Protein AF-A0A8T5HCN5-F1 (afdb_monomer_lite)

Secondary structure (DSSP, 8-state):
-HHHHHHHHHTT--BHHHHHTTT----SHHHHHHHHHHHHHHHHHHHHHHH--HHHH---SS-EEEE--EEEETTT--SHHHHHHH--TT-EEEE-SEETTEE-BT-EEEEEEE-SS-EEEEESS--SS-----S----SS-----EEE-GGGEEEPTT-EEEE--EEEE-TT----TTT--EEEESS-EEEEETTEEEEEPTT-EEEEEEEETTTTEEEEEE--TTSS-PEEEEEEGGGTTTTEE--GGGG--HHHHHHHHHHHHHHHTSTT----HHHHHHHHHHHHTT--EEEE-STTSSHHHHHHHHHHHHHHH----EEETT-TT---THHHH-HHHHHHSPPPHHHHHHH-HHHHHHS---PPPTTTSBEEE--GGGSSSEEEEE--TT--HHHHH-EEPPPTTSHHHHHHHHHHTT---TTTTTGGGS-----S----TTEE--HHHHTTTSEEEEETGGGS-HHHHHHHHHHHHHSEE--BT-SS-EE---EEEEEES-GGGS-HHHHTTSEEEE----S-HHHHHHHHHHHHHT------------TTTS----GGGS---HHHHHHHHHHHHHHHHH--STTHHHHHT-HHHHHHHHHHHHHHHHHHHHH-TT--SS--HHHHHHHHHHHHHTT---SSHHHHHHHHHHHHHHHHHHHHHHHHHHHHHHHHHHHHHHHHHHTTSTTHHHHHHHHHHHHHH-TTHHHHHHHHHHHHHH-TT-TTGGGHHHH-HHHHHHHHHSTTGGG--HHHHHHHHHHHHHHHHH----S-THHHHHHH--

Sequence (791 aa):
MLEEAVQKYLKRVKTGADLEDMGVIPKTSSEHVALITRLRLEYIRDMILGSINDEMLGTWLPLAKEENKEEIDASEITEVADMRKYAEVGMRVIGIGEHDSEDLSNKLGTIRRAGSRSWGIEFDEPLVNGHDFKEKIEPPCTDKHGYFVGPEALRFVEGQKIEVPGEFVLESYATADKQLGHWVKFNADTNINFDGNEYNIPKDEVAKLTNYDAENKVIEFHTENSHGNNRKHFALNLSDISDVLEVSSLGQMMPKNKEAEVRKASLLEYFPNTILEEIRSQWIIMALLMGGDTLLYGPPGSGKSSVAEDITTIASKHQKTIFIVEGCQSQCNPYSLFDEHFAGVLDACPECKIQYDEGFRTSGFFNMPSSKDVAVTVAKYASARGIELTEGTVALQRMHLVGAKFPDLSDAKTLLLLMTAAGVKVKGMAELLQIETKKNNDFDPEGFSAGILERTNNGILVIDEMEKLRPATIDGLLSALNSNKVNPEQLRYGFPADALIIGTANDHSIIRNAINDRMLFIAVRYSKDVEVAHEITRRAYHKIRPESDAVVLPDPHTLSSFNLKDISMPVIIENAIDALFIKFAAEYQGEGKETITSSNRSKKNALDAARAKLALDQIFYADTPTHATEEYAILGVKYAFCTRVQGKNPGTDVKHKEELSTWVDENYSDLLHKEENVWWCSAYKRVAIMNTQIPGIKESFIEELILYEGEILNALDAFKEVRYSMANPTDVEAQQALLKYPLINYMFEKQVGFAEMEDKEVISVMSYMMNSRKSTDCKIGVEELDAHLEK

pLDDT: mean 78.14, std 16.94, range [32.03, 97.88]

Foldseek 3Di:
DVVVVVVVLQVVPWFLVSLVVLQFDDQFLLLLLLVLLLLLLLVLLVVVVVVCDVVVQDPDPQPWDQDDFDWDWLVVPPDLVVCLQFPDFQFKKAFCADDPNWGRHRFIWTFHARDNFWTWTFTPDDTDPDDQDPPDPDDPDDPTGTDTDGSVRMGGDGRDTTTHRHDTAHDPPDDDDQVQWAKKFWQAFDFDQDPNDTDTDHHGFMWTWHDADRVQQKTWTWGDPPPDDDIDIDIDHVVRDPVTIPRRPCSVPDVVNVLVVSLQVSLQLLQLVAQFDSVLSLLVSLCSSLSAQAEAEAAPPLCQVSNVVSSVVSCVLAPDFQKAFPPDLLRHRLCLQAPPVSVVVFHAFPVQQCVQPVVCQPPVDGDRDHSRVGTIDGDPPPPQFQEHAEEQAPVDDLCQAAWAAQDDVVDVVSVVVVCVVVPNDDPDPPVVVPPDPPPPVGDDCPRTHGHNLSSNGSHAYEYEANLNHDPSNLVQVLCCLPPQWGAHPPHDDTHGRRHRYYYYHHDCVSPDLSVLLRGQYRYSYDDPDPVSVVVSVVCVVVVDRPPPPSDHRDDSSNDDRSDLVLAFEQVLLLVLLVVVLVCLQPPPDDALSCQQNVHPVLSVQLSSSLSSSLSSVVSSDVPRASHRDLVSSLRSNLSSSLRNGDDPDPVVSVVVSVVVSVVSVVRRVVSSLVSLQVVVLVLLVVQVVVCVVDPCLNVLQLVLLVVCVVPVLVQLVLLVLQLVCVVCVPPPVSVVSCSNHVPSVVCVVRGPCSSVDDSSNSSRNSVVSSVSVVSYPRDPVCVVSVVVVVD

Radius of gyration: 34.07 Å; chains: 1; bounding box: 83×75×103 Å

Structure (mmCIF, N/CA/C/O backbone):
data_AF-A0A8T5HCN5-F1
#
_entry.id   AF-A0A8T5HCN5-F1
#
loop_
_atom_site.group_PDB
_atom_site.id
_atom_site.type_symbol
_atom_site.label_atom_id
_atom_site.label_alt_id
_atom_site.label_comp_id
_atom_site.label_asym_id
_atom_site.label_entity_id
_atom_site.label_seq_id
_atom_site.pdbx_PDB_ins_code
_atom_site.Cartn_x
_atom_site.Cartn_y
_atom_site.Cartn_z
_atom_site.occupancy
_atom_site.B_iso_or_equiv
_atom_site.auth_seq_id
_atom_site.auth_comp_id
_atom_site.auth_asym_id
_atom_site.auth_atom_id
_atom_site.pdbx_PDB_model_num
ATOM 1 N N . MET A 1 1 ? -1.090 -32.371 -10.628 1.00 50.25 1 MET A N 1
ATOM 2 C CA . MET A 1 1 ? -2.382 -32.368 -11.360 1.00 50.25 1 MET A CA 1
ATOM 3 C C . MET A 1 1 ? -2.943 -30.963 -11.541 1.00 50.25 1 MET A C 1
ATOM 5 O O . MET A 1 1 ? -3.108 -30.573 -12.687 1.00 50.25 1 MET A O 1
ATOM 9 N N . LEU A 1 2 ? -3.220 -30.196 -10.472 1.00 48.78 2 LEU A N 1
ATOM 10 C CA . LEU A 1 2 ? -3.807 -28.849 -10.600 1.00 48.78 2 LEU A CA 1
ATOM 11 C C . LEU A 1 2 ? -2.942 -27.909 -11.458 1.00 48.78 2 LEU A C 1
ATOM 13 O O . LEU A 1 2 ? -3.436 -27.372 -12.442 1.00 48.78 2 LEU A O 1
ATOM 17 N N . GLU A 1 3 ? -1.639 -27.814 -11.176 1.00 53.88 3 GLU A N 1
ATOM 18 C CA . GLU A 1 3 ? -0.688 -27.044 -11.998 1.00 53.88 3 GLU A CA 1
ATOM 19 C C . GLU A 1 3 ? -0.686 -27.470 -13.471 1.00 53.88 3 GLU A C 1
ATOM 21 O O . GLU A 1 3 ? -0.598 -26.637 -14.362 1.00 53.88 3 GLU A O 1
ATOM 26 N N . GLU A 1 4 ? -0.811 -28.767 -13.756 1.00 70.31 4 GLU A N 1
ATOM 27 C CA . GLU A 1 4 ? -0.820 -29.290 -15.125 1.00 70.31 4 GLU A CA 1
ATOM 28 C C . GLU A 1 4 ? -2.124 -28.932 -15.857 1.00 70.31 4 GLU A C 1
ATOM 30 O O . GLU A 1 4 ? -2.105 -28.607 -17.046 1.00 70.31 4 GLU A O 1
ATOM 35 N N . ALA A 1 5 ? -3.253 -28.922 -15.140 1.00 68.62 5 ALA A N 1
ATOM 36 C CA . ALA A 1 5 ? -4.531 -28.433 -15.646 1.00 68.62 5 ALA A CA 1
ATOM 37 C C . ALA A 1 5 ? -4.491 -26.917 -15.902 1.00 68.62 5 ALA A C 1
ATOM 39 O O . ALA A 1 5 ? -4.900 -26.483 -16.979 1.00 68.62 5 ALA A O 1
ATOM 40 N N . VAL A 1 6 ? -3.916 -26.136 -14.980 1.00 65.25 6 VAL A N 1
ATOM 41 C CA . VAL A 1 6 ? -3.681 -24.690 -15.127 1.00 65.25 6 VAL A CA 1
ATOM 42 C C . VAL A 1 6 ? -2.765 -24.428 -16.325 1.00 65.25 6 VAL A C 1
ATOM 44 O O . VAL A 1 6 ? -3.156 -23.721 -17.242 1.00 65.25 6 VAL A O 1
ATOM 47 N N . GLN A 1 7 ? -1.611 -25.088 -16.433 1.00 68.19 7 GLN A N 1
ATOM 48 C CA . GLN A 1 7 ? -0.704 -24.973 -17.585 1.00 68.19 7 GLN A CA 1
ATOM 49 C C . GLN A 1 7 ? -1.358 -25.391 -18.914 1.00 68.19 7 GLN A C 1
ATOM 51 O O . GLN A 1 7 ? -1.022 -24.860 -19.974 1.00 68.19 7 GLN A O 1
ATOM 56 N N . LYS A 1 8 ? -2.306 -26.334 -18.897 1.00 76.00 8 LYS A N 1
ATOM 57 C CA . LYS A 1 8 ? -3.098 -26.724 -20.075 1.00 76.00 8 LYS A CA 1
ATOM 58 C C . LYS A 1 8 ? -4.196 -25.710 -20.414 1.00 76.00 8 LYS A C 1
ATOM 60 O O . LYS A 1 8 ? -4.548 -25.596 -21.587 1.00 76.00 8 LYS A O 1
ATOM 65 N N . TYR A 1 9 ? -4.714 -24.993 -19.421 1.00 77.06 9 TYR A N 1
ATOM 66 C CA . TYR A 1 9 ? -5.677 -23.905 -19.576 1.00 77.06 9 TYR A CA 1
ATOM 67 C C . TYR A 1 9 ? -4.996 -22.620 -20.073 1.00 77.06 9 TYR A C 1
ATOM 69 O O . TYR A 1 9 ? -5.392 -22.097 -21.107 1.00 77.06 9 TYR A O 1
ATOM 77 N N . LEU A 1 10 ? -3.878 -22.212 -19.465 1.00 75.69 10 LEU A N 1
ATOM 78 C CA . LEU A 1 10 ? -3.039 -21.082 -19.894 1.00 75.69 10 LEU A CA 1
ATOM 79 C C . LEU A 1 10 ? -2.561 -21.217 -21.354 1.00 75.69 10 LEU A C 1
ATOM 81 O O . LEU A 1 10 ? -2.465 -20.229 -22.068 1.00 75.69 10 LEU A O 1
ATOM 85 N N . LYS A 1 11 ? -2.329 -22.445 -21.846 1.00 80.31 11 LYS A N 1
ATOM 86 C CA . LYS A 1 11 ? -2.023 -22.730 -23.269 1.00 80.31 11 LYS A CA 1
ATOM 87 C C . LYS A 1 11 ? -3.193 -22.507 -24.242 1.00 80.31 11 LYS A C 1
ATOM 89 O O . LYS A 1 11 ? -2.999 -22.645 -25.452 1.00 80.31 11 LYS A O 1
ATOM 94 N N . ARG A 1 12 ? -4.408 -22.262 -23.744 1.00 85.00 12 ARG A N 1
ATOM 95 C CA . ARG A 1 12 ? -5.604 -21.961 -24.551 1.00 85.00 12 ARG A CA 1
ATOM 96 C C . ARG A 1 12 ? -5.874 -20.467 -24.655 1.00 85.00 12 ARG A C 1
ATOM 98 O O . ARG A 1 12 ? -6.438 -20.076 -25.668 1.00 85.00 12 ARG A O 1
ATOM 105 N N . VAL A 1 13 ? -5.435 -19.690 -23.666 1.00 86.25 13 VAL A N 1
ATOM 106 C CA . VAL A 1 13 ? -5.477 -18.226 -23.668 1.00 86.25 13 VAL A CA 1
ATOM 107 C C . VAL A 1 13 ? -4.614 -17.715 -24.821 1.00 86.25 13 VAL A C 1
ATOM 109 O O . VAL A 1 13 ? -3.419 -18.013 -24.882 1.00 86.25 13 VAL A O 1
ATOM 112 N N . LYS A 1 14 ? -5.234 -17.017 -25.773 1.00 92.12 14 LYS A N 1
ATOM 113 C CA . LYS A 1 14 ? -4.595 -16.532 -27.010 1.00 92.12 14 LYS A CA 1
ATOM 114 C C . LYS A 1 14 ? -4.983 -15.109 -27.373 1.00 92.12 14 LYS A C 1
ATOM 116 O O . LYS A 1 14 ? -4.267 -14.473 -28.138 1.00 92.12 14 LYS A O 1
ATOM 121 N N . THR A 1 15 ? -6.104 -14.630 -26.854 1.00 93.19 15 THR A N 1
ATOM 122 C CA . THR A 1 15 ? -6.675 -13.315 -27.127 1.00 93.19 15 THR A CA 1
ATOM 123 C C . THR A 1 15 ? -6.926 -12.554 -25.827 1.00 93.19 15 THR A C 1
ATOM 125 O O . THR A 1 15 ? -6.996 -13.155 -24.756 1.00 93.19 15 THR A O 1
ATOM 128 N N . GLY A 1 16 ? -7.092 -11.235 -25.909 1.00 85.75 16 GLY A N 1
ATOM 129 C CA . GLY A 1 16 ? -7.556 -10.417 -24.786 1.00 85.75 16 GLY A CA 1
ATOM 130 C C . GLY A 1 16 ? -8.932 -10.845 -24.266 1.00 85.75 16 GLY A C 1
ATOM 131 O O . GLY A 1 16 ? -9.153 -10.827 -23.061 1.00 85.75 16 GLY A O 1
ATOM 132 N N . ALA A 1 17 ? -9.820 -11.327 -25.140 1.00 89.44 17 ALA A N 1
ATOM 133 C CA . ALA A 1 17 ? -11.130 -11.849 -24.742 1.00 89.44 17 ALA A CA 1
ATOM 134 C C . ALA A 1 17 ? -11.023 -13.095 -23.845 1.00 89.44 17 ALA A C 1
ATOM 136 O O . ALA A 1 17 ? -11.787 -13.233 -22.896 1.00 89.44 17 ALA A O 1
ATOM 137 N N . ASP A 1 18 ? -10.028 -13.963 -24.079 1.00 87.75 18 ASP A N 1
ATOM 138 C CA . ASP A 1 18 ? -9.755 -15.093 -23.179 1.00 87.75 18 ASP A CA 1
ATOM 139 C C . ASP A 1 18 ? -9.302 -14.622 -21.777 1.00 87.75 18 ASP A C 1
ATOM 141 O O . ASP A 1 18 ? -9.419 -15.382 -20.820 1.00 87.75 18 ASP A O 1
ATOM 145 N N . LEU A 1 19 ? -8.765 -13.398 -21.641 1.00 83.38 19 LEU A N 1
ATOM 146 C CA . LEU A 1 19 ? -8.377 -12.805 -20.351 1.00 83.38 19 LEU A CA 1
ATOM 147 C C . LEU A 1 19 ? -9.570 -12.156 -19.638 1.00 83.38 19 LEU A C 1
ATOM 149 O O . LEU A 1 19 ? -9.721 -12.344 -18.430 1.00 83.38 19 LEU A O 1
ATOM 153 N N . GLU A 1 20 ? -10.432 -11.458 -20.386 1.00 83.06 20 GLU A N 1
ATOM 154 C CA . GLU A 1 20 ? -11.710 -10.926 -19.888 1.00 83.06 20 GLU A CA 1
ATOM 155 C C . GLU A 1 20 ? -12.581 -12.055 -19.313 1.00 83.06 20 GLU A C 1
ATOM 157 O O . GLU A 1 20 ? -13.033 -11.960 -18.172 1.00 83.06 20 GLU A O 1
ATOM 162 N N . ASP A 1 21 ? -12.720 -13.166 -20.047 1.00 82.31 21 ASP A N 1
ATOM 163 C CA . ASP A 1 21 ? -13.445 -14.372 -19.614 1.00 82.31 21 ASP A CA 1
ATOM 164 C C . ASP A 1 21 ? -12.842 -15.023 -18.348 1.00 82.31 21 ASP A C 1
ATOM 166 O O . ASP A 1 21 ? -13.531 -15.763 -17.642 1.00 82.31 21 ASP A O 1
ATOM 170 N N . MET A 1 22 ? -11.563 -14.764 -18.041 1.00 77.12 22 MET A N 1
ATOM 171 C CA . MET A 1 22 ? -10.904 -15.231 -16.814 1.00 77.12 22 MET A CA 1
ATOM 172 C C . MET A 1 22 ? -11.026 -14.251 -15.631 1.00 77.12 22 MET A C 1
ATOM 174 O O . MET A 1 22 ? -10.683 -14.639 -14.516 1.00 77.12 22 MET A O 1
ATOM 178 N N . GLY A 1 23 ? -11.476 -13.006 -15.838 1.00 70.44 23 GLY A N 1
ATOM 179 C CA . GLY A 1 23 ? -11.650 -12.004 -14.773 1.00 70.44 23 GLY A CA 1
ATOM 180 C C . GLY A 1 23 ? -10.353 -11.482 -14.131 1.00 70.44 23 GLY A C 1
ATOM 181 O O . GLY A 1 23 ? -10.373 -10.999 -13.000 1.00 70.44 23 GLY A O 1
ATOM 182 N N . VAL A 1 24 ? -9.210 -11.592 -14.818 1.00 64.31 24 VAL A N 1
ATOM 183 C CA . VAL A 1 24 ? -7.873 -11.389 -14.223 1.00 64.31 24 VAL A CA 1
ATOM 184 C C . VAL A 1 24 ? -7.343 -9.981 -14.445 1.00 64.31 24 VAL A C 1
ATOM 186 O O . VAL A 1 24 ? -6.744 -9.736 -15.494 1.00 64.31 24 VAL A O 1
ATOM 189 N N . ILE A 1 25 ? -7.480 -9.074 -13.467 1.00 58.06 25 ILE A N 1
ATOM 190 C CA . ILE A 1 25 ? -6.866 -7.734 -13.562 1.00 58.06 25 ILE A CA 1
ATOM 191 C C . ILE A 1 25 ? -6.403 -7.151 -12.208 1.00 58.06 25 ILE A C 1
ATOM 193 O O . ILE A 1 25 ? -7.151 -6.430 -11.549 1.00 58.06 25 ILE A O 1
ATOM 197 N N . PRO A 1 26 ? -5.125 -7.327 -11.831 1.00 60.72 26 PRO A N 1
ATOM 198 C CA . PRO A 1 26 ? -4.372 -6.317 -11.088 1.00 60.72 26 PRO A CA 1
ATOM 199 C C . PRO A 1 26 ? -3.833 -5.265 -12.078 1.00 60.72 26 PRO A C 1
ATOM 201 O O . PRO A 1 26 ? -3.387 -5.612 -13.176 1.00 60.72 26 PRO A O 1
ATOM 204 N N . LYS A 1 27 ? -3.895 -3.976 -11.729 1.00 66.31 27 LYS A N 1
ATOM 205 C CA . LYS A 1 27 ? -3.752 -2.860 -12.687 1.00 66.31 27 LYS A CA 1
ATOM 206 C C . LYS A 1 27 ? -2.302 -2.496 -13.008 1.00 66.31 27 LYS A C 1
ATOM 208 O O . LYS A 1 27 ? -2.041 -1.979 -14.090 1.00 66.31 27 LYS A O 1
ATOM 213 N N . THR A 1 28 ? -1.363 -2.770 -12.103 1.00 70.12 28 THR A N 1
ATOM 214 C CA . THR A 1 28 ? 0.063 -2.416 -12.250 1.00 70.12 28 THR A CA 1
ATOM 215 C C . THR A 1 28 ? 0.989 -3.522 -11.744 1.00 70.12 28 THR A C 1
ATOM 217 O O . THR A 1 28 ? 0.573 -4.449 -11.043 1.00 70.12 28 THR A O 1
ATOM 220 N N . SER A 1 29 ? 2.283 -3.416 -12.053 1.00 64.88 29 SER A N 1
ATOM 221 C CA . SER A 1 29 ? 3.331 -4.278 -11.476 1.00 64.88 29 SER A CA 1
ATOM 222 C C . SER A 1 29 ? 3.390 -4.217 -9.949 1.00 64.88 29 SER A C 1
ATOM 224 O O . SER A 1 29 ? 3.585 -5.228 -9.274 1.00 64.88 29 SER A O 1
ATOM 226 N N . SER A 1 30 ? 3.206 -3.019 -9.404 1.00 70.12 30 SER A N 1
ATOM 227 C CA . SER A 1 30 ? 3.285 -2.733 -7.980 1.00 70.12 30 SER A CA 1
ATOM 228 C C . SER A 1 30 ? 2.126 -3.354 -7.188 1.00 70.12 30 SER A C 1
ATOM 230 O O . SER A 1 30 ? 2.368 -3.941 -6.134 1.00 70.12 30 SER A O 1
ATOM 232 N N . GLU A 1 31 ? 0.903 -3.348 -7.731 1.00 75.19 31 GLU A N 1
ATOM 233 C CA . GLU A 1 31 ? -0.254 -4.058 -7.157 1.00 75.19 31 GLU A CA 1
ATOM 234 C C . GLU A 1 31 ? -0.055 -5.584 -7.140 1.00 75.19 31 GLU A C 1
ATOM 236 O O . GLU A 1 31 ? -0.405 -6.240 -6.159 1.00 75.19 31 GLU A O 1
ATOM 241 N N . HIS A 1 32 ? 0.562 -6.167 -8.180 1.00 72.69 32 HIS A N 1
ATOM 242 C CA . HIS A 1 32 ? 0.887 -7.602 -8.193 1.00 72.69 32 HIS A CA 1
ATOM 243 C C . HIS A 1 32 ? 1.829 -7.984 -7.043 1.00 72.69 32 HIS A C 1
ATOM 245 O O . HIS A 1 32 ? 1.613 -9.000 -6.381 1.00 72.69 32 HIS A O 1
ATOM 251 N N . VAL A 1 33 ? 2.875 -7.185 -6.796 1.00 74.50 33 VAL A N 1
ATOM 252 C CA . VAL A 1 33 ? 3.829 -7.450 -5.707 1.00 74.50 33 VAL A CA 1
ATOM 253 C C . VAL A 1 33 ? 3.170 -7.253 -4.347 1.00 74.50 33 VAL A C 1
ATOM 255 O O . VAL A 1 33 ? 3.328 -8.113 -3.486 1.00 74.50 33 VAL A O 1
ATOM 258 N N . ALA A 1 34 ? 2.372 -6.196 -4.170 1.00 80.12 34 ALA A N 1
ATOM 259 C CA . ALA A 1 34 ? 1.615 -5.968 -2.942 1.00 80.12 34 ALA A CA 1
ATOM 260 C C . ALA A 1 34 ? 0.676 -7.145 -2.615 1.00 80.12 34 ALA A C 1
ATOM 262 O O . ALA A 1 34 ? 0.689 -7.649 -1.491 1.00 80.12 34 ALA A O 1
ATOM 263 N N . LEU A 1 35 ? -0.079 -7.642 -3.603 1.00 80.38 35 LEU A N 1
ATOM 264 C CA . LEU A 1 35 ? -0.959 -8.806 -3.460 1.00 80.38 35 LEU A CA 1
ATOM 265 C C . LEU A 1 35 ? -0.178 -10.080 -3.093 1.00 80.38 35 LEU A C 1
ATOM 267 O O . LEU A 1 35 ? -0.540 -10.767 -2.141 1.00 80.38 35 LEU A O 1
ATOM 271 N N . ILE A 1 36 ? 0.922 -10.373 -3.794 1.00 80.12 36 ILE A N 1
ATOM 272 C CA . ILE A 1 36 ? 1.799 -11.520 -3.491 1.00 80.12 36 ILE A CA 1
ATOM 273 C C . ILE A 1 36 ? 2.363 -11.429 -2.064 1.00 80.12 36 ILE A C 1
ATOM 275 O O . ILE A 1 36 ? 2.364 -12.423 -1.334 1.00 80.12 36 ILE A O 1
ATOM 279 N N . THR A 1 37 ? 2.823 -10.244 -1.653 1.00 81.75 37 THR A N 1
ATOM 280 C CA . THR A 1 37 ? 3.341 -9.987 -0.304 1.00 81.75 37 THR A CA 1
ATOM 281 C C . THR A 1 37 ? 2.250 -10.150 0.753 1.00 81.75 37 THR A C 1
ATOM 283 O O . THR A 1 37 ? 2.500 -10.760 1.787 1.00 81.75 37 THR A O 1
ATOM 286 N N . ARG A 1 38 ? 1.019 -9.691 0.514 1.00 84.00 38 ARG A N 1
ATOM 287 C CA . ARG A 1 38 ? -0.096 -9.940 1.438 1.00 84.00 38 ARG A CA 1
ATOM 288 C C . ARG A 1 38 ? -0.393 -11.437 1.584 1.00 84.00 38 ARG A C 1
ATOM 290 O O . ARG A 1 38 ? -0.365 -11.957 2.696 1.00 84.00 38 ARG A O 1
ATOM 297 N N . LEU A 1 39 ? -0.608 -12.144 0.476 1.00 82.81 39 LEU A N 1
ATOM 298 C CA . LEU A 1 39 ? -1.020 -13.554 0.495 1.00 82.81 39 LEU A CA 1
ATOM 299 C C . LEU A 1 39 ? 0.030 -14.469 1.143 1.00 82.81 39 LEU A C 1
ATOM 301 O O . LEU A 1 39 ? -0.311 -15.405 1.864 1.00 82.81 39 LEU A O 1
ATOM 305 N N . ARG A 1 40 ? 1.326 -14.194 0.938 1.00 81.88 40 ARG A N 1
ATOM 306 C CA . ARG A 1 40 ? 2.397 -14.943 1.612 1.00 81.88 40 ARG A CA 1
ATOM 307 C C . ARG A 1 40 ? 2.514 -14.592 3.101 1.00 81.88 40 ARG A C 1
ATOM 309 O O . ARG A 1 40 ? 2.954 -15.448 3.859 1.00 81.88 40 ARG A O 1
ATOM 316 N N . LEU A 1 41 ? 2.138 -13.386 3.546 1.00 83.00 41 LEU A N 1
ATOM 317 C CA . LEU A 1 41 ? 2.082 -13.057 4.981 1.00 83.00 41 LEU A CA 1
ATOM 318 C C . LEU A 1 41 ? 0.957 -13.843 5.663 1.00 83.00 41 LEU A C 1
ATOM 320 O O . LEU A 1 41 ? 1.206 -14.465 6.690 1.00 83.00 41 LEU A O 1
ATOM 324 N N . GLU A 1 42 ? -0.235 -13.860 5.058 1.00 81.38 42 GLU A N 1
ATOM 325 C CA . GLU A 1 42 ? -1.390 -14.640 5.527 1.00 81.38 42 GLU A CA 1
ATOM 326 C C . GLU A 1 42 ? -1.041 -16.135 5.611 1.00 81.38 42 GLU A C 1
ATOM 328 O O . GLU A 1 42 ? -1.214 -16.742 6.664 1.00 81.38 42 GLU A O 1
ATOM 333 N N . TYR A 1 43 ? -0.427 -16.707 4.566 1.00 82.12 43 TYR A N 1
ATOM 334 C CA . TYR A 1 43 ? 0.013 -18.105 4.601 1.00 82.12 43 TYR A CA 1
ATOM 335 C C . TYR A 1 43 ? 1.082 -18.376 5.670 1.00 82.12 43 TYR A C 1
ATOM 337 O O . TYR A 1 43 ? 0.980 -19.370 6.381 1.00 82.12 43 TYR A O 1
ATOM 345 N N . ILE A 1 44 ? 2.135 -17.552 5.779 1.00 76.50 44 ILE A N 1
ATOM 346 C CA . ILE A 1 44 ? 3.214 -17.801 6.756 1.00 76.50 44 ILE A CA 1
ATOM 347 C C . ILE A 1 44 ? 2.672 -17.693 8.185 1.00 76.50 44 ILE A C 1
ATOM 349 O O . ILE A 1 44 ? 2.990 -18.544 9.013 1.00 76.50 44 ILE A O 1
ATOM 353 N N . ARG A 1 45 ? 1.787 -16.724 8.453 1.00 77.38 45 ARG A N 1
ATOM 354 C CA . ARG A 1 45 ? 1.024 -16.652 9.704 1.00 77.38 45 ARG A CA 1
ATOM 355 C C . ARG A 1 45 ? 0.277 -17.961 9.957 1.00 77.38 45 ARG A C 1
ATOM 357 O O . ARG A 1 45 ? 0.459 -18.546 11.017 1.00 77.38 45 ARG A O 1
ATOM 364 N N . ASP A 1 46 ? -0.526 -18.430 9.005 1.00 76.12 46 ASP A N 1
ATOM 365 C CA . ASP A 1 46 ? -1.365 -19.626 9.178 1.00 76.12 46 ASP A CA 1
ATOM 366 C C . ASP A 1 46 ? -0.537 -20.905 9.342 1.00 76.12 46 ASP A C 1
ATOM 368 O O . ASP A 1 46 ? -0.869 -21.761 10.160 1.00 76.12 46 ASP A O 1
ATOM 372 N N . MET A 1 47 ? 0.585 -21.008 8.628 1.00 74.94 47 MET A N 1
ATOM 373 C CA . MET A 1 47 ? 1.566 -22.079 8.774 1.00 74.94 47 MET A CA 1
ATOM 374 C C . MET A 1 47 ? 2.193 -22.072 10.171 1.00 74.94 47 MET A C 1
ATOM 376 O O . MET A 1 47 ? 2.244 -23.117 10.815 1.00 74.94 47 MET A O 1
ATOM 380 N N . ILE A 1 48 ? 2.640 -20.913 10.667 1.00 65.38 48 ILE A N 1
ATOM 381 C CA . ILE A 1 48 ? 3.232 -20.805 12.005 1.00 65.38 48 ILE A CA 1
ATOM 382 C C . ILE A 1 48 ? 2.165 -21.084 13.072 1.00 65.38 48 ILE A C 1
ATOM 384 O O . ILE A 1 48 ? 2.405 -21.910 13.948 1.00 65.38 48 ILE A O 1
ATOM 388 N N . LEU A 1 49 ? 0.970 -20.492 12.979 1.00 64.62 49 LEU A N 1
ATOM 389 C CA . LEU A 1 49 ? -0.136 -20.756 13.906 1.00 64.62 49 LEU A CA 1
ATOM 390 C C . LEU A 1 49 ? -0.528 -22.240 13.925 1.00 64.62 49 LEU A C 1
ATOM 392 O O . LEU A 1 49 ? -0.680 -22.801 15.007 1.00 64.62 49 LEU A O 1
ATOM 396 N N . GLY A 1 50 ? -0.623 -22.884 12.759 1.00 65.00 50 GLY A N 1
ATOM 397 C CA . GLY A 1 50 ? -0.912 -24.315 12.632 1.00 65.00 50 GLY A CA 1
ATOM 398 C C . GLY A 1 50 ? 0.241 -25.236 13.043 1.00 65.00 50 GLY A C 1
ATOM 399 O O . GLY A 1 50 ? -0.003 -26.384 13.406 1.00 65.00 50 GLY A O 1
ATOM 400 N N . SER A 1 51 ? 1.489 -24.753 13.030 1.00 59.94 51 SER A N 1
ATOM 401 C CA . SER A 1 51 ? 2.642 -25.507 13.544 1.00 59.94 51 SER A CA 1
ATOM 402 C C . SER A 1 51 ? 2.691 -25.555 15.074 1.00 59.94 51 SER A C 1
ATOM 404 O O . SER A 1 51 ? 3.312 -26.452 15.640 1.00 59.94 51 SER A O 1
ATOM 406 N N . ILE A 1 52 ? 2.022 -24.615 15.753 1.00 56.03 52 ILE A N 1
ATOM 407 C CA . ILE A 1 52 ? 1.978 -24.546 17.214 1.00 56.03 52 ILE A CA 1
ATOM 408 C C . ILE A 1 52 ? 0.869 -25.472 17.724 1.00 56.03 52 ILE A C 1
ATOM 410 O O . ILE A 1 52 ? -0.278 -25.059 17.893 1.00 56.03 52 ILE A O 1
ATOM 414 N N . ASN A 1 53 ? 1.232 -26.731 17.966 1.00 52.47 53 ASN A N 1
ATOM 415 C CA . ASN A 1 53 ? 0.346 -27.755 18.517 1.00 52.47 53 ASN A CA 1
ATOM 416 C C . ASN A 1 53 ? 0.259 -27.710 20.061 1.00 52.47 53 ASN A C 1
ATOM 418 O O . ASN A 1 53 ? 1.024 -27.010 20.730 1.00 52.47 53 ASN A O 1
ATOM 422 N N . ASP A 1 54 ? -0.646 -28.507 20.635 1.00 42.56 54 ASP A N 1
ATOM 423 C CA . ASP A 1 54 ? -0.864 -28.590 22.090 1.00 42.56 54 ASP A CA 1
ATOM 424 C C . ASP A 1 54 ? 0.379 -29.072 22.870 1.00 42.56 54 ASP A C 1
ATOM 426 O O . ASP A 1 54 ? 0.577 -28.705 24.028 1.00 42.56 54 ASP A O 1
ATOM 430 N N . GLU A 1 55 ? 1.268 -29.839 22.227 1.00 42.56 55 GLU A N 1
ATOM 431 C CA . GLU A 1 55 ? 2.545 -30.274 22.810 1.00 42.56 55 GLU A CA 1
ATOM 432 C C . GLU A 1 55 ? 3.537 -29.104 22.949 1.00 42.56 55 GLU A C 1
ATOM 434 O O . GLU A 1 55 ? 4.186 -28.968 23.986 1.00 42.56 55 GLU A O 1
ATOM 439 N N . MET A 1 56 ? 3.621 -28.223 21.942 1.00 42.16 56 MET A N 1
ATOM 440 C CA . MET A 1 56 ? 4.410 -26.983 21.982 1.00 42.16 56 MET A CA 1
ATOM 441 C C . MET A 1 56 ? 3.795 -25.924 22.905 1.00 42.16 56 MET A C 1
ATOM 443 O O . MET A 1 56 ? 4.522 -25.097 23.453 1.00 42.16 56 MET A O 1
ATOM 447 N N . LEU A 1 57 ? 2.473 -25.950 23.095 1.00 43.09 57 LEU A N 1
ATOM 448 C CA . LEU A 1 57 ? 1.760 -25.116 24.070 1.00 43.09 57 LEU A CA 1
ATOM 449 C C . LEU A 1 57 ? 1.920 -25.602 25.515 1.00 43.09 57 LEU A C 1
ATOM 451 O O . LEU A 1 57 ? 1.691 -24.831 26.445 1.00 43.09 57 LEU A O 1
ATOM 455 N N . GLY A 1 58 ? 2.347 -26.853 25.701 1.00 40.25 58 GLY A N 1
ATOM 456 C CA . GLY A 1 58 ? 2.719 -27.422 26.985 1.00 40.25 58 GLY A CA 1
ATOM 457 C C . GLY A 1 58 ? 1.544 -27.564 27.949 1.00 40.25 58 GLY A C 1
ATOM 458 O O . GLY A 1 58 ? 1.271 -26.671 28.753 1.00 40.25 58 GLY A O 1
ATOM 459 N N . THR A 1 59 ? 0.917 -28.740 27.969 1.00 40.12 59 THR A N 1
ATOM 460 C CA . THR A 1 59 ? -0.001 -29.157 29.040 1.00 40.12 59 THR A CA 1
ATOM 461 C C . THR A 1 59 ? 0.762 -29.370 30.354 1.00 40.12 59 THR A C 1
ATOM 463 O O . THR A 1 59 ? 1.102 -30.498 30.707 1.00 40.12 59 THR A O 1
ATOM 466 N N . TRP A 1 60 ? 1.057 -28.281 31.071 1.00 40.56 60 TRP A N 1
ATOM 467 C CA . TRP A 1 60 ? 1.796 -28.310 32.336 1.00 40.56 60 TRP A CA 1
ATOM 468 C C . TRP A 1 60 ? 1.171 -27.409 33.413 1.00 40.56 60 TRP A C 1
ATOM 470 O O . TRP A 1 60 ? 1.745 -26.404 33.830 1.00 40.56 60 TRP A O 1
ATOM 480 N N . LEU A 1 61 ? 0.040 -27.863 33.960 1.00 40.81 61 LEU A N 1
ATOM 481 C CA . LEU A 1 61 ? 0.006 -28.029 35.418 1.00 40.81 61 LEU A CA 1
ATOM 482 C C . LEU A 1 61 ? 1.087 -29.069 35.780 1.00 40.81 61 LEU A C 1
ATOM 484 O O . LEU A 1 61 ? 1.273 -30.017 35.012 1.00 40.81 61 LEU A O 1
ATOM 488 N N . PRO A 1 62 ? 1.823 -28.936 36.898 1.00 42.62 62 PRO A N 1
ATOM 489 C CA . PRO A 1 62 ? 2.817 -29.938 37.272 1.00 42.62 62 PRO A CA 1
ATOM 490 C C . PRO A 1 62 ? 2.125 -31.292 37.432 1.00 42.62 62 PRO A C 1
ATOM 492 O O . PRO A 1 62 ? 1.284 -31.389 38.316 1.00 42.62 62 PRO A O 1
ATOM 495 N N . LEU A 1 63 ? 2.445 -32.268 36.562 1.00 43.91 63 LEU A N 1
ATOM 496 C CA . LEU A 1 63 ? 1.744 -33.553 36.356 1.00 43.91 63 LEU A CA 1
ATOM 497 C C . LEU A 1 63 ? 0.812 -33.935 37.516 1.00 43.91 63 LEU A C 1
ATOM 499 O O . LEU A 1 63 ? 1.198 -34.642 38.448 1.00 43.91 63 LEU A O 1
ATOM 503 N N . ALA A 1 64 ? -0.410 -33.407 37.464 1.00 43.19 64 ALA A N 1
ATOM 504 C CA . ALA A 1 64 ? -1.371 -33.559 38.537 1.00 43.19 64 ALA A CA 1
ATOM 505 C C . ALA A 1 64 ? -2.031 -34.920 38.353 1.00 43.19 64 ALA A C 1
ATOM 507 O O . ALA A 1 64 ? -2.740 -35.142 37.371 1.00 43.19 64 ALA A O 1
ATOM 508 N N . LYS A 1 65 ? -1.762 -35.850 39.266 1.00 47.50 65 LYS A N 1
ATOM 509 C CA . LYS A 1 65 ? -2.472 -37.127 39.285 1.00 47.50 65 LYS A CA 1
ATOM 510 C C . LYS A 1 65 ? -3.733 -36.954 40.111 1.00 47.50 65 LYS A C 1
ATOM 512 O O . LYS A 1 65 ? -3.675 -36.478 41.242 1.00 47.50 65 LYS A O 1
ATOM 517 N N . GLU A 1 66 ? -4.854 -37.357 39.532 1.00 49.66 66 GLU A N 1
ATOM 518 C CA . GLU A 1 66 ? -6.082 -37.608 40.276 1.00 49.66 66 GLU A CA 1
ATOM 519 C C . GLU A 1 66 ? -5.838 -38.840 41.156 1.00 49.66 66 GLU A C 1
ATOM 521 O O . GLU A 1 66 ? -5.699 -39.957 40.647 1.00 49.66 66 GLU A O 1
ATOM 526 N N . GLU A 1 67 ? -5.756 -38.655 42.474 1.00 49.16 67 GLU A N 1
ATOM 527 C CA . GLU A 1 67 ? -5.838 -39.781 43.403 1.00 49.16 67 GLU A CA 1
ATOM 528 C C . GLU A 1 67 ? -7.302 -40.033 43.772 1.00 49.16 67 GLU A C 1
ATOM 530 O O . GLU A 1 67 ? -8.030 -39.118 44.146 1.00 49.16 67 GLU A O 1
ATOM 535 N N . ASN A 1 68 ? -7.709 -41.305 43.712 1.00 50.03 68 ASN A N 1
ATOM 536 C CA . ASN A 1 68 ? -9.066 -41.781 44.005 1.00 50.03 68 ASN A CA 1
ATOM 537 C C . ASN A 1 68 ? -10.143 -41.232 43.052 1.00 50.03 68 ASN A C 1
ATOM 539 O O . ASN A 1 68 ? -11.032 -40.489 43.459 1.00 50.03 68 ASN A O 1
ATOM 543 N N . LYS A 1 69 ? -10.112 -41.683 41.790 1.00 51.88 69 LYS A N 1
ATOM 544 C CA . LYS A 1 69 ? -11.319 -41.676 40.953 1.00 51.88 69 LYS A CA 1
ATOM 545 C C . LYS A 1 69 ? -12.372 -42.584 41.581 1.00 51.88 69 LYS A C 1
ATOM 547 O O . LYS A 1 69 ? -12.199 -43.804 41.592 1.00 51.88 69 LYS A O 1
ATOM 552 N N . GLU A 1 70 ? -13.450 -42.000 42.087 1.00 60.19 70 GLU A N 1
ATOM 553 C CA . GLU A 1 70 ? -14.636 -42.759 42.475 1.00 60.19 70 GLU A CA 1
ATOM 554 C C . GLU A 1 70 ? -15.516 -42.953 41.231 1.00 60.19 70 GLU A C 1
ATOM 556 O O . GLU A 1 70 ? -15.905 -41.993 40.568 1.00 60.19 70 GLU A O 1
ATOM 561 N N . GLU A 1 71 ? -15.794 -44.209 40.873 1.00 67.88 71 GLU A N 1
ATOM 562 C CA . GLU A 1 71 ? -16.810 -44.529 39.867 1.00 67.88 71 GLU A CA 1
ATOM 563 C C . GLU A 1 71 ? -18.186 -44.420 40.531 1.00 67.88 71 GLU A C 1
ATOM 565 O O . GLU A 1 71 ? -18.592 -45.326 41.263 1.00 67.88 71 GLU A O 1
ATOM 570 N N . ILE A 1 72 ? -18.908 -43.334 40.262 1.00 74.69 72 ILE A N 1
ATOM 571 C CA . ILE A 1 72 ? -20.301 -43.174 40.689 1.00 74.69 72 ILE A CA 1
ATOM 572 C C . ILE A 1 72 ? -21.213 -43.696 39.569 1.00 74.69 72 ILE A C 1
ATOM 574 O O . ILE A 1 72 ? -20.965 -43.463 38.381 1.00 74.69 72 ILE A O 1
ATOM 578 N N . ASP A 1 73 ? -22.264 -44.440 39.921 1.00 80.88 73 ASP A N 1
ATOM 579 C CA . ASP A 1 73 ? -23.291 -44.829 38.949 1.00 80.88 73 ASP A CA 1
ATOM 580 C C . ASP A 1 73 ? -24.156 -43.605 38.616 1.00 80.88 73 ASP A C 1
ATOM 582 O O . ASP A 1 73 ? -24.617 -42.898 39.509 1.00 80.88 73 ASP A O 1
ATOM 586 N N . ALA A 1 74 ? -24.428 -43.357 37.334 1.00 80.19 74 ALA A N 1
ATOM 587 C CA . ALA A 1 74 ? -25.289 -42.266 36.870 1.00 80.19 74 ALA A CA 1
ATOM 588 C C . ALA A 1 74 ? -26.675 -42.187 37.548 1.00 80.19 74 ALA A C 1
ATOM 590 O O . ALA A 1 74 ? -27.313 -41.134 37.522 1.00 80.19 74 ALA A O 1
ATOM 591 N N . SER A 1 75 ? -27.162 -43.281 38.141 1.00 75.75 75 SER A N 1
ATOM 592 C CA . SER A 1 75 ? -28.394 -43.319 38.938 1.00 75.75 75 SER A CA 1
ATOM 593 C C . SER A 1 75 ? -28.280 -42.676 40.330 1.00 75.75 75 SER A C 1
ATOM 595 O O . SER A 1 75 ? -29.306 -42.278 40.880 1.00 75.75 75 SER A O 1
ATOM 597 N N . GLU A 1 76 ? -27.070 -42.518 40.873 1.00 76.31 76 GLU A N 1
ATOM 598 C CA . GLU A 1 76 ? -26.807 -41.858 42.162 1.00 76.31 76 GLU A CA 1
ATOM 599 C C . GLU A 1 76 ? -26.733 -40.324 42.028 1.00 76.31 76 GLU A C 1
ATOM 601 O O . GLU A 1 76 ? -26.903 -39.603 43.010 1.00 76.31 76 GLU A O 1
ATOM 606 N N . ILE A 1 77 ? -26.565 -39.808 40.804 1.00 79.94 77 ILE A N 1
ATOM 607 C CA . ILE A 1 77 ? -26.592 -38.372 40.496 1.00 79.94 77 ILE A CA 1
ATOM 608 C C . ILE A 1 77 ? -28.049 -37.896 40.409 1.00 79.94 77 ILE A C 1
ATOM 610 O O . ILE A 1 77 ? -28.694 -37.975 39.360 1.00 79.94 77 ILE A O 1
ATOM 614 N N . THR A 1 78 ? -28.577 -37.400 41.530 1.00 73.56 78 THR A N 1
ATOM 615 C CA . THR A 1 78 ? -29.961 -36.899 41.626 1.00 73.56 78 THR A CA 1
ATOM 616 C C . THR A 1 78 ? -30.093 -35.376 41.606 1.00 73.56 78 THR A C 1
ATOM 618 O O . THR A 1 78 ? -31.208 -34.882 41.442 1.00 73.56 78 THR A O 1
ATOM 621 N N . GLU A 1 79 ? -29.002 -34.620 41.771 1.00 81.00 79 GLU A N 1
ATOM 622 C CA . GLU A 1 79 ? -29.035 -33.152 41.791 1.00 81.00 79 GLU A CA 1
ATOM 623 C C . GLU A 1 79 ? -28.421 -32.511 40.535 1.00 81.00 79 GLU A C 1
ATOM 625 O O . GLU A 1 79 ? -27.418 -32.958 39.979 1.00 81.00 79 GLU A O 1
ATOM 630 N N . VAL A 1 80 ? -29.005 -31.384 40.111 1.00 79.31 80 VAL A N 1
ATOM 631 C CA . VAL A 1 80 ? -28.543 -30.597 38.949 1.00 79.31 80 VAL A CA 1
ATOM 632 C C . VAL A 1 80 ? -27.122 -30.052 39.159 1.00 79.31 80 VAL A C 1
ATOM 634 O O . VAL A 1 80 ? -26.379 -29.865 38.195 1.00 79.31 80 VAL A O 1
ATOM 637 N N . ALA A 1 81 ? -26.727 -29.806 40.413 1.00 73.00 81 ALA A N 1
ATOM 638 C CA . ALA A 1 81 ? -25.379 -29.367 40.769 1.00 73.00 81 ALA A CA 1
ATOM 639 C C . ALA A 1 81 ? -24.320 -30.433 40.441 1.00 73.00 81 ALA A C 1
ATOM 641 O O . ALA A 1 81 ? -23.292 -30.107 39.849 1.00 73.00 81 ALA A O 1
ATOM 642 N N . ASP A 1 82 ? -24.607 -31.701 40.736 1.00 75.62 82 ASP A N 1
ATOM 643 C CA . ASP A 1 82 ? -23.712 -32.818 40.441 1.00 75.62 82 ASP A CA 1
ATOM 644 C C . ASP A 1 82 ? -23.582 -33.041 38.933 1.00 75.62 82 ASP A C 1
ATOM 646 O O . ASP A 1 82 ? -22.472 -33.192 38.428 1.00 75.62 82 ASP A O 1
ATOM 650 N N . MET A 1 83 ? -24.674 -32.949 38.164 1.00 74.88 83 MET A N 1
ATOM 651 C CA . MET A 1 83 ? -24.532 -33.015 36.707 1.00 74.88 83 MET A CA 1
ATOM 652 C C . MET A 1 83 ? -23.693 -31.859 36.140 1.00 74.88 83 MET A C 1
ATOM 654 O O . MET A 1 83 ? -22.894 -32.084 35.239 1.00 74.88 83 MET A O 1
ATOM 658 N N . ARG A 1 84 ? -23.807 -30.631 36.672 1.00 75.81 84 ARG A N 1
ATOM 659 C CA . ARG A 1 84 ? -22.924 -29.510 36.275 1.00 75.81 84 ARG A CA 1
ATOM 660 C C . ARG A 1 84 ? -21.452 -29.762 36.599 1.00 75.81 84 ARG A C 1
ATOM 662 O O . ARG A 1 84 ? -20.601 -29.196 35.923 1.00 75.81 84 ARG A O 1
ATOM 669 N N . LYS A 1 85 ? -21.169 -30.587 37.608 1.00 72.19 85 LYS A N 1
ATOM 670 C CA . LYS A 1 85 ? -19.818 -30.957 38.038 1.00 72.19 85 LYS A CA 1
ATOM 671 C C . LYS A 1 85 ? -19.227 -32.117 37.226 1.00 72.19 85 LYS A C 1
ATOM 673 O O . LYS A 1 85 ? -18.016 -32.148 37.042 1.00 72.19 85 LYS A O 1
ATOM 678 N N . TYR A 1 86 ? -20.059 -33.044 36.745 1.00 77.50 86 TYR A N 1
ATOM 679 C CA . TYR A 1 86 ? -19.609 -34.311 36.147 1.00 77.50 86 TYR A CA 1
ATOM 680 C C . TYR A 1 86 ? -19.975 -34.512 34.662 1.00 77.50 86 TYR A C 1
ATOM 682 O O . TYR A 1 86 ? -19.681 -35.562 34.100 1.00 77.50 86 TYR A O 1
ATOM 690 N N . ALA A 1 87 ? -20.632 -33.550 34.007 1.00 76.38 87 ALA A N 1
ATOM 691 C CA . ALA A 1 87 ? -21.019 -33.654 32.597 1.00 76.38 87 ALA A CA 1
ATOM 692 C C . ALA A 1 87 ? -19.851 -33.407 31.627 1.00 76.38 87 ALA A C 1
ATOM 694 O O . ALA A 1 87 ? -19.464 -32.264 31.382 1.00 76.38 87 ALA A O 1
ATOM 695 N N . GLU A 1 88 ? -19.364 -34.472 30.986 1.00 77.81 88 GLU A N 1
ATOM 696 C CA . GLU A 1 88 ? -18.336 -34.394 29.941 1.00 77.81 88 GLU A CA 1
ATOM 697 C C . GLU A 1 88 ? -18.889 -34.585 28.519 1.00 77.81 88 GLU A C 1
ATOM 699 O O . GLU A 1 88 ? -19.939 -35.193 28.286 1.00 77.81 88 GLU A O 1
ATOM 704 N N . VAL A 1 89 ? -18.135 -34.099 27.530 1.00 77.44 89 VAL A N 1
ATOM 705 C CA . VAL A 1 89 ? -18.422 -34.317 26.107 1.00 77.44 89 VAL A CA 1
ATOM 706 C C . VAL A 1 89 ? -18.310 -35.808 25.770 1.00 77.44 89 VAL A C 1
ATOM 708 O O . VAL A 1 89 ? -17.298 -36.445 26.033 1.00 77.44 89 VAL A O 1
ATOM 711 N N . GLY A 1 90 ? -19.350 -36.360 25.145 1.00 79.75 90 GLY A N 1
ATOM 712 C CA . GLY A 1 90 ? -19.482 -37.782 24.822 1.00 79.75 90 GLY A CA 1
ATOM 713 C C . GLY A 1 90 ? -20.375 -38.568 25.786 1.00 79.75 90 GLY A C 1
ATOM 714 O O . GLY A 1 90 ? -20.814 -39.661 25.427 1.00 79.75 90 GLY A O 1
ATOM 715 N N . MET A 1 91 ? -20.711 -38.020 26.961 1.00 85.56 91 MET A N 1
ATOM 716 C CA . MET A 1 91 ? -21.638 -38.670 27.894 1.00 85.56 91 MET A CA 1
ATOM 717 C C . MET A 1 91 ? -23.063 -38.749 27.333 1.00 85.56 91 MET A C 1
ATOM 719 O O . MET A 1 91 ? -23.505 -37.875 26.579 1.00 85.56 91 MET A O 1
ATOM 723 N N . ARG A 1 92 ? -23.795 -39.802 27.720 1.00 90.75 92 ARG A N 1
ATOM 724 C CA . ARG A 1 92 ? -25.179 -40.034 27.302 1.00 90.75 92 ARG A CA 1
ATOM 725 C C . ARG A 1 92 ? -26.141 -39.455 28.330 1.00 90.75 92 ARG A C 1
ATOM 727 O O . ARG A 1 92 ? -26.070 -39.753 29.521 1.00 90.75 92 ARG A O 1
ATOM 734 N N . VAL A 1 93 ? -27.079 -38.659 27.838 1.00 92.69 93 VAL A N 1
ATOM 735 C CA . VAL A 1 93 ? -28.150 -38.049 28.627 1.00 92.69 93 VAL A CA 1
ATOM 736 C C . VAL A 1 93 ? -29.515 -38.441 28.078 1.00 92.69 93 VAL A C 1
ATOM 738 O O . VAL A 1 93 ? -29.650 -38.854 26.926 1.00 92.69 93 VAL A O 1
ATOM 741 N N . ILE A 1 94 ? -30.531 -38.310 28.918 1.00 93.56 94 ILE A N 1
ATOM 742 C CA . ILE A 1 94 ? -31.939 -38.459 28.585 1.00 93.56 94 ILE A CA 1
ATOM 743 C C . ILE A 1 94 ? -32.682 -37.203 29.049 1.00 93.56 94 ILE A C 1
ATOM 745 O O . ILE A 1 94 ? -32.436 -36.709 30.151 1.00 93.56 94 ILE A O 1
ATOM 749 N N . GLY A 1 95 ? -33.555 -36.653 28.207 1.00 92.62 95 GLY A N 1
ATOM 750 C CA . GLY A 1 95 ? -34.411 -35.534 28.599 1.00 92.62 95 GLY A CA 1
ATOM 751 C C . GLY A 1 95 ? -35.506 -35.976 29.575 1.00 92.62 95 GLY A C 1
ATOM 752 O O . GLY A 1 95 ? -36.012 -37.097 29.484 1.00 92.62 95 GLY A O 1
ATOM 753 N N . ILE A 1 96 ? -35.860 -35.108 30.526 1.00 92.75 96 ILE A N 1
ATOM 754 C CA . ILE A 1 96 ? -36.796 -35.423 31.627 1.00 92.75 96 ILE A CA 1
ATOM 755 C C . ILE A 1 96 ? -37.974 -34.440 31.768 1.00 92.75 96 ILE A C 1
ATOM 757 O O . ILE A 1 96 ? -38.734 -34.534 32.731 1.00 92.75 96 ILE A O 1
ATOM 761 N N . GLY A 1 97 ? -38.147 -33.513 30.823 1.00 88.50 97 GLY A N 1
ATOM 762 C CA . GLY A 1 97 ? -39.256 -32.556 30.815 1.00 88.50 97 GLY A CA 1
ATOM 763 C C . GLY A 1 97 ? -39.288 -31.687 29.556 1.00 88.50 97 GLY A C 1
ATOM 764 O O . GLY A 1 97 ? -38.634 -32.000 28.563 1.00 88.50 97 GLY A O 1
ATOM 765 N N . GLU A 1 98 ? -40.040 -30.587 29.603 1.00 85.81 98 GLU A N 1
ATOM 766 C CA . GLU A 1 98 ? -40.118 -29.608 28.512 1.00 85.81 98 GLU A CA 1
ATOM 767 C C . GLU A 1 98 ? -38.980 -28.572 28.583 1.00 85.81 98 GLU A C 1
ATOM 769 O O . GLU A 1 98 ? -38.645 -28.068 29.657 1.00 85.81 98 GLU A O 1
ATOM 774 N N . HIS A 1 99 ? -38.431 -28.205 27.424 1.00 85.31 99 HIS A N 1
ATOM 775 C CA . HIS A 1 99 ? -37.508 -27.083 27.246 1.00 85.31 99 HIS A CA 1
ATOM 776 C C . HIS A 1 99 ? -37.965 -26.257 26.038 1.00 85.31 99 HIS A C 1
ATOM 778 O O . HIS A 1 99 ? -38.266 -26.826 24.995 1.00 85.31 99 HIS A O 1
ATOM 784 N N . ASP A 1 100 ? -38.086 -24.935 26.182 1.00 82.44 100 ASP A N 1
ATOM 785 C CA . ASP A 1 100 ? -38.559 -24.012 25.132 1.00 82.44 100 ASP A CA 1
ATOM 786 C C . ASP A 1 100 ? -39.839 -24.460 24.385 1.00 82.44 100 ASP A C 1
ATOM 788 O O . ASP A 1 100 ? -40.007 -24.254 23.186 1.00 82.44 100 ASP A O 1
ATOM 792 N N . SER A 1 101 ? -40.808 -25.012 25.128 1.00 84.88 101 SER A N 1
ATOM 793 C CA . SER A 1 101 ? -42.081 -25.577 24.623 1.00 84.88 101 SER A CA 1
ATOM 794 C C . SER A 1 101 ? -41.955 -26.885 23.823 1.00 84.88 101 SER A C 1
ATOM 796 O O . SER A 1 101 ? -42.914 -27.308 23.174 1.00 84.88 101 SER A O 1
ATOM 798 N N . GLU A 1 102 ? -40.797 -27.542 23.863 1.00 82.62 102 GLU A N 1
ATOM 799 C CA . GLU A 1 102 ? -40.562 -28.862 23.285 1.00 82.62 102 GLU A CA 1
ATOM 800 C C . GLU A 1 102 ? -40.382 -29.907 24.395 1.00 82.62 102 GLU A C 1
ATOM 802 O O . GLU A 1 102 ? -39.517 -29.784 25.260 1.00 82.62 102 GLU A O 1
ATOM 807 N N . ASP A 1 103 ? -41.185 -30.971 24.346 1.00 89.69 103 ASP A N 1
ATOM 808 C CA . ASP A 1 103 ? -41.039 -32.120 25.237 1.00 89.69 103 ASP A CA 1
ATOM 809 C C . ASP A 1 103 ? -39.764 -32.912 24.896 1.00 89.69 103 ASP A C 1
ATOM 811 O O . ASP A 1 103 ? -39.636 -33.487 23.808 1.00 89.69 103 ASP A O 1
ATOM 815 N N . LEU A 1 104 ? -38.808 -32.935 25.828 1.00 91.12 104 LEU A N 1
ATOM 816 C CA . LEU A 1 104 ? -37.585 -33.735 25.752 1.00 91.12 104 LEU A CA 1
ATOM 817 C C . LEU A 1 104 ? -37.722 -35.079 26.482 1.00 91.12 104 LEU A C 1
ATOM 819 O O . LEU A 1 104 ? -36.778 -35.870 26.471 1.00 91.12 104 LEU A O 1
ATOM 823 N N . SER A 1 105 ? -38.864 -35.360 27.118 1.00 91.38 105 SER A N 1
ATOM 824 C CA . SER A 1 105 ? -39.060 -36.534 27.971 1.00 91.38 105 SER A CA 1
ATOM 825 C C . SER A 1 105 ? -38.726 -37.839 27.246 1.00 91.38 105 SER A C 1
ATOM 827 O O . SER A 1 105 ? -39.372 -38.232 26.276 1.00 91.38 105 SER A O 1
ATOM 829 N N . ASN A 1 106 ? -37.747 -38.563 27.786 1.00 90.81 106 ASN A N 1
ATOM 830 C CA . ASN A 1 106 ? -37.196 -39.818 27.271 1.00 90.81 106 ASN A CA 1
ATOM 831 C C . ASN A 1 106 ? -36.368 -39.712 25.974 1.00 90.81 106 ASN A C 1
ATOM 833 O O . ASN A 1 106 ? -35.904 -40.743 25.482 1.00 90.81 106 ASN A O 1
ATOM 837 N N . LYS A 1 107 ? -36.117 -38.511 25.432 1.00 92.00 107 LYS A N 1
ATOM 838 C CA . LYS A 1 107 ? -35.229 -38.343 24.271 1.00 92.00 107 LYS A CA 1
ATOM 839 C C . LYS A 1 107 ? -33.776 -38.552 24.695 1.00 92.00 107 LYS A C 1
ATOM 841 O O . LYS A 1 107 ? -33.256 -37.823 25.539 1.00 92.00 107 LYS A O 1
ATOM 846 N N . LEU A 1 108 ? -33.127 -39.558 24.113 1.00 92.56 108 LEU A N 1
ATOM 847 C CA . LEU A 1 108 ? -31.708 -39.847 24.317 1.00 92.56 108 LEU A CA 1
ATOM 848 C C . LEU A 1 108 ? -30.841 -38.879 23.515 1.00 92.56 108 LEU A C 1
ATOM 850 O O . LEU A 1 108 ? -31.136 -38.594 22.357 1.00 92.56 108 LEU A O 1
ATOM 854 N N . GLY A 1 109 ? -29.747 -38.416 24.111 1.00 91.25 109 GLY A N 1
ATOM 855 C CA . GLY A 1 109 ? -28.781 -37.549 23.451 1.00 91.25 109 GLY A CA 1
ATOM 856 C C . GLY A 1 109 ? -27.364 -37.710 23.979 1.00 91.25 109 GLY A C 1
ATOM 857 O O . GLY A 1 109 ? -27.104 -38.424 24.949 1.00 91.25 109 GLY A O 1
ATOM 858 N N . THR A 1 110 ? -26.434 -37.047 23.304 1.00 89.69 110 THR A N 1
ATOM 859 C CA . THR A 1 110 ? -25.001 -37.076 23.599 1.00 89.69 110 THR A CA 1
ATOM 860 C C . THR A 1 110 ? -24.513 -35.652 23.831 1.00 89.69 110 THR A C 1
ATOM 862 O O . THR A 1 110 ? -24.763 -34.771 23.006 1.00 89.69 110 THR A O 1
ATOM 865 N N . ILE A 1 111 ? -23.806 -35.409 24.936 1.00 84.50 111 ILE A N 1
ATOM 866 C CA . ILE A 1 111 ? -23.225 -34.091 25.211 1.00 84.50 111 ILE A CA 1
ATOM 867 C C . ILE A 1 111 ? -22.132 -33.811 24.171 1.00 84.50 111 ILE A C 1
ATOM 869 O O . ILE A 1 111 ? -21.178 -34.573 24.038 1.00 84.50 111 ILE A O 1
ATOM 873 N N . ARG A 1 112 ? -22.258 -32.715 23.422 1.00 83.69 112 ARG A N 1
ATOM 874 C CA . ARG A 1 112 ? -21.257 -32.223 22.459 1.00 83.69 112 ARG A CA 1
ATOM 875 C C . ARG A 1 112 ? -20.507 -30.992 22.952 1.00 83.69 112 ARG A C 1
ATOM 877 O O . ARG A 1 112 ? -19.388 -30.756 22.511 1.00 83.69 112 ARG A O 1
ATOM 884 N N . ARG A 1 113 ? -21.089 -30.236 23.885 1.00 78.25 113 ARG A N 1
ATOM 885 C CA . ARG A 1 113 ? -20.457 -29.072 24.519 1.00 78.25 113 ARG A CA 1
ATOM 886 C C . ARG A 1 113 ? -20.981 -28.892 25.940 1.00 78.25 113 ARG A C 1
ATOM 888 O O . ARG A 1 113 ? -22.163 -28.610 26.104 1.00 78.25 113 ARG A O 1
ATOM 895 N N . ALA A 1 114 ? -20.117 -28.991 26.945 1.00 72.38 114 ALA A N 1
ATOM 896 C CA . ALA A 1 114 ? -20.457 -28.630 28.319 1.00 72.38 114 ALA A CA 1
ATOM 897 C C . ALA A 1 114 ? -20.202 -27.126 28.547 1.00 72.38 114 ALA A C 1
ATOM 899 O O . ALA A 1 114 ? -19.078 -26.648 28.407 1.00 72.38 114 ALA A O 1
ATOM 900 N N . GLY A 1 115 ? -21.253 -26.362 28.847 1.00 69.62 115 GLY A N 1
ATOM 901 C CA . GLY A 1 115 ? -21.195 -24.993 29.361 1.00 69.62 115 GLY A CA 1
ATOM 902 C C . GLY A 1 115 ? -21.749 -24.888 30.788 1.00 69.62 115 GLY A C 1
ATOM 903 O O . GLY A 1 115 ? -22.454 -25.771 31.272 1.00 69.62 115 GLY A O 1
ATOM 904 N N . SER A 1 116 ? -21.464 -23.775 31.468 1.00 59.94 116 SER A N 1
ATOM 905 C CA . SER A 1 116 ? -21.813 -23.564 32.886 1.00 59.94 116 SER A CA 1
ATOM 906 C C . SER A 1 116 ? -23.305 -23.320 33.167 1.00 59.94 116 SER A C 1
ATOM 908 O O . SER A 1 116 ? -23.734 -23.385 34.320 1.00 59.94 116 SER A O 1
ATOM 910 N N . ARG A 1 117 ? -24.103 -23.019 32.132 1.00 67.62 117 ARG A N 1
ATOM 911 C CA . ARG A 1 117 ? -25.556 -22.759 32.234 1.00 67.62 117 ARG A CA 1
ATOM 912 C C . ARG A 1 117 ? -26.415 -23.629 31.316 1.00 67.62 117 ARG A C 1
ATOM 914 O O . ARG A 1 117 ? -27.575 -23.853 31.632 1.00 67.62 117 ARG A O 1
ATOM 921 N N . SER A 1 118 ? -25.858 -24.114 30.212 1.00 83.31 118 SER A N 1
ATOM 922 C CA . SER A 1 118 ? -26.520 -24.992 29.248 1.00 83.31 118 SER A CA 1
ATOM 923 C C . SER A 1 118 ? -25.482 -25.861 28.544 1.00 83.31 118 SER A C 1
ATOM 925 O O . SER A 1 118 ? -24.304 -25.494 28.454 1.00 83.31 118 SER A O 1
ATOM 927 N N . TRP A 1 119 ? -25.914 -27.013 28.038 1.00 84.06 119 TRP A N 1
ATOM 928 C CA . TRP A 1 119 ? -25.065 -27.938 27.291 1.00 84.06 119 TRP A CA 1
ATOM 929 C C . TRP A 1 119 ? -25.580 -28.103 25.869 1.00 84.06 119 TRP A C 1
ATOM 931 O O . TRP A 1 119 ? -26.781 -28.243 25.664 1.00 84.06 119 TRP A O 1
ATOM 941 N N . GLY A 1 120 ? -24.673 -28.121 24.894 1.00 85.50 120 GLY A N 1
ATOM 942 C CA . GLY A 1 120 ? -24.996 -28.513 23.527 1.00 85.50 120 GLY A CA 1
ATOM 943 C C . GLY A 1 120 ? -25.180 -30.026 23.469 1.00 85.50 120 GLY A C 1
ATOM 944 O O . GLY A 1 120 ? -24.192 -30.755 23.562 1.00 85.50 120 GLY A O 1
ATOM 945 N N . ILE A 1 121 ? -26.421 -30.487 23.338 1.00 86.31 121 ILE A N 1
ATOM 946 C CA . ILE A 1 121 ? -26.823 -31.891 23.236 1.00 86.31 121 ILE A CA 1
ATOM 947 C C . ILE A 1 121 ? -27.182 -32.220 21.789 1.00 86.31 121 ILE A C 1
ATOM 949 O O . ILE A 1 121 ? -27.990 -31.541 21.161 1.00 86.31 121 ILE A O 1
ATOM 953 N N . GLU A 1 122 ? -26.615 -33.299 21.269 1.00 88.00 122 GLU A N 1
ATOM 954 C CA . GLU A 1 122 ? -27.058 -33.934 20.028 1.00 88.00 122 GLU A CA 1
ATOM 955 C C . GLU A 1 122 ? -28.031 -35.060 20.403 1.00 88.00 122 GLU A C 1
ATOM 957 O O . GLU A 1 122 ? -27.601 -36.089 20.929 1.00 88.00 122 GLU A O 1
ATOM 962 N N . PHE A 1 123 ? -29.336 -34.858 20.197 1.00 89.56 123 PHE A N 1
ATOM 963 C CA . PHE A 1 123 ? -30.339 -35.907 20.419 1.00 89.56 123 PHE A CA 1
ATOM 964 C C . PHE A 1 123 ? -30.321 -36.936 19.278 1.00 89.56 123 PHE A C 1
ATOM 966 O O . PHE A 1 123 ? -30.087 -36.595 18.119 1.00 89.56 123 PHE A O 1
ATOM 973 N N . ASP A 1 124 ? -30.576 -38.204 19.607 1.00 88.69 124 ASP A N 1
ATOM 974 C CA . ASP A 1 124 ? -30.646 -39.301 18.631 1.00 88.69 124 ASP A CA 1
ATOM 975 C C . ASP A 1 124 ? -31.873 -39.170 17.707 1.00 88.69 124 ASP A C 1
ATOM 977 O O . ASP A 1 124 ? -31.846 -39.637 16.567 1.00 88.69 124 ASP A O 1
ATOM 981 N N . GLU A 1 125 ? -32.942 -38.532 18.197 1.00 85.31 125 GLU A N 1
ATOM 982 C CA . GLU A 1 125 ? -34.165 -38.228 17.452 1.00 85.31 125 GLU A CA 1
ATOM 983 C C . GLU A 1 125 ? -34.279 -36.713 17.199 1.00 85.31 125 GLU A C 1
ATOM 985 O O . GLU A 1 125 ? -34.039 -35.924 18.119 1.00 85.31 125 GLU A O 1
ATOM 990 N N . PRO A 1 126 ? -34.657 -36.278 15.980 1.00 77.38 126 PRO A N 1
ATOM 991 C CA . PRO A 1 126 ? -34.806 -34.862 15.663 1.00 77.38 126 PRO A CA 1
ATOM 992 C C . PRO A 1 126 ? -35.978 -34.227 16.423 1.00 77.38 126 PRO A C 1
ATOM 994 O O . PRO A 1 126 ? -37.050 -34.821 16.566 1.00 77.38 126 PRO A O 1
ATOM 997 N N . LEU A 1 127 ? -35.769 -32.991 16.875 1.00 78.25 127 LEU A N 1
ATOM 998 C CA . LEU A 1 127 ? -36.772 -32.189 17.571 1.00 78.25 127 LEU A CA 1
ATOM 999 C C . LEU A 1 127 ? -37.780 -31.564 16.586 1.00 78.25 127 LEU A C 1
ATOM 1001 O O . LEU A 1 127 ? -37.437 -31.242 15.449 1.00 78.25 127 LEU A O 1
ATOM 1005 N N . VAL A 1 128 ? -39.039 -31.424 17.010 1.00 76.38 128 VAL A N 1
ATOM 1006 C CA . VAL A 1 128 ? -40.184 -31.075 16.144 1.00 76.38 128 VAL A CA 1
ATOM 1007 C C . VAL A 1 128 ? -40.276 -29.571 15.882 1.00 76.38 128 VAL A C 1
ATOM 1009 O O . VAL A 1 128 ? -40.665 -29.173 14.785 1.00 76.38 128 VAL A O 1
ATOM 1012 N N . ASN A 1 129 ? -39.915 -28.744 16.868 1.00 64.56 129 ASN A N 1
ATOM 1013 C CA . ASN A 1 129 ? -39.992 -27.281 16.801 1.00 64.56 129 ASN A CA 1
ATOM 1014 C C . ASN A 1 129 ? -38.624 -26.598 16.970 1.00 64.56 129 ASN A C 1
ATOM 1016 O O . ASN A 1 129 ? -38.553 -25.370 17.012 1.00 64.56 129 ASN A O 1
ATOM 1020 N N . GLY A 1 130 ? -37.540 -27.371 17.075 1.00 54.81 130 GLY A N 1
ATOM 1021 C CA . GLY A 1 130 ? -36.200 -26.849 17.318 1.00 54.81 130 GLY A CA 1
ATOM 1022 C C . GLY A 1 130 ? -35.747 -25.829 16.268 1.00 54.81 130 GLY A C 1
ATOM 1023 O O . GLY A 1 130 ? -35.673 -26.135 15.077 1.00 54.81 130 GLY A O 1
ATOM 1024 N N . HIS A 1 131 ? -35.393 -24.622 16.719 1.00 49.69 131 HIS A N 1
ATOM 1025 C CA . HIS A 1 131 ? -34.772 -23.610 15.869 1.00 49.69 131 HIS A CA 1
ATOM 1026 C C . HIS A 1 131 ? -33.405 -24.098 15.364 1.00 49.69 131 HIS A C 1
ATOM 1028 O O . HIS A 1 131 ? -32.477 -24.315 16.142 1.00 49.69 131 HIS A O 1
ATOM 1034 N N . ASP A 1 132 ? -33.294 -24.257 14.046 1.00 47.03 132 ASP A N 1
ATOM 1035 C CA . ASP A 1 132 ? -32.107 -24.770 13.361 1.00 47.03 132 ASP A CA 1
ATOM 1036 C C . ASP A 1 132 ? -30.966 -23.732 13.382 1.00 47.03 132 ASP A C 1
ATOM 1038 O O . ASP A 1 132 ? -30.934 -22.792 12.580 1.00 47.03 132 ASP A O 1
ATOM 1042 N N . PHE A 1 133 ? -30.035 -23.864 14.333 1.00 48.56 133 PHE A N 1
ATOM 1043 C CA . PHE A 1 133 ? -28.909 -22.939 14.482 1.00 48.56 133 PHE A CA 1
ATOM 1044 C C . PHE A 1 133 ? -27.836 -23.185 13.412 1.00 48.56 133 PHE A C 1
ATOM 1046 O O . PHE A 1 133 ? -26.929 -23.999 13.572 1.00 48.56 133 PHE A O 1
ATOM 1053 N N . LYS A 1 134 ? -27.895 -22.402 12.330 1.00 40.59 134 LYS A N 1
ATOM 1054 C CA . LYS A 1 134 ? -26.836 -22.300 11.309 1.00 40.59 134 LYS A CA 1
ATOM 1055 C C . LYS A 1 134 ? -25.686 -21.362 11.704 1.00 40.59 134 LYS A C 1
ATOM 1057 O O . LYS A 1 134 ? -25.131 -20.673 10.848 1.00 40.59 134 LYS A O 1
ATOM 1062 N N . GLU A 1 135 ? -25.285 -21.349 12.973 1.00 40.19 135 GLU A N 1
ATOM 1063 C CA . GLU A 1 135 ? -23.944 -20.859 13.302 1.00 40.19 135 GLU A CA 1
ATOM 1064 C C . GLU A 1 135 ? -22.935 -21.950 12.941 1.00 40.19 135 GLU A C 1
ATOM 1066 O O . GLU A 1 135 ? -23.079 -23.105 13.337 1.00 40.19 135 GLU A O 1
ATOM 1071 N N . LYS A 1 136 ? -21.948 -21.598 12.108 1.00 36.00 136 LYS A N 1
ATOM 1072 C CA . LYS A 1 136 ? -21.010 -22.549 11.502 1.00 36.00 136 LYS A CA 1
ATOM 1073 C C . LYS A 1 136 ? -20.242 -23.360 12.552 1.00 36.00 136 LYS A C 1
ATOM 1075 O O . LYS A 1 136 ? -19.212 -22.914 13.051 1.00 36.00 136 LYS A O 1
ATOM 1080 N N . ILE A 1 137 ? -20.667 -24.601 12.761 1.00 37.09 137 ILE A N 1
ATOM 1081 C CA . ILE A 1 137 ? -19.819 -25.670 13.286 1.00 37.09 137 ILE A CA 1
ATOM 1082 C C . ILE A 1 137 ? -19.394 -26.530 12.089 1.00 37.09 137 ILE A C 1
ATOM 1084 O O . ILE A 1 137 ? -20.044 -27.510 11.736 1.00 37.09 137 ILE A O 1
ATOM 1088 N N . GLU A 1 138 ? -18.317 -26.121 11.418 1.00 36.75 138 GLU A N 1
ATOM 1089 C CA . GLU A 1 138 ? -17.541 -27.030 10.560 1.00 36.75 138 GLU A CA 1
ATOM 1090 C C . GLU A 1 138 ? -16.756 -27.998 11.486 1.00 36.75 138 GLU A C 1
ATOM 1092 O O . GLU A 1 138 ? -16.415 -27.602 12.604 1.00 36.75 138 GLU A O 1
ATOM 1097 N N . PRO A 1 139 ? -16.505 -29.271 11.107 1.00 32.03 139 PRO A N 1
ATOM 1098 C CA . PRO A 1 139 ? -16.190 -29.730 9.754 1.00 32.03 139 PRO A CA 1
ATOM 1099 C C . PRO A 1 139 ? -17.362 -30.348 8.959 1.00 32.03 139 PRO A C 1
ATOM 1101 O O . PRO A 1 139 ? -18.317 -30.874 9.529 1.00 32.03 139 PRO A O 1
ATOM 1104 N N . PRO A 1 140 ? -17.277 -30.352 7.615 1.00 40.81 140 PRO A N 1
ATOM 1105 C CA . PRO A 1 140 ? -18.354 -30.824 6.748 1.00 40.81 140 PRO A CA 1
ATOM 1106 C C . PRO A 1 140 ? -18.347 -32.355 6.590 1.00 40.81 140 PRO A C 1
ATOM 1108 O O . PRO A 1 140 ? -17.563 -32.866 5.792 1.00 40.81 140 PRO A O 1
ATOM 1111 N N . CYS A 1 141 ? -19.229 -33.089 7.291 1.00 32.06 141 CYS A N 1
ATOM 1112 C CA . CYS A 1 141 ? -19.633 -34.463 6.900 1.00 32.06 141 CYS A CA 1
ATOM 1113 C C . CYS A 1 141 ? -20.840 -35.099 7.640 1.00 32.06 141 CYS A C 1
ATOM 1115 O O . CYS A 1 141 ? -21.115 -36.274 7.394 1.00 32.06 141 CYS A O 1
ATOM 1117 N N . THR A 1 142 ? -21.570 -34.408 8.526 1.00 38.62 142 THR A N 1
ATOM 1118 C CA . THR A 1 142 ? -22.714 -35.017 9.247 1.00 38.62 142 THR A CA 1
ATOM 1119 C C . THR A 1 142 ? -23.924 -34.091 9.362 1.00 38.62 142 THR A C 1
ATOM 1121 O O . THR A 1 142 ? -23.854 -33.080 10.055 1.00 38.62 142 THR A O 1
ATOM 1124 N N . ASP A 1 143 ? -25.047 -34.492 8.758 1.00 41.41 143 ASP A N 1
ATOM 1125 C CA . ASP A 1 143 ? -26.362 -33.836 8.862 1.00 41.41 143 ASP A CA 1
ATOM 1126 C C . ASP A 1 143 ? -27.000 -34.086 10.243 1.00 41.41 143 ASP A C 1
ATOM 1128 O O . ASP A 1 143 ? -27.937 -34.876 10.381 1.00 41.41 143 ASP A O 1
ATOM 1132 N N . LYS A 1 144 ? -26.443 -33.487 11.300 1.00 47.22 144 LYS A N 1
ATOM 1133 C CA . LYS A 1 144 ? -26.928 -33.665 12.673 1.00 47.22 144 LYS A CA 1
ATOM 1134 C C . LYS A 1 144 ? -27.035 -32.339 13.419 1.00 47.22 144 LYS A C 1
ATOM 1136 O O . LYS A 1 144 ? -26.101 -31.543 13.428 1.00 47.22 144 LYS A O 1
ATOM 1141 N N . HIS A 1 145 ? -28.187 -32.136 14.050 1.00 53.09 145 HIS A N 1
ATOM 1142 C CA . HIS A 1 145 ? -28.560 -30.902 14.735 1.00 53.09 145 HIS A CA 1
ATOM 1143 C C . HIS A 1 145 ? -28.245 -31.008 16.237 1.00 53.09 145 HIS A C 1
ATOM 1145 O O . HIS A 1 145 ? -28.475 -32.050 16.854 1.00 53.09 145 HIS A O 1
ATOM 1151 N N . GLY A 1 146 ? -27.714 -29.933 16.822 1.00 63.16 146 GLY A N 1
ATOM 1152 C CA . GLY A 1 146 ? -27.412 -29.833 18.252 1.00 63.16 146 GLY A CA 1
ATOM 1153 C C . GLY A 1 146 ? -28.230 -28.731 18.923 1.00 63.16 146 GLY A C 1
ATOM 1154 O O . GLY A 1 146 ? -28.490 -27.695 18.317 1.00 63.16 146 GLY A O 1
ATOM 1155 N N . TYR A 1 147 ? -28.607 -28.946 20.181 1.00 77.44 147 TYR A N 1
ATOM 1156 C CA . TYR A 1 147 ? -29.515 -28.084 20.939 1.00 77.44 147 TYR A CA 1
ATOM 1157 C C . TYR A 1 147 ? -28.879 -27.682 22.265 1.00 77.44 147 TYR A C 1
ATOM 1159 O O . TYR A 1 147 ? -28.358 -28.539 22.973 1.00 77.44 147 TYR A O 1
ATOM 1167 N N . PHE A 1 148 ? -28.933 -26.402 22.634 1.00 82.69 148 PHE A N 1
ATOM 1168 C CA . PHE A 1 148 ? -28.571 -26.002 23.992 1.00 82.69 148 PHE A CA 1
ATOM 1169 C C . PHE A 1 148 ? -29.722 -26.328 24.934 1.00 82.69 148 PHE A C 1
ATOM 1171 O O . PHE A 1 148 ? -30.817 -25.817 24.749 1.00 82.69 148 PHE A O 1
ATOM 1178 N N . VAL A 1 149 ? -29.466 -27.173 25.929 1.00 85.06 149 VAL A N 1
ATOM 1179 C CA . VAL A 1 149 ? -30.463 -27.583 26.920 1.00 85.06 149 VAL A CA 1
ATOM 1180 C C . VAL A 1 149 ? -29.946 -27.271 28.320 1.00 85.06 149 VAL A C 1
ATOM 1182 O O . VAL A 1 149 ? -28.762 -27.462 28.620 1.00 85.06 149 VAL A O 1
ATOM 1185 N N . GLY A 1 150 ? -30.831 -26.750 29.168 1.00 86.00 150 GLY A N 1
ATOM 1186 C CA . GLY A 1 150 ? -30.547 -26.515 30.581 1.00 86.00 150 GLY A CA 1
ATOM 1187 C C . GLY A 1 150 ? -30.340 -27.835 31.341 1.00 86.00 150 GLY A C 1
ATOM 1188 O O . GLY A 1 150 ? -31.051 -28.809 31.080 1.00 86.00 150 GLY A O 1
ATOM 1189 N N . PRO A 1 151 ? -29.384 -27.910 32.281 1.00 84.25 151 PRO A N 1
ATOM 1190 C CA . PRO A 1 151 ? -29.057 -29.150 32.987 1.00 84.25 151 PRO A CA 1
ATOM 1191 C C . PRO A 1 151 ? -30.233 -29.705 33.808 1.00 84.25 151 PRO A C 1
ATOM 1193 O O . PRO A 1 151 ? -30.339 -30.910 33.992 1.00 84.25 151 PRO A O 1
ATOM 1196 N N . GLU A 1 152 ? -31.155 -28.846 34.243 1.00 87.44 152 GLU A N 1
ATOM 1197 C CA . GLU A 1 152 ? -32.416 -29.209 34.898 1.00 87.44 152 GLU A CA 1
ATOM 1198 C C . GLU A 1 152 ? -33.426 -29.971 34.016 1.00 87.44 152 GLU A C 1
ATOM 1200 O O . GLU A 1 152 ? -34.338 -30.595 34.553 1.00 87.44 152 GLU A O 1
ATOM 1205 N N . ALA A 1 153 ? -33.276 -29.946 32.687 1.00 90.38 153 ALA A N 1
ATOM 1206 C CA . ALA A 1 153 ? -34.130 -30.685 31.750 1.00 90.38 153 ALA A CA 1
ATOM 1207 C C . ALA A 1 153 ? -33.521 -32.033 31.312 1.00 90.38 153 ALA A C 1
ATOM 1209 O O . ALA A 1 153 ? -34.092 -32.728 30.466 1.00 90.38 153 ALA A O 1
ATOM 1210 N N . LEU A 1 154 ? -32.373 -32.415 31.883 1.00 90.50 154 LEU A N 1
ATOM 1211 C CA . LEU A 1 154 ? -31.590 -33.594 31.518 1.00 90.50 154 LEU A CA 1
ATOM 1212 C C . LEU A 1 154 ? -31.312 -34.489 32.732 1.00 90.50 154 LEU A C 1
ATOM 1214 O O . LEU A 1 154 ? -31.363 -34.063 33.881 1.00 90.50 154 LEU A O 1
ATOM 1218 N N . ARG A 1 155 ? -30.968 -35.744 32.451 1.00 90.94 155 ARG A N 1
ATOM 1219 C CA . ARG A 1 155 ? -30.421 -36.716 33.402 1.00 90.94 155 ARG A CA 1
ATOM 1220 C C . ARG A 1 155 ? -29.411 -37.608 32.678 1.00 90.94 155 ARG A C 1
ATOM 1222 O O . ARG A 1 155 ? -29.556 -37.829 31.479 1.00 90.94 155 ARG A O 1
ATOM 1229 N N . PHE A 1 156 ? -28.402 -38.142 33.361 1.00 89.62 156 PHE A N 1
ATOM 1230 C CA . PHE A 1 156 ? -27.550 -39.185 32.773 1.00 89.62 156 PHE A CA 1
ATOM 1231 C C . PHE A 1 156 ? -28.316 -40.503 32.568 1.00 89.62 156 PHE A C 1
ATOM 1233 O O . PHE A 1 156 ? -29.293 -40.790 33.263 1.00 89.62 156 PHE A O 1
ATOM 1240 N N . VAL A 1 157 ? -27.877 -41.314 31.605 1.00 88.81 157 VAL A N 1
ATOM 1241 C CA . VAL A 1 157 ? -28.468 -42.639 31.351 1.00 88.81 157 VAL A CA 1
ATOM 1242 C C . VAL A 1 157 ? -28.054 -43.630 32.448 1.00 88.81 157 VAL A C 1
ATOM 1244 O O . VAL A 1 157 ? -26.872 -43.761 32.752 1.00 88.81 157 VAL A O 1
ATOM 1247 N N . GLU A 1 158 ? -29.023 -44.346 33.030 1.00 83.44 158 GLU A N 1
ATOM 1248 C CA . GLU A 1 158 ? -28.786 -45.335 34.097 1.00 83.44 158 GLU A CA 1
ATOM 1249 C C . GLU A 1 158 ? -27.765 -46.410 33.693 1.00 83.44 158 GLU A C 1
ATOM 1251 O O . GLU A 1 158 ? -27.784 -46.913 32.567 1.00 83.44 158 GLU A O 1
ATOM 1256 N N . GLY A 1 159 ? -26.877 -46.777 34.623 1.00 76.38 159 GLY A N 1
ATOM 1257 C CA . GLY A 1 159 ? -25.804 -47.743 34.380 1.00 76.38 159 GLY A CA 1
ATOM 1258 C C . GLY A 1 159 ? -24.619 -47.199 33.572 1.00 76.38 159 GLY A C 1
ATOM 1259 O O . GLY A 1 159 ? -23.666 -47.943 33.325 1.00 76.38 159 GLY A O 1
ATOM 1260 N N . GLN A 1 160 ? -24.627 -45.921 33.171 1.00 81.62 160 GLN A N 1
ATOM 1261 C CA . GLN A 1 160 ? -23.394 -45.242 32.784 1.00 81.62 160 GLN A CA 1
ATOM 1262 C C . GLN A 1 160 ? -22.550 -45.018 34.046 1.00 81.62 160 GLN A C 1
ATOM 1264 O O . GLN A 1 160 ? -22.991 -44.369 34.992 1.00 81.62 160 GLN A O 1
ATOM 1269 N N . LYS A 1 161 ? -21.323 -45.540 34.055 1.00 77.88 161 LYS A N 1
ATOM 1270 C CA . LYS A 1 161 ? -20.333 -45.176 35.070 1.00 77.88 161 LYS A CA 1
ATOM 1271 C C . LYS A 1 161 ? -19.784 -43.790 34.775 1.00 77.88 161 LYS A C 1
ATOM 1273 O O . LYS A 1 161 ? -19.445 -43.499 33.627 1.00 77.88 161 LYS A O 1
ATOM 1278 N N . ILE A 1 162 ? -19.689 -42.965 35.805 1.00 73.62 162 ILE A N 1
ATOM 1279 C CA . ILE A 1 162 ? -19.151 -41.614 35.728 1.00 73.62 162 ILE A CA 1
ATOM 1280 C C . ILE A 1 162 ? -17.909 -41.583 36.611 1.00 73.62 162 ILE A C 1
ATOM 1282 O O . ILE A 1 162 ? -17.978 -41.852 37.809 1.00 73.62 162 ILE A O 1
ATOM 1286 N N . GLU A 1 163 ? -16.759 -41.320 35.992 1.00 65.62 163 GLU A N 1
ATOM 1287 C CA . GLU A 1 163 ? -15.510 -41.117 36.719 1.00 65.62 163 GLU A CA 1
ATOM 1288 C C . GLU A 1 163 ? -15.562 -39.741 37.383 1.00 65.62 163 GLU A C 1
ATOM 1290 O O . GLU A 1 163 ? -15.614 -38.720 36.701 1.00 65.62 163 GLU A O 1
ATOM 1295 N N . VAL A 1 164 ? -15.562 -39.708 38.713 1.00 63.06 164 VAL A N 1
ATOM 1296 C CA . VAL A 1 164 ? -15.445 -38.460 39.469 1.00 63.06 164 VAL A CA 1
ATOM 1297 C C . VAL A 1 164 ? -13.964 -38.103 39.624 1.00 63.06 164 VAL A C 1
ATOM 1299 O O . VAL A 1 164 ? -13.214 -38.919 40.168 1.00 63.06 164 VAL A O 1
ATOM 1302 N N . PRO A 1 165 ? -13.527 -36.899 39.201 1.00 50.06 165 PRO A N 1
ATOM 1303 C CA . PRO A 1 165 ? -12.193 -36.393 39.506 1.00 50.06 165 PRO A CA 1
ATOM 1304 C C . PRO A 1 165 ? -11.954 -36.356 41.020 1.00 50.06 165 PRO A C 1
ATOM 1306 O O . PRO A 1 165 ? -12.720 -35.737 41.766 1.00 50.06 165 PRO A O 1
ATOM 1309 N N . GLY A 1 166 ? -10.900 -37.041 41.465 1.00 55.69 166 GLY A N 1
ATOM 1310 C CA . GLY A 1 166 ? -10.459 -37.050 42.861 1.00 55.69 166 GLY A CA 1
ATOM 1311 C C . GLY A 1 166 ? -9.665 -35.794 43.240 1.00 55.69 166 GLY A C 1
ATOM 1312 O O . GLY A 1 166 ? -9.581 -34.833 42.474 1.00 55.69 166 GLY A O 1
ATOM 1313 N N . GLU A 1 167 ? -9.034 -35.790 44.419 1.00 47.94 167 GLU A N 1
ATOM 1314 C CA . GLU A 1 167 ? -8.095 -34.710 44.755 1.00 47.94 167 GLU A CA 1
ATOM 1315 C C . GLU A 1 167 ? -6.884 -34.743 43.806 1.00 47.94 167 GLU A C 1
ATOM 1317 O O . GLU A 1 167 ? -6.239 -35.780 43.620 1.00 47.94 167 GLU A O 1
ATOM 1322 N N . PHE A 1 168 ? -6.542 -33.585 43.237 1.00 44.62 168 PHE A N 1
ATOM 1323 C CA . PHE A 1 168 ? -5.322 -33.417 42.454 1.00 44.62 168 PHE A CA 1
ATOM 1324 C C . PHE A 1 168 ? -4.098 -33.352 43.372 1.00 44.62 168 PHE A C 1
ATOM 1326 O O . PHE A 1 168 ? -3.963 -32.436 44.190 1.00 44.62 168 PHE A O 1
ATOM 1333 N N . VAL A 1 169 ? -3.166 -34.289 43.193 1.00 45.03 169 VAL A N 1
ATOM 1334 C CA . VAL A 1 169 ? -1.864 -34.292 43.870 1.00 45.03 169 VAL A CA 1
ATOM 1335 C C . VAL A 1 169 ? -0.768 -33.981 42.849 1.00 45.03 169 VAL A C 1
ATOM 1337 O O . VAL A 1 169 ? -0.647 -34.653 41.822 1.00 45.03 169 VAL A O 1
ATOM 1340 N N . LEU A 1 170 ? 0.032 -32.947 43.122 1.00 45.78 170 LEU A N 1
ATOM 1341 C CA . LEU A 1 170 ? 1.166 -32.553 42.280 1.00 45.78 170 LEU A CA 1
ATOM 1342 C C . LEU A 1 170 ? 2.381 -33.451 42.558 1.00 45.78 170 LEU A C 1
ATOM 1344 O O . LEU A 1 170 ? 2.684 -33.756 43.714 1.00 45.78 170 LEU A O 1
ATOM 1348 N N . GLU A 1 171 ? 3.116 -33.852 41.516 1.00 45.88 171 GLU A N 1
ATOM 1349 C CA . GLU A 1 171 ? 4.324 -34.666 41.697 1.00 45.88 171 GLU A CA 1
ATOM 1350 C C . GLU A 1 171 ? 5.429 -33.927 42.475 1.00 45.88 171 GLU A C 1
ATOM 1352 O O . GLU A 1 171 ? 5.822 -32.802 42.158 1.00 45.88 171 GLU A O 1
ATOM 1357 N N . SER A 1 172 ? 6.007 -34.622 43.458 1.00 37.88 172 SER A N 1
ATOM 1358 C CA . SER A 1 172 ? 6.957 -34.114 44.464 1.00 37.88 172 SER A CA 1
ATOM 1359 C C . SER A 1 172 ? 8.346 -33.702 43.943 1.00 37.88 172 SER A C 1
ATOM 1361 O O . SER A 1 172 ? 9.257 -33.448 44.732 1.00 37.88 172 SER A O 1
ATOM 1363 N N . TYR A 1 173 ? 8.514 -33.611 42.622 1.00 39.19 173 TYR A N 1
ATOM 1364 C CA . TYR A 1 173 ? 9.750 -33.201 41.945 1.00 39.19 173 TYR A CA 1
ATOM 1365 C C . TYR A 1 173 ? 9.571 -31.947 41.070 1.00 39.19 173 TYR A C 1
ATOM 1367 O O . TYR A 1 173 ? 10.540 -31.464 40.478 1.00 39.19 173 TYR A O 1
ATOM 1375 N N . ALA A 1 174 ? 8.354 -31.398 40.993 1.00 37.88 174 ALA A N 1
ATOM 1376 C CA . ALA A 1 174 ? 8.063 -30.180 40.250 1.00 37.88 174 ALA A CA 1
ATOM 1377 C C . ALA A 1 174 ? 8.772 -28.965 40.872 1.00 37.88 174 ALA A C 1
ATOM 1379 O O . ALA A 1 174 ? 8.366 -28.444 41.908 1.00 37.88 174 ALA A O 1
ATOM 1380 N N . THR A 1 175 ? 9.835 -28.493 40.217 1.00 39.00 175 THR A N 1
ATOM 1381 C CA . THR A 1 175 ? 10.575 -27.296 40.635 1.00 39.00 175 THR A CA 1
ATOM 1382 C C . THR A 1 175 ? 10.321 -26.189 39.616 1.00 39.00 175 THR A C 1
ATOM 1384 O O . THR A 1 175 ? 10.781 -26.295 38.482 1.00 39.00 175 THR A O 1
ATOM 1387 N N . ALA A 1 176 ? 9.596 -25.133 39.997 1.00 42.38 176 ALA A N 1
ATOM 1388 C CA . ALA A 1 176 ? 9.421 -23.956 39.144 1.00 42.38 176 ALA A CA 1
ATOM 1389 C C . ALA A 1 176 ? 10.785 -23.292 38.878 1.00 42.38 176 ALA A C 1
ATOM 1391 O O . ALA A 1 176 ? 11.522 -22.970 39.817 1.00 42.38 176 ALA A O 1
ATOM 1392 N N . ASP A 1 177 ? 11.133 -23.077 37.608 1.00 41.34 177 ASP A N 1
ATOM 1393 C CA . ASP A 1 177 ? 12.404 -22.448 37.253 1.00 41.34 177 ASP A CA 1
ATOM 1394 C C . ASP A 1 177 ? 12.359 -20.949 37.594 1.00 41.34 177 ASP A C 1
ATOM 1396 O O . ASP A 1 177 ? 11.636 -20.155 36.984 1.00 41.34 177 ASP A O 1
ATOM 1400 N N . LYS A 1 178 ? 13.167 -20.556 38.588 1.00 41.69 178 LYS A N 1
ATOM 1401 C CA . LYS A 1 178 ? 13.269 -19.175 39.084 1.00 41.69 178 LYS A CA 1
ATOM 1402 C C . LYS A 1 178 ? 13.770 -18.170 38.042 1.00 41.69 178 LYS A C 1
ATOM 1404 O O . LYS A 1 178 ? 13.549 -16.974 38.231 1.00 41.69 178 LYS A O 1
ATOM 1409 N N . GLN A 1 179 ? 14.446 -18.613 36.981 1.00 39.06 179 GLN A N 1
ATOM 1410 C CA . GLN A 1 179 ? 14.870 -17.751 35.876 1.00 39.06 179 GLN A CA 1
ATOM 1411 C C . GLN A 1 179 ? 13.747 -17.569 34.850 1.00 39.06 179 GLN A C 1
ATOM 1413 O O . GLN A 1 179 ? 13.539 -16.451 34.383 1.00 39.06 179 GLN A O 1
ATOM 1418 N N . LEU A 1 180 ? 12.998 -18.635 34.546 1.00 41.75 180 LEU A N 1
ATOM 1419 C CA . LEU A 1 180 ? 11.979 -18.631 33.490 1.00 41.75 180 LEU A CA 1
ATOM 1420 C C . LEU A 1 180 ? 10.621 -18.074 33.936 1.00 41.75 180 LEU A C 1
ATOM 1422 O O . LEU A 1 180 ? 9.994 -17.361 33.165 1.00 41.75 180 LEU A O 1
ATOM 1426 N N . GLY A 1 181 ? 10.198 -18.339 35.178 1.00 48.91 181 GLY A N 1
ATOM 1427 C CA . GLY A 1 181 ? 9.113 -17.627 35.859 1.00 48.91 181 GLY A CA 1
ATOM 1428 C C . GLY A 1 181 ? 7.724 -17.671 35.203 1.00 48.91 181 GLY A C 1
ATOM 1429 O O . GLY A 1 181 ? 7.406 -16.853 34.347 1.00 48.91 181 GLY A O 1
ATOM 1430 N N . HIS A 1 182 ? 6.854 -18.550 35.692 1.00 57.00 182 HIS A N 1
ATOM 1431 C CA . HIS A 1 182 ? 5.478 -18.672 35.203 1.00 57.00 182 HIS A CA 1
ATOM 1432 C C . HIS A 1 182 ? 4.614 -17.482 35.650 1.00 57.00 182 HIS A C 1
ATOM 1434 O O . HIS A 1 182 ? 4.773 -16.987 36.765 1.00 57.00 182 HIS A O 1
ATOM 1440 N N . TRP A 1 183 ? 3.679 -17.048 34.806 1.00 55.62 183 TRP A N 1
ATOM 1441 C CA . TRP A 1 183 ? 2.689 -16.018 35.125 1.00 55.62 183 TRP A CA 1
ATOM 1442 C C . TRP A 1 183 ? 1.281 -16.615 35.047 1.00 55.62 183 TRP A C 1
ATOM 1444 O O . TRP A 1 183 ? 0.986 -17.383 34.133 1.00 55.62 183 TRP A O 1
ATOM 1454 N N . VAL A 1 184 ? 0.429 -16.254 36.003 1.00 60.03 184 VAL A N 1
ATOM 1455 C CA . VAL A 1 184 ? -0.984 -16.641 36.089 1.00 60.03 184 VAL A CA 1
ATOM 1456 C C . VAL A 1 184 ? -1.874 -15.408 35.995 1.00 60.03 184 VAL A C 1
ATOM 1458 O O . VAL A 1 184 ? -1.437 -14.296 36.305 1.00 60.03 184 VAL A O 1
ATOM 1461 N N . LYS A 1 185 ? -3.125 -15.616 35.587 1.00 63.81 185 LYS A N 1
ATOM 1462 C CA . LYS A 1 185 ? -4.136 -14.569 35.457 1.00 63.81 185 LYS A CA 1
ATOM 1463 C C . LYS A 1 185 ? -5.366 -14.933 36.290 1.00 63.81 185 LYS A C 1
ATOM 1465 O O . LYS A 1 185 ? -5.811 -16.079 36.261 1.00 63.81 185 LYS A O 1
ATOM 1470 N N . PHE A 1 186 ? -5.915 -13.974 37.030 1.00 63.84 186 PHE A N 1
ATOM 1471 C CA . PHE A 1 186 ? -7.118 -14.195 37.839 1.00 63.84 186 PHE A CA 1
ATOM 1472 C C . PHE A 1 186 ? -8.375 -14.128 36.960 1.00 63.84 186 PHE A C 1
ATOM 1474 O O . PHE A 1 186 ? -8.566 -13.170 36.210 1.00 63.84 186 PHE A O 1
ATOM 1481 N N . ASN A 1 187 ? -9.233 -15.148 37.022 1.00 59.78 187 ASN A N 1
ATOM 1482 C CA . ASN A 1 187 ? -10.419 -15.273 36.160 1.00 59.78 187 ASN A CA 1
ATOM 1483 C C . ASN A 1 187 ? -11.667 -14.548 36.728 1.00 59.78 187 ASN A C 1
ATOM 1485 O O . ASN A 1 187 ? -12.635 -14.298 35.996 1.00 59.78 187 ASN A O 1
ATOM 1489 N N . ALA A 1 188 ? -11.613 -14.174 38.011 1.00 70.50 188 ALA A N 1
ATOM 1490 C CA . ALA A 1 188 ? -12.663 -13.543 38.801 1.00 70.50 188 ALA A CA 1
ATOM 1491 C C . ALA A 1 188 ? -12.061 -12.626 39.884 1.00 70.50 188 ALA A C 1
ATOM 1493 O O . ALA A 1 188 ? -10.913 -12.807 40.298 1.00 70.50 188 ALA A O 1
ATOM 1494 N N . ASP A 1 189 ? -12.851 -11.660 40.363 1.00 72.88 189 ASP A N 1
ATOM 1495 C CA . ASP A 1 189 ? -12.476 -10.832 41.514 1.00 72.88 189 ASP A CA 1
ATOM 1496 C C . ASP A 1 189 ? -12.359 -11.718 42.759 1.00 72.88 189 ASP A C 1
ATOM 1498 O O . ASP A 1 189 ? -13.306 -12.410 43.138 1.00 72.88 189 ASP A O 1
ATOM 1502 N N . THR A 1 190 ? -11.185 -11.714 43.384 1.00 74.06 190 THR A N 1
ATOM 1503 C CA . THR A 1 190 ? -10.809 -12.691 44.408 1.00 74.06 190 THR A CA 1
ATOM 1504 C C . THR A 1 190 ? -10.424 -11.994 45.699 1.00 74.06 190 THR A C 1
ATOM 1506 O O . THR A 1 190 ? -9.358 -11.387 45.795 1.00 74.06 190 THR A O 1
ATOM 1509 N N . ASN A 1 191 ? -11.252 -12.141 46.731 1.00 76.81 191 ASN A N 1
ATOM 1510 C CA . ASN A 1 191 ? -10.875 -11.755 48.086 1.00 76.81 191 ASN A CA 1
ATOM 1511 C C . ASN A 1 191 ? -10.050 -12.872 48.733 1.00 76.81 191 ASN A C 1
ATOM 1513 O O . ASN A 1 191 ? -10.586 -13.914 49.106 1.00 76.81 191 ASN A O 1
ATOM 1517 N N . ILE A 1 192 ? -8.752 -12.635 48.913 1.00 72.69 192 ILE A N 1
ATOM 1518 C CA . ILE A 1 192 ? -7.854 -13.506 49.678 1.00 72.69 192 ILE A CA 1
ATOM 1519 C C . ILE A 1 192 ? -7.499 -12.876 51.016 1.00 72.69 192 ILE A C 1
ATOM 1521 O O . ILE A 1 192 ? -7.123 -11.707 51.092 1.00 72.69 192 ILE A O 1
ATOM 1525 N N . ASN A 1 193 ? -7.556 -13.675 52.077 1.00 65.00 193 ASN A N 1
ATOM 1526 C CA . ASN A 1 193 ? -7.114 -13.262 53.402 1.00 65.00 193 ASN A CA 1
ATOM 1527 C C . ASN A 1 193 ? -5.649 -13.674 53.608 1.00 65.00 193 ASN A C 1
ATOM 1529 O O . ASN A 1 193 ? -5.349 -14.859 53.738 1.00 65.00 193 ASN A O 1
ATOM 1533 N N . PHE A 1 194 ? -4.740 -12.699 53.621 1.00 64.38 194 PHE A N 1
ATOM 1534 C CA . PHE A 1 194 ? -3.303 -12.914 53.785 1.00 64.38 194 PHE A CA 1
ATOM 1535 C C . PHE A 1 194 ? -2.791 -12.110 54.987 1.00 64.38 194 PHE A C 1
ATOM 1537 O O . PHE A 1 194 ? -3.062 -10.916 55.114 1.00 64.38 194 PHE A O 1
ATOM 1544 N N . ASP A 1 195 ? -2.084 -12.777 55.902 1.00 67.62 195 ASP A N 1
ATOM 1545 C CA . ASP A 1 195 ? -1.614 -12.209 57.181 1.00 67.62 195 ASP A CA 1
ATOM 1546 C C . ASP A 1 195 ? -2.723 -11.476 57.981 1.00 67.62 195 ASP A C 1
ATOM 1548 O O . ASP A 1 195 ? -2.519 -10.418 58.576 1.00 67.62 195 ASP A O 1
ATOM 1552 N N . GLY A 1 196 ? -3.950 -12.015 57.937 1.00 74.31 196 GLY A N 1
ATOM 1553 C CA . GLY A 1 196 ? -5.131 -11.458 58.607 1.00 74.31 196 GLY A CA 1
ATOM 1554 C C . GLY A 1 196 ? -5.770 -10.242 57.924 1.00 74.31 196 GLY A C 1
ATOM 1555 O O . GLY A 1 196 ? -6.717 -9.680 58.476 1.00 74.31 196 GLY A O 1
ATOM 1556 N N . ASN A 1 197 ? -5.281 -9.831 56.749 1.00 67.25 197 ASN A N 1
ATOM 1557 C CA . ASN A 1 197 ? -5.837 -8.740 55.954 1.00 67.25 197 ASN A CA 1
ATOM 1558 C C . ASN A 1 197 ? -6.519 -9.286 54.693 1.00 67.25 197 ASN A C 1
ATOM 1560 O O . ASN A 1 197 ? -5.955 -10.107 53.972 1.00 67.25 197 ASN A O 1
ATOM 1564 N N . GLU A 1 198 ? -7.722 -8.797 54.400 1.00 74.50 198 GLU A N 1
ATOM 1565 C CA . GLU A 1 198 ? -8.453 -9.140 53.179 1.00 74.50 198 GLU A CA 1
ATOM 1566 C C . GLU A 1 198 ? -7.958 -8.276 52.007 1.00 74.50 198 GLU A C 1
ATOM 1568 O O . GLU A 1 198 ? -8.008 -7.044 52.048 1.00 74.50 198 GLU A O 1
ATOM 1573 N N . TYR A 1 199 ? -7.463 -8.928 50.958 1.00 74.31 199 TYR A N 1
ATOM 1574 C CA . TYR A 1 199 ? -7.012 -8.313 49.717 1.00 74.31 199 TYR A CA 1
ATOM 1575 C C . TYR A 1 199 ? -7.933 -8.741 48.582 1.00 74.31 199 TYR A C 1
ATOM 1577 O O . TYR A 1 199 ? -7.991 -9.921 48.252 1.00 74.31 199 TYR A O 1
ATOM 1585 N N . ASN A 1 200 ? -8.597 -7.777 47.947 1.00 80.75 200 ASN A N 1
ATOM 1586 C CA . ASN A 1 200 ? -9.244 -8.009 46.662 1.00 80.75 200 ASN A CA 1
ATOM 1587 C C . ASN A 1 200 ? -8.175 -7.970 45.554 1.00 80.75 200 ASN A C 1
ATOM 1589 O O . ASN A 1 200 ? -7.513 -6.941 45.368 1.00 80.75 200 ASN A O 1
ATOM 1593 N N . ILE A 1 201 ? -7.989 -9.093 44.864 1.00 73.31 201 ILE A N 1
ATOM 1594 C CA . ILE A 1 201 ? -7.303 -9.172 43.578 1.00 73.31 201 ILE A CA 1
ATOM 1595 C C . ILE A 1 201 ? -8.360 -9.027 42.475 1.00 73.31 201 ILE A C 1
ATOM 1597 O O . ILE A 1 201 ? -9.243 -9.883 42.392 1.00 73.31 201 ILE A O 1
ATOM 1601 N N . PRO A 1 202 ? -8.270 -7.995 41.614 1.00 72.31 202 PRO A N 1
ATOM 1602 C CA . PRO A 1 202 ? -9.184 -7.846 40.493 1.00 72.31 202 PRO A CA 1
ATOM 1603 C C . PRO A 1 202 ? -9.114 -9.028 39.531 1.00 72.31 202 PRO A C 1
ATOM 1605 O O . PRO A 1 202 ? -8.041 -9.585 39.276 1.00 72.31 202 PRO A O 1
ATOM 1608 N N . LYS A 1 203 ? -10.246 -9.324 38.898 1.00 68.75 203 LYS A N 1
ATOM 1609 C CA . LYS A 1 203 ? -10.263 -10.091 37.660 1.00 68.75 203 LYS A CA 1
ATOM 1610 C C . LYS A 1 203 ? -9.277 -9.488 36.648 1.00 68.75 203 LYS A C 1
ATOM 1612 O O . LYS A 1 203 ? -9.116 -8.274 36.554 1.00 68.75 203 LYS A O 1
ATOM 1617 N N . ASP A 1 204 ? -8.640 -10.364 35.880 1.00 63.91 204 ASP A N 1
ATOM 1618 C CA . ASP A 1 204 ? -7.621 -10.068 34.876 1.00 63.91 204 ASP A CA 1
ATOM 1619 C C . ASP A 1 204 ? -6.268 -9.542 35.413 1.00 63.91 204 ASP A C 1
ATOM 1621 O O . ASP A 1 204 ? -5.357 -9.335 34.608 1.00 63.91 204 ASP A O 1
ATOM 1625 N N . GLU A 1 205 ? -6.074 -9.415 36.736 1.00 70.81 205 GLU A N 1
ATOM 1626 C CA . GLU A 1 205 ? -4.752 -9.158 37.339 1.00 70.81 205 GLU A CA 1
ATOM 1627 C C . GLU A 1 205 ? -3.768 -10.291 36.989 1.00 70.81 205 GLU A C 1
ATOM 1629 O O . GLU A 1 205 ? -4.138 -11.467 36.887 1.00 70.81 205 GLU A O 1
ATOM 1634 N N . VAL A 1 206 ? -2.492 -9.937 36.812 1.00 65.50 206 VAL A N 1
ATOM 1635 C CA . VAL A 1 206 ? -1.430 -10.846 36.363 1.00 65.50 206 VAL A CA 1
ATOM 1636 C C . VAL A 1 206 ? -0.357 -10.985 37.445 1.00 65.50 206 VAL A C 1
ATOM 1638 O O . VAL A 1 206 ? 0.231 -9.996 37.889 1.00 65.50 206 VAL A O 1
ATOM 1641 N N . ALA A 1 207 ? -0.072 -12.222 37.860 1.00 67.75 207 ALA A N 1
ATOM 1642 C CA . ALA A 1 207 ? 0.862 -12.519 38.944 1.00 67.75 207 ALA A CA 1
ATOM 1643 C C . ALA A 1 207 ? 1.926 -13.545 38.539 1.00 67.75 207 ALA A C 1
ATOM 1645 O O . ALA A 1 207 ? 1.636 -14.533 37.871 1.00 67.75 207 ALA A O 1
ATOM 1646 N N . LYS A 1 208 ? 3.170 -13.338 38.970 1.00 70.12 208 LYS A N 1
ATOM 1647 C CA . LYS A 1 208 ? 4.293 -14.245 38.726 1.00 70.12 208 LYS A CA 1
ATOM 1648 C C . LYS A 1 208 ? 4.386 -15.296 39.830 1.00 70.12 208 LYS A C 1
ATOM 1650 O O . LYS A 1 208 ? 4.576 -14.931 40.984 1.00 70.12 208 LYS A O 1
ATOM 1655 N N . LEU A 1 209 ? 4.318 -16.575 39.481 1.00 66.31 209 LEU A N 1
ATOM 1656 C CA . LEU A 1 209 ? 4.604 -17.709 40.363 1.00 66.31 209 LEU A CA 1
ATOM 1657 C C . LEU A 1 209 ? 6.067 -17.666 40.832 1.00 66.31 209 LEU A C 1
ATOM 1659 O O . LEU A 1 209 ? 6.979 -17.571 40.004 1.00 66.31 209 LEU A O 1
ATOM 1663 N N . THR A 1 210 ? 6.307 -17.762 42.141 1.00 67.62 210 THR A N 1
ATOM 1664 C CA . THR A 1 210 ? 7.665 -17.668 42.714 1.00 67.62 210 THR A CA 1
ATOM 1665 C C . THR A 1 210 ? 8.040 -18.763 43.704 1.00 67.62 210 THR A C 1
ATOM 1667 O O . THR A 1 210 ? 9.240 -19.009 43.878 1.00 67.62 210 THR A O 1
ATOM 1670 N N . ASN A 1 211 ? 7.066 -19.454 44.300 1.00 70.12 211 ASN A N 1
ATOM 1671 C CA . ASN A 1 211 ? 7.306 -20.625 45.141 1.00 70.12 211 ASN A CA 1
ATOM 1672 C C . ASN A 1 211 ? 6.139 -21.624 45.080 1.00 70.12 211 ASN A C 1
ATOM 1674 O O . ASN A 1 211 ? 5.003 -21.250 44.792 1.00 70.12 211 ASN A O 1
ATOM 1678 N N . TYR A 1 212 ? 6.431 -22.884 45.395 1.00 66.38 212 TYR A N 1
ATOM 1679 C CA . TYR A 1 212 ? 5.441 -23.936 45.610 1.00 66.38 212 TYR A CA 1
ATOM 1680 C C . TYR A 1 212 ? 5.819 -24.723 46.869 1.00 66.38 212 TYR A C 1
ATOM 1682 O O . TYR A 1 212 ? 6.911 -25.285 46.949 1.00 66.38 212 TYR A O 1
ATOM 1690 N N . ASP A 1 213 ? 4.915 -24.750 47.845 1.00 67.38 213 ASP A N 1
ATOM 1691 C CA . ASP A 1 213 ? 5.030 -25.525 49.075 1.00 67.38 213 ASP A CA 1
ATOM 1692 C C . ASP A 1 213 ? 4.093 -26.739 49.003 1.00 67.38 213 ASP A C 1
ATOM 1694 O O . ASP A 1 213 ? 2.880 -26.653 49.221 1.00 67.38 213 ASP A O 1
ATOM 1698 N N . ALA A 1 214 ? 4.684 -27.889 48.679 1.00 54.47 214 ALA A N 1
ATOM 1699 C CA . ALA A 1 214 ? 3.975 -29.157 48.575 1.00 54.47 214 ALA A CA 1
ATOM 1700 C C . ALA A 1 214 ? 3.494 -29.710 49.926 1.00 54.47 214 ALA A C 1
ATOM 1702 O O . ALA A 1 214 ? 2.520 -30.459 49.952 1.00 54.47 214 ALA A O 1
ATOM 1703 N N . GLU A 1 215 ? 4.151 -29.359 51.036 1.00 65.69 215 GLU A N 1
ATOM 1704 C CA . GLU A 1 215 ? 3.805 -29.864 52.370 1.00 65.69 215 GLU A CA 1
ATOM 1705 C C . GLU A 1 215 ? 2.559 -29.151 52.908 1.00 65.69 215 GLU A C 1
ATOM 1707 O O . GLU A 1 215 ? 1.667 -29.790 53.463 1.00 65.69 215 GLU A O 1
ATOM 1712 N N . ASN A 1 216 ? 2.452 -27.843 52.657 1.00 67.31 216 ASN A N 1
ATOM 1713 C CA . ASN A 1 216 ? 1.302 -27.032 53.061 1.00 67.31 216 ASN A CA 1
ATOM 1714 C C . ASN A 1 216 ? 0.205 -26.912 51.982 1.00 67.31 216 ASN A C 1
ATOM 1716 O O . ASN A 1 216 ? -0.823 -26.294 52.242 1.00 67.31 216 ASN A O 1
ATOM 1720 N N . LYS A 1 217 ? 0.389 -27.503 50.788 1.00 65.69 217 LYS A N 1
ATOM 1721 C CA . LYS A 1 217 ? -0.474 -27.323 49.596 1.00 65.69 217 LYS A CA 1
ATOM 1722 C C . LYS A 1 217 ? -0.630 -25.842 49.181 1.00 65.69 217 LYS A C 1
ATOM 1724 O O . LYS A 1 217 ? -1.697 -25.446 48.715 1.00 65.69 217 LYS A O 1
ATOM 1729 N N . VAL A 1 218 ? 0.419 -25.028 49.324 1.00 63.72 218 VAL A N 1
ATOM 1730 C CA . VAL A 1 218 ? 0.386 -23.569 49.089 1.00 63.72 218 VAL A CA 1
ATOM 1731 C C . VAL A 1 218 ? 1.211 -23.170 47.863 1.00 63.72 218 VAL A C 1
ATOM 1733 O O . VAL A 1 218 ? 2.300 -23.693 47.632 1.00 63.72 218 VAL A O 1
ATOM 1736 N N . ILE A 1 219 ? 0.717 -22.204 47.086 1.00 62.69 219 ILE A N 1
ATOM 1737 C CA . ILE A 1 219 ? 1.422 -21.607 45.947 1.00 62.69 219 ILE A CA 1
ATOM 1738 C C . ILE A 1 219 ? 1.624 -20.102 46.179 1.00 62.69 219 ILE A C 1
ATOM 1740 O O . ILE A 1 219 ? 0.673 -19.401 46.527 1.00 62.69 219 ILE A O 1
ATOM 1744 N N . GLU A 1 220 ? 2.851 -19.601 45.983 1.00 71.31 220 GLU A N 1
ATOM 1745 C CA . GLU A 1 220 ? 3.186 -18.178 46.151 1.00 71.31 220 GLU A CA 1
ATOM 1746 C C . GLU A 1 220 ? 3.285 -17.428 44.816 1.00 71.31 220 GLU A C 1
ATOM 1748 O O . GLU A 1 220 ? 3.980 -17.861 43.891 1.00 71.31 220 GLU A O 1
ATOM 1753 N N . PHE A 1 221 ? 2.668 -16.246 44.754 1.00 73.50 221 PHE A N 1
ATOM 1754 C CA . PHE A 1 221 ? 2.655 -15.378 43.576 1.00 73.50 221 PHE A CA 1
ATOM 1755 C C . PHE A 1 221 ? 3.024 -13.926 43.911 1.00 73.50 221 PHE A C 1
ATOM 1757 O O . PHE A 1 221 ? 2.770 -13.444 45.014 1.00 73.50 221 PHE A O 1
ATOM 1764 N N . HIS A 1 222 ? 3.599 -13.206 42.945 1.00 76.88 222 HIS A N 1
ATOM 1765 C CA . HIS A 1 222 ? 3.919 -11.779 43.027 1.00 76.88 222 HIS A CA 1
ATOM 1766 C C . HIS A 1 222 ? 3.118 -10.992 41.983 1.00 76.88 222 HIS A C 1
ATOM 1768 O O . HIS A 1 222 ? 3.307 -11.248 40.795 1.00 76.88 222 HIS A O 1
ATOM 1774 N N . THR A 1 223 ? 2.321 -9.988 42.362 1.00 67.12 223 THR A N 1
ATOM 1775 C CA . THR A 1 223 ? 1.813 -9.017 41.367 1.00 67.12 223 THR A CA 1
ATOM 1776 C C . THR A 1 223 ? 2.743 -7.812 41.243 1.00 67.12 223 THR A C 1
ATOM 1778 O O . THR A 1 223 ? 3.284 -7.307 42.236 1.00 67.12 223 THR A O 1
ATOM 1781 N N . GLU A 1 224 ? 2.933 -7.336 40.010 1.00 63.94 224 GLU A N 1
ATOM 1782 C CA . GLU A 1 224 ? 3.516 -6.021 39.739 1.00 63.94 224 GLU A CA 1
ATOM 1783 C C . GLU A 1 224 ? 2.379 -5.044 39.452 1.00 63.94 224 GLU A C 1
ATOM 1785 O O . GLU A 1 224 ? 1.894 -4.923 38.332 1.00 63.94 224 GLU A O 1
ATOM 1790 N N . ASN A 1 225 ? 1.933 -4.368 40.509 1.00 57.62 225 ASN A N 1
ATOM 1791 C CA . ASN A 1 225 ? 0.817 -3.440 40.433 1.00 57.62 225 ASN A CA 1
ATOM 1792 C C . ASN A 1 225 ? 1.165 -2.270 39.492 1.00 57.62 225 ASN A C 1
ATOM 1794 O O . ASN A 1 225 ? 2.161 -1.571 39.701 1.00 57.62 225 ASN A O 1
ATOM 1798 N N . SER A 1 226 ? 0.326 -2.033 38.482 1.00 46.53 226 SER A N 1
ATOM 1799 C CA . SER A 1 226 ? 0.594 -1.135 37.340 1.00 46.53 226 SER A CA 1
ATOM 1800 C C . SER A 1 226 ? 0.874 0.334 37.702 1.00 46.53 226 SER A C 1
ATOM 1802 O O . SER A 1 226 ? 1.308 1.107 36.852 1.00 46.53 226 SER A O 1
ATOM 1804 N N . HIS A 1 227 ? 0.637 0.725 38.957 1.00 45.09 227 HIS A N 1
ATOM 1805 C CA . HIS A 1 227 ? 0.720 2.100 39.454 1.00 45.09 227 HIS A CA 1
ATOM 1806 C C . HIS A 1 227 ? 1.807 2.340 40.530 1.00 45.09 227 HIS A C 1
ATOM 1808 O O . HIS A 1 227 ? 1.841 3.418 41.126 1.00 45.09 227 HIS A O 1
ATOM 1814 N N . GLY A 1 228 ? 2.725 1.395 40.791 1.00 48.28 228 GLY A N 1
ATOM 1815 C CA . GLY A 1 228 ? 3.937 1.690 41.578 1.00 48.28 228 GLY A CA 1
ATOM 1816 C C . GLY A 1 228 ? 4.632 0.503 42.256 1.00 48.28 228 GLY A C 1
ATOM 1817 O O . GLY A 1 228 ? 4.061 -0.570 42.405 1.00 48.28 228 GLY A O 1
ATOM 1818 N N . ASN A 1 229 ? 5.862 0.745 42.738 1.00 47.41 229 ASN A N 1
ATOM 1819 C CA . ASN A 1 229 ? 6.867 -0.216 43.254 1.00 47.41 229 ASN A CA 1
ATOM 1820 C C . ASN A 1 229 ? 6.452 -1.196 44.385 1.00 47.41 229 ASN A C 1
ATOM 1822 O O . ASN A 1 229 ? 7.301 -1.935 44.888 1.00 47.41 229 ASN A O 1
ATOM 1826 N N . ASN A 1 230 ? 5.191 -1.232 44.812 1.00 53.81 230 ASN A N 1
ATOM 1827 C CA . ASN A 1 230 ? 4.716 -2.150 45.845 1.00 53.81 230 ASN A CA 1
ATOM 1828 C C . ASN A 1 230 ? 4.380 -3.521 45.241 1.00 53.81 230 ASN A C 1
ATOM 1830 O O . ASN A 1 230 ? 3.216 -3.823 44.976 1.00 53.81 230 ASN A O 1
ATOM 1834 N N . ARG A 1 231 ? 5.407 -4.363 45.077 1.00 61.25 231 ARG A N 1
ATOM 1835 C CA . ARG A 1 231 ? 5.227 -5.804 44.843 1.00 61.25 231 ARG A CA 1
ATOM 1836 C C . ARG A 1 231 ? 4.482 -6.419 46.024 1.00 61.25 231 ARG A C 1
ATOM 1838 O O . ARG A 1 231 ? 4.949 -6.318 47.159 1.00 61.25 231 ARG A O 1
ATOM 1845 N N . LYS A 1 232 ? 3.346 -7.062 45.760 1.00 72.38 232 LYS A N 1
ATOM 1846 C CA . LYS A 1 232 ? 2.604 -7.837 46.760 1.00 72.38 232 LYS A CA 1
ATOM 1847 C C . LYS A 1 232 ? 2.912 -9.316 46.569 1.00 72.38 232 LYS A C 1
ATOM 1849 O O . LYS A 1 232 ? 2.834 -9.804 45.447 1.00 72.38 232 LYS A O 1
ATOM 1854 N N . HIS A 1 233 ? 3.263 -9.994 47.658 1.00 75.12 233 HIS A N 1
ATOM 1855 C CA . HIS A 1 233 ? 3.291 -11.452 47.721 1.00 75.12 233 HIS A CA 1
ATOM 1856 C C . HIS A 1 233 ? 1.914 -11.950 48.156 1.00 75.12 233 HIS A C 1
ATOM 1858 O O . HIS A 1 233 ? 1.320 -11.383 49.073 1.00 75.12 233 HIS A O 1
ATOM 1864 N N . PHE A 1 234 ? 1.453 -13.027 47.537 1.00 74.94 234 PHE A N 1
ATOM 1865 C CA . PHE A 1 234 ? 0.241 -13.744 47.910 1.00 74.94 234 PHE A CA 1
ATOM 1866 C C . PHE A 1 234 ? 0.556 -15.226 48.036 1.00 74.94 234 PHE A C 1
ATOM 1868 O O . PHE A 1 234 ? 1.390 -15.734 47.290 1.00 74.94 234 PHE A O 1
ATOM 1875 N N . ALA A 1 235 ? -0.129 -15.908 48.948 1.00 73.69 235 ALA A N 1
ATOM 1876 C CA . ALA A 1 235 ? -0.062 -17.351 49.121 1.00 73.69 235 ALA A CA 1
ATOM 1877 C C . ALA A 1 235 ? -1.489 -17.913 49.055 1.00 73.69 235 ALA A C 1
ATOM 1879 O O . ALA A 1 235 ? -2.354 -17.460 49.804 1.00 73.69 235 ALA A O 1
ATOM 1880 N N . LEU A 1 236 ? -1.732 -18.850 48.141 1.00 71.56 236 LEU A N 1
ATOM 1881 C CA . LEU A 1 236 ? -3.034 -19.476 47.876 1.00 71.56 236 LEU A CA 1
ATOM 1882 C C . LEU A 1 236 ? -2.960 -20.976 48.170 1.00 71.56 236 LEU A C 1
ATOM 1884 O O . LEU A 1 236 ? -1.963 -21.604 47.808 1.00 71.56 236 LEU A O 1
ATOM 1888 N N . ASN A 1 237 ? -3.998 -21.570 48.770 1.00 70.25 237 ASN A N 1
ATOM 1889 C CA . ASN A 1 237 ? -4.081 -23.031 48.856 1.00 70.25 237 ASN A CA 1
ATOM 1890 C C . ASN A 1 237 ? -4.456 -23.605 47.489 1.00 70.25 237 ASN A C 1
ATOM 1892 O O . ASN A 1 237 ? -5.242 -23.004 46.762 1.00 70.25 237 ASN A O 1
ATOM 1896 N N . LEU A 1 238 ? -3.972 -24.804 47.163 1.00 58.75 238 LEU A N 1
ATOM 1897 C CA . LEU A 1 238 ? -4.286 -25.483 45.901 1.00 58.75 238 LEU A CA 1
ATOM 1898 C C . LEU A 1 238 ? -5.791 -25.682 45.652 1.00 58.75 238 LEU A C 1
ATOM 1900 O O . LEU A 1 238 ? -6.212 -25.680 44.499 1.00 58.75 238 LEU A O 1
ATOM 1904 N N . SER A 1 239 ? -6.589 -25.845 46.712 1.00 60.66 239 SER A N 1
ATOM 1905 C CA . SER A 1 239 ? -8.055 -25.942 46.635 1.00 60.66 239 SER A CA 1
ATOM 1906 C C . SER A 1 239 ? -8.708 -24.692 46.058 1.00 60.66 239 SER A C 1
ATOM 1908 O O . SER A 1 239 ? -9.766 -24.775 45.450 1.00 60.66 239 SER A O 1
ATOM 1910 N N . ASP A 1 240 ? -8.070 -23.541 46.248 1.00 64.25 240 ASP A N 1
ATOM 1911 C CA . ASP A 1 240 ? -8.629 -22.231 45.936 1.00 64.25 240 ASP A CA 1
ATOM 1912 C C . ASP A 1 240 ? -8.223 -21.796 44.512 1.00 64.25 240 ASP A C 1
ATOM 1914 O O . ASP A 1 240 ? -8.565 -20.705 44.073 1.00 64.25 240 ASP A O 1
ATOM 1918 N N . ILE A 1 241 ? -7.460 -22.634 43.791 1.00 60.31 241 ILE A N 1
ATOM 1919 C CA . ILE A 1 241 ? -6.825 -22.316 42.503 1.00 60.31 241 ILE A CA 1
ATOM 1920 C C . ILE A 1 241 ? -7.687 -22.714 41.304 1.00 60.31 241 ILE A C 1
ATOM 1922 O O . ILE A 1 241 ? -7.719 -21.960 40.332 1.00 60.31 241 ILE A O 1
ATOM 1926 N N . SER A 1 242 ? -8.388 -23.855 41.356 1.00 53.56 242 SER A N 1
ATOM 1927 C CA . SER A 1 242 ? -9.182 -24.378 40.225 1.00 53.56 242 SER A CA 1
ATOM 1928 C C . SER A 1 242 ? -10.257 -23.407 39.745 1.00 53.56 242 SER A C 1
ATOM 1930 O O . SER A 1 242 ? -10.537 -23.321 38.551 1.00 53.56 242 SER A O 1
ATOM 1932 N N . ASP A 1 243 ? -10.830 -22.661 40.684 1.00 52.53 243 ASP A N 1
ATOM 1933 C CA . ASP A 1 243 ? -12.014 -21.840 40.451 1.00 52.53 243 ASP A CA 1
ATOM 1934 C C . ASP A 1 243 ? -11.639 -20.380 40.135 1.00 52.53 243 ASP A C 1
ATOM 1936 O O . ASP A 1 243 ? -12.461 -19.628 39.615 1.00 52.53 243 ASP A O 1
ATOM 1940 N N . VAL A 1 244 ? -10.388 -19.989 40.411 1.00 53.50 244 VAL A N 1
ATOM 1941 C CA . VAL A 1 244 ? -9.927 -18.590 40.517 1.00 53.50 244 VAL A CA 1
ATOM 1942 C C . VAL A 1 244 ? -8.801 -18.237 39.540 1.00 53.50 244 VAL A C 1
ATOM 1944 O O . VAL A 1 244 ? -8.704 -17.095 39.080 1.00 53.50 244 VAL A O 1
ATOM 1947 N N . LEU A 1 245 ? -7.917 -19.186 39.225 1.00 54.09 245 LEU A N 1
ATOM 1948 C CA . LEU A 1 245 ? -6.753 -18.937 38.380 1.00 54.09 245 LEU A CA 1
ATOM 1949 C C . LEU A 1 245 ? -6.927 -19.573 37.005 1.00 54.09 245 LEU A C 1
ATOM 1951 O O . LEU A 1 245 ? -6.986 -20.790 36.852 1.00 54.09 245 LEU A O 1
ATOM 1955 N N . GLU A 1 246 ? -6.890 -18.734 35.973 1.00 53.31 246 GLU A N 1
ATOM 1956 C CA . GLU A 1 246 ? -6.622 -19.183 34.615 1.00 53.31 246 GLU A CA 1
ATOM 1957 C C . GLU A 1 246 ? -5.115 -19.480 34.522 1.00 53.31 246 GLU A C 1
ATOM 1959 O O . GLU A 1 246 ? -4.282 -18.605 34.251 1.00 53.31 246 GLU A O 1
ATOM 1964 N N . VAL A 1 247 ? -4.744 -20.724 34.849 1.00 47.50 247 VAL A N 1
ATOM 1965 C CA . VAL A 1 247 ? -3.353 -21.197 34.818 1.00 47.50 247 VAL A CA 1
ATOM 1966 C C . VAL A 1 247 ? -2.908 -21.358 33.368 1.00 47.50 247 VAL A C 1
ATOM 1968 O O . VAL A 1 247 ? -2.942 -22.442 32.790 1.00 47.50 247 VAL A O 1
ATOM 1971 N N . SER A 1 248 ? -2.444 -20.262 32.773 1.00 43.09 248 SER A N 1
ATOM 1972 C CA . SER A 1 248 ? -1.714 -20.336 31.516 1.00 43.09 248 SER A CA 1
ATOM 1973 C C . SER A 1 248 ? -0.324 -20.930 31.796 1.00 43.09 248 SER A C 1
ATOM 1975 O O . SER A 1 248 ? 0.548 -20.271 32.366 1.00 43.09 248 SER A O 1
ATOM 1977 N N . SER A 1 249 ? -0.083 -22.171 31.363 1.00 40.56 249 SER A N 1
ATOM 1978 C CA . SER A 1 249 ? 1.285 -22.700 31.192 1.00 40.56 249 SER A CA 1
ATOM 1979 C C . SER A 1 249 ? 2.106 -21.804 30.246 1.00 40.56 249 SER A C 1
ATOM 1981 O O . SER A 1 249 ? 3.316 -21.642 30.414 1.00 40.56 249 SER A O 1
ATOM 1983 N N . LEU A 1 250 ? 1.396 -21.094 29.363 1.00 39.47 250 LEU A N 1
ATOM 1984 C CA . LEU A 1 250 ? 1.777 -19.918 28.575 1.00 39.47 250 LEU A CA 1
ATOM 1985 C C . LEU A 1 250 ? 2.200 -18.667 29.379 1.00 39.47 250 LEU A C 1
ATOM 1987 O O . LEU A 1 250 ? 2.242 -17.569 28.829 1.00 39.47 250 LEU A O 1
ATOM 1991 N N . GLY A 1 251 ? 2.643 -18.801 30.632 1.00 39.19 251 GLY A N 1
ATOM 1992 C CA . GLY A 1 251 ? 3.310 -17.715 31.361 1.00 39.19 251 GLY A CA 1
ATOM 1993 C C . GLY A 1 251 ? 4.536 -17.132 30.632 1.00 39.19 251 GLY A C 1
ATOM 1994 O O . GLY A 1 251 ? 4.973 -16.032 30.950 1.00 39.19 251 GLY A O 1
ATOM 1995 N N . GLN A 1 252 ? 5.077 -17.840 29.635 1.00 42.25 252 GLN A N 1
ATOM 1996 C CA . GLN A 1 252 ? 6.133 -17.349 28.742 1.00 42.25 252 GLN A CA 1
ATOM 1997 C C . GLN A 1 252 ? 5.599 -16.612 27.495 1.00 42.25 252 GLN A C 1
ATOM 1999 O O . GLN A 1 252 ? 6.335 -15.830 26.904 1.00 42.25 252 GLN A O 1
ATOM 2004 N N . MET A 1 253 ? 4.330 -16.800 27.112 1.00 40.25 253 MET A N 1
ATOM 2005 C CA . MET A 1 253 ? 3.692 -16.153 25.958 1.00 40.25 253 MET A CA 1
ATOM 2006 C C . MET A 1 253 ? 2.191 -15.918 26.199 1.00 40.25 253 MET A C 1
ATOM 2008 O O . MET A 1 253 ? 1.359 -16.745 25.830 1.00 40.25 253 MET A O 1
ATOM 2012 N N . MET A 1 254 ? 1.807 -14.745 26.719 1.00 43.97 254 MET A N 1
ATOM 2013 C CA . MET A 1 254 ? 0.411 -14.291 26.581 1.00 43.97 254 MET A CA 1
ATOM 2014 C C . MET A 1 254 ? -0.024 -14.352 25.104 1.00 43.97 254 MET A C 1
ATOM 2016 O O . MET A 1 254 ? 0.829 -14.129 24.244 1.00 43.97 254 MET A O 1
ATOM 2020 N N . PRO A 1 255 ? -1.318 -14.535 24.772 1.00 49.09 255 PRO A N 1
ATOM 2021 C CA . PRO A 1 255 ? -1.787 -14.545 23.382 1.00 49.09 255 PRO A CA 1
ATOM 2022 C C . PRO A 1 255 ? -1.259 -13.364 22.548 1.00 49.09 255 PRO A C 1
ATOM 2024 O O . PRO A 1 255 ? -0.723 -13.574 21.466 1.00 49.09 255 PRO A O 1
ATOM 2027 N N . LYS A 1 256 ? -1.245 -12.152 23.123 1.00 49.41 256 LYS A N 1
ATOM 2028 C CA . LYS A 1 256 ? -0.675 -10.942 22.499 1.00 49.41 256 LYS A CA 1
ATOM 2029 C C . LYS A 1 256 ? 0.841 -11.013 22.255 1.00 49.41 256 LYS A C 1
ATOM 2031 O O . LYS A 1 256 ? 1.321 -10.517 21.238 1.00 49.41 256 LYS A O 1
ATOM 2036 N N . ASN A 1 257 ? 1.603 -11.645 23.153 1.00 56.59 257 ASN A N 1
ATOM 2037 C CA . ASN A 1 257 ? 3.033 -11.903 22.938 1.00 56.59 257 ASN A CA 1
ATOM 2038 C C . ASN A 1 257 ? 3.231 -12.984 21.871 1.00 56.59 257 ASN A C 1
ATOM 2040 O O . ASN A 1 257 ? 4.124 -12.857 21.044 1.00 56.59 257 ASN A O 1
ATOM 2044 N N . LYS A 1 258 ? 2.375 -14.012 21.850 1.00 64.69 258 LYS A N 1
ATOM 2045 C CA . LYS A 1 258 ? 2.410 -15.086 20.856 1.00 64.69 258 LYS A CA 1
ATOM 2046 C C . LYS A 1 258 ? 2.149 -14.545 19.449 1.00 64.69 258 LYS A C 1
ATOM 2048 O O . LYS A 1 258 ? 2.909 -14.853 18.544 1.00 64.69 258 LYS A O 1
ATOM 2053 N N . GLU A 1 259 ? 1.142 -13.691 19.265 1.00 67.25 259 GLU A N 1
ATOM 2054 C CA . GLU A 1 259 ? 0.885 -13.005 17.989 1.00 67.25 259 GLU A CA 1
ATOM 2055 C C . GLU A 1 259 ? 2.049 -12.083 17.593 1.00 67.25 259 GLU A C 1
ATOM 2057 O O . GLU A 1 259 ? 2.448 -12.064 16.430 1.00 67.25 259 GLU A O 1
ATOM 2062 N N . ALA A 1 260 ? 2.656 -11.365 18.548 1.00 73.62 260 ALA A N 1
ATOM 2063 C CA . ALA A 1 260 ? 3.846 -10.550 18.294 1.00 73.62 260 ALA A CA 1
ATOM 2064 C C . ALA A 1 260 ? 5.080 -11.390 17.901 1.00 73.62 260 ALA A C 1
ATOM 2066 O O . ALA A 1 260 ? 5.811 -11.010 16.989 1.00 73.62 260 ALA A O 1
ATOM 2067 N N . GLU A 1 261 ? 5.301 -12.550 18.522 1.00 72.50 261 GLU A N 1
ATOM 2068 C CA . GLU A 1 261 ? 6.388 -13.468 18.166 1.00 72.50 261 GLU A CA 1
ATOM 2069 C C . GLU A 1 261 ? 6.138 -14.190 16.839 1.00 72.50 261 GLU A C 1
ATOM 2071 O O . GLU A 1 261 ? 7.045 -14.259 16.011 1.00 72.50 261 GLU A O 1
ATOM 2076 N N . VAL A 1 262 ? 4.906 -14.644 16.581 1.00 74.94 262 VAL A N 1
ATOM 2077 C CA . VAL A 1 262 ? 4.466 -15.183 15.281 1.00 74.94 262 VAL A CA 1
ATOM 2078 C C . VAL A 1 262 ? 4.678 -14.137 14.191 1.00 74.94 262 VAL A C 1
ATOM 2080 O O . VAL A 1 262 ? 5.245 -14.453 13.146 1.00 74.94 262 VAL A O 1
ATOM 2083 N N . ARG A 1 263 ? 4.301 -12.878 14.438 1.00 82.69 263 ARG A N 1
ATOM 2084 C CA . ARG A 1 263 ? 4.548 -11.751 13.535 1.00 82.69 263 ARG A CA 1
ATOM 2085 C C . ARG A 1 263 ? 6.039 -11.532 13.312 1.00 82.69 263 ARG A C 1
ATOM 2087 O O . ARG A 1 263 ? 6.472 -11.519 12.164 1.00 82.69 263 ARG A O 1
ATOM 2094 N N . LYS A 1 264 ? 6.847 -11.433 14.368 1.00 84.38 264 LYS A N 1
ATOM 2095 C CA . LYS A 1 264 ? 8.308 -11.284 14.273 1.00 84.38 264 LYS A CA 1
ATOM 2096 C C . LYS A 1 264 ? 8.953 -12.420 13.471 1.00 84.38 264 LYS A C 1
ATOM 2098 O O . LYS A 1 264 ? 9.752 -12.144 12.580 1.00 84.38 264 LYS A O 1
ATOM 2103 N N . ALA A 1 265 ? 8.585 -13.673 13.736 1.00 78.81 265 ALA A N 1
ATOM 2104 C CA . ALA A 1 265 ? 9.050 -14.838 12.986 1.00 78.81 265 ALA A CA 1
ATOM 2105 C C . ALA A 1 265 ? 8.631 -14.752 11.508 1.00 78.81 265 ALA A C 1
ATOM 2107 O O . ALA A 1 265 ? 9.485 -14.812 10.623 1.00 78.81 265 ALA A O 1
ATOM 2108 N N . SER A 1 266 ? 7.351 -14.478 11.242 1.00 81.62 266 SER A N 1
ATOM 2109 C CA . SER A 1 266 ? 6.803 -14.323 9.888 1.00 81.62 266 SER A CA 1
ATOM 2110 C C . SER A 1 266 ? 7.529 -13.241 9.087 1.00 81.62 266 SER A C 1
ATOM 2112 O O . SER A 1 266 ? 7.927 -13.466 7.946 1.00 81.62 266 SER A O 1
ATOM 2114 N N . LEU A 1 267 ? 7.758 -12.068 9.690 1.00 84.38 267 LEU A N 1
ATOM 2115 C CA . LEU A 1 267 ? 8.476 -10.943 9.079 1.00 84.38 267 LEU A CA 1
ATOM 2116 C C . LEU A 1 267 ? 9.952 -11.269 8.783 1.00 84.38 267 LEU A C 1
ATOM 2118 O O . LEU A 1 267 ? 10.553 -10.637 7.912 1.00 84.38 267 LEU A O 1
ATOM 2122 N N . LEU A 1 268 ? 10.555 -12.231 9.487 1.00 82.25 268 LEU A N 1
ATOM 2123 C CA . LEU A 1 268 ? 11.921 -12.701 9.237 1.00 82.25 268 LEU A CA 1
ATOM 2124 C C . LEU A 1 268 ? 11.972 -13.804 8.164 1.00 82.25 268 LEU A C 1
ATOM 2126 O O . LEU A 1 268 ? 12.919 -13.835 7.381 1.00 82.25 268 LEU A O 1
ATOM 2130 N N . GLU A 1 269 ? 10.944 -14.649 8.038 1.00 83.56 269 GLU A N 1
ATOM 2131 C CA . GLU A 1 269 ? 10.830 -15.662 6.968 1.00 83.56 269 GLU A CA 1
ATOM 2132 C C . GLU A 1 269 ? 10.588 -15.082 5.562 1.00 83.56 269 GLU A C 1
ATOM 2134 O O . GLU A 1 269 ? 10.722 -15.770 4.540 1.00 83.56 269 GLU A O 1
ATOM 2139 N N . TYR A 1 270 ? 10.280 -13.789 5.478 1.00 83.38 270 TYR A N 1
ATOM 2140 C CA . TYR A 1 270 ? 10.340 -13.038 4.224 1.00 83.38 270 TYR A CA 1
ATOM 2141 C C . TYR A 1 270 ? 11.756 -12.926 3.666 1.00 83.38 270 TYR A C 1
ATOM 2143 O O . TYR A 1 270 ? 11.939 -12.964 2.450 1.00 83.38 270 TYR A O 1
ATOM 2151 N N . PHE A 1 271 ? 12.753 -12.844 4.543 1.00 88.94 271 PHE A N 1
ATOM 2152 C CA . PHE A 1 271 ? 14.142 -12.587 4.186 1.00 88.94 271 PHE A CA 1
ATOM 2153 C C . PHE A 1 271 ? 15.022 -13.759 4.655 1.00 88.94 271 PHE A C 1
ATOM 2155 O O . PHE A 1 271 ? 15.878 -13.598 5.525 1.00 88.94 271 PHE A O 1
ATOM 2162 N N . PRO A 1 272 ? 14.810 -14.988 4.138 1.00 83.19 272 PRO A N 1
ATOM 2163 C CA . PRO A 1 272 ? 15.451 -16.191 4.672 1.00 83.19 272 PRO A CA 1
ATOM 2164 C C . PRO A 1 272 ? 16.981 -16.161 4.546 1.00 83.19 272 PRO A C 1
ATOM 2166 O O . PRO A 1 272 ? 17.670 -16.770 5.371 1.00 83.19 272 PRO A O 1
ATOM 2169 N N . ASN A 1 273 ? 17.519 -15.443 3.550 1.00 85.12 273 ASN A N 1
ATOM 2170 C CA . ASN A 1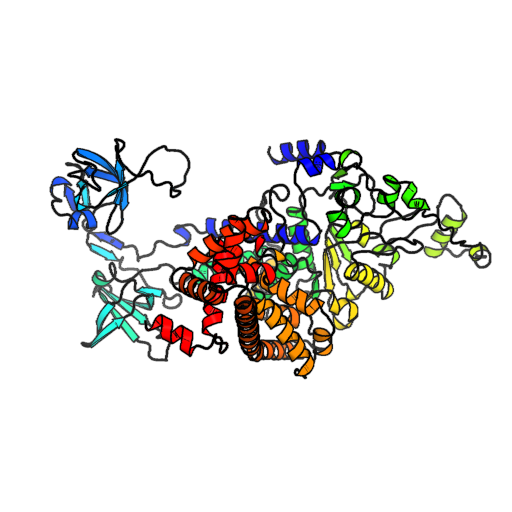 273 ? 18.958 -15.237 3.389 1.00 85.12 273 ASN A CA 1
ATOM 2171 C C . ASN A 1 273 ? 19.482 -14.020 4.177 1.00 85.12 273 ASN A C 1
ATOM 2173 O O . ASN A 1 273 ? 20.700 -13.879 4.308 1.00 85.12 273 ASN A O 1
ATOM 2177 N N . THR A 1 274 ? 18.608 -13.174 4.739 1.00 87.75 274 THR A N 1
ATOM 2178 C CA . THR A 1 274 ? 18.989 -11.909 5.382 1.00 87.75 274 THR A CA 1
ATOM 2179 C C . THR A 1 274 ? 18.349 -11.710 6.754 1.00 87.75 274 THR A C 1
ATOM 2181 O O . THR A 1 274 ? 17.171 -11.394 6.883 1.00 87.75 274 THR A O 1
ATOM 2184 N N . ILE A 1 275 ? 19.155 -11.785 7.813 1.00 86.94 275 ILE A N 1
ATOM 2185 C CA . ILE A 1 275 ? 18.668 -11.492 9.164 1.00 86.94 275 ILE A CA 1
ATOM 2186 C C . ILE A 1 275 ? 18.584 -9.973 9.350 1.00 86.94 275 ILE A C 1
ATOM 2188 O O . ILE A 1 275 ? 19.599 -9.272 9.357 1.00 86.94 275 ILE A O 1
ATOM 2192 N N . LEU A 1 276 ? 17.360 -9.479 9.504 1.00 89.38 276 LEU A N 1
ATOM 2193 C CA . LEU A 1 276 ? 17.036 -8.069 9.693 1.00 89.38 276 LEU A CA 1
ATOM 2194 C C . LEU A 1 276 ? 16.551 -7.798 11.124 1.00 89.38 276 LEU A C 1
ATOM 2196 O O . LEU A 1 276 ? 16.153 -8.700 11.854 1.00 89.38 276 LEU A O 1
ATOM 2200 N N . GLU A 1 277 ? 16.565 -6.527 11.524 1.00 87.81 277 GLU A N 1
ATOM 2201 C CA . GLU A 1 277 ? 15.772 -6.080 12.674 1.00 87.81 277 GLU A CA 1
ATOM 2202 C C . GLU A 1 277 ? 14.290 -6.053 12.270 1.00 87.81 277 GLU A C 1
ATOM 2204 O O . GLU A 1 277 ? 13.967 -5.606 11.169 1.00 87.81 277 GLU A O 1
ATOM 2209 N N . GLU A 1 278 ? 13.390 -6.470 13.163 1.00 87.62 278 GLU A N 1
ATOM 2210 C CA . GLU A 1 278 ? 11.946 -6.596 12.900 1.00 87.62 278 GLU A CA 1
ATOM 2211 C C . GLU A 1 278 ? 11.334 -5.328 12.282 1.00 87.62 278 GLU A C 1
ATOM 2213 O O . GLU A 1 278 ? 10.650 -5.398 11.262 1.00 87.62 278 GLU A O 1
ATOM 2218 N N . ILE A 1 279 ? 11.672 -4.152 12.824 1.00 87.75 279 ILE A N 1
ATOM 2219 C CA . ILE A 1 279 ? 11.205 -2.858 12.307 1.00 87.75 279 ILE A CA 1
ATOM 2220 C C . ILE A 1 279 ? 11.663 -2.596 10.861 1.00 87.75 279 ILE A C 1
ATOM 2222 O O . ILE A 1 279 ? 10.940 -1.969 10.091 1.00 87.75 279 ILE A O 1
ATOM 2226 N N . ARG A 1 280 ? 12.834 -3.111 10.451 1.00 90.75 280 ARG A N 1
ATOM 2227 C CA . ARG A 1 280 ? 13.325 -3.009 9.066 1.00 90.75 280 ARG A CA 1
ATOM 2228 C C . ARG A 1 280 ? 12.582 -3.973 8.153 1.00 90.75 280 ARG A C 1
ATOM 2230 O O . ARG A 1 280 ? 12.154 -3.541 7.088 1.00 90.75 280 ARG A O 1
ATOM 2237 N N . SER A 1 281 ? 12.386 -5.228 8.572 1.00 92.06 281 SER A N 1
ATOM 2238 C CA . SER A 1 281 ? 11.548 -6.186 7.836 1.00 92.06 281 SER A CA 1
ATOM 2239 C C . SER A 1 281 ? 10.150 -5.620 7.607 1.00 92.06 281 SER A C 1
ATOM 2241 O O . SER A 1 281 ? 9.689 -5.568 6.470 1.00 92.06 281 SER A O 1
ATOM 2243 N N . GLN A 1 282 ? 9.522 -5.104 8.669 1.00 91.94 282 GLN A N 1
ATOM 2244 C CA . GLN A 1 282 ? 8.237 -4.414 8.615 1.00 91.94 282 GLN A CA 1
ATOM 2245 C C . GLN A 1 282 ? 8.265 -3.253 7.613 1.00 91.94 282 GLN A C 1
ATOM 2247 O O . GLN A 1 282 ? 7.382 -3.169 6.770 1.00 91.94 282 GLN A O 1
ATOM 2252 N N . TRP A 1 283 ? 9.260 -2.362 7.669 1.00 93.12 283 TRP A N 1
ATOM 2253 C CA . TRP A 1 283 ? 9.335 -1.203 6.771 1.00 93.12 283 TRP A CA 1
ATOM 2254 C C . TRP A 1 283 ? 9.529 -1.570 5.296 1.00 93.12 283 TRP A C 1
ATOM 2256 O O . TRP A 1 283 ? 8.989 -0.879 4.430 1.00 93.12 283 TRP A O 1
ATOM 2266 N N . ILE A 1 284 ? 10.278 -2.639 5.007 1.00 93.81 284 ILE A N 1
ATOM 2267 C CA . ILE A 1 284 ? 10.460 -3.165 3.646 1.00 93.81 284 ILE A CA 1
ATOM 2268 C C . ILE A 1 284 ? 9.156 -3.803 3.164 1.00 93.81 284 ILE A C 1
ATOM 2270 O O . ILE A 1 284 ? 8.698 -3.504 2.069 1.00 93.81 284 ILE A O 1
ATOM 2274 N N . ILE A 1 285 ? 8.518 -4.626 3.996 1.00 92.69 285 ILE A N 1
ATOM 2275 C CA . ILE A 1 285 ? 7.232 -5.260 3.682 1.00 92.69 285 ILE A CA 1
ATOM 2276 C C . ILE A 1 285 ? 6.140 -4.206 3.467 1.00 92.69 285 ILE A C 1
ATOM 2278 O O . ILE A 1 285 ? 5.416 -4.289 2.482 1.00 92.69 285 ILE A O 1
ATOM 2282 N N . MET A 1 286 ? 6.081 -3.162 4.299 1.00 92.50 286 MET A N 1
ATOM 2283 C CA . MET A 1 286 ? 5.211 -2.003 4.077 1.00 92.50 286 MET A CA 1
ATOM 2284 C C . MET A 1 286 ? 5.504 -1.332 2.731 1.00 92.50 286 MET A C 1
ATOM 2286 O O . MET A 1 286 ? 4.567 -1.078 1.989 1.00 92.50 286 MET A O 1
ATOM 2290 N N . ALA A 1 287 ? 6.772 -1.112 2.363 1.00 92.31 287 ALA A N 1
ATOM 2291 C CA . ALA A 1 287 ? 7.128 -0.525 1.066 1.00 92.31 287 ALA A CA 1
ATOM 2292 C C . ALA A 1 287 ? 6.629 -1.360 -0.127 1.00 92.31 287 ALA A C 1
ATOM 2294 O O . ALA A 1 287 ? 6.148 -0.808 -1.116 1.00 92.31 287 ALA A O 1
ATOM 2295 N N . LEU A 1 288 ? 6.712 -2.690 -0.014 1.00 90.75 288 LEU A N 1
ATOM 2296 C CA . LEU A 1 288 ? 6.226 -3.637 -1.020 1.00 90.75 288 LEU A CA 1
ATOM 2297 C C . LEU A 1 288 ? 4.693 -3.666 -1.086 1.00 90.75 288 LEU A C 1
ATOM 2299 O O . LEU A 1 288 ? 4.144 -3.633 -2.182 1.00 90.75 288 LEU A O 1
ATOM 2303 N N . LEU A 1 289 ? 4.001 -3.646 0.061 1.00 88.31 289 LEU A N 1
ATOM 2304 C CA . LEU A 1 289 ? 2.538 -3.511 0.139 1.00 88.31 289 LEU A CA 1
ATOM 2305 C C . LEU A 1 289 ? 2.056 -2.159 -0.419 1.00 88.31 289 LEU A C 1
ATOM 2307 O O . LEU A 1 289 ? 1.004 -2.093 -1.042 1.00 88.31 289 LEU A O 1
ATOM 2311 N N . MET A 1 290 ? 2.839 -1.089 -0.242 1.00 88.75 290 MET A N 1
ATOM 2312 C CA . MET A 1 290 ? 2.613 0.227 -0.859 1.00 88.75 290 MET A CA 1
ATOM 2313 C C . MET A 1 290 ? 2.898 0.249 -2.361 1.00 88.75 290 MET A C 1
ATOM 2315 O O . MET A 1 290 ? 2.588 1.242 -3.021 1.00 88.75 290 MET A O 1
ATOM 2319 N N . GLY A 1 291 ? 3.543 -0.790 -2.901 1.00 87.06 291 GLY A N 1
ATOM 2320 C CA . GLY A 1 291 ? 3.990 -0.790 -4.284 1.00 87.06 291 GLY A CA 1
ATOM 2321 C C . GLY A 1 291 ? 5.026 0.302 -4.587 1.00 87.06 291 GLY A C 1
ATOM 2322 O O . GLY A 1 291 ? 5.086 0.800 -5.711 1.00 87.06 291 GLY A O 1
ATOM 2323 N N . GLY A 1 292 ? 5.783 0.739 -3.577 1.00 89.38 292 GLY A N 1
ATOM 2324 C CA . GLY A 1 292 ? 6.670 1.894 -3.659 1.00 89.38 292 GLY A CA 1
ATOM 2325 C C . GLY A 1 292 ? 8.090 1.533 -4.087 1.00 89.38 292 GLY A C 1
ATOM 2326 O O . GLY A 1 292 ? 8.741 0.698 -3.457 1.00 89.38 292 GLY A O 1
ATOM 2327 N N . ASP A 1 293 ? 8.607 2.235 -5.101 1.00 94.12 293 ASP A N 1
ATOM 2328 C CA . ASP A 1 293 ? 10.025 2.183 -5.478 1.00 94.12 293 ASP A CA 1
ATOM 2329 C C . ASP A 1 293 ? 10.902 2.370 -4.237 1.00 94.12 293 ASP A C 1
ATOM 2331 O O . ASP A 1 293 ? 10.732 3.346 -3.506 1.00 94.12 293 ASP A O 1
ATOM 2335 N N . THR A 1 294 ? 11.834 1.459 -3.978 1.00 95.00 294 THR A N 1
ATOM 2336 C CA . THR A 1 294 ? 12.542 1.380 -2.693 1.00 95.00 294 THR A CA 1
ATOM 2337 C C . THR A 1 294 ? 14.046 1.351 -2.904 1.00 95.00 294 THR A C 1
ATOM 2339 O O . THR A 1 294 ? 14.550 0.548 -3.682 1.00 95.00 294 THR A O 1
ATOM 2342 N N . LEU A 1 295 ? 14.784 2.203 -2.191 1.00 96.31 295 LEU A N 1
ATOM 2343 C CA . LEU A 1 295 ? 16.238 2.127 -2.098 1.00 96.31 295 LEU A CA 1
ATOM 2344 C C . LEU A 1 295 ? 16.650 1.568 -0.735 1.00 96.31 295 LEU A C 1
ATOM 2346 O O . LEU A 1 295 ? 16.490 2.218 0.300 1.00 96.31 295 LEU A O 1
ATOM 2350 N N . LEU A 1 296 ? 17.278 0.398 -0.752 1.00 96.25 296 LEU A N 1
ATOM 2351 C CA . LEU A 1 296 ? 17.923 -0.194 0.413 1.00 96.25 296 LEU A CA 1
ATOM 2352 C C . LEU A 1 296 ? 19.332 0.390 0.558 1.00 96.25 296 LEU A C 1
ATOM 2354 O O . LEU A 1 296 ? 20.187 0.144 -0.290 1.00 96.25 296 LEU A O 1
ATOM 2358 N N . TYR A 1 297 ? 19.605 1.150 1.620 1.00 94.75 297 TYR A N 1
ATOM 2359 C CA . TYR A 1 297 ? 20.901 1.819 1.801 1.00 94.75 297 TYR A CA 1
ATOM 2360 C C . TYR A 1 297 ? 21.582 1.485 3.132 1.00 94.75 297 TYR A C 1
ATOM 2362 O O . TYR A 1 297 ? 20.926 1.198 4.129 1.00 94.75 297 TYR A O 1
ATOM 2370 N N . GLY A 1 298 ? 22.915 1.532 3.175 1.00 92.69 298 GLY A N 1
ATOM 2371 C CA . GLY A 1 298 ? 23.682 1.213 4.385 1.00 92.69 298 GLY A CA 1
ATOM 2372 C C . GLY A 1 298 ? 25.070 0.639 4.094 1.00 92.69 298 GLY A C 1
ATOM 2373 O O . GLY A 1 298 ? 25.419 0.449 2.931 1.00 92.69 298 GLY A O 1
ATOM 2374 N N . PRO A 1 299 ? 25.882 0.340 5.123 1.00 91.75 299 PRO A N 1
ATOM 2375 C CA . PRO A 1 299 ? 27.286 -0.024 4.937 1.00 91.75 299 PRO A CA 1
ATOM 2376 C C . PRO A 1 299 ? 27.476 -1.290 4.073 1.00 91.75 299 PRO A C 1
ATOM 2378 O O . PRO A 1 299 ? 26.589 -2.150 4.027 1.00 91.75 299 PRO A O 1
ATOM 2381 N N . PRO A 1 300 ? 28.625 -1.449 3.389 1.00 93.31 300 PRO A N 1
ATOM 2382 C CA . PRO A 1 300 ? 28.963 -2.692 2.697 1.00 93.31 300 PRO A CA 1
ATOM 2383 C C . PRO A 1 300 ? 28.842 -3.896 3.637 1.00 93.31 300 PRO A C 1
ATOM 2385 O O . PRO A 1 300 ? 29.232 -3.805 4.802 1.00 93.31 300 PRO A O 1
ATOM 2388 N N . GLY A 1 301 ? 28.287 -5.003 3.137 1.00 91.00 301 GLY A N 1
ATOM 2389 C CA . GLY A 1 301 ? 28.074 -6.243 3.897 1.00 91.00 301 GLY A CA 1
ATOM 2390 C C . GLY A 1 301 ? 26.830 -6.291 4.799 1.00 91.00 301 GLY A C 1
ATOM 2391 O O . GLY A 1 301 ? 26.566 -7.341 5.373 1.00 91.00 301 GLY A O 1
ATOM 2392 N N . SER A 1 302 ? 26.014 -5.231 4.892 1.00 91.62 302 SER A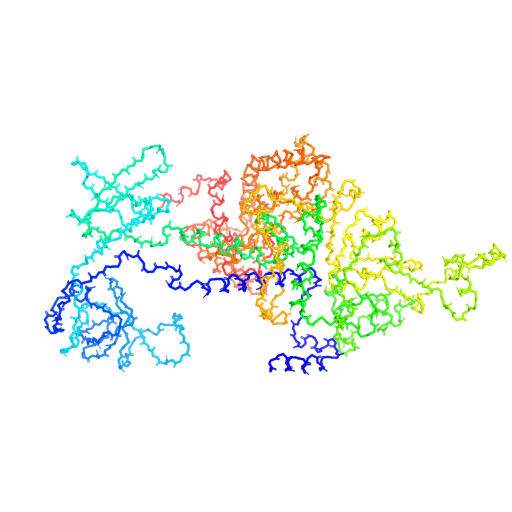 N 1
ATOM 2393 C CA . SER A 1 302 ? 24.795 -5.235 5.731 1.00 91.62 302 SER A CA 1
ATOM 2394 C C . SER A 1 302 ? 23.614 -6.068 5.199 1.00 91.62 302 SER A C 1
ATOM 2396 O O . SER A 1 302 ? 22.529 -5.997 5.764 1.00 91.62 302 SER A O 1
ATOM 2398 N N . GLY A 1 303 ? 23.790 -6.831 4.114 1.00 92.75 303 GLY A N 1
ATOM 2399 C CA . GLY A 1 303 ? 22.748 -7.696 3.541 1.00 92.75 303 GLY A CA 1
ATOM 2400 C C . GLY A 1 303 ? 21.817 -7.046 2.510 1.00 92.75 303 GLY A C 1
ATOM 2401 O O . GLY A 1 303 ? 20.912 -7.714 2.037 1.00 92.75 303 GLY A O 1
ATOM 2402 N N . LYS A 1 304 ? 22.028 -5.781 2.109 1.00 95.50 304 LYS A N 1
ATOM 2403 C CA . LYS A 1 304 ? 21.164 -5.053 1.140 1.00 95.50 304 LYS A CA 1
ATOM 2404 C C . LYS A 1 304 ? 20.820 -5.854 -0.124 1.00 95.50 304 LYS A C 1
ATOM 2406 O O . LYS A 1 304 ? 19.650 -5.984 -0.464 1.00 95.50 304 LYS A O 1
ATOM 2411 N N . SER A 1 305 ? 21.840 -6.376 -0.802 1.00 95.19 305 SER A N 1
ATOM 2412 C CA . SER A 1 305 ? 21.694 -7.149 -2.039 1.00 95.19 305 SER A CA 1
ATOM 2413 C C . SER A 1 305 ? 20.968 -8.468 -1.771 1.00 95.19 305 SER A C 1
ATOM 2415 O O . SER A 1 305 ? 20.094 -8.842 -2.539 1.00 95.19 305 SER A O 1
ATOM 2417 N N . SER A 1 306 ? 21.219 -9.102 -0.620 1.00 93.62 306 SER A N 1
ATOM 2418 C CA . SER A 1 306 ? 20.507 -10.306 -0.173 1.00 93.62 306 SER A CA 1
ATOM 2419 C C . SER A 1 306 ? 19.025 -10.046 0.124 1.00 93.62 306 SER A C 1
ATOM 2421 O O . SER A 1 306 ? 18.198 -10.864 -0.257 1.00 93.62 306 SER A O 1
ATOM 2423 N N . VAL A 1 307 ? 18.649 -8.886 0.684 1.00 94.00 307 VAL A N 1
ATOM 2424 C CA . VAL A 1 307 ? 17.232 -8.477 0.790 1.00 94.00 307 VAL A CA 1
ATOM 2425 C C . VAL A 1 307 ? 16.611 -8.336 -0.601 1.00 94.00 307 VAL A C 1
ATOM 2427 O O . VAL A 1 307 ? 15.492 -8.783 -0.823 1.00 94.00 307 VAL A O 1
ATOM 2430 N N . ALA A 1 308 ? 17.315 -7.720 -1.552 1.00 93.56 308 ALA A N 1
ATOM 2431 C CA . ALA A 1 308 ? 16.799 -7.527 -2.905 1.00 93.56 308 ALA A CA 1
ATOM 2432 C C . ALA A 1 308 ? 16.690 -8.854 -3.695 1.00 93.56 308 ALA A C 1
ATOM 2434 O O . ALA A 1 308 ? 15.740 -9.051 -4.459 1.00 93.56 308 ALA A O 1
ATOM 2435 N N . GLU A 1 309 ? 17.605 -9.798 -3.457 1.00 90.00 309 GLU A N 1
ATOM 2436 C CA . GLU A 1 309 ? 17.520 -11.195 -3.903 1.00 90.00 309 GLU A CA 1
ATOM 2437 C C . GLU A 1 309 ? 16.362 -11.944 -3.225 1.00 90.00 309 GLU A C 1
ATOM 2439 O O . GLU A 1 309 ? 15.639 -12.675 -3.901 1.00 90.00 309 GLU A O 1
ATOM 2444 N N . ASP A 1 310 ? 16.131 -11.746 -1.923 1.00 89.19 310 ASP A N 1
ATOM 2445 C CA . ASP A 1 310 ? 15.000 -12.321 -1.186 1.00 89.19 310 ASP A CA 1
ATOM 2446 C C . ASP A 1 310 ? 13.664 -11.796 -1.750 1.00 89.19 310 ASP A C 1
ATOM 2448 O O . ASP A 1 310 ? 12.778 -12.595 -2.045 1.00 89.19 310 ASP A O 1
ATOM 2452 N N . ILE A 1 311 ? 13.539 -10.489 -2.027 1.00 88.56 311 ILE A N 1
ATOM 2453 C CA . ILE A 1 311 ? 12.376 -9.876 -2.710 1.00 88.56 311 ILE A CA 1
ATOM 2454 C C . ILE A 1 311 ? 12.190 -10.465 -4.113 1.00 88.56 311 ILE A C 1
ATOM 2456 O O . ILE A 1 311 ? 11.083 -10.858 -4.480 1.00 88.56 311 ILE A O 1
ATOM 2460 N N . THR A 1 312 ? 13.273 -10.595 -4.880 1.00 85.56 312 THR A N 1
ATOM 2461 C CA . THR A 1 312 ? 13.266 -11.248 -6.200 1.00 85.56 312 THR A CA 1
ATOM 2462 C C . THR A 1 312 ? 12.838 -12.712 -6.108 1.00 85.56 312 THR A C 1
ATOM 2464 O O . THR A 1 312 ? 12.143 -13.211 -6.990 1.00 85.56 312 THR A O 1
ATOM 2467 N N . THR A 1 313 ? 13.207 -13.407 -5.033 1.00 82.69 313 THR A N 1
ATOM 2468 C CA . THR A 1 313 ? 12.851 -14.808 -4.775 1.00 82.69 313 THR A CA 1
ATOM 2469 C C . THR A 1 313 ? 11.393 -14.941 -4.334 1.00 82.69 313 THR A C 1
ATOM 2471 O O . THR A 1 313 ? 10.701 -15.838 -4.806 1.00 82.69 313 THR A O 1
ATOM 2474 N N . ILE A 1 314 ? 10.889 -14.038 -3.482 1.00 80.56 314 ILE A N 1
ATOM 2475 C CA . ILE A 1 314 ? 9.462 -13.923 -3.144 1.00 80.56 314 ILE A CA 1
ATOM 2476 C C . ILE A 1 314 ? 8.659 -13.733 -4.426 1.00 80.56 314 ILE A C 1
ATOM 2478 O O . ILE A 1 314 ? 7.751 -14.515 -4.691 1.00 80.56 314 ILE A O 1
ATOM 2482 N N . ALA A 1 315 ? 9.024 -12.733 -5.228 1.00 78.62 315 ALA A N 1
ATOM 2483 C CA . ALA A 1 315 ? 8.339 -12.434 -6.468 1.00 78.62 315 ALA A CA 1
ATOM 2484 C C . ALA A 1 315 ? 8.421 -13.618 -7.436 1.00 78.62 315 ALA A C 1
ATOM 2486 O O . ALA A 1 315 ? 7.392 -14.177 -7.765 1.00 78.62 315 ALA A O 1
ATOM 2487 N N . SER A 1 316 ? 9.600 -14.101 -7.824 1.00 77.06 316 SER A N 1
ATOM 2488 C CA . SER A 1 316 ? 9.719 -15.198 -8.802 1.00 77.06 316 SER A CA 1
ATOM 2489 C C . SER A 1 316 ? 9.098 -16.538 -8.368 1.00 77.06 316 SER A C 1
ATOM 2491 O O . SER A 1 316 ? 8.633 -17.276 -9.233 1.00 77.06 316 SER A O 1
ATOM 2493 N N . LYS A 1 317 ? 9.046 -16.860 -7.063 1.00 73.94 317 LYS A N 1
ATOM 2494 C CA . LYS A 1 317 ? 8.379 -18.076 -6.544 1.00 73.94 317 LYS A CA 1
ATOM 2495 C C . LYS A 1 317 ? 6.850 -17.989 -6.623 1.00 73.94 317 LYS A C 1
ATOM 2497 O O . LYS A 1 317 ? 6.200 -19.018 -6.773 1.00 73.94 317 LYS A O 1
ATOM 2502 N N . HIS A 1 318 ? 6.293 -16.781 -6.520 1.00 70.81 318 HIS A N 1
ATOM 2503 C CA . HIS A 1 318 ? 4.853 -16.541 -6.341 1.00 70.81 318 HIS A CA 1
ATOM 2504 C C . HIS A 1 318 ? 4.194 -15.751 -7.481 1.00 70.81 318 HIS A C 1
ATOM 2506 O O . HIS A 1 318 ? 2.968 -15.669 -7.566 1.00 70.81 318 HIS A O 1
ATOM 2512 N N . GLN A 1 319 ? 4.994 -15.173 -8.376 1.00 66.31 319 GLN A N 1
ATOM 2513 C CA . GLN A 1 319 ? 4.557 -14.453 -9.561 1.00 66.31 319 GLN A CA 1
ATOM 2514 C C . GLN A 1 319 ? 3.962 -15.458 -10.534 1.00 66.31 319 GLN A C 1
ATOM 2516 O O . GLN A 1 319 ? 4.630 -16.327 -11.097 1.00 66.31 319 GLN A O 1
ATOM 2521 N N . LYS A 1 320 ? 2.654 -15.327 -10.703 1.00 66.06 320 LYS A N 1
ATOM 2522 C CA . LYS A 1 320 ? 1.879 -16.156 -11.610 1.00 66.06 320 LYS A CA 1
ATOM 2523 C C . LYS A 1 320 ? 2.118 -15.736 -13.057 1.00 66.06 320 LYS A C 1
ATOM 2525 O O . LYS A 1 320 ? 2.866 -14.811 -13.361 1.00 66.06 320 LYS A O 1
ATOM 2530 N N . THR A 1 321 ? 1.491 -16.469 -13.966 1.00 70.00 321 THR A N 1
ATOM 2531 C CA . THR A 1 321 ? 1.582 -16.203 -15.400 1.00 70.00 321 THR A CA 1
ATOM 2532 C C . THR A 1 321 ? 1.048 -14.808 -15.719 1.00 70.00 321 THR A C 1
ATOM 2534 O O . THR A 1 321 ? -0.158 -14.587 -15.674 1.00 70.00 321 THR A O 1
ATOM 2537 N N . ILE A 1 322 ? 1.948 -13.878 -16.051 1.00 75.50 322 ILE A N 1
ATOM 2538 C CA . ILE A 1 322 ? 1.575 -12.605 -16.668 1.00 75.50 322 ILE A CA 1
ATOM 2539 C C . ILE A 1 322 ? 1.458 -12.828 -18.173 1.00 75.50 322 ILE A C 1
ATOM 2541 O O . ILE A 1 322 ? 2.293 -13.491 -18.806 1.00 75.50 322 ILE A O 1
ATOM 2545 N N . PHE A 1 323 ? 0.407 -12.255 -18.739 1.00 83.56 323 PHE A N 1
ATOM 2546 C CA . PHE A 1 323 ? 0.187 -12.209 -20.170 1.00 83.56 323 PHE A CA 1
ATOM 2547 C C . PHE A 1 323 ? 0.735 -10.903 -20.725 1.00 83.56 323 PHE A C 1
ATOM 2549 O O . PHE A 1 323 ? 0.529 -9.833 -20.157 1.00 83.56 323 PHE A O 1
ATOM 2556 N N . ILE A 1 324 ? 1.428 -11.008 -21.850 1.00 89.31 324 ILE A N 1
ATOM 2557 C CA . ILE A 1 324 ? 1.934 -9.873 -22.614 1.00 89.31 324 ILE A CA 1
ATOM 2558 C C . ILE A 1 324 ? 1.378 -9.943 -24.030 1.00 89.31 324 ILE A C 1
ATOM 2560 O O . ILE A 1 324 ? 1.028 -11.018 -24.522 1.00 89.31 324 ILE A O 1
ATOM 2564 N N . VAL A 1 325 ? 1.328 -8.801 -24.703 1.00 92.00 325 VAL A N 1
ATOM 2565 C CA . VAL A 1 325 ? 1.018 -8.736 -26.135 1.00 92.00 325 VAL A CA 1
ATOM 2566 C C . VAL A 1 325 ? 2.020 -9.588 -26.926 1.00 92.00 325 VAL A C 1
ATOM 2568 O O . VAL A 1 325 ? 3.236 -9.456 -26.748 1.00 92.00 325 VAL A O 1
ATOM 2571 N N . GLU A 1 326 ? 1.529 -10.472 -27.800 1.00 91.88 326 GLU A N 1
ATOM 2572 C CA . GLU A 1 326 ? 2.398 -11.355 -28.583 1.00 91.88 326 GLU A CA 1
ATOM 2573 C C . GLU A 1 326 ? 3.310 -10.541 -29.518 1.00 91.88 326 GLU A C 1
ATOM 2575 O O . GLU A 1 326 ? 2.851 -9.740 -30.332 1.00 91.88 326 GLU A O 1
ATOM 2580 N N . GLY A 1 327 ? 4.625 -10.748 -29.3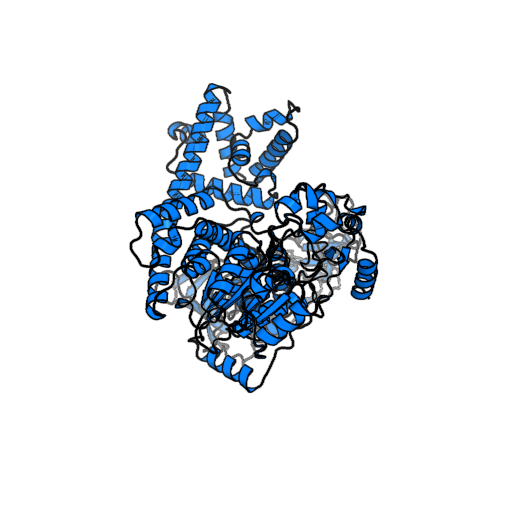78 1.00 89.38 327 GLY A N 1
ATOM 2581 C CA . GLY A 1 327 ? 5.667 -10.043 -30.135 1.00 89.38 327 GLY A CA 1
ATOM 2582 C C . GLY A 1 327 ? 6.231 -8.778 -29.471 1.00 89.38 327 GLY A C 1
ATOM 2583 O O . GLY A 1 327 ? 7.287 -8.312 -29.892 1.00 89.38 327 GLY A O 1
ATOM 2584 N N . CYS A 1 328 ? 5.606 -8.250 -28.413 1.00 90.06 328 CYS A N 1
ATOM 2585 C CA . CYS A 1 328 ? 6.033 -7.000 -27.775 1.00 90.06 328 CYS A CA 1
ATOM 2586 C C . CYS A 1 328 ? 7.396 -7.117 -27.061 1.00 90.06 328 CYS A C 1
ATOM 2588 O O . CYS A 1 328 ? 7.559 -7.938 -26.152 1.00 90.06 328 CYS A O 1
ATOM 2590 N N . GLN A 1 329 ? 8.360 -6.246 -27.395 1.00 87.38 329 GLN A N 1
ATOM 2591 C CA . GLN A 1 329 ? 9.642 -6.185 -26.677 1.00 87.38 329 GLN A CA 1
ATOM 2592 C C . GLN A 1 329 ? 9.492 -5.580 -25.270 1.00 87.38 329 GLN A C 1
ATOM 2594 O O . GLN A 1 329 ? 10.115 -6.055 -24.317 1.00 87.38 329 GLN A O 1
ATOM 2599 N N . SER A 1 330 ? 8.627 -4.568 -25.140 1.00 87.38 330 SER A N 1
ATOM 2600 C CA . SER A 1 330 ? 8.343 -3.816 -23.905 1.00 87.38 330 SER A CA 1
ATOM 2601 C C . SER A 1 330 ? 7.282 -4.455 -22.996 1.00 87.38 330 SER A C 1
ATOM 2603 O O . SER A 1 330 ? 6.701 -3.764 -22.161 1.00 87.38 330 SER A O 1
ATOM 2605 N N . GLN A 1 331 ? 6.951 -5.737 -23.205 1.00 89.06 331 GLN A N 1
ATOM 2606 C CA . GLN A 1 331 ? 6.060 -6.531 -22.339 1.00 89.06 331 GLN A CA 1
ATOM 2607 C C . GLN A 1 331 ? 4.768 -5.799 -21.932 1.00 89.06 331 GLN A C 1
ATOM 2609 O O . GLN A 1 331 ? 4.396 -5.729 -20.761 1.00 89.06 331 GLN A O 1
ATOM 2614 N N . CYS A 1 332 ? 4.091 -5.204 -22.917 1.00 89.81 332 CYS A N 1
ATOM 2615 C CA . CYS A 1 332 ? 2.840 -4.497 -22.669 1.00 89.81 332 CYS A CA 1
ATOM 2616 C C . CYS A 1 332 ? 1.766 -5.463 -22.180 1.00 89.81 332 CYS A C 1
ATOM 2618 O O . CYS A 1 332 ? 1.584 -6.541 -22.753 1.00 89.81 332 CYS A O 1
ATOM 2620 N N . ASN A 1 333 ? 1.044 -5.041 -21.146 1.00 88.50 333 ASN A N 1
ATOM 2621 C CA . ASN A 1 333 ? -0.139 -5.732 -20.667 1.00 88.50 333 ASN A CA 1
ATOM 2622 C C . ASN A 1 333 ? -1.238 -5.627 -21.750 1.00 88.50 333 ASN A C 1
ATOM 2624 O O . ASN A 1 333 ? -1.517 -4.508 -22.188 1.00 88.50 333 ASN A O 1
ATOM 2628 N N . PRO A 1 334 ? -1.858 -6.734 -22.199 1.00 91.62 334 PRO A N 1
ATOM 2629 C CA . PRO A 1 334 ? -2.887 -6.721 -23.237 1.00 91.62 334 PRO A CA 1
ATOM 2630 C C . PRO A 1 334 ? -4.031 -5.730 -23.001 1.00 91.62 334 PRO A C 1
ATOM 2632 O O . PRO A 1 334 ? -4.453 -5.086 -23.959 1.00 91.62 334 PRO A O 1
ATOM 2635 N N . TYR A 1 335 ? -4.474 -5.539 -21.752 1.00 90.31 335 TYR A N 1
ATOM 2636 C CA . TYR A 1 335 ? -5.569 -4.616 -21.422 1.00 90.31 335 TYR A CA 1
ATOM 2637 C C . TYR A 1 335 ? -5.273 -3.165 -21.835 1.00 90.31 335 TYR A C 1
ATOM 2639 O O . TYR A 1 335 ? -6.190 -2.441 -22.208 1.00 90.31 335 TYR A O 1
ATOM 2647 N N . SER A 1 336 ? -3.997 -2.758 -21.905 1.00 91.56 336 SER A N 1
ATOM 2648 C CA . SER A 1 336 ? -3.590 -1.424 -22.392 1.00 91.56 336 SER A CA 1
ATOM 2649 C C . SER A 1 336 ? -3.940 -1.136 -23.861 1.00 91.56 336 SER A C 1
ATOM 2651 O O . SER A 1 336 ? -3.794 0.002 -24.311 1.00 91.56 336 SER A O 1
ATOM 2653 N N . LEU A 1 337 ? -4.379 -2.149 -24.620 1.00 94.94 337 LEU A N 1
ATOM 2654 C CA . LEU A 1 337 ? -4.826 -2.008 -26.005 1.00 94.94 337 LEU A CA 1
ATOM 2655 C C . LEU A 1 337 ? -6.350 -1.938 -26.163 1.00 94.94 337 LEU A C 1
ATOM 2657 O O . LEU A 1 337 ? -6.789 -1.343 -27.141 1.00 94.94 337 LEU A O 1
ATOM 2661 N N . PHE A 1 338 ? -7.139 -2.537 -25.263 1.00 93.31 338 PHE A N 1
ATOM 2662 C CA . PHE A 1 338 ? -8.587 -2.728 -25.467 1.00 93.31 338 PHE A CA 1
ATOM 2663 C C . PHE A 1 338 ? -9.487 -2.296 -24.295 1.00 93.31 338 PHE A C 1
ATOM 2665 O O . PHE A 1 338 ? -10.693 -2.171 -24.490 1.00 93.31 338 PHE A O 1
ATOM 2672 N N . ASP A 1 339 ? -8.932 -2.031 -23.109 1.00 90.88 339 ASP A N 1
ATOM 2673 C CA . ASP A 1 339 ? -9.655 -1.457 -21.968 1.00 90.88 339 ASP A CA 1
ATOM 2674 C C . ASP A 1 339 ? -9.239 0.016 -21.798 1.00 90.88 339 ASP A C 1
ATOM 2676 O O . ASP A 1 339 ? -8.081 0.330 -21.511 1.00 90.88 339 ASP A O 1
ATOM 2680 N N . GLU A 1 340 ? -10.190 0.936 -21.987 1.00 91.25 340 GLU A N 1
ATOM 2681 C CA . GLU A 1 340 ? -9.950 2.383 -21.912 1.00 91.25 340 GLU A CA 1
ATOM 2682 C C . GLU A 1 340 ? -9.559 2.848 -20.498 1.00 91.25 340 GLU A C 1
ATOM 2684 O O . GLU A 1 340 ? -8.687 3.710 -20.346 1.00 91.25 340 GLU A O 1
ATOM 2689 N N . HIS A 1 341 ? -10.143 2.253 -19.452 1.00 86.12 341 HIS A N 1
ATOM 2690 C CA . HIS A 1 341 ? -9.792 2.574 -18.070 1.00 86.12 341 HIS A CA 1
ATOM 2691 C C . HIS A 1 341 ? -8.385 2.059 -17.746 1.00 86.12 341 HIS A C 1
ATOM 2693 O O . HIS A 1 341 ? -7.604 2.758 -17.092 1.00 86.12 341 HIS A O 1
ATOM 2699 N N . PHE A 1 342 ? -8.037 0.849 -18.185 1.00 85.38 342 PHE A N 1
ATOM 2700 C CA . PHE A 1 342 ? -6.700 0.295 -17.996 1.00 85.38 342 PHE A CA 1
ATOM 2701 C C . PHE A 1 342 ? -5.656 1.118 -18.757 1.00 85.38 342 PHE A C 1
ATOM 2703 O O . PHE A 1 342 ? -4.653 1.517 -18.169 1.00 85.38 342 PHE A O 1
ATOM 2710 N N . ALA A 1 343 ? -5.908 1.447 -20.028 1.00 88.19 343 ALA A N 1
ATOM 2711 C CA . ALA A 1 343 ? -5.021 2.267 -20.855 1.00 88.19 343 ALA A CA 1
ATOM 2712 C C . ALA A 1 343 ? -4.789 3.679 -20.277 1.00 88.19 343 ALA A C 1
ATOM 2714 O O . ALA A 1 343 ? -3.712 4.255 -20.452 1.00 88.19 343 ALA A O 1
ATOM 2715 N N . GLY A 1 344 ? -5.770 4.223 -19.544 1.00 85.62 344 GLY A N 1
ATOM 2716 C CA . GLY A 1 344 ? -5.636 5.470 -18.784 1.00 85.62 344 GLY A CA 1
ATOM 2717 C C . GLY A 1 344 ? -4.681 5.390 -17.582 1.00 85.62 344 GLY A C 1
ATOM 2718 O O . GLY A 1 344 ? -4.153 6.420 -17.162 1.00 85.62 344 GLY A O 1
ATOM 2719 N N . VAL A 1 345 ? -4.429 4.189 -17.046 1.00 82.31 345 VAL A N 1
ATOM 2720 C CA . VAL A 1 345 ? -3.445 3.927 -15.977 1.00 82.31 345 VAL A CA 1
ATOM 2721 C C . VAL A 1 345 ? -2.095 3.524 -16.573 1.00 82.31 345 VAL A C 1
ATOM 2723 O O . VAL A 1 345 ? -1.073 4.126 -16.243 1.00 82.31 345 VAL A O 1
ATOM 2726 N N . LEU A 1 346 ? -2.093 2.535 -17.470 1.00 85.12 346 LEU A N 1
ATOM 2727 C CA . LEU A 1 346 ? -0.904 1.999 -18.121 1.00 85.12 346 LEU A CA 1
ATOM 2728 C C . LEU A 1 346 ? -1.091 1.938 -19.638 1.00 85.12 346 LEU A C 1
ATOM 2730 O O . LEU A 1 346 ? -1.815 1.107 -20.177 1.00 85.12 346 LEU A O 1
ATOM 2734 N N . ASP A 1 347 ? -0.369 2.814 -20.323 1.00 90.81 347 ASP A N 1
ATOM 2735 C CA . ASP A 1 347 ? -0.483 3.037 -21.760 1.00 90.81 347 ASP A CA 1
ATOM 2736 C C . ASP A 1 347 ? 0.331 2.025 -22.594 1.00 90.81 347 ASP A C 1
ATOM 2738 O O . ASP A 1 347 ? 1.492 1.748 -22.282 1.00 90.81 347 ASP A O 1
ATOM 2742 N N . ALA A 1 348 ? -0.235 1.522 -23.697 1.00 93.94 348 ALA A N 1
ATOM 2743 C CA . ALA A 1 348 ? 0.448 0.579 -24.589 1.00 93.94 348 ALA A CA 1
ATOM 2744 C C . ALA A 1 348 ? 1.677 1.203 -25.281 1.00 93.94 348 ALA A C 1
ATOM 2746 O O . ALA A 1 348 ? 1.674 2.385 -25.650 1.00 93.94 348 ALA A O 1
ATOM 2747 N N . CYS A 1 349 ? 2.726 0.405 -25.525 1.00 94.62 349 CYS A N 1
ATOM 2748 C CA . CYS A 1 349 ? 3.919 0.900 -26.212 1.00 94.62 349 CYS A CA 1
ATOM 2749 C C . CYS A 1 349 ? 3.641 1.243 -27.688 1.00 94.62 349 CYS A C 1
ATOM 2751 O O . CYS A 1 349 ? 2.740 0.666 -28.305 1.00 94.62 349 CYS A O 1
ATOM 2753 N N . PRO A 1 350 ? 4.447 2.138 -28.293 1.00 94.38 350 PRO A N 1
ATOM 2754 C CA . PRO A 1 350 ? 4.294 2.524 -29.694 1.00 94.38 350 PRO A CA 1
ATOM 2755 C C . PRO A 1 350 ? 4.335 1.343 -30.673 1.00 94.38 350 PRO A C 1
ATOM 2757 O O . PRO A 1 350 ? 3.604 1.365 -31.657 1.00 94.38 350 PRO A O 1
ATOM 2760 N N . GLU A 1 351 ? 5.130 0.299 -30.401 1.00 92.62 351 GLU A N 1
ATOM 2761 C CA . GLU A 1 351 ? 5.158 -0.912 -31.239 1.00 92.62 351 GLU A CA 1
ATOM 2762 C C . GLU A 1 351 ? 3.796 -1.617 -31.251 1.00 92.62 351 GLU A C 1
ATOM 2764 O O . GLU A 1 351 ? 3.270 -1.902 -32.322 1.00 92.62 351 GLU A O 1
ATOM 2769 N N . CYS A 1 352 ? 3.189 -1.833 -30.076 1.00 95.19 352 CYS A N 1
ATOM 2770 C CA . CYS A 1 352 ? 1.877 -2.476 -29.972 1.00 95.19 352 CYS A CA 1
ATOM 2771 C C . CYS A 1 352 ? 0.784 -1.610 -30.604 1.00 95.19 352 CYS A C 1
ATOM 2773 O O . CYS A 1 352 ? -0.067 -2.118 -31.327 1.00 95.19 352 CYS A O 1
ATOM 2775 N N . LYS A 1 353 ? 0.830 -0.289 -30.393 1.00 96.19 353 LYS A N 1
ATOM 2776 C CA . LYS A 1 353 ? -0.132 0.627 -31.015 1.00 96.19 353 LYS A CA 1
ATOM 2777 C C . LYS A 1 353 ? -0.077 0.572 -32.539 1.00 96.19 353 LYS A C 1
ATOM 2779 O O . LYS A 1 353 ? -1.125 0.529 -33.161 1.00 96.19 353 LYS A O 1
ATOM 2784 N N . ILE A 1 354 ? 1.114 0.492 -33.136 1.00 94.38 354 ILE A N 1
ATOM 2785 C CA . ILE A 1 354 ? 1.280 0.344 -34.594 1.00 94.38 354 ILE A CA 1
ATOM 2786 C C . ILE A 1 354 ? 0.896 -1.062 -35.075 1.00 94.38 354 ILE A C 1
ATOM 2788 O O . ILE A 1 354 ? 0.350 -1.197 -36.165 1.00 94.38 354 ILE A O 1
ATOM 2792 N N . GLN A 1 355 ? 1.163 -2.101 -34.277 1.00 94.44 355 GLN A N 1
ATOM 2793 C CA . GLN A 1 355 ? 0.806 -3.491 -34.586 1.00 94.44 355 GLN A CA 1
ATOM 2794 C C . GLN A 1 355 ? -0.711 -3.692 -34.718 1.00 94.44 355 GLN A C 1
ATOM 2796 O O . GLN A 1 355 ? -1.134 -4.465 -35.575 1.00 94.44 355 GLN A O 1
ATOM 2801 N N . TYR A 1 356 ? -1.512 -3.008 -33.893 1.00 96.19 356 TYR A N 1
ATOM 2802 C CA . TYR A 1 356 ? -2.977 -3.129 -33.899 1.00 96.19 356 TYR A CA 1
ATOM 2803 C C . TYR A 1 356 ? -3.712 -1.954 -34.567 1.00 96.19 356 TYR A C 1
ATOM 2805 O O . TYR A 1 356 ? -4.867 -2.110 -34.951 1.00 96.19 356 TYR A O 1
ATOM 2813 N N . ASP A 1 357 ? -3.047 -0.814 -34.774 1.00 96.19 357 ASP A N 1
ATOM 2814 C CA . ASP A 1 357 ? -3.543 0.323 -35.553 1.00 96.19 357 ASP A CA 1
ATOM 2815 C C . ASP A 1 357 ? -2.399 0.978 -36.351 1.00 96.19 357 ASP A C 1
ATOM 2817 O O . ASP A 1 357 ? -1.691 1.872 -35.879 1.00 96.19 357 ASP A O 1
ATOM 2821 N N . GLU A 1 358 ? -2.235 0.576 -37.615 1.00 93.31 358 GLU A N 1
ATOM 2822 C CA . GLU A 1 358 ? -1.249 1.179 -38.525 1.00 93.31 358 GLU A CA 1
ATOM 2823 C C . GLU A 1 358 ? -1.483 2.699 -38.711 1.00 93.31 358 GLU A C 1
ATOM 2825 O O . GLU A 1 358 ? -0.540 3.466 -38.942 1.00 93.31 358 GLU A O 1
ATOM 2830 N N . GLY A 1 359 ? -2.723 3.168 -38.521 1.00 92.62 359 GLY A N 1
ATOM 2831 C CA . GLY A 1 359 ? -3.096 4.581 -38.531 1.00 92.62 359 GLY A CA 1
ATOM 2832 C C . GLY A 1 359 ? -2.413 5.401 -37.432 1.00 92.62 359 GLY A C 1
ATOM 2833 O O . GLY A 1 359 ? -2.115 6.582 -37.656 1.00 92.62 359 GLY A O 1
ATOM 2834 N N . PHE A 1 360 ? -2.057 4.793 -36.295 1.00 92.94 360 PHE A N 1
ATOM 2835 C CA . PHE A 1 360 ? -1.305 5.454 -35.223 1.00 92.94 360 PHE A CA 1
ATOM 2836 C C . PHE A 1 360 ? 0.060 5.961 -35.707 1.00 92.94 360 PHE A C 1
ATOM 2838 O O . PHE A 1 360 ? 0.484 7.050 -35.315 1.00 92.94 360 PHE A O 1
ATOM 2845 N N . ARG A 1 361 ? 0.724 5.237 -36.624 1.00 88.00 361 ARG A N 1
ATOM 2846 C CA . ARG A 1 361 ? 2.048 5.606 -37.165 1.00 88.00 361 ARG A CA 1
ATOM 2847 C C . ARG A 1 361 ? 2.051 6.988 -37.826 1.00 88.00 361 ARG A C 1
ATOM 2849 O O . ARG A 1 361 ? 3.047 7.703 -37.735 1.00 88.00 361 ARG A O 1
ATOM 2856 N N . THR A 1 362 ? 0.950 7.348 -38.490 1.00 89.31 362 THR A N 1
ATOM 2857 C CA . THR A 1 362 ? 0.811 8.609 -39.241 1.00 89.31 362 THR A CA 1
ATOM 2858 C C . THR A 1 362 ? 0.059 9.688 -38.466 1.00 89.31 362 THR A C 1
ATOM 2860 O O . THR A 1 362 ? 0.395 10.867 -38.578 1.00 89.31 362 THR A O 1
ATOM 2863 N N . SER A 1 363 ? -0.949 9.301 -37.682 1.00 90.44 363 SER A N 1
ATOM 2864 C CA . SER A 1 363 ? -1.867 10.234 -37.023 1.00 90.44 363 SER A CA 1
ATOM 2865 C C . SER A 1 363 ? -1.495 10.550 -35.570 1.00 90.44 363 SER A C 1
ATOM 2867 O O . SER A 1 363 ? -1.835 11.624 -35.076 1.00 90.44 363 SER A O 1
ATOM 2869 N N . GLY A 1 364 ? -0.810 9.631 -34.878 1.00 88.62 364 GLY A N 1
ATOM 2870 C CA . GLY A 1 364 ? -0.601 9.673 -33.427 1.00 88.62 364 GLY A CA 1
ATOM 2871 C C . GLY A 1 364 ? -1.858 9.392 -32.589 1.00 88.62 364 GLY A C 1
ATOM 2872 O O . GLY A 1 364 ? -1.765 9.382 -31.362 1.00 88.62 364 GLY A O 1
ATOM 2873 N N . PHE A 1 365 ? -3.011 9.152 -33.220 1.00 91.81 365 PHE A N 1
ATOM 2874 C CA . PHE A 1 365 ? -4.245 8.717 -32.566 1.00 91.81 365 PHE A CA 1
ATOM 2875 C C . PHE A 1 365 ? -4.333 7.195 -32.633 1.00 91.81 365 PHE A C 1
ATOM 2877 O O . PHE A 1 365 ? -4.041 6.614 -33.673 1.00 91.81 365 PHE A O 1
ATOM 2884 N N . PHE A 1 366 ? -4.677 6.559 -31.513 1.00 95.19 366 PHE A N 1
ATOM 2885 C CA . PHE A 1 366 ? -4.759 5.105 -31.398 1.00 95.19 366 PHE A CA 1
ATOM 2886 C C . PHE A 1 366 ? -6.224 4.684 -31.314 1.00 95.19 366 PHE A C 1
ATOM 2888 O O . PHE A 1 366 ? -6.920 5.059 -30.372 1.00 95.19 366 PHE A O 1
ATOM 2895 N N . ASN A 1 367 ? -6.681 3.922 -32.301 1.00 96.06 367 ASN A N 1
ATOM 2896 C CA . ASN A 1 367 ? -7.994 3.294 -32.303 1.00 96.06 367 ASN A CA 1
ATOM 2897 C C . ASN A 1 367 ? -7.872 1.946 -31.582 1.00 96.06 367 ASN A C 1
ATOM 2899 O O . ASN A 1 367 ? -7.203 1.043 -32.081 1.00 96.06 367 ASN A O 1
ATOM 2903 N N . MET A 1 368 ? -8.487 1.817 -30.404 1.00 96.56 368 MET A N 1
ATOM 2904 C CA . MET A 1 368 ? -8.396 0.591 -29.604 1.00 96.56 368 MET A CA 1
ATOM 2905 C C . MET A 1 368 ? -9.029 -0.603 -30.352 1.00 96.56 368 MET A C 1
ATOM 2907 O O . MET A 1 368 ? -10.202 -0.514 -30.730 1.00 96.56 368 MET A O 1
ATOM 2911 N N . PRO A 1 369 ? -8.296 -1.710 -30.594 1.00 96.94 369 PRO A N 1
ATOM 2912 C CA . PRO A 1 369 ? -8.861 -2.960 -31.112 1.00 96.94 369 PRO A CA 1
ATOM 2913 C C . PRO A 1 369 ? -9.861 -3.601 -30.138 1.00 96.94 369 PRO A C 1
ATOM 2915 O O . PRO A 1 369 ? -9.884 -3.290 -28.947 1.00 96.94 369 PRO A O 1
ATOM 2918 N N . SER A 1 370 ? -10.649 -4.570 -30.620 1.00 96.00 370 SER A N 1
ATOM 2919 C CA . SER A 1 370 ? -11.417 -5.436 -29.720 1.00 96.00 370 SER A CA 1
ATOM 2920 C C . SER A 1 370 ? -10.476 -6.362 -28.945 1.00 96.00 370 SER A C 1
ATOM 2922 O O . SER A 1 370 ? -9.459 -6.815 -29.474 1.00 96.00 370 SER A O 1
ATOM 2924 N N . SER A 1 371 ? -10.861 -6.743 -27.726 1.00 93.44 371 SER A N 1
ATOM 2925 C CA . SER A 1 371 ? -10.169 -7.763 -26.928 1.00 93.44 371 SER A CA 1
ATOM 2926 C C . SER A 1 371 ? -9.943 -9.078 -27.693 1.00 93.44 371 SER A C 1
ATOM 2928 O O . SER A 1 371 ? -8.928 -9.747 -27.508 1.00 93.44 371 SER A O 1
ATOM 2930 N N . LYS A 1 372 ? -10.837 -9.427 -28.628 1.00 95.56 372 LYS A N 1
ATOM 2931 C CA . LYS A 1 372 ? -10.725 -10.607 -29.508 1.00 95.56 372 LYS A CA 1
ATOM 2932 C C . LYS A 1 372 ? -9.602 -10.515 -30.541 1.00 95.56 372 LYS A C 1
ATOM 2934 O O . LYS A 1 372 ? -9.109 -11.553 -30.977 1.00 95.56 372 LYS A O 1
ATOM 2939 N N . ASP A 1 373 ? -9.220 -9.304 -30.933 1.00 96.25 373 ASP A N 1
ATOM 2940 C CA . ASP A 1 373 ? -8.218 -9.060 -31.974 1.00 96.25 373 ASP A CA 1
ATOM 2941 C C . ASP A 1 373 ? -6.797 -8.990 -31.391 1.00 96.25 373 ASP A C 1
ATOM 2943 O O . ASP A 1 373 ? -5.822 -9.245 -32.098 1.00 96.25 373 ASP A O 1
ATOM 2947 N N . VAL A 1 374 ? -6.666 -8.673 -30.097 1.00 95.50 374 VAL A N 1
ATOM 2948 C CA . VAL A 1 374 ? -5.376 -8.556 -29.403 1.00 95.50 374 VAL A CA 1
ATOM 2949 C C . VAL A 1 374 ? -4.820 -9.935 -29.069 1.00 95.50 374 VAL A C 1
ATOM 2951 O O . VAL A 1 374 ? -5.310 -10.598 -28.159 1.00 95.50 374 VAL A O 1
ATOM 2954 N N . ALA A 1 375 ? -3.769 -10.354 -29.776 1.00 95.38 375 ALA A N 1
ATOM 2955 C CA . ALA A 1 375 ? -3.073 -11.609 -29.514 1.00 95.38 375 ALA A CA 1
ATOM 2956 C C . ALA A 1 375 ? -2.198 -11.507 -28.255 1.00 95.38 375 ALA A C 1
ATOM 2958 O O . ALA A 1 375 ? -1.393 -10.579 -28.102 1.00 95.38 375 ALA A O 1
ATOM 2959 N N . VAL A 1 376 ? -2.331 -12.488 -27.361 1.00 91.56 376 VAL A N 1
ATOM 2960 C CA . VAL A 1 376 ? -1.626 -12.536 -26.075 1.00 91.56 376 VAL A CA 1
ATOM 2961 C C . VAL A 1 376 ? -0.793 -13.801 -25.954 1.00 91.56 376 VAL A C 1
ATOM 2963 O O . VAL A 1 376 ? -1.143 -14.868 -26.456 1.00 91.56 376 VAL A O 1
ATOM 2966 N N . THR A 1 377 ? 0.324 -13.690 -25.246 1.00 89.00 377 THR A N 1
ATOM 2967 C CA . THR A 1 377 ? 1.201 -14.816 -24.952 1.00 89.00 377 THR A CA 1
ATOM 2968 C C . THR A 1 377 ? 1.642 -14.775 -23.497 1.00 89.00 377 THR A C 1
ATOM 2970 O O . THR A 1 377 ? 1.781 -13.710 -22.894 1.00 89.00 377 THR A O 1
ATOM 2973 N N . VAL A 1 378 ? 1.875 -15.950 -22.921 1.00 81.12 378 VAL A N 1
ATOM 2974 C CA . VAL A 1 378 ? 2.489 -16.070 -21.597 1.00 81.12 378 VAL A CA 1
ATOM 2975 C C . VAL A 1 378 ? 3.916 -15.538 -21.677 1.00 81.12 378 VAL A C 1
ATOM 2977 O O . VAL A 1 378 ? 4.723 -16.048 -22.464 1.00 81.12 378 VAL A O 1
ATOM 2980 N N . ALA A 1 379 ? 4.250 -14.548 -20.848 1.00 75.00 379 ALA A N 1
ATOM 2981 C CA . ALA A 1 379 ? 5.627 -14.097 -20.723 1.00 75.00 379 ALA A CA 1
ATOM 2982 C C . ALA A 1 379 ? 6.516 -15.282 -20.293 1.00 75.00 379 ALA A C 1
ATOM 2984 O O . ALA A 1 379 ? 6.265 -15.971 -19.303 1.00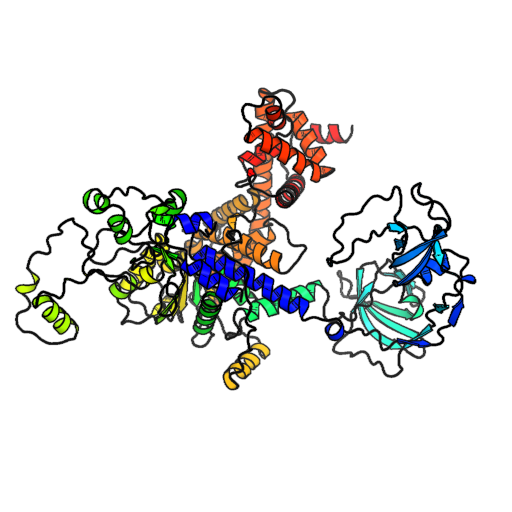 75.00 379 ALA A O 1
ATOM 2985 N N . LYS A 1 380 ? 7.549 -15.585 -21.087 1.00 58.47 380 LYS A N 1
ATOM 2986 C CA . LYS A 1 380 ? 8.450 -16.719 -20.830 1.00 58.47 380 LYS A CA 1
ATOM 2987 C C . LYS A 1 380 ? 9.530 -16.303 -19.831 1.00 58.47 380 LYS A C 1
ATOM 2989 O O . LYS A 1 380 ? 10.622 -15.901 -20.222 1.00 58.47 380 LYS A O 1
ATOM 2994 N N . TYR A 1 381 ? 9.214 -16.441 -18.545 1.00 53.38 381 TYR A N 1
ATOM 2995 C CA . TYR A 1 381 ? 10.025 -15.968 -17.412 1.00 53.38 381 TYR A CA 1
ATOM 2996 C C . TYR A 1 381 ? 11.448 -16.531 -17.299 1.00 53.38 381 TYR A C 1
ATOM 2998 O O . TYR A 1 381 ? 12.301 -15.909 -16.674 1.00 53.38 381 TYR A O 1
ATOM 3006 N N . ALA A 1 382 ? 11.756 -17.657 -17.948 1.00 37.34 382 ALA A N 1
ATOM 3007 C CA . ALA A 1 382 ? 13.062 -18.320 -17.865 1.00 37.34 382 ALA A CA 1
ATOM 3008 C C . ALA A 1 382 ? 14.241 -17.560 -18.531 1.00 37.34 382 ALA A C 1
ATOM 3010 O O . ALA A 1 382 ? 15.323 -18.128 -18.677 1.00 37.34 382 ALA A O 1
ATOM 3011 N N . SER A 1 383 ? 14.061 -16.303 -18.959 1.00 38.41 383 SER A N 1
ATOM 3012 C CA . SER A 1 383 ? 15.124 -15.478 -19.556 1.00 38.41 383 SER A CA 1
ATOM 3013 C C . SER A 1 383 ? 14.968 -13.968 -19.285 1.00 38.41 383 SER A C 1
ATOM 3015 O O . SER A 1 383 ? 14.899 -13.190 -20.238 1.00 38.41 383 SER A O 1
ATOM 3017 N N . ALA A 1 384 ? 14.912 -13.564 -18.007 1.00 44.81 384 ALA A N 1
ATOM 3018 C CA . ALA A 1 384 ? 15.013 -12.165 -17.538 1.00 44.81 384 ALA A CA 1
ATOM 3019 C C . ALA A 1 384 ? 14.035 -11.174 -18.212 1.00 44.81 384 ALA A C 1
ATOM 3021 O O . ALA A 1 384 ? 14.441 -10.257 -18.927 1.00 44.81 384 ALA A O 1
ATOM 3022 N N . ARG A 1 385 ? 12.726 -11.406 -18.043 1.00 56.28 385 ARG A N 1
ATOM 3023 C CA . ARG A 1 385 ? 11.646 -10.609 -18.653 1.00 56.28 385 ARG A CA 1
ATOM 3024 C C . ARG A 1 385 ? 10.496 -10.456 -17.667 1.00 56.28 385 ARG A C 1
ATOM 3026 O O . ARG A 1 385 ? 9.779 -11.420 -17.425 1.00 56.28 385 ARG A O 1
ATOM 3033 N N . GLY A 1 386 ? 10.406 -9.287 -17.042 1.00 65.25 386 GLY A N 1
ATOM 3034 C CA . GLY A 1 386 ? 9.511 -8.996 -15.925 1.00 65.25 386 GLY A CA 1
ATOM 3035 C C . GLY A 1 386 ? 10.291 -8.762 -14.635 1.00 65.25 386 GLY A C 1
ATOM 3036 O O . GLY A 1 386 ? 10.194 -7.675 -14.086 1.00 65.25 386 GLY A O 1
ATOM 3037 N N . ILE A 1 387 ? 11.121 -9.713 -14.190 1.00 76.31 387 ILE A N 1
ATOM 3038 C CA . ILE A 1 387 ? 12.116 -9.451 -13.135 1.00 76.31 387 ILE A CA 1
ATOM 3039 C C . ILE A 1 387 ? 13.518 -9.427 -13.749 1.00 76.31 387 ILE A C 1
ATOM 3041 O O . ILE A 1 387 ? 13.941 -10.410 -14.363 1.00 76.31 387 ILE A O 1
ATOM 3045 N N . GLU A 1 388 ? 14.237 -8.316 -13.582 1.00 81.75 388 GLU A N 1
ATOM 3046 C CA . GLU A 1 388 ? 15.633 -8.166 -14.011 1.00 81.75 388 GLU A CA 1
ATOM 3047 C C . GLU A 1 388 ? 16.481 -7.661 -12.831 1.00 81.75 388 GLU A C 1
ATOM 3049 O O . GLU A 1 388 ? 16.143 -6.664 -12.195 1.00 81.75 388 GLU A O 1
ATOM 3054 N N . LEU A 1 389 ? 17.573 -8.370 -12.530 1.00 84.25 389 LEU A N 1
ATOM 3055 C CA . LEU A 1 389 ? 18.603 -7.956 -11.576 1.00 84.25 389 LEU A CA 1
ATOM 3056 C C . LEU A 1 389 ? 19.802 -7.447 -12.379 1.00 84.25 389 LEU A C 1
ATOM 3058 O O . LEU A 1 389 ? 20.408 -8.210 -13.132 1.00 84.25 389 LEU A O 1
ATOM 3062 N N . THR A 1 390 ? 20.147 -6.171 -12.219 1.00 86.56 390 THR A N 1
ATOM 3063 C CA . THR A 1 390 ? 21.308 -5.552 -12.868 1.00 86.56 390 THR A CA 1
ATOM 3064 C C . THR A 1 390 ? 22.260 -4.963 -11.835 1.00 86.56 390 THR A C 1
ATOM 3066 O O . THR A 1 390 ? 21.848 -4.263 -10.913 1.00 86.56 390 THR A O 1
ATOM 3069 N N . GLU A 1 391 ? 23.558 -5.189 -12.029 1.00 86.50 391 GLU A N 1
ATOM 3070 C CA . GLU A 1 391 ? 24.602 -4.495 -11.275 1.00 86.50 391 GLU A CA 1
ATOM 3071 C C . GLU A 1 391 ? 24.738 -3.056 -11.798 1.00 86.50 391 GLU A C 1
ATOM 3073 O O . GLU A 1 391 ? 24.860 -2.803 -13.006 1.00 86.50 391 GLU A O 1
ATOM 3078 N N . GLY A 1 392 ? 24.719 -2.097 -10.881 1.00 81.62 392 GLY A N 1
ATOM 3079 C CA . GLY A 1 392 ? 25.020 -0.700 -11.118 1.00 81.62 392 GLY A CA 1
ATOM 3080 C C . GLY A 1 392 ? 26.494 -0.556 -11.460 1.00 81.62 392 GLY A C 1
ATOM 3081 O O . GLY A 1 392 ? 27.374 -0.640 -10.610 1.00 81.62 392 GLY A O 1
ATOM 3082 N N . THR A 1 393 ? 26.792 -0.322 -12.735 1.00 82.88 393 THR A N 1
ATOM 3083 C CA . THR A 1 393 ? 28.176 -0.180 -13.193 1.00 82.88 393 THR A CA 1
ATOM 3084 C C . THR A 1 393 ? 28.350 1.047 -14.069 1.00 82.88 393 THR A C 1
ATOM 3086 O O . THR A 1 393 ? 27.448 1.478 -14.791 1.00 82.88 393 THR A O 1
ATOM 3089 N N . VAL A 1 394 ? 29.583 1.553 -14.128 1.00 69.38 394 VAL A N 1
ATOM 3090 C CA . VAL A 1 394 ? 29.969 2.567 -15.118 1.00 69.38 394 VAL A CA 1
ATOM 3091 C C . VAL A 1 394 ? 29.902 2.051 -16.563 1.00 69.38 394 VAL A C 1
ATOM 3093 O O . VAL A 1 394 ? 30.055 2.852 -17.485 1.00 69.38 394 VAL A O 1
ATOM 3096 N N . ALA A 1 395 ? 29.684 0.752 -16.794 1.00 71.69 395 ALA A N 1
ATOM 3097 C CA . ALA A 1 395 ? 29.409 0.187 -18.115 1.00 71.69 395 ALA A CA 1
ATOM 3098 C C . ALA A 1 395 ? 27.915 0.261 -18.493 1.00 71.69 395 ALA A C 1
ATOM 3100 O O . ALA A 1 395 ? 27.594 0.237 -19.684 1.00 71.69 395 ALA A O 1
ATOM 3101 N N . LEU A 1 396 ? 27.007 0.421 -17.520 1.00 81.12 396 LEU A N 1
ATOM 3102 C CA . LEU A 1 396 ? 25.577 0.585 -17.770 1.00 81.12 396 LEU A CA 1
ATOM 3103 C C . LEU A 1 396 ? 25.278 1.996 -18.301 1.00 81.12 396 LEU A C 1
ATOM 3105 O O . LEU A 1 396 ? 25.031 2.955 -17.564 1.00 81.12 396 LEU A O 1
ATOM 3109 N N . GLN A 1 397 ? 25.348 2.126 -19.623 1.00 84.81 397 GLN A N 1
ATOM 3110 C CA . GLN A 1 397 ? 24.993 3.341 -20.346 1.00 84.81 397 GLN A CA 1
ATOM 3111 C C . GLN A 1 397 ? 23.475 3.535 -20.387 1.00 84.81 397 GLN A C 1
ATOM 3113 O O . GLN A 1 397 ? 22.713 2.571 -20.324 1.00 84.81 397 GLN A O 1
ATOM 3118 N N . ARG A 1 398 ? 23.041 4.786 -20.575 1.00 83.94 398 ARG A N 1
ATOM 3119 C CA . ARG A 1 398 ? 21.624 5.160 -20.679 1.00 83.94 398 ARG A CA 1
ATOM 3120 C C . ARG A 1 398 ? 20.867 4.281 -21.680 1.00 83.94 398 ARG A C 1
ATOM 3122 O O . ARG A 1 398 ? 19.837 3.737 -21.313 1.00 83.94 398 ARG A O 1
ATOM 3129 N N . MET A 1 399 ? 21.421 4.056 -22.874 1.00 84.25 399 MET A N 1
ATOM 3130 C CA . MET A 1 399 ? 20.836 3.197 -23.917 1.00 84.25 399 MET A CA 1
ATOM 3131 C C . MET A 1 399 ? 20.584 1.736 -23.497 1.00 84.25 399 MET A C 1
ATOM 3133 O O . MET A 1 399 ? 19.679 1.107 -24.029 1.00 84.25 399 MET A O 1
ATOM 3137 N N . HIS A 1 400 ? 21.338 1.184 -22.537 1.00 84.88 400 HIS A N 1
ATOM 3138 C CA . HIS A 1 400 ? 21.057 -0.156 -22.003 1.00 84.88 400 HIS A CA 1
ATOM 3139 C C . HIS A 1 400 ? 19.830 -0.140 -21.081 1.00 84.88 400 HIS A C 1
ATOM 3141 O O . HIS A 1 400 ? 19.061 -1.098 -21.056 1.00 84.88 400 HIS A O 1
ATOM 3147 N N . LEU A 1 401 ? 19.642 0.954 -20.336 1.00 85.81 401 LEU A N 1
ATOM 3148 C CA . LEU A 1 401 ? 18.551 1.117 -19.380 1.00 85.81 401 LEU A CA 1
ATOM 3149 C C . LEU A 1 401 ? 17.235 1.534 -20.062 1.00 85.81 401 LEU A C 1
ATOM 3151 O O . LEU A 1 401 ? 16.206 0.934 -19.779 1.00 85.81 401 LEU A O 1
ATOM 3155 N N . VAL A 1 402 ? 17.270 2.533 -20.955 1.00 87.75 402 VAL A N 1
ATOM 3156 C CA . VAL A 1 402 ? 16.078 3.139 -21.597 1.00 87.75 402 VAL A CA 1
ATOM 3157 C C . VAL A 1 402 ? 15.832 2.694 -23.039 1.00 87.75 402 VAL A C 1
ATOM 3159 O O . VAL A 1 402 ? 14.920 3.210 -23.669 1.00 87.75 402 VAL A O 1
ATOM 3162 N N . GLY A 1 403 ? 16.679 1.820 -23.583 1.00 85.62 403 GLY A N 1
ATOM 3163 C CA . GLY A 1 403 ? 16.602 1.391 -24.975 1.00 85.62 403 G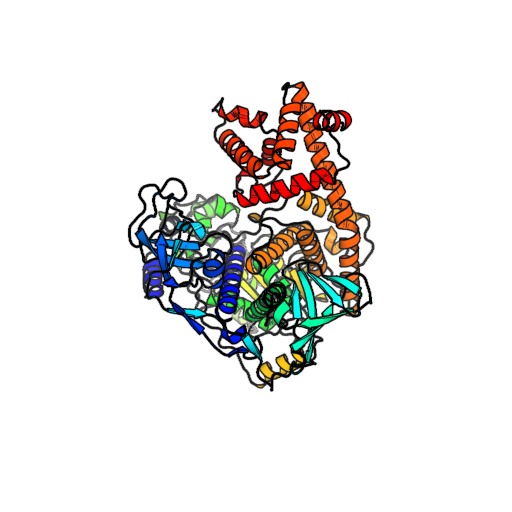LY A CA 1
ATOM 3164 C C . GLY A 1 403 ? 17.196 2.406 -25.953 1.00 85.62 403 GLY A C 1
ATOM 3165 O O . GLY A 1 403 ? 17.497 3.562 -25.625 1.00 85.62 403 GLY A O 1
ATOM 3166 N N . ALA A 1 404 ? 17.385 1.955 -27.188 1.00 85.31 404 ALA A N 1
ATOM 3167 C CA . ALA A 1 404 ? 17.798 2.796 -28.304 1.00 85.31 404 ALA A CA 1
ATOM 3168 C C . ALA A 1 404 ? 17.364 2.172 -29.630 1.00 85.31 404 ALA A C 1
ATOM 3170 O O . ALA A 1 404 ? 17.287 0.947 -29.763 1.00 85.31 404 ALA A O 1
ATOM 3171 N N . LYS A 1 405 ? 17.157 3.020 -30.641 1.00 80.19 405 LYS A N 1
ATOM 3172 C CA . LYS A 1 405 ? 17.186 2.553 -32.024 1.00 80.19 405 LYS A CA 1
ATOM 3173 C C . LYS A 1 405 ? 18.637 2.396 -32.474 1.00 80.19 405 LYS A C 1
ATOM 3175 O O . LYS A 1 405 ? 19.404 3.360 -32.481 1.00 80.19 405 LYS A O 1
ATOM 3180 N N . PHE A 1 406 ? 19.002 1.185 -32.872 1.00 73.81 406 PHE A N 1
ATOM 3181 C CA . PHE A 1 406 ? 20.215 0.941 -33.636 1.00 73.81 406 PHE A CA 1
ATOM 3182 C C . PHE A 1 406 ? 19.929 1.216 -35.121 1.00 73.81 406 PHE A C 1
ATOM 3184 O O . PHE A 1 406 ? 18.844 0.878 -35.601 1.00 73.81 406 PHE A O 1
ATOM 3191 N N . PRO A 1 407 ? 20.860 1.834 -35.873 1.00 63.62 407 PRO A N 1
ATOM 3192 C CA . PRO A 1 407 ? 20.729 1.904 -37.323 1.00 63.62 407 PRO A CA 1
ATOM 3193 C C . PRO A 1 407 ? 20.738 0.484 -37.891 1.00 63.62 407 PRO A C 1
ATOM 3195 O O . PRO A 1 407 ? 21.430 -0.380 -37.345 1.00 63.62 407 PRO A O 1
ATOM 3198 N N . ASP A 1 408 ? 20.028 0.254 -38.997 1.00 60.50 408 ASP A N 1
ATOM 3199 C CA . ASP A 1 408 ? 20.097 -1.038 -39.675 1.00 60.50 408 ASP A CA 1
ATOM 3200 C C . ASP A 1 408 ? 21.564 -1.377 -40.016 1.00 60.50 408 ASP A C 1
ATOM 3202 O O . ASP A 1 408 ? 22.339 -0.566 -40.543 1.00 60.50 408 ASP A O 1
ATOM 3206 N N . LEU A 1 409 ? 21.954 -2.588 -39.624 1.00 55.75 409 LEU A N 1
ATOM 3207 C CA . LEU A 1 409 ? 23.293 -3.145 -39.778 1.00 55.75 409 LEU A CA 1
ATOM 3208 C C . LEU A 1 409 ? 23.499 -3.804 -41.148 1.00 55.75 409 LEU A C 1
ATOM 3210 O O . LEU A 1 409 ? 24.613 -4.246 -41.434 1.00 55.75 409 LEU A O 1
ATOM 3214 N N . SER A 1 410 ? 22.463 -3.848 -41.993 1.00 56.59 410 SER A N 1
ATOM 3215 C CA . SER A 1 410 ? 22.561 -4.296 -43.385 1.00 56.59 410 SER A CA 1
ATOM 3216 C C . SER A 1 410 ? 23.505 -3.428 -44.235 1.00 56.59 410 SER A C 1
ATOM 3218 O O . SER A 1 410 ? 24.150 -3.948 -45.149 1.00 56.59 410 SER A O 1
ATOM 3220 N N . ASP A 1 411 ? 23.654 -2.134 -43.912 1.00 58.59 411 ASP A N 1
ATOM 3221 C CA . ASP A 1 411 ? 24.603 -1.233 -44.575 1.00 58.59 411 ASP A CA 1
ATOM 3222 C C . ASP A 1 411 ? 25.998 -1.298 -43.918 1.00 58.59 411 ASP A C 1
ATOM 3224 O O . ASP A 1 411 ? 26.182 -1.090 -42.713 1.00 58.59 411 ASP A O 1
ATOM 3228 N N . ALA A 1 412 ? 27.027 -1.543 -44.734 1.00 52.06 412 ALA A N 1
ATOM 3229 C CA . ALA A 1 412 ? 28.400 -1.814 -44.296 1.00 52.06 412 ALA A CA 1
ATOM 3230 C C . ALA A 1 412 ? 29.046 -0.659 -43.498 1.00 52.06 412 ALA A C 1
ATOM 3232 O O . ALA A 1 412 ? 30.031 -0.866 -42.782 1.00 52.06 412 ALA A O 1
ATOM 3233 N N . LYS A 1 413 ? 28.488 0.558 -43.580 1.00 57.59 413 LYS A N 1
ATOM 3234 C CA . LYS A 1 413 ? 28.888 1.705 -42.748 1.00 57.59 413 LYS A CA 1
ATOM 3235 C C . LYS A 1 413 ? 28.557 1.515 -41.266 1.00 57.59 413 LYS A C 1
ATOM 3237 O O . LYS A 1 413 ? 29.339 1.950 -40.421 1.00 57.59 413 LYS A O 1
ATOM 3242 N N . THR A 1 414 ? 27.443 0.867 -40.932 1.00 56.91 414 THR A N 1
ATOM 3243 C CA . THR A 1 414 ? 27.009 0.689 -39.538 1.00 56.91 414 THR A CA 1
ATOM 3244 C C . THR A 1 414 ? 27.905 -0.322 -38.815 1.00 56.91 414 THR A C 1
ATOM 3246 O O . THR A 1 414 ? 28.303 -0.101 -37.670 1.00 56.91 414 THR A O 1
ATOM 3249 N N . LEU A 1 415 ? 28.345 -1.371 -39.523 1.00 56.84 415 LEU A N 1
ATOM 3250 C CA . LEU A 1 415 ? 29.355 -2.318 -39.035 1.00 56.84 415 LEU A CA 1
ATOM 3251 C C . LEU A 1 415 ? 30.679 -1.604 -38.690 1.00 56.84 415 LEU A C 1
ATOM 3253 O O . LEU A 1 415 ? 31.278 -1.852 -37.643 1.00 56.84 415 LEU A O 1
ATOM 3257 N N . LEU A 1 416 ? 31.102 -0.660 -39.539 1.00 55.88 416 LEU A N 1
ATOM 3258 C CA . LEU A 1 416 ? 32.295 0.168 -39.332 1.00 55.88 416 LEU A CA 1
ATOM 3259 C C . LEU A 1 416 ? 32.171 1.061 -38.079 1.00 55.88 416 LEU A C 1
ATOM 3261 O O . LEU A 1 416 ? 33.153 1.269 -37.359 1.00 55.88 416 LEU A O 1
ATOM 3265 N N . LEU A 1 417 ? 30.963 1.557 -37.790 1.00 58.19 417 LEU A N 1
ATOM 3266 C CA . LEU A 1 417 ? 30.658 2.347 -36.594 1.00 58.19 417 LEU A CA 1
ATOM 3267 C C . LEU A 1 417 ? 30.777 1.508 -35.307 1.00 58.19 417 LEU A C 1
ATOM 3269 O O . LEU A 1 417 ? 31.430 1.941 -34.357 1.00 58.19 417 LEU A O 1
ATOM 3273 N N . LEU A 1 418 ? 30.232 0.284 -35.295 1.00 56.47 418 LEU A N 1
ATOM 3274 C CA . LEU A 1 418 ? 30.371 -0.653 -34.169 1.00 56.47 418 LEU A CA 1
ATOM 3275 C C . LEU A 1 418 ? 31.824 -1.079 -33.940 1.00 56.47 418 LEU A C 1
ATOM 3277 O O . LEU A 1 418 ? 32.289 -1.079 -32.801 1.00 56.47 418 LEU A O 1
ATOM 3281 N N . MET A 1 419 ? 32.575 -1.371 -35.007 1.00 57.62 419 MET A N 1
ATOM 3282 C CA . MET A 1 419 ? 34.013 -1.645 -34.899 1.00 57.62 419 MET A CA 1
ATOM 3283 C C . MET A 1 419 ? 34.760 -0.459 -34.265 1.00 57.62 419 MET A C 1
ATOM 3285 O O . MET A 1 419 ? 35.655 -0.657 -33.445 1.00 57.62 419 MET A O 1
ATOM 3289 N N . THR A 1 420 ? 34.355 0.774 -34.579 1.00 56.81 420 THR A N 1
ATOM 3290 C CA . THR A 1 420 ? 34.942 1.991 -34.001 1.00 56.81 420 THR A CA 1
ATOM 3291 C C . THR A 1 420 ? 34.588 2.150 -32.516 1.00 56.81 420 THR A C 1
ATOM 3293 O O . THR A 1 420 ? 35.468 2.459 -31.713 1.00 56.81 420 THR A O 1
ATOM 3296 N N . ALA A 1 421 ? 33.338 1.876 -32.120 1.00 57.44 421 ALA A N 1
ATOM 3297 C CA . ALA A 1 421 ? 32.910 1.855 -30.716 1.00 57.44 421 ALA A CA 1
ATOM 3298 C C . ALA A 1 421 ? 33.627 0.761 -29.895 1.00 57.44 421 ALA A C 1
ATOM 3300 O O . ALA A 1 421 ? 33.942 0.971 -28.725 1.00 57.44 421 ALA A O 1
ATOM 3301 N N . ALA A 1 422 ? 33.978 -0.362 -30.531 1.00 59.03 422 ALA A N 1
ATOM 3302 C CA . ALA A 1 422 ? 34.836 -1.415 -29.981 1.00 59.03 422 ALA A CA 1
ATOM 3303 C C . ALA A 1 422 ? 36.349 -1.077 -29.998 1.00 59.03 422 ALA A C 1
ATOM 3305 O O . ALA A 1 422 ? 37.179 -1.925 -29.673 1.00 59.03 422 ALA A O 1
ATOM 3306 N N . GLY A 1 423 ? 36.736 0.150 -30.372 1.00 58.00 423 GLY A N 1
ATOM 3307 C CA . GLY A 1 423 ? 38.118 0.641 -30.320 1.00 58.00 423 GLY A CA 1
ATOM 3308 C C . GLY A 1 423 ? 38.967 0.398 -31.575 1.00 58.00 423 GLY A C 1
ATOM 3309 O O . GLY A 1 423 ? 40.161 0.717 -31.571 1.00 58.00 423 GLY A O 1
ATOM 3310 N N . VAL A 1 424 ? 38.396 -0.123 -32.667 1.00 55.59 424 VAL A N 1
ATOM 3311 C CA . VAL A 1 424 ? 39.117 -0.315 -33.936 1.00 55.59 424 VAL A CA 1
ATOM 3312 C C . VAL A 1 424 ? 39.319 1.035 -34.632 1.00 55.59 424 VAL A C 1
ATOM 3314 O O . VAL A 1 424 ? 38.372 1.701 -35.041 1.00 55.59 424 VAL A O 1
ATOM 3317 N N . LYS A 1 425 ? 40.579 1.456 -34.794 1.00 49.66 425 LYS A N 1
ATOM 3318 C CA . LYS A 1 425 ? 40.924 2.748 -35.411 1.00 49.66 425 LYS A CA 1
ATOM 3319 C C . LYS A 1 425 ? 40.809 2.707 -36.938 1.00 49.66 425 LYS A C 1
ATOM 3321 O O . LYS A 1 425 ? 41.722 2.232 -37.610 1.00 49.66 425 LYS A O 1
ATOM 3326 N N . VAL A 1 426 ? 39.754 3.311 -37.484 1.00 54.78 426 VAL A N 1
ATOM 3327 C CA . VAL A 1 426 ? 39.594 3.550 -38.929 1.00 54.78 426 VAL A CA 1
ATOM 3328 C C . VAL A 1 426 ? 39.956 5.006 -39.263 1.00 54.78 426 VAL A C 1
ATOM 3330 O O . VAL A 1 426 ? 39.457 5.943 -38.642 1.00 54.78 426 VAL A O 1
ATOM 3333 N N . LYS A 1 427 ? 40.847 5.231 -40.239 1.00 44.97 427 LYS A N 1
ATOM 3334 C CA . LYS A 1 427 ? 41.200 6.587 -40.712 1.00 44.97 427 LYS A CA 1
ATOM 3335 C C . LYS A 1 427 ? 40.158 7.085 -41.721 1.00 44.97 427 LYS A C 1
ATOM 3337 O O . LYS A 1 427 ? 39.946 6.417 -42.724 1.00 44.97 427 LYS A O 1
ATOM 3342 N N . GLY A 1 428 ? 39.584 8.274 -41.489 1.00 52.84 428 GLY A N 1
ATOM 3343 C CA . GLY A 1 428 ? 38.667 8.950 -42.432 1.00 52.84 428 GLY A CA 1
ATOM 3344 C C . GLY A 1 428 ? 37.266 9.306 -41.902 1.00 52.84 428 GLY A C 1
ATOM 3345 O O . GLY A 1 428 ? 36.384 9.617 -42.690 1.00 52.84 428 GLY A O 1
ATOM 3346 N N . MET A 1 429 ? 37.025 9.258 -40.585 1.00 48.06 429 MET A N 1
ATOM 3347 C CA . MET A 1 429 ? 35.669 9.342 -40.001 1.00 48.06 429 MET A CA 1
ATOM 3348 C C . MET A 1 429 ? 34.897 10.665 -40.177 1.00 48.06 429 MET A C 1
ATOM 3350 O O . MET A 1 429 ? 33.670 10.640 -40.128 1.00 48.06 429 MET A O 1
ATOM 3354 N N . ALA A 1 430 ? 35.566 11.814 -40.317 1.00 48.53 430 ALA A N 1
ATOM 3355 C CA . ALA A 1 430 ? 34.912 13.117 -40.132 1.00 48.53 430 ALA A CA 1
ATOM 3356 C C . ALA A 1 430 ? 33.872 13.469 -41.217 1.00 48.53 430 ALA A C 1
ATOM 3358 O O . ALA A 1 430 ? 32.881 14.128 -40.913 1.00 48.53 430 ALA A O 1
ATOM 3359 N N . GLU A 1 431 ? 34.068 13.012 -42.456 1.00 46.94 431 GLU A N 1
ATOM 3360 C CA . GLU A 1 431 ? 33.189 13.337 -43.592 1.00 46.94 431 GLU A CA 1
ATOM 3361 C C . GLU A 1 431 ? 31.992 12.376 -43.720 1.00 46.94 431 GLU A C 1
ATOM 3363 O O . GLU A 1 431 ? 30.967 12.736 -44.291 1.00 46.94 431 GLU A O 1
ATOM 3368 N N . LEU A 1 432 ? 32.073 11.169 -43.145 1.00 46.69 432 LEU A N 1
ATOM 3369 C CA . LEU A 1 432 ? 30.977 10.188 -43.176 1.00 46.69 432 LEU A CA 1
ATOM 3370 C C . LEU A 1 432 ? 29.897 10.443 -42.114 1.00 46.69 432 LEU A C 1
ATOM 3372 O O . LEU A 1 432 ? 28.748 10.060 -42.318 1.00 46.69 432 LEU A O 1
ATOM 3376 N N . LEU A 1 433 ? 30.247 11.112 -41.012 1.00 46.81 433 LEU A N 1
ATOM 3377 C CA . LEU A 1 433 ? 29.329 11.448 -39.913 1.00 46.81 433 LEU A CA 1
ATOM 3378 C C . LEU A 1 433 ? 28.432 12.671 -40.195 1.00 46.81 433 LEU A C 1
ATOM 3380 O O . LEU A 1 433 ? 27.573 12.985 -39.377 1.00 46.81 433 LEU A O 1
ATOM 3384 N N . GLN A 1 434 ? 28.615 13.361 -41.327 1.00 44.41 434 GLN A N 1
ATOM 3385 C CA . GLN A 1 434 ? 27.800 14.521 -41.725 1.00 44.41 434 GLN A CA 1
ATOM 3386 C C . GLN A 1 434 ? 26.660 14.181 -42.701 1.00 44.41 434 GLN A C 1
ATOM 3388 O O . GLN A 1 434 ? 25.965 15.084 -43.164 1.00 44.41 434 GLN A O 1
ATOM 3393 N N . ILE A 1 435 ? 26.440 12.901 -43.023 1.00 42.56 435 ILE A N 1
ATOM 3394 C CA . ILE A 1 435 ? 25.304 12.500 -43.861 1.00 42.56 435 ILE A CA 1
ATOM 3395 C C . ILE A 1 435 ? 24.020 12.633 -43.037 1.00 42.56 435 ILE A C 1
ATOM 3397 O O . ILE A 1 435 ? 23.834 11.942 -42.040 1.00 42.56 435 ILE A O 1
ATOM 3401 N N . GLU A 1 436 ? 23.171 13.563 -43.475 1.00 39.53 436 GLU A N 1
ATOM 3402 C CA . GLU A 1 436 ? 21.949 14.038 -42.827 1.00 39.53 436 GLU A CA 1
ATOM 3403 C C . GLU A 1 436 ? 21.162 12.963 -42.054 1.00 39.53 436 GLU A C 1
ATOM 3405 O O . GLU A 1 436 ? 20.392 12.193 -42.633 1.00 39.53 436 GLU A O 1
ATOM 3410 N N . THR A 1 437 ? 21.202 13.033 -40.721 1.00 40.72 437 THR A N 1
ATOM 3411 C CA . THR A 1 437 ? 20.102 12.561 -39.870 1.00 40.72 437 THR A CA 1
ATOM 3412 C C . THR A 1 437 ? 18.901 13.492 -40.035 1.00 40.72 437 THR A C 1
ATOM 3414 O O . THR A 1 437 ? 18.507 14.236 -39.133 1.00 40.72 437 THR A O 1
ATOM 3417 N N . LYS A 1 438 ? 18.286 13.455 -41.224 1.00 39.59 438 LYS A N 1
ATOM 3418 C CA . LYS A 1 438 ? 16.928 13.960 -41.403 1.00 39.59 438 LYS A CA 1
ATOM 3419 C C . LYS A 1 438 ? 16.048 13.235 -40.395 1.00 39.59 438 LYS A C 1
ATOM 3421 O O . LYS A 1 438 ? 15.893 12.018 -40.458 1.00 39.59 438 LYS A O 1
ATOM 3426 N N . LYS A 1 439 ? 15.468 14.006 -39.473 1.00 41.12 439 LYS A N 1
ATOM 3427 C CA . LYS A 1 439 ? 14.322 13.584 -38.668 1.00 41.12 439 LYS A CA 1
ATOM 3428 C C . LYS A 1 439 ? 13.130 13.390 -39.608 1.00 41.12 439 LYS A C 1
ATOM 3430 O O . LYS A 1 439 ? 12.249 14.244 -39.672 1.00 41.12 439 LYS A O 1
ATOM 3435 N N . ASN A 1 440 ? 13.127 12.298 -40.367 1.00 40.31 440 ASN A N 1
ATOM 3436 C CA . ASN A 1 440 ? 11.893 11.799 -40.950 1.00 40.31 440 ASN A CA 1
ATOM 3437 C C . ASN A 1 440 ? 10.974 11.470 -39.767 1.00 40.31 440 ASN A C 1
ATOM 3439 O O . ASN A 1 440 ? 11.411 10.867 -38.788 1.00 40.31 440 ASN A O 1
ATOM 3443 N N . ASN A 1 441 ? 9.740 11.970 -39.809 1.00 43.41 441 ASN A N 1
ATOM 3444 C CA . ASN A 1 441 ? 8.823 11.916 -38.665 1.00 43.41 441 ASN A CA 1
ATOM 3445 C C . ASN A 1 441 ? 8.227 10.520 -38.430 1.00 43.41 441 ASN A C 1
ATOM 3447 O O . ASN A 1 441 ? 7.505 10.327 -37.451 1.00 43.41 441 ASN A O 1
ATOM 3451 N N . ASP A 1 442 ? 8.528 9.575 -39.315 1.00 50.59 442 ASP A N 1
ATOM 3452 C CA . ASP A 1 442 ? 7.966 8.238 -39.314 1.00 50.59 442 ASP A CA 1
ATOM 3453 C C . ASP A 1 442 ? 8.682 7.388 -38.264 1.00 50.59 442 ASP A C 1
ATOM 3455 O O . ASP A 1 442 ? 9.882 7.119 -38.360 1.00 50.59 442 ASP A O 1
ATOM 3459 N N . PHE A 1 443 ? 7.938 6.949 -37.246 1.00 49.44 443 PHE A N 1
ATOM 3460 C CA . PHE A 1 443 ? 8.420 5.894 -36.363 1.00 49.44 443 PHE A CA 1
ATOM 3461 C C . PHE A 1 443 ? 8.693 4.655 -37.209 1.00 49.44 443 PHE A C 1
ATOM 3463 O O . PHE A 1 443 ? 7.859 4.249 -38.018 1.00 49.44 443 PHE A O 1
ATOM 3470 N N . ASP A 1 444 ? 9.859 4.059 -37.030 1.00 58.78 444 ASP A N 1
ATOM 3471 C CA . ASP A 1 444 ? 10.271 2.864 -37.743 1.00 58.78 444 ASP A CA 1
ATOM 3472 C C . ASP A 1 444 ? 10.801 1.862 -36.706 1.00 58.78 444 ASP A C 1
ATOM 3474 O O . ASP A 1 444 ? 11.859 2.128 -36.122 1.00 58.78 444 ASP A O 1
ATOM 3478 N N . PRO A 1 445 ? 10.056 0.777 -36.411 1.00 58.66 445 PRO A N 1
ATOM 3479 C CA . PRO A 1 445 ? 10.422 -0.185 -35.372 1.00 58.66 445 PRO A CA 1
ATOM 3480 C C . PRO A 1 445 ? 11.643 -1.033 -35.748 1.00 58.66 445 PRO A C 1
ATOM 3482 O O . PRO A 1 445 ? 12.269 -1.621 -34.866 1.00 58.66 445 PRO A O 1
ATOM 3485 N N . GLU A 1 446 ? 12.023 -1.090 -37.029 1.00 66.12 446 GLU A N 1
ATOM 3486 C CA . GLU A 1 446 ? 13.201 -1.845 -37.451 1.00 66.12 446 GLU A CA 1
ATOM 3487 C C . GLU A 1 446 ? 14.466 -1.280 -36.778 1.00 66.12 446 GLU A C 1
ATOM 3489 O O . GLU A 1 446 ? 14.731 -0.075 -36.795 1.00 66.12 446 GLU A O 1
ATOM 3494 N N . GLY A 1 447 ? 15.230 -2.156 -36.119 1.00 69.75 447 GLY A N 1
ATOM 3495 C CA . GLY A 1 447 ? 16.431 -1.791 -35.359 1.00 69.75 447 GLY A CA 1
ATOM 3496 C C . GLY A 1 447 ? 16.196 -1.280 -33.929 1.00 69.75 447 GLY A C 1
ATOM 3497 O O . GLY A 1 447 ? 17.174 -0.967 -33.246 1.00 69.75 447 GLY A O 1
ATOM 3498 N N . PHE A 1 448 ? 14.957 -1.203 -33.427 1.00 81.38 448 PHE A N 1
ATOM 3499 C CA . PHE A 1 448 ? 14.732 -0.917 -32.006 1.00 81.38 448 PHE A CA 1
ATOM 3500 C C . PHE A 1 448 ? 15.100 -2.111 -31.112 1.00 81.38 448 PHE A C 1
ATOM 3502 O O . PHE A 1 448 ? 14.746 -3.255 -31.397 1.00 81.38 448 PHE A O 1
ATOM 3509 N N . SER A 1 449 ? 15.787 -1.823 -30.006 1.00 82.75 449 SER A N 1
ATOM 3510 C CA . SER A 1 449 ? 16.087 -2.782 -28.944 1.00 82.75 449 SER A CA 1
ATOM 3511 C C . SER A 1 449 ? 15.628 -2.216 -27.608 1.00 82.75 449 SER A C 1
ATOM 3513 O O . SER A 1 449 ? 16.202 -1.232 -27.127 1.00 82.75 449 SER A O 1
ATOM 3515 N N . ALA A 1 450 ? 14.660 -2.887 -26.982 1.00 85.38 450 ALA A N 1
ATOM 3516 C CA . ALA A 1 450 ? 14.143 -2.491 -25.678 1.00 85.38 450 ALA A CA 1
ATOM 3517 C C . ALA A 1 450 ? 15.228 -2.517 -24.583 1.00 85.38 450 ALA A C 1
ATOM 3519 O O . ALA A 1 450 ? 15.984 -3.490 -24.441 1.00 85.38 450 ALA A O 1
ATOM 3520 N N . GLY A 1 451 ? 15.295 -1.445 -23.796 1.00 88.88 451 GLY A N 1
ATOM 3521 C CA . GLY A 1 451 ? 16.142 -1.320 -22.614 1.00 88.88 451 GLY A CA 1
ATOM 3522 C C . GLY A 1 451 ? 15.607 -2.097 -21.418 1.00 88.88 451 GLY A C 1
ATOM 3523 O O . GLY A 1 451 ? 14.469 -2.556 -21.417 1.00 88.88 451 GLY A O 1
ATOM 3524 N N . ILE A 1 452 ? 16.430 -2.215 -20.376 1.00 90.62 452 ILE A N 1
ATOM 3525 C CA . ILE A 1 452 ? 16.078 -2.900 -19.121 1.00 90.62 452 ILE A CA 1
ATOM 3526 C C . ILE A 1 452 ? 14.720 -2.419 -18.580 1.00 90.62 452 ILE A C 1
ATOM 3528 O O . ILE A 1 452 ? 13.847 -3.243 -18.347 1.00 90.62 452 ILE A O 1
ATOM 3532 N N . LEU A 1 453 ? 14.496 -1.101 -18.471 1.00 91.06 453 LEU A N 1
ATOM 3533 C CA . LEU A 1 453 ? 13.254 -0.536 -17.913 1.00 91.06 453 LEU A CA 1
ATOM 3534 C C . LEU A 1 453 ? 11.992 -0.944 -18.688 1.00 91.06 453 LEU A C 1
ATOM 3536 O O . LEU A 1 453 ? 10.933 -1.134 -18.098 1.00 91.06 453 LEU A O 1
ATOM 3540 N N . GLU A 1 454 ? 12.110 -1.102 -20.004 1.00 90.38 454 GLU A N 1
ATOM 3541 C CA . GLU A 1 454 ? 11.015 -1.518 -20.886 1.00 90.38 454 GLU A CA 1
ATOM 3542 C C . GLU A 1 454 ? 10.820 -3.041 -20.830 1.00 90.38 454 GLU A C 1
ATOM 3544 O O . GLU A 1 454 ? 9.701 -3.532 -20.943 1.00 90.38 454 GLU A O 1
ATOM 3549 N N . ARG A 1 455 ? 11.897 -3.806 -20.604 1.00 87.75 455 ARG A N 1
ATOM 3550 C CA . ARG A 1 455 ? 11.852 -5.261 -20.379 1.00 87.75 455 ARG A CA 1
ATOM 3551 C C . ARG A 1 455 ? 11.435 -5.661 -18.958 1.00 87.75 455 ARG A C 1
ATOM 3553 O O . ARG A 1 455 ? 11.154 -6.839 -18.731 1.00 87.75 455 ARG A O 1
ATOM 3560 N N . THR A 1 456 ? 11.389 -4.719 -18.022 1.00 87.62 456 THR A N 1
ATOM 3561 C CA . THR A 1 456 ? 10.810 -4.890 -16.679 1.00 87.62 456 THR A CA 1
ATOM 3562 C C . THR A 1 456 ? 9.456 -4.207 -16.520 1.00 87.62 456 THR A C 1
ATOM 3564 O O . THR A 1 456 ? 8.897 -4.226 -15.427 1.00 87.62 456 THR A O 1
ATOM 3567 N N . ASN A 1 457 ? 8.915 -3.602 -17.581 1.00 88.19 457 ASN A N 1
ATOM 3568 C CA . ASN A 1 457 ? 7.549 -3.084 -17.597 1.00 88.19 457 ASN A CA 1
ATOM 3569 C C . ASN A 1 457 ? 6.567 -4.195 -17.173 1.00 88.19 457 ASN A C 1
ATOM 3571 O O . ASN A 1 457 ? 6.693 -5.328 -17.636 1.00 88.19 457 ASN A O 1
ATOM 3575 N N . ASN A 1 458 ? 5.615 -3.883 -16.289 1.00 80.44 458 ASN A N 1
ATOM 3576 C CA . ASN A 1 458 ? 4.751 -4.857 -15.604 1.00 80.44 458 ASN A CA 1
ATOM 3577 C C . ASN A 1 458 ? 5.467 -5.831 -14.636 1.00 80.44 458 ASN A C 1
ATOM 3579 O O . ASN A 1 458 ? 4.903 -6.865 -14.276 1.00 80.44 458 ASN A O 1
ATOM 3583 N N . GLY A 1 459 ? 6.671 -5.510 -14.151 1.00 85.69 459 GLY A N 1
ATOM 3584 C CA . GLY A 1 459 ? 7.389 -6.342 -13.180 1.00 85.69 459 GLY A CA 1
ATOM 3585 C C . GLY A 1 459 ? 8.292 -5.578 -12.204 1.00 85.69 459 GLY A C 1
ATOM 3586 O O . GLY A 1 459 ? 7.919 -4.522 -11.701 1.00 85.69 459 GLY A O 1
ATOM 3587 N N . ILE A 1 460 ? 9.452 -6.148 -11.872 1.00 87.94 460 ILE A N 1
ATOM 3588 C CA . ILE A 1 460 ? 10.378 -5.652 -10.844 1.00 87.94 460 ILE A CA 1
ATOM 3589 C C . ILE A 1 460 ? 11.755 -5.425 -11.465 1.00 87.94 460 ILE A C 1
ATOM 3591 O O . ILE A 1 460 ? 12.331 -6.326 -12.074 1.00 87.94 460 ILE A O 1
ATOM 3595 N N . LEU A 1 461 ? 12.326 -4.244 -11.253 1.00 92.69 461 LEU A N 1
ATOM 3596 C CA . LEU A 1 461 ? 13.711 -3.962 -11.612 1.00 92.69 461 LEU A CA 1
ATOM 3597 C C . LEU A 1 461 ? 14.555 -3.842 -10.347 1.00 92.69 461 LEU A C 1
ATOM 3599 O O . LEU A 1 461 ? 14.414 -2.876 -9.598 1.00 92.69 461 LEU A O 1
ATOM 3603 N N . VAL A 1 462 ? 15.469 -4.787 -10.137 1.00 93.88 462 VAL A N 1
ATOM 3604 C CA . VAL A 1 462 ? 16.467 -4.686 -9.074 1.00 93.88 462 VAL A CA 1
ATOM 3605 C C . VAL A 1 462 ? 17.758 -4.087 -9.623 1.00 93.88 462 VAL A C 1
ATOM 3607 O O . VAL A 1 462 ? 18.359 -4.633 -10.548 1.00 93.88 462 VAL A O 1
ATOM 3610 N N . ILE A 1 463 ? 18.196 -2.972 -9.039 1.00 95.50 463 ILE A N 1
ATOM 3611 C CA . ILE A 1 463 ? 19.458 -2.301 -9.376 1.00 95.50 463 ILE A CA 1
ATOM 3612 C C . ILE A 1 463 ? 20.379 -2.365 -8.159 1.00 95.50 463 ILE A C 1
ATOM 3614 O O . ILE A 1 463 ? 20.257 -1.555 -7.238 1.00 95.50 463 ILE A O 1
ATOM 3618 N N . ASP A 1 464 ? 21.302 -3.321 -8.148 1.00 95.25 464 ASP A N 1
ATOM 3619 C CA . ASP A 1 464 ? 22.320 -3.398 -7.098 1.00 95.25 464 ASP A CA 1
ATOM 3620 C C . ASP A 1 464 ? 23.347 -2.267 -7.283 1.00 95.25 464 ASP A C 1
ATOM 3622 O O . ASP A 1 464 ? 23.649 -1.893 -8.411 1.00 95.25 464 ASP A O 1
ATOM 3626 N N . GLU A 1 465 ? 23.873 -1.690 -6.203 1.00 94.25 465 GLU A N 1
ATOM 3627 C CA . GLU A 1 465 ? 24.884 -0.615 -6.232 1.00 94.25 465 GLU A CA 1
ATOM 3628 C C . GLU A 1 465 ? 24.523 0.586 -7.137 1.00 94.25 465 GLU A C 1
ATOM 3630 O O . GLU A 1 465 ? 25.318 1.086 -7.943 1.00 94.25 465 GLU A O 1
ATOM 3635 N N . MET A 1 466 ? 23.289 1.074 -7.002 1.00 95.00 466 MET A N 1
ATOM 3636 C CA . MET A 1 466 ? 22.713 2.149 -7.809 1.00 95.00 466 MET A CA 1
ATOM 3637 C C . MET A 1 466 ? 23.514 3.469 -7.743 1.00 95.00 466 MET A C 1
ATOM 3639 O O . MET A 1 466 ? 23.451 4.275 -8.675 1.00 95.00 466 MET A O 1
ATOM 3643 N N . GLU A 1 467 ? 24.324 3.691 -6.702 1.00 93.44 467 GLU A N 1
ATOM 3644 C CA . GLU A 1 467 ? 25.241 4.836 -6.590 1.00 93.44 467 GLU A CA 1
ATOM 3645 C C . GLU A 1 467 ? 26.352 4.847 -7.656 1.00 93.44 467 GLU A C 1
ATOM 3647 O O . GLU A 1 467 ? 26.934 5.896 -7.936 1.00 93.44 467 GLU A O 1
ATOM 3652 N N . LYS A 1 468 ? 26.641 3.698 -8.283 1.00 93.50 468 LYS A N 1
ATOM 3653 C CA . LYS A 1 468 ? 27.644 3.556 -9.352 1.00 93.50 468 LYS A CA 1
ATOM 3654 C C . LYS A 1 468 ? 27.104 3.898 -10.747 1.00 93.50 468 LYS A C 1
ATOM 3656 O O . LYS A 1 468 ? 27.874 3.913 -11.716 1.00 93.50 468 LYS A O 1
ATOM 3661 N N . LEU A 1 469 ? 25.801 4.167 -10.884 1.00 92.19 469 LEU A N 1
ATOM 3662 C CA . LEU A 1 469 ? 25.194 4.544 -12.160 1.00 92.19 469 LEU A CA 1
ATOM 3663 C C . LEU A 1 469 ? 25.734 5.884 -12.677 1.00 92.19 469 LEU A C 1
ATOM 3665 O O . LEU A 1 469 ? 25.924 6.850 -11.937 1.00 92.19 469 LEU A O 1
ATOM 3669 N N . ARG A 1 470 ? 25.922 5.984 -13.998 1.00 89.62 470 ARG A N 1
ATOM 3670 C CA . ARG A 1 470 ? 26.305 7.260 -14.619 1.00 89.62 470 ARG A CA 1
ATOM 3671 C C . ARG A 1 470 ? 25.184 8.302 -14.466 1.00 89.62 470 ARG A C 1
ATOM 3673 O O . ARG A 1 470 ? 24.015 7.942 -14.597 1.00 89.62 470 ARG A O 1
ATOM 3680 N N . PRO A 1 471 ? 25.518 9.605 -14.367 1.00 90.12 471 PRO A N 1
ATOM 3681 C CA . PRO A 1 471 ? 24.550 10.705 -14.363 1.00 90.12 471 PRO A CA 1
ATOM 3682 C C . PRO A 1 471 ? 23.445 10.596 -15.431 1.00 90.12 471 PRO A C 1
ATOM 3684 O O . PRO A 1 471 ? 22.273 10.685 -15.093 1.00 90.12 471 PRO A O 1
ATOM 3687 N N . ALA A 1 472 ? 23.797 10.309 -16.690 1.00 88.12 472 ALA A N 1
ATOM 3688 C CA . ALA A 1 472 ? 22.822 10.155 -17.777 1.00 88.12 472 ALA A CA 1
ATOM 3689 C C . ALA A 1 472 ? 21.948 8.887 -17.659 1.00 88.12 472 ALA A C 1
ATOM 3691 O O . ALA A 1 472 ? 20.827 8.853 -18.160 1.00 88.12 472 ALA A O 1
ATOM 3692 N N . THR A 1 473 ? 22.444 7.838 -17.000 1.00 90.75 473 THR A N 1
ATOM 3693 C CA . THR A 1 473 ? 21.676 6.618 -16.710 1.00 90.75 473 THR A CA 1
ATOM 3694 C C . THR A 1 473 ? 20.659 6.895 -15.595 1.00 90.75 473 THR A C 1
ATOM 3696 O O . THR A 1 473 ? 19.495 6.529 -15.728 1.00 90.75 473 THR A O 1
ATOM 3699 N N . ILE A 1 474 ? 21.057 7.661 -14.570 1.00 91.81 474 ILE A N 1
ATOM 3700 C CA . ILE A 1 474 ? 20.162 8.215 -13.538 1.00 91.81 474 ILE A CA 1
ATOM 3701 C C . ILE A 1 474 ? 19.066 9.100 -14.156 1.00 91.81 474 ILE A C 1
ATOM 3703 O O . ILE A 1 474 ? 17.908 8.976 -13.774 1.00 91.81 474 ILE A O 1
ATOM 3707 N N . ASP A 1 475 ? 19.388 9.942 -15.144 1.00 90.62 475 ASP A N 1
ATOM 3708 C CA . ASP A 1 475 ? 18.385 10.743 -15.868 1.00 90.62 475 ASP A CA 1
ATOM 3709 C C . ASP A 1 475 ? 17.344 9.870 -16.603 1.00 90.62 475 ASP A C 1
ATOM 3711 O O . ASP A 1 475 ? 16.171 10.233 -16.686 1.00 90.62 475 ASP A O 1
ATOM 3715 N N . GLY A 1 476 ? 17.744 8.690 -17.092 1.00 90.31 476 GLY A N 1
ATOM 3716 C CA . GLY A 1 476 ? 16.828 7.686 -17.644 1.00 90.31 476 GLY A CA 1
ATOM 3717 C C . GLY A 1 476 ? 15.913 7.061 -16.587 1.00 90.31 476 GLY A C 1
ATOM 3718 O O . GLY A 1 476 ? 14.699 7.024 -16.774 1.00 90.31 476 GLY A O 1
ATOM 3719 N N . LEU A 1 477 ? 16.484 6.645 -15.452 1.00 94.19 477 LEU A N 1
ATOM 3720 C CA . LEU A 1 477 ? 15.744 6.088 -14.313 1.00 94.19 477 LEU A CA 1
ATOM 3721 C C . LEU A 1 477 ? 14.718 7.085 -13.749 1.00 94.19 477 LEU A C 1
ATOM 3723 O O . LEU A 1 477 ? 13.578 6.726 -13.467 1.00 94.19 477 LEU A O 1
ATOM 3727 N N . LEU A 1 478 ? 15.099 8.362 -13.660 1.00 93.44 478 LEU A N 1
ATOM 3728 C CA . LEU A 1 478 ? 14.215 9.450 -13.245 1.00 93.44 478 LEU A CA 1
ATOM 3729 C C . LEU A 1 478 ? 13.028 9.658 -14.195 1.00 93.44 478 LEU A C 1
ATOM 3731 O O . LEU A 1 478 ? 11.992 10.129 -13.737 1.00 93.44 478 LEU A O 1
ATOM 3735 N N . SER A 1 479 ? 13.132 9.319 -15.485 1.00 91.31 479 SER A N 1
ATOM 3736 C CA . SER A 1 479 ? 11.980 9.356 -16.403 1.00 91.31 479 SER A CA 1
ATOM 3737 C C . SER A 1 479 ? 10.930 8.317 -16.004 1.00 91.31 479 SER A C 1
ATOM 3739 O O . SER A 1 479 ? 9.755 8.665 -15.851 1.00 91.31 479 SER A O 1
ATOM 3741 N N . ALA A 1 480 ? 11.363 7.074 -15.761 1.00 92.94 480 ALA A N 1
ATOM 3742 C CA . ALA A 1 480 ? 10.483 5.989 -15.332 1.00 92.94 480 ALA A CA 1
ATOM 3743 C C . ALA A 1 480 ? 9.825 6.311 -13.980 1.00 92.94 480 ALA A C 1
ATOM 3745 O O . ALA A 1 480 ? 8.607 6.429 -13.929 1.00 92.94 480 ALA A O 1
ATOM 3746 N N . LEU A 1 481 ? 10.615 6.635 -12.947 1.00 92.50 481 LEU A N 1
ATOM 3747 C CA . LEU A 1 481 ? 10.141 6.996 -11.594 1.00 92.50 481 LEU A CA 1
ATOM 3748 C C . LEU A 1 481 ? 9.182 8.213 -11.524 1.00 92.50 481 LEU A C 1
ATOM 3750 O O . LEU A 1 481 ? 8.623 8.499 -10.459 1.00 92.50 481 LEU A O 1
ATOM 3754 N N . ASN A 1 482 ? 9.062 8.993 -12.607 1.00 90.62 482 ASN A N 1
ATOM 3755 C CA . ASN A 1 482 ? 8.164 10.150 -12.724 1.00 90.62 482 ASN A CA 1
ATOM 3756 C C . ASN A 1 482 ? 6.872 9.864 -13.490 1.00 90.62 482 ASN A C 1
ATOM 3758 O O . ASN A 1 482 ? 5.851 10.479 -13.198 1.00 90.62 482 ASN A O 1
ATOM 3762 N N . SER A 1 483 ? 6.965 9.074 -14.558 1.00 90.12 483 SER A N 1
ATOM 3763 C CA . SER A 1 483 ? 5.958 9.043 -15.628 1.00 90.12 483 SER A CA 1
ATOM 3764 C C . SER A 1 483 ? 5.588 7.633 -16.077 1.00 90.12 483 SER A C 1
ATOM 3766 O O . SER A 1 483 ? 4.843 7.481 -17.043 1.00 90.12 483 SER A O 1
ATOM 3768 N N . ASN A 1 484 ? 6.168 6.626 -15.418 1.00 91.56 484 ASN A N 1
ATOM 3769 C CA . ASN A 1 484 ? 6.121 5.202 -15.745 1.00 91.56 484 ASN A CA 1
ATOM 3770 C C . ASN A 1 484 ? 6.439 4.955 -17.230 1.00 91.56 484 ASN A C 1
ATOM 3772 O O . ASN A 1 484 ? 5.937 4.028 -17.862 1.00 91.56 484 ASN A O 1
ATOM 3776 N N . LYS A 1 485 ? 7.269 5.844 -17.800 1.00 93.75 485 LYS A N 1
ATOM 3777 C CA . LYS A 1 485 ? 7.646 5.898 -19.209 1.00 93.75 485 LYS A CA 1
ATOM 3778 C C . LYS A 1 485 ? 9.103 6.318 -19.379 1.00 93.75 485 LYS A C 1
ATOM 3780 O O . LYS A 1 485 ? 9.621 7.192 -18.675 1.00 93.75 485 LYS A O 1
ATOM 3785 N N . VAL A 1 486 ? 9.754 5.739 -20.379 1.00 93.69 486 VAL A N 1
ATOM 3786 C CA . VAL A 1 486 ? 11.077 6.150 -20.859 1.00 93.69 486 VAL A CA 1
ATOM 3787 C C . VAL A 1 486 ? 10.986 6.654 -22.293 1.00 93.69 486 VAL A C 1
ATOM 3789 O O . VAL A 1 486 ? 10.095 6.274 -23.042 1.00 93.69 486 VAL A O 1
ATOM 3792 N N . ASN A 1 487 ? 11.911 7.528 -22.681 1.00 91.44 487 ASN A N 1
ATOM 3793 C CA . ASN A 1 487 ? 12.072 7.950 -24.070 1.00 91.44 487 ASN A CA 1
ATOM 3794 C C . ASN A 1 487 ? 13.413 7.397 -24.575 1.00 91.44 487 ASN A C 1
ATOM 3796 O O . ASN A 1 487 ? 14.455 7.953 -24.190 1.00 91.44 487 ASN A O 1
ATOM 3800 N N . PRO A 1 488 ? 13.407 6.321 -25.385 1.00 87.50 488 PRO A N 1
ATOM 3801 C CA . PRO A 1 488 ? 14.615 5.767 -25.979 1.00 87.50 488 PRO A CA 1
ATOM 3802 C C . PRO A 1 488 ? 15.371 6.799 -26.802 1.00 87.50 488 PRO A C 1
ATOM 3804 O O . PRO A 1 488 ? 14.790 7.720 -27.387 1.00 87.50 488 PRO A O 1
ATOM 3807 N N . GLU A 1 489 ? 16.687 6.638 -26.897 1.00 79.62 489 GLU A N 1
ATOM 3808 C CA . GLU A 1 489 ? 17.470 7.552 -27.720 1.00 79.62 489 GLU A CA 1
ATOM 3809 C C . GLU A 1 489 ? 17.076 7.424 -29.199 1.00 79.62 489 GLU A C 1
ATOM 3811 O O . GLU A 1 489 ? 16.918 6.325 -29.730 1.00 79.62 489 GLU A O 1
ATOM 3816 N N . GLN A 1 490 ? 16.933 8.583 -29.853 1.00 80.75 490 GLN A N 1
ATOM 3817 C CA . GLN A 1 490 ? 16.515 8.757 -31.253 1.00 80.75 490 GLN A CA 1
ATOM 3818 C C . GLN A 1 490 ? 15.027 8.489 -31.557 1.00 80.75 490 GLN A C 1
ATOM 3820 O O . GLN A 1 490 ? 14.599 8.773 -32.675 1.00 80.75 490 GLN A O 1
ATOM 3825 N N . LEU A 1 491 ? 14.215 8.047 -30.589 1.00 80.06 491 LEU A N 1
ATOM 3826 C CA . LEU A 1 491 ? 12.767 7.888 -30.769 1.00 80.06 491 LEU A CA 1
ATOM 3827 C C . LEU A 1 491 ? 11.980 9.099 -30.240 1.00 80.06 491 LEU A C 1
ATOM 3829 O O . LEU A 1 491 ? 12.405 9.806 -29.329 1.00 80.06 491 LEU A O 1
ATOM 3833 N N . ARG A 1 492 ? 10.826 9.371 -30.867 1.00 81.38 492 ARG A N 1
ATOM 3834 C CA . ARG A 1 492 ? 9.934 10.497 -30.521 1.00 81.38 492 ARG A CA 1
ATOM 3835 C C . ARG A 1 492 ? 8.891 10.139 -29.459 1.00 81.38 492 ARG A C 1
ATOM 3837 O O . ARG A 1 492 ? 8.381 11.033 -28.788 1.00 81.38 492 ARG A O 1
ATOM 3844 N N . TYR A 1 493 ? 8.543 8.862 -29.363 1.00 87.00 493 TYR A N 1
ATOM 3845 C CA . TYR A 1 493 ? 7.466 8.366 -28.518 1.00 87.00 493 TYR A CA 1
ATOM 3846 C C . TYR A 1 493 ? 8.035 7.789 -27.223 1.00 87.00 493 TYR A C 1
ATOM 3848 O O . TYR A 1 493 ? 9.079 7.135 -27.245 1.00 87.00 493 TYR A O 1
ATOM 3856 N N . GLY A 1 494 ? 7.321 8.013 -26.121 1.00 91.06 494 GLY A N 1
ATOM 3857 C CA . GLY A 1 494 ? 7.610 7.362 -24.851 1.00 91.06 494 GLY A CA 1
ATOM 3858 C C . GLY A 1 494 ? 7.090 5.927 -24.838 1.00 91.06 494 GLY A C 1
ATOM 3859 O O . GLY A 1 494 ? 6.001 5.651 -25.342 1.00 91.06 494 GLY A O 1
ATOM 3860 N N . PHE A 1 495 ? 7.865 5.034 -24.241 1.00 93.38 495 PHE A N 1
ATOM 3861 C CA . PHE A 1 495 ? 7.546 3.627 -24.033 1.00 93.38 495 PHE A CA 1
ATOM 3862 C C . PHE A 1 495 ? 7.207 3.394 -22.557 1.00 93.38 495 PHE A C 1
ATOM 3864 O O . PHE A 1 495 ? 7.836 4.026 -21.704 1.00 93.38 495 PHE A O 1
ATOM 3871 N N . PRO A 1 496 ? 6.237 2.521 -22.234 1.00 91.81 496 PRO A N 1
ATOM 3872 C CA . PRO A 1 496 ? 5.906 2.173 -20.860 1.00 91.81 496 PRO A CA 1
ATOM 3873 C C . PRO A 1 496 ? 7.071 1.449 -20.175 1.00 91.81 496 PRO A C 1
ATOM 3875 O O . PRO A 1 496 ? 7.775 0.634 -20.772 1.00 91.81 496 PRO A O 1
ATOM 3878 N N . ALA A 1 497 ? 7.263 1.797 -18.911 1.00 92.25 497 ALA A N 1
ATOM 3879 C CA . ALA A 1 497 ? 8.312 1.336 -18.014 1.00 92.25 497 ALA A CA 1
ATOM 3880 C C . ALA A 1 497 ? 7.765 1.315 -16.574 1.00 92.25 497 ALA A C 1
ATOM 3882 O O . ALA A 1 497 ? 8.366 1.875 -15.655 1.00 92.25 497 ALA A O 1
ATOM 3883 N N . ASP A 1 498 ? 6.576 0.732 -16.402 1.00 89.25 498 ASP A N 1
ATOM 3884 C CA . ASP A 1 498 ? 5.875 0.597 -15.125 1.00 89.25 498 ASP A CA 1
ATOM 3885 C C . ASP A 1 498 ? 6.410 -0.618 -14.360 1.00 89.25 498 ASP A C 1
ATOM 3887 O O . ASP A 1 498 ? 5.831 -1.708 -14.373 1.00 89.25 498 ASP A O 1
ATOM 3891 N N . ALA A 1 499 ? 7.582 -0.442 -13.756 1.00 89.62 499 ALA A N 1
ATOM 3892 C CA . ALA A 1 499 ? 8.276 -1.453 -12.970 1.00 89.62 499 ALA A CA 1
ATOM 3893 C C . ALA A 1 499 ? 8.414 -0.994 -11.516 1.00 89.62 499 ALA A C 1
ATOM 3895 O O . ALA A 1 499 ? 8.795 0.150 -11.275 1.00 89.62 499 ALA A O 1
ATOM 3896 N N . LEU A 1 500 ? 8.213 -1.898 -10.555 1.00 91.44 500 LEU A N 1
ATOM 3897 C CA . LEU A 1 500 ? 8.616 -1.671 -9.169 1.00 91.44 500 LEU A CA 1
ATOM 3898 C C . LEU A 1 500 ? 10.149 -1.668 -9.092 1.00 91.44 500 LEU A C 1
ATOM 3900 O O . LEU A 1 500 ? 10.781 -2.710 -9.290 1.00 91.44 500 LEU A O 1
ATOM 3904 N N . ILE A 1 501 ? 10.763 -0.518 -8.812 1.00 94.75 501 ILE A N 1
ATOM 3905 C CA . ILE A 1 501 ? 12.228 -0.409 -8.782 1.00 94.75 501 ILE A CA 1
ATOM 3906 C C . ILE A 1 501 ? 12.751 -0.624 -7.356 1.00 94.75 501 ILE A C 1
ATOM 3908 O O . ILE A 1 501 ? 12.460 0.157 -6.448 1.00 94.75 501 ILE A O 1
ATOM 3912 N N . ILE A 1 502 ? 13.583 -1.651 -7.169 1.00 95.44 502 ILE A N 1
ATOM 3913 C CA . ILE A 1 502 ? 14.304 -1.934 -5.922 1.00 95.44 502 ILE A CA 1
ATOM 3914 C C . ILE A 1 502 ? 15.792 -1.641 -6.136 1.00 95.44 502 ILE A C 1
ATOM 3916 O O . ILE A 1 502 ? 16.527 -2.427 -6.728 1.00 95.44 502 ILE A O 1
ATOM 3920 N N . GLY A 1 503 ? 16.258 -0.491 -5.663 1.00 96.31 503 GLY A N 1
ATOM 3921 C CA . GLY A 1 503 ? 17.679 -0.162 -5.660 1.00 96.31 503 GLY A CA 1
ATOM 3922 C C . GLY A 1 503 ? 18.388 -0.695 -4.414 1.00 96.31 503 GLY A C 1
ATOM 3923 O O . GLY A 1 503 ? 17.791 -0.766 -3.336 1.00 96.31 503 GLY A O 1
ATOM 3924 N N . THR A 1 504 ? 19.696 -0.929 -4.505 1.00 97.12 504 THR A N 1
ATOM 3925 C CA . THR A 1 504 ? 20.589 -0.938 -3.333 1.00 97.12 504 THR A CA 1
ATOM 3926 C C . THR A 1 504 ? 21.635 0.173 -3.442 1.00 97.12 504 THR A C 1
ATOM 3928 O O . THR A 1 504 ? 21.968 0.600 -4.546 1.00 97.12 504 THR A O 1
ATOM 3931 N N . ALA A 1 505 ? 22.154 0.666 -2.311 1.00 95.62 505 ALA A N 1
ATOM 3932 C CA . ALA A 1 505 ? 23.312 1.562 -2.306 1.00 95.62 505 ALA A CA 1
ATOM 3933 C C . ALA A 1 505 ? 24.170 1.477 -1.038 1.00 95.62 505 ALA A C 1
ATOM 3935 O O . ALA A 1 505 ? 23.657 1.342 0.076 1.00 95.62 505 ALA A O 1
ATOM 3936 N N . ASN A 1 506 ? 25.493 1.595 -1.171 1.00 92.94 506 ASN A N 1
ATOM 3937 C CA . ASN A 1 506 ? 26.388 1.694 -0.013 1.00 92.94 506 ASN A CA 1
ATOM 3938 C C . ASN A 1 506 ? 26.426 3.114 0.566 1.00 92.94 506 ASN A C 1
ATOM 3940 O O . ASN A 1 506 ? 26.394 3.288 1.785 1.00 92.94 506 ASN A O 1
ATOM 3944 N N . ASP A 1 507 ? 26.447 4.120 -0.310 1.00 84.81 507 ASP A N 1
ATOM 3945 C CA . ASP A 1 507 ? 26.402 5.536 0.047 1.00 84.81 507 ASP A CA 1
ATOM 3946 C C . ASP A 1 507 ? 25.283 6.244 -0.728 1.00 84.81 507 ASP A C 1
ATOM 3948 O O . ASP A 1 507 ? 25.337 6.409 -1.946 1.00 84.81 507 ASP A O 1
ATOM 3952 N N . HIS A 1 508 ? 24.254 6.670 0.003 1.00 81.75 508 HIS A N 1
ATOM 3953 C CA . HIS A 1 508 ? 23.110 7.380 -0.559 1.00 81.75 508 HIS A CA 1
ATOM 3954 C C . HIS A 1 508 ? 23.397 8.868 -0.817 1.00 81.75 508 HIS A C 1
ATOM 3956 O O . HIS A 1 508 ? 22.641 9.500 -1.544 1.00 81.75 508 HIS A O 1
ATOM 3962 N N . SER A 1 509 ? 24.482 9.439 -0.278 1.00 80.06 509 SER A N 1
ATOM 3963 C CA . SER A 1 509 ? 24.821 10.860 -0.475 1.00 80.06 509 SER A CA 1
ATOM 3964 C C . SER A 1 509 ? 25.280 11.185 -1.904 1.00 80.06 509 SER A C 1
ATOM 3966 O O . SER A 1 509 ? 25.240 12.339 -2.330 1.00 80.06 509 SER A O 1
ATOM 3968 N N . ILE A 1 510 ? 25.679 10.158 -2.660 1.00 81.38 510 ILE A N 1
ATOM 3969 C CA . ILE A 1 510 ? 26.042 10.226 -4.084 1.00 81.38 510 ILE A CA 1
ATOM 3970 C C . ILE A 1 510 ? 24.782 10.268 -4.972 1.00 81.38 510 ILE A C 1
ATOM 3972 O O . ILE A 1 510 ? 24.818 10.745 -6.111 1.00 81.38 510 ILE A O 1
ATOM 3976 N N . ILE A 1 511 ? 23.650 9.783 -4.457 1.00 83.75 511 ILE A N 1
ATOM 3977 C CA . ILE A 1 511 ? 22.388 9.704 -5.186 1.00 83.75 511 ILE A CA 1
ATOM 3978 C C . ILE A 1 511 ? 21.748 11.092 -5.226 1.00 83.75 511 ILE A C 1
ATOM 3980 O O . ILE A 1 511 ? 21.642 11.797 -4.225 1.00 83.75 511 ILE A O 1
ATOM 3984 N N . ARG A 1 512 ? 21.333 11.512 -6.425 1.00 82.75 512 ARG A N 1
ATOM 3985 C CA . ARG A 1 512 ? 20.743 12.839 -6.634 1.00 82.75 512 ARG A CA 1
ATOM 3986 C C . ARG A 1 512 ? 19.442 12.980 -5.841 1.00 82.75 512 ARG A C 1
ATOM 3988 O O . ARG A 1 512 ? 18.590 12.102 -5.941 1.00 82.75 512 ARG A O 1
ATOM 3995 N N . ASN A 1 513 ? 19.215 14.151 -5.240 1.00 82.50 513 ASN A N 1
ATOM 3996 C CA . ASN A 1 513 ? 17.966 14.505 -4.542 1.00 82.50 513 ASN A CA 1
ATOM 3997 C C . ASN A 1 513 ? 16.692 14.155 -5.334 1.00 82.50 513 ASN A C 1
ATOM 3999 O O . ASN A 1 513 ? 15.720 13.696 -4.756 1.00 82.50 513 ASN A O 1
ATOM 4003 N N . ALA A 1 514 ? 16.718 14.268 -6.667 1.00 86.38 514 ALA A N 1
ATOM 4004 C CA . ALA A 1 514 ? 15.592 13.871 -7.509 1.00 86.38 514 ALA A CA 1
ATOM 4005 C C . ALA A 1 514 ? 15.192 12.384 -7.361 1.00 86.38 514 ALA A C 1
ATOM 4007 O O . ALA A 1 514 ? 14.016 12.060 -7.491 1.00 86.38 514 ALA A O 1
ATOM 4008 N N . ILE A 1 515 ? 16.123 11.463 -7.093 1.00 88.94 515 ILE A N 1
ATOM 4009 C CA . ILE A 1 515 ? 15.775 10.072 -6.756 1.00 88.94 515 ILE A CA 1
ATOM 4010 C C . ILE A 1 515 ? 15.207 10.016 -5.328 1.00 88.94 515 ILE A C 1
ATOM 4012 O O . ILE A 1 515 ? 14.221 9.317 -5.101 1.00 88.94 515 ILE A O 1
ATOM 4016 N N . ASN A 1 516 ? 15.761 10.801 -4.399 1.00 82.12 516 ASN A N 1
ATOM 4017 C CA . ASN A 1 516 ? 15.315 10.891 -3.000 1.00 82.12 516 ASN A CA 1
ATOM 4018 C C . ASN A 1 516 ? 13.849 11.339 -2.871 1.00 82.12 516 ASN A C 1
ATOM 4020 O O . ASN A 1 516 ? 13.122 10.828 -2.027 1.00 82.12 516 ASN A O 1
ATOM 4024 N N . ASP A 1 517 ? 13.374 12.222 -3.755 1.00 83.69 517 ASP A N 1
ATOM 4025 C CA . ASP A 1 517 ? 11.966 12.650 -3.783 1.00 83.69 517 ASP A CA 1
ATOM 4026 C C . ASP A 1 517 ? 10.989 11.521 -4.182 1.00 83.69 517 ASP A C 1
ATOM 4028 O O . ASP A 1 517 ? 9.772 11.644 -3.981 1.00 83.69 517 ASP A O 1
ATOM 4032 N N . ARG A 1 518 ? 11.509 10.463 -4.824 1.00 88.62 518 ARG A N 1
ATOM 4033 C CA . ARG A 1 518 ? 10.752 9.450 -5.577 1.00 88.62 518 ARG A CA 1
ATOM 4034 C C . ARG A 1 518 ? 10.793 8.077 -4.913 1.00 88.62 518 ARG A C 1
ATOM 4036 O O . ARG A 1 518 ? 9.733 7.500 -4.700 1.00 88.62 518 ARG A O 1
ATOM 4043 N N . MET A 1 519 ? 11.968 7.577 -4.551 1.00 93.50 519 MET A N 1
ATOM 4044 C CA . MET A 1 519 ? 12.099 6.266 -3.907 1.00 93.50 519 MET A CA 1
ATOM 4045 C C . MET A 1 519 ? 11.949 6.373 -2.379 1.00 93.50 519 MET A C 1
ATOM 4047 O O . MET A 1 519 ? 12.197 7.422 -1.790 1.00 93.50 519 MET A O 1
ATOM 4051 N N . LEU A 1 520 ? 11.540 5.285 -1.729 1.00 92.19 520 LEU A N 1
ATOM 4052 C CA . LEU A 1 520 ? 11.508 5.104 -0.278 1.00 92.19 520 LEU A CA 1
ATOM 4053 C C . LEU A 1 520 ? 12.897 4.669 0.201 1.00 92.19 520 LEU A C 1
ATOM 4055 O O . LEU A 1 520 ? 13.381 3.618 -0.212 1.00 92.19 520 LEU A O 1
ATOM 4059 N N . PHE A 1 521 ? 13.564 5.451 1.054 1.00 93.12 521 PHE A N 1
ATOM 4060 C CA . PHE A 1 521 ? 14.929 5.132 1.492 1.00 93.12 521 PHE A CA 1
ATOM 4061 C C . PHE A 1 521 ? 14.887 4.358 2.805 1.00 93.12 521 PHE A C 1
ATOM 4063 O O . PHE A 1 521 ? 14.561 4.914 3.853 1.00 93.12 521 PHE A O 1
ATOM 4070 N N . ILE A 1 522 ? 15.259 3.079 2.768 1.00 93.12 522 ILE A N 1
ATOM 4071 C CA . ILE A 1 522 ? 15.242 2.200 3.940 1.00 93.12 522 ILE A CA 1
ATOM 4072 C C . ILE A 1 522 ? 16.670 1.836 4.340 1.00 93.12 522 ILE A C 1
ATOM 4074 O O . ILE A 1 522 ? 17.439 1.262 3.567 1.00 93.12 522 ILE A O 1
ATOM 4078 N N . ALA A 1 523 ? 17.025 2.173 5.580 1.00 91.38 523 ALA A N 1
ATOM 4079 C CA . ALA A 1 523 ? 18.356 1.939 6.120 1.00 91.38 523 ALA A CA 1
ATOM 4080 C C . ALA A 1 523 ? 18.533 0.476 6.564 1.00 91.38 523 ALA A C 1
ATOM 4082 O O . ALA A 1 523 ? 18.076 0.089 7.641 1.00 91.38 523 ALA A O 1
ATOM 4083 N N . VAL A 1 524 ? 19.271 -0.315 5.788 1.00 91.81 524 VAL A N 1
ATOM 4084 C CA . VAL A 1 524 ? 19.685 -1.678 6.141 1.00 91.81 524 VAL A CA 1
ATOM 4085 C C . VAL A 1 524 ? 21.065 -1.620 6.798 1.00 91.81 524 VAL A C 1
ATOM 4087 O O . VAL A 1 524 ? 22.098 -1.463 6.140 1.00 91.81 524 VAL A O 1
ATOM 4090 N N . ARG A 1 525 ? 21.083 -1.708 8.129 1.00 88.06 525 ARG A N 1
ATOM 4091 C CA . ARG A 1 525 ? 22.296 -1.653 8.961 1.00 88.06 525 ARG A CA 1
ATOM 4092 C C . ARG A 1 525 ? 22.568 -3.019 9.596 1.00 88.06 525 ARG A C 1
ATOM 4094 O O . ARG A 1 525 ? 21.664 -3.843 9.708 1.00 88.06 525 ARG A O 1
ATOM 4101 N N . TYR A 1 526 ? 23.802 -3.228 10.049 1.00 87.81 526 TYR A N 1
ATOM 4102 C CA . TYR A 1 526 ? 24.118 -4.322 10.968 1.00 87.81 526 TYR A CA 1
ATOM 4103 C C . TYR A 1 526 ? 23.271 -4.197 12.237 1.00 87.81 526 TYR A C 1
ATOM 4105 O O . TYR A 1 526 ? 23.112 -3.085 12.751 1.00 87.81 526 TYR A O 1
ATOM 4113 N N . SER A 1 527 ? 22.757 -5.321 12.740 1.00 83.50 527 SER A N 1
ATOM 4114 C CA . SER A 1 527 ? 22.135 -5.337 14.063 1.00 83.50 527 SER A CA 1
ATOM 4115 C C . SER A 1 527 ? 23.167 -4.969 15.128 1.00 83.50 527 SER A C 1
ATOM 4117 O O . SER A 1 527 ? 24.330 -5.370 15.046 1.00 83.50 527 SER A O 1
ATOM 4119 N N . LYS A 1 528 ? 22.737 -4.195 16.127 1.00 82.88 528 LYS A N 1
ATOM 4120 C CA . LYS A 1 528 ? 23.528 -3.937 17.343 1.00 82.88 528 LYS A CA 1
ATOM 4121 C C . LYS A 1 528 ? 23.407 -5.069 18.367 1.00 82.88 528 LYS A C 1
ATOM 4123 O O . LYS A 1 528 ? 24.175 -5.095 19.323 1.00 82.88 528 LYS A O 1
ATOM 4128 N N . ASP A 1 529 ? 22.434 -5.954 18.179 1.00 83.19 529 ASP A N 1
ATOM 4129 C CA . ASP A 1 529 ? 22.192 -7.104 19.037 1.00 83.19 529 ASP A CA 1
ATOM 4130 C C . ASP A 1 529 ? 23.261 -8.183 18.790 1.00 83.19 529 ASP A C 1
ATOM 4132 O O . ASP A 1 529 ? 23.526 -8.587 17.652 1.00 83.19 529 ASP A O 1
ATOM 4136 N N . VAL A 1 530 ? 23.895 -8.624 19.878 1.00 82.19 530 VAL A N 1
ATOM 4137 C CA . VAL A 1 530 ? 24.981 -9.610 19.874 1.00 82.19 530 VAL A CA 1
ATOM 4138 C C . VAL A 1 530 ? 24.472 -10.994 19.467 1.00 82.19 530 VAL A C 1
ATOM 4140 O O . VAL A 1 530 ? 25.182 -11.711 18.763 1.00 82.19 530 VAL A O 1
ATOM 4143 N N . GLU A 1 531 ? 23.248 -11.360 19.849 1.00 79.62 531 GLU A N 1
ATOM 4144 C CA . GLU A 1 531 ? 22.647 -12.650 19.496 1.00 79.62 531 GLU A CA 1
ATOM 4145 C C . GLU A 1 531 ? 22.348 -12.700 17.998 1.00 79.62 531 GLU A C 1
ATOM 4147 O O . GLU A 1 531 ? 22.709 -13.658 17.312 1.00 79.62 531 GLU A O 1
ATOM 4152 N N . VAL A 1 532 ? 21.807 -11.605 17.457 1.00 80.06 532 VAL A N 1
ATOM 4153 C CA . VAL A 1 532 ? 21.576 -11.439 16.017 1.00 80.06 532 VAL A CA 1
ATOM 4154 C C . VAL A 1 532 ? 22.896 -11.464 15.235 1.00 80.06 532 VAL A C 1
ATOM 4156 O O . VAL A 1 532 ? 22.983 -12.113 14.194 1.00 80.06 532 VAL A O 1
ATOM 4159 N N . ALA A 1 533 ? 23.956 -10.819 15.733 1.00 79.56 533 ALA A N 1
ATOM 4160 C CA . ALA A 1 533 ? 25.281 -10.862 15.105 1.00 79.56 533 ALA A CA 1
ATOM 4161 C C . ALA A 1 533 ? 25.914 -12.271 15.134 1.00 79.56 533 ALA A C 1
ATOM 4163 O O . ALA A 1 533 ? 26.556 -12.695 14.163 1.00 79.56 533 ALA A O 1
ATOM 4164 N N . HIS A 1 534 ? 25.707 -13.022 16.219 1.00 81.19 534 HIS A N 1
ATOM 4165 C CA . HIS A 1 534 ? 26.114 -14.421 16.315 1.00 81.19 534 HIS A CA 1
ATOM 4166 C C . HIS A 1 534 ? 25.323 -15.302 15.334 1.00 81.19 534 HIS A C 1
ATOM 4168 O O . HIS A 1 534 ? 25.922 -16.116 14.632 1.00 81.19 534 HIS A O 1
ATOM 4174 N N . GLU A 1 535 ? 24.014 -15.084 15.194 1.00 79.25 535 GLU A N 1
ATOM 4175 C CA . GLU A 1 535 ? 23.160 -15.807 14.245 1.00 79.25 535 GLU A CA 1
ATOM 4176 C C . GLU A 1 535 ? 23.526 -15.514 12.779 1.00 79.25 535 GLU A C 1
ATOM 4178 O O . GLU A 1 535 ? 23.619 -16.443 11.973 1.00 79.25 535 GLU A O 1
ATOM 4183 N N . ILE A 1 536 ? 23.845 -14.257 12.441 1.00 81.94 536 ILE A N 1
ATOM 4184 C CA . ILE A 1 536 ? 24.409 -13.876 11.131 1.00 81.94 536 ILE A CA 1
ATOM 4185 C C . ILE A 1 536 ? 25.689 -14.668 10.857 1.00 81.94 536 ILE A C 1
ATOM 4187 O O . ILE A 1 536 ? 25.835 -15.272 9.792 1.00 81.94 536 ILE A O 1
ATOM 4191 N N . THR A 1 537 ? 26.595 -14.719 11.836 1.00 81.69 537 THR A N 1
ATOM 4192 C CA . THR A 1 537 ? 27.853 -15.467 11.720 1.00 81.69 537 THR A CA 1
ATOM 4193 C C . THR A 1 537 ? 27.592 -16.966 11.540 1.00 81.69 537 THR A C 1
ATOM 4195 O O . THR A 1 537 ? 28.192 -17.589 10.663 1.00 81.69 537 THR A O 1
ATOM 4198 N N . ARG A 1 538 ? 26.651 -17.543 12.302 1.00 81.31 538 ARG A N 1
ATOM 4199 C CA . ARG A 1 538 ? 26.266 -18.960 12.234 1.00 81.31 538 ARG A CA 1
ATOM 4200 C C . ARG A 1 538 ? 25.707 -19.329 10.857 1.00 81.31 538 ARG A C 1
ATOM 4202 O O . ARG A 1 538 ? 26.211 -20.268 10.238 1.00 81.31 538 ARG A O 1
ATOM 4209 N N . ARG A 1 539 ? 24.719 -18.585 10.341 1.00 80.38 539 ARG A N 1
ATOM 4210 C CA . ARG A 1 539 ? 24.127 -18.854 9.015 1.00 80.38 539 ARG A CA 1
ATOM 4211 C C . ARG A 1 539 ? 25.138 -18.669 7.887 1.00 80.38 539 ARG A C 1
ATOM 4213 O O . ARG A 1 539 ? 25.248 -19.546 7.031 1.00 80.38 539 ARG A O 1
ATOM 4220 N N . ALA A 1 540 ? 25.919 -17.587 7.913 1.00 79.12 540 ALA A N 1
ATOM 4221 C CA . ALA A 1 540 ? 26.934 -17.314 6.896 1.00 79.12 540 ALA A CA 1
ATOM 4222 C C . ALA A 1 540 ? 28.042 -18.382 6.865 1.00 79.12 540 ALA A C 1
ATOM 4224 O O . ALA A 1 540 ? 28.448 -18.818 5.787 1.00 79.12 540 ALA A O 1
ATOM 4225 N N . TYR A 1 541 ? 28.509 -18.837 8.035 1.00 79.06 541 TYR A N 1
ATOM 4226 C CA . TYR A 1 541 ? 29.575 -19.835 8.140 1.00 79.06 541 TYR A CA 1
ATOM 4227 C C . TYR A 1 541 ? 29.111 -21.236 7.723 1.00 79.06 541 TYR A C 1
ATOM 4229 O O . TYR A 1 541 ? 29.773 -21.898 6.923 1.00 79.06 541 TYR A O 1
ATOM 4237 N N . HIS A 1 542 ? 27.958 -21.687 8.226 1.00 76.12 542 HIS A N 1
ATOM 4238 C CA . HIS A 1 542 ? 27.456 -23.036 7.956 1.00 76.12 542 HIS A CA 1
ATOM 4239 C C . HIS A 1 542 ? 26.666 -23.160 6.643 1.00 76.12 542 HIS A C 1
ATOM 4241 O O . HIS A 1 542 ? 26.337 -24.275 6.247 1.00 76.12 542 HIS A O 1
ATOM 4247 N N . LYS A 1 543 ? 26.356 -22.042 5.966 1.00 72.56 543 LYS A N 1
ATOM 4248 C CA . LYS A 1 543 ? 25.475 -21.981 4.782 1.00 72.56 543 LYS A CA 1
ATOM 4249 C C . LYS A 1 543 ? 24.113 -22.652 5.006 1.00 72.56 543 LYS A C 1
ATOM 4251 O O . LYS A 1 543 ? 23.513 -23.164 4.061 1.00 72.56 543 LYS A O 1
ATOM 4256 N N . ILE A 1 544 ? 23.631 -22.644 6.250 1.00 64.94 544 ILE A N 1
ATOM 4257 C CA . ILE A 1 544 ? 22.309 -23.163 6.602 1.00 64.94 544 ILE A CA 1
ATOM 4258 C C . ILE A 1 544 ? 21.287 -22.211 5.993 1.00 64.94 544 ILE A C 1
ATOM 4260 O O . ILE A 1 544 ? 21.037 -21.126 6.518 1.00 64.94 544 ILE A O 1
ATOM 4264 N N . ARG A 1 545 ? 20.718 -22.627 4.866 1.00 58.66 545 ARG A N 1
ATOM 4265 C CA . ARG A 1 545 ? 19.462 -22.082 4.372 1.00 58.66 545 ARG A CA 1
ATOM 4266 C C . ARG A 1 545 ? 18.351 -22.884 5.041 1.00 58.66 545 ARG A C 1
ATOM 4268 O O . ARG A 1 545 ? 18.422 -24.111 4.966 1.00 58.66 545 ARG A O 1
ATOM 4275 N N . PRO A 1 546 ? 17.358 -22.251 5.688 1.00 58.12 546 PRO A N 1
ATOM 4276 C CA . PRO A 1 546 ? 16.124 -22.965 5.966 1.00 58.12 546 PRO A CA 1
ATOM 4277 C C . PRO A 1 546 ? 15.577 -23.457 4.623 1.00 58.12 546 PRO A C 1
ATOM 4279 O O . PRO A 1 546 ? 15.557 -22.702 3.644 1.00 58.12 546 PRO A O 1
ATOM 4282 N N . GLU A 1 547 ? 15.163 -24.720 4.559 1.00 54.84 547 GLU A N 1
ATOM 4283 C CA . GLU A 1 547 ? 14.300 -25.166 3.474 1.00 54.84 547 GLU A CA 1
ATOM 4284 C C . GLU A 1 547 ? 12.990 -24.402 3.659 1.00 54.84 547 GLU A C 1
ATOM 4286 O O . GLU A 1 547 ? 12.168 -24.763 4.491 1.00 54.84 547 GLU A O 1
ATOM 4291 N N . SER A 1 548 ? 12.829 -23.270 2.960 1.00 55.22 548 SER A N 1
ATOM 4292 C CA . SER A 1 548 ? 11.527 -22.615 2.930 1.00 55.22 548 SER A CA 1
ATOM 4293 C C . SER A 1 548 ? 10.604 -23.602 2.239 1.00 55.22 548 SER A C 1
ATOM 4295 O O . SER A 1 548 ? 10.791 -23.842 1.034 1.00 55.22 548 SER A O 1
ATOM 4297 N N . ASP A 1 549 ? 9.635 -24.148 2.966 1.00 54.56 549 ASP A N 1
ATOM 4298 C CA . ASP A 1 549 ? 8.635 -25.013 2.366 1.00 54.56 549 ASP A CA 1
ATOM 4299 C C . ASP A 1 549 ? 8.055 -24.338 1.121 1.00 54.56 549 ASP A C 1
ATOM 4301 O O . ASP A 1 549 ? 8.029 -23.102 0.970 1.00 54.56 549 ASP A O 1
ATOM 4305 N N . ALA A 1 550 ? 7.684 -25.151 0.139 1.00 53.53 550 ALA A N 1
ATOM 4306 C CA . ALA A 1 550 ? 7.174 -24.667 -1.132 1.00 53.53 550 ALA A CA 1
ATOM 4307 C C . ALA A 1 550 ? 5.745 -24.133 -0.950 1.00 53.53 550 ALA A C 1
ATOM 4309 O O . ALA A 1 550 ? 4.791 -24.745 -1.409 1.00 53.53 550 ALA A O 1
ATOM 4310 N N . VAL A 1 551 ? 5.615 -22.992 -0.260 1.00 55.84 551 VAL A N 1
ATOM 4311 C CA . VAL A 1 551 ? 4.375 -22.237 -0.083 1.00 55.84 551 VAL A CA 1
ATOM 4312 C C . VAL A 1 551 ? 3.724 -22.052 -1.447 1.00 55.84 551 VAL A C 1
ATOM 4314 O O . VAL A 1 551 ? 4.261 -21.337 -2.294 1.00 55.84 551 VAL A O 1
ATOM 4317 N N . VAL A 1 552 ? 2.591 -22.716 -1.655 1.00 59.25 552 VAL A N 1
ATOM 4318 C CA . VAL A 1 552 ? 1.758 -22.553 -2.844 1.00 59.25 552 VAL A CA 1
ATOM 4319 C C . VAL A 1 552 ? 0.712 -21.508 -2.498 1.00 59.25 552 VAL A C 1
ATOM 4321 O O . VAL A 1 552 ? -0.235 -21.800 -1.770 1.00 59.25 552 VAL A O 1
ATOM 4324 N N . LEU A 1 553 ? 0.883 -20.284 -2.997 1.00 57.50 553 LEU A N 1
ATOM 4325 C CA . LEU A 1 553 ? -0.165 -19.279 -2.857 1.00 57.50 553 LEU A CA 1
ATOM 4326 C C . LEU A 1 553 ? -1.352 -19.626 -3.761 1.00 57.50 553 LEU A C 1
ATOM 4328 O O . LEU A 1 553 ? -1.147 -20.059 -4.902 1.00 57.50 553 LEU A O 1
ATOM 4332 N N . PRO A 1 554 ? -2.591 -19.388 -3.304 1.00 56.28 554 PRO A N 1
ATOM 4333 C CA . PRO A 1 554 ? -3.724 -19.375 -4.205 1.00 56.28 554 PRO A CA 1
ATOM 4334 C C . PRO A 1 554 ? -3.559 -18.213 -5.185 1.00 56.28 554 PRO A C 1
ATOM 4336 O O . PRO A 1 554 ? -3.315 -17.086 -4.780 1.00 56.28 554 PRO A O 1
ATOM 4339 N N . ASP A 1 555 ? -3.847 -18.436 -6.458 1.00 55.53 555 ASP A N 1
ATOM 4340 C CA . ASP A 1 555 ? -5.069 -17.796 -6.933 1.00 55.53 555 ASP A CA 1
ATOM 4341 C C . ASP A 1 555 ? -5.062 -16.308 -7.382 1.00 55.53 555 ASP A C 1
ATOM 4343 O O . ASP A 1 555 ? -6.176 -15.812 -7.508 1.00 55.53 555 ASP A O 1
ATOM 4347 N N . PRO A 1 556 ? -3.983 -15.521 -7.652 1.00 54.06 556 PRO A N 1
ATOM 4348 C CA . PRO A 1 556 ? -4.133 -14.121 -8.111 1.00 54.06 556 PRO A CA 1
ATOM 4349 C C . PRO A 1 556 ? -4.598 -13.990 -9.583 1.00 54.06 556 PRO A C 1
ATOM 4351 O O . PRO A 1 556 ? -4.098 -13.182 -10.364 1.00 54.06 556 PRO A O 1
ATOM 4354 N N . HIS A 1 557 ? -5.530 -14.852 -9.974 1.00 52.53 557 HIS A N 1
ATOM 4355 C CA . HIS A 1 557 ? -6.484 -14.709 -11.071 1.00 52.53 557 HIS A CA 1
ATOM 4356 C C . HIS A 1 557 ? -7.937 -14.797 -10.551 1.00 52.53 557 HIS A C 1
ATOM 4358 O O . HIS A 1 557 ? -8.840 -14.273 -11.185 1.00 52.53 557 HIS A O 1
ATOM 4364 N N . THR A 1 558 ? -8.162 -15.425 -9.389 1.00 54.94 558 THR A N 1
ATOM 4365 C CA . THR A 1 558 ? -9.459 -15.567 -8.703 1.00 54.94 558 THR A CA 1
ATOM 4366 C C . THR A 1 558 ? -9.593 -14.679 -7.461 1.00 54.94 558 THR A C 1
ATOM 4368 O O . THR A 1 558 ? -10.580 -14.791 -6.738 1.00 54.94 558 THR A O 1
ATOM 4371 N N . LEU A 1 559 ? -8.584 -13.863 -7.156 1.00 49.22 559 LEU A N 1
ATOM 4372 C CA . LEU A 1 559 ? -8.534 -12.982 -5.989 1.00 49.22 559 LEU A CA 1
ATOM 4373 C C . LEU A 1 559 ? -8.648 -11.525 -6.437 1.00 49.22 559 LEU A C 1
ATOM 4375 O O . LEU A 1 559 ? -8.114 -11.155 -7.484 1.00 49.22 559 LEU A O 1
ATOM 4379 N N . SER A 1 560 ? -9.320 -10.701 -5.633 1.00 59.47 560 SER A N 1
ATOM 4380 C CA . SER A 1 560 ? -9.382 -9.258 -5.857 1.00 59.47 560 SER A CA 1
ATOM 4381 C C . SER A 1 560 ? -7.982 -8.638 -5.825 1.00 59.47 560 SER A C 1
ATOM 4383 O O . SER A 1 560 ? -7.085 -9.090 -5.106 1.00 59.47 560 SER A O 1
ATOM 4385 N N . SER A 1 561 ? -7.782 -7.582 -6.616 1.00 61.94 561 SER A N 1
ATOM 4386 C CA . SER A 1 561 ? -6.568 -6.770 -6.557 1.00 61.94 561 SER A CA 1
ATOM 4387 C C . SER A 1 561 ? -6.414 -6.196 -5.151 1.00 61.94 561 SER A C 1
ATOM 4389 O O . SER A 1 561 ? -7.272 -5.434 -4.711 1.00 61.94 561 SER A O 1
ATOM 4391 N N . PHE A 1 562 ? -5.328 -6.521 -4.450 1.00 74.75 562 PHE A N 1
ATOM 4392 C CA . PHE A 1 562 ? -5.051 -5.895 -3.162 1.00 74.75 562 PHE A CA 1
ATOM 4393 C C . PHE A 1 562 ? -4.552 -4.463 -3.381 1.00 74.75 562 PHE A C 1
ATOM 4395 O O . PHE A 1 562 ? -3.375 -4.236 -3.663 1.00 74.75 562 PHE A O 1
ATOM 4402 N N . ASN A 1 563 ? -5.459 -3.499 -3.258 1.00 78.75 563 ASN A N 1
ATOM 4403 C CA . ASN A 1 563 ? -5.164 -2.081 -3.364 1.00 78.75 563 ASN A CA 1
ATOM 4404 C C . ASN A 1 563 ? -5.310 -1.434 -1.983 1.00 78.75 563 ASN A C 1
ATOM 4406 O O . ASN A 1 563 ? -6.374 -1.453 -1.375 1.00 78.75 563 ASN A O 1
ATOM 4410 N N . LEU A 1 564 ? -4.238 -0.814 -1.484 1.00 83.00 564 LEU A N 1
ATOM 4411 C CA . LEU A 1 564 ? -4.255 -0.161 -0.171 1.00 83.00 564 LEU A CA 1
ATOM 4412 C C . LEU A 1 564 ? -5.306 0.944 -0.048 1.00 83.00 564 LEU A C 1
ATOM 4414 O O . LEU A 1 564 ? -5.702 1.258 1.067 1.00 83.00 564 LEU A O 1
ATOM 4418 N N . LYS A 1 565 ? -5.758 1.549 -1.151 1.00 82.88 565 LYS A N 1
ATOM 4419 C CA . LYS A 1 565 ? -6.821 2.565 -1.100 1.00 82.88 565 LYS 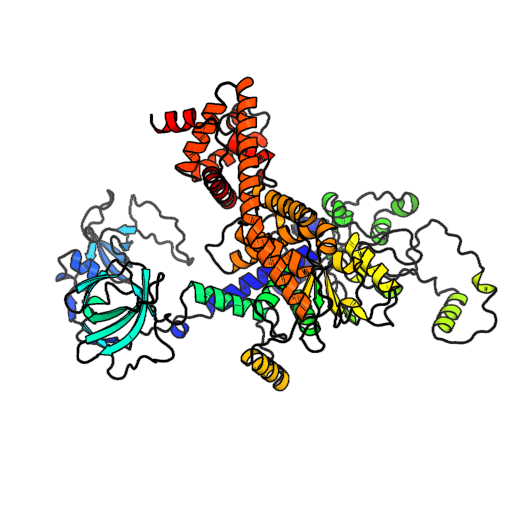A CA 1
ATOM 4420 C C . LYS A 1 565 ? -8.180 1.995 -0.714 1.00 82.88 565 LYS A C 1
ATOM 4422 O O . LYS A 1 565 ? -9.005 2.761 -0.230 1.00 82.88 565 LYS A O 1
ATOM 4427 N N . ASP A 1 566 ? -8.383 0.696 -0.919 1.00 80.75 566 ASP A N 1
ATOM 4428 C CA . ASP A 1 566 ? -9.595 -0.006 -0.502 1.00 80.75 566 ASP A CA 1
ATOM 4429 C C . ASP A 1 566 ? -9.637 -0.094 1.035 1.00 80.75 566 ASP A C 1
ATOM 4431 O O . ASP A 1 566 ? -10.706 -0.166 1.622 1.00 80.75 566 ASP A O 1
ATOM 4435 N N . ILE A 1 567 ? -8.481 0.025 1.709 1.00 83.62 567 ILE A N 1
ATOM 4436 C CA . ILE A 1 567 ? -8.426 0.219 3.158 1.00 83.62 567 ILE A CA 1
ATOM 4437 C C . ILE A 1 567 ? -8.911 1.630 3.489 1.00 83.62 567 ILE A C 1
ATOM 4439 O O . ILE A 1 567 ? -8.212 2.639 3.281 1.00 83.62 567 ILE A O 1
ATOM 4443 N N . SER A 1 568 ? -10.117 1.660 4.049 1.00 84.81 568 SER A N 1
ATOM 4444 C CA . SER A 1 568 ? -10.780 2.854 4.547 1.00 84.81 568 SER A CA 1
ATOM 4445 C C . SER A 1 568 ? -9.888 3.663 5.498 1.00 84.81 568 SER A C 1
ATOM 4447 O O . SER A 1 568 ? -9.219 3.140 6.394 1.00 84.81 568 SER A O 1
ATOM 4449 N N . MET A 1 569 ? -9.900 4.981 5.310 1.00 89.81 569 MET A N 1
ATOM 4450 C CA . MET A 1 569 ? -9.338 5.951 6.243 1.00 89.81 569 MET A CA 1
ATOM 4451 C C . MET A 1 569 ? -10.350 7.093 6.387 1.00 89.81 569 MET A C 1
ATOM 4453 O O . MET A 1 569 ? -10.749 7.664 5.365 1.00 89.81 569 MET A O 1
ATOM 4457 N N . PRO A 1 570 ? -10.785 7.435 7.613 1.00 91.06 570 PRO A N 1
ATOM 4458 C CA . PRO A 1 570 ? -11.643 8.587 7.848 1.00 91.06 570 PRO A CA 1
ATOM 4459 C C . PRO A 1 570 ? -11.045 9.861 7.241 1.00 91.06 570 PRO A C 1
ATOM 4461 O O . PRO A 1 570 ? -9.878 10.179 7.467 1.00 91.06 570 PRO A O 1
ATOM 4464 N N . VAL A 1 571 ? -11.850 10.626 6.503 1.00 90.56 571 VAL A N 1
ATOM 4465 C CA . VAL A 1 571 ? -11.407 11.854 5.816 1.00 90.56 571 VAL A CA 1
ATOM 4466 C C . VAL A 1 571 ? -10.823 12.891 6.783 1.00 90.56 571 VAL A C 1
ATOM 4468 O O . VAL A 1 571 ? -9.947 13.663 6.409 1.00 90.56 571 VAL A O 1
ATOM 4471 N N . ILE A 1 572 ? -11.244 12.871 8.051 1.00 91.50 572 ILE A N 1
ATOM 4472 C CA . ILE A 1 572 ? -10.668 13.707 9.110 1.00 91.50 572 ILE A CA 1
ATOM 4473 C C . ILE A 1 572 ? -9.189 13.363 9.350 1.00 91.50 572 ILE A C 1
ATOM 4475 O O . ILE A 1 572 ? -8.363 14.264 9.461 1.00 91.50 572 ILE A O 1
ATOM 4479 N N . ILE A 1 573 ? -8.833 12.075 9.361 1.00 92.31 573 ILE A N 1
ATOM 4480 C CA . ILE A 1 573 ? -7.454 11.600 9.534 1.00 92.31 573 ILE A CA 1
ATOM 4481 C C . ILE A 1 573 ? -6.604 11.967 8.304 1.00 92.31 573 ILE A C 1
ATOM 4483 O O . ILE A 1 573 ? -5.465 12.420 8.458 1.00 92.31 573 ILE A O 1
ATOM 4487 N N . GLU A 1 574 ? -7.166 11.869 7.090 1.00 91.62 574 GLU A N 1
ATOM 4488 C CA . GLU A 1 574 ? -6.496 12.343 5.866 1.00 91.62 574 GLU A CA 1
ATOM 4489 C C . GLU A 1 574 ? -6.245 13.867 5.898 1.00 91.62 574 GLU A C 1
ATOM 4491 O O . GLU A 1 574 ? -5.140 14.318 5.579 1.00 91.62 574 GLU A O 1
ATOM 4496 N N . ASN A 1 575 ? -7.227 14.658 6.346 1.00 92.38 575 ASN A N 1
ATOM 4497 C CA . ASN A 1 575 ? -7.100 16.110 6.518 1.00 92.38 575 ASN A CA 1
ATOM 4498 C C . ASN A 1 575 ? -6.104 16.481 7.630 1.00 92.38 575 ASN A C 1
ATOM 4500 O O . ASN A 1 575 ? -5.337 17.429 7.476 1.00 92.38 575 ASN A O 1
ATOM 4504 N N . ALA A 1 576 ? -6.058 15.725 8.729 1.00 93.44 576 ALA A N 1
ATOM 4505 C CA . ALA A 1 576 ? -5.106 15.947 9.816 1.00 93.44 576 ALA A CA 1
ATOM 4506 C C . ALA A 1 576 ? -3.660 15.700 9.362 1.00 93.44 576 ALA A C 1
ATOM 4508 O O . ALA A 1 576 ? -2.747 16.421 9.770 1.00 93.44 576 ALA A O 1
ATOM 4509 N N . ILE A 1 577 ? -3.441 14.733 8.459 1.00 92.81 577 ILE A N 1
ATOM 4510 C CA . ILE A 1 577 ? -2.145 14.548 7.790 1.00 92.81 577 ILE A CA 1
ATOM 4511 C C . ILE A 1 577 ? -1.808 15.788 6.946 1.00 92.81 577 ILE A C 1
ATOM 4513 O O . ILE A 1 577 ? -0.693 16.298 7.053 1.00 92.81 577 ILE A O 1
ATOM 4517 N N . ASP A 1 578 ? -2.750 16.337 6.174 1.00 92.06 578 ASP A N 1
ATOM 4518 C CA . ASP A 1 578 ? -2.524 17.582 5.419 1.00 92.06 578 ASP A CA 1
ATOM 4519 C C . ASP A 1 578 ? -2.180 18.772 6.316 1.00 92.06 578 ASP A C 1
ATOM 4521 O O . ASP A 1 578 ? -1.187 19.467 6.076 1.00 92.06 578 ASP A O 1
ATOM 4525 N N . ALA A 1 579 ? -2.958 18.979 7.377 1.00 92.38 579 ALA A N 1
ATOM 4526 C CA . ALA A 1 579 ? -2.723 20.024 8.361 1.00 92.38 579 ALA A CA 1
ATOM 4527 C C . ALA A 1 579 ? -1.337 19.871 9.013 1.00 92.38 579 ALA A C 1
ATOM 4529 O O . ALA A 1 579 ? -0.627 20.866 9.186 1.00 92.38 579 ALA A O 1
ATOM 4530 N N . LEU A 1 580 ? -0.895 18.636 9.288 1.00 94.31 580 LEU A N 1
ATOM 4531 C CA . LEU A 1 580 ? 0.446 18.354 9.801 1.00 94.31 580 LEU A CA 1
ATOM 4532 C C . LEU A 1 580 ? 1.535 18.706 8.785 1.00 94.31 580 LEU A C 1
ATOM 4534 O O . LEU A 1 580 ? 2.503 19.365 9.157 1.00 94.31 580 LEU A O 1
ATOM 4538 N N . PHE A 1 581 ? 1.395 18.325 7.513 1.00 92.62 581 PHE A N 1
ATOM 4539 C CA . PHE A 1 581 ? 2.373 18.679 6.476 1.00 92.62 581 PHE A CA 1
ATOM 4540 C C . PHE A 1 581 ? 2.464 20.201 6.259 1.00 92.62 581 PHE A C 1
ATOM 4542 O O . PHE A 1 581 ? 3.566 20.730 6.085 1.00 92.62 581 PHE A O 1
ATOM 4549 N N . ILE A 1 582 ? 1.340 20.921 6.339 1.00 91.88 582 ILE A N 1
ATOM 4550 C CA . ILE A 1 582 ? 1.297 22.391 6.285 1.00 91.88 582 ILE A CA 1
ATOM 4551 C C . ILE A 1 582 ? 1.976 23.002 7.521 1.00 91.88 582 ILE A C 1
ATOM 4553 O O . ILE A 1 582 ? 2.842 23.870 7.378 1.00 91.88 582 ILE A O 1
ATOM 4557 N N . LYS A 1 583 ? 1.648 22.525 8.731 1.00 93.50 583 LYS A N 1
ATOM 4558 C CA . LYS A 1 583 ? 2.270 22.984 9.985 1.00 93.50 583 LYS A CA 1
ATOM 4559 C C . LYS A 1 583 ? 3.773 22.714 9.993 1.00 93.50 583 LYS A C 1
ATOM 4561 O O . LYS A 1 583 ? 4.554 23.594 10.336 1.00 93.50 583 LYS A O 1
ATOM 4566 N N . PHE A 1 584 ? 4.196 21.539 9.535 1.00 92.56 584 PHE A N 1
ATOM 4567 C CA . PHE A 1 584 ? 5.599 21.162 9.393 1.00 92.56 584 PHE A CA 1
ATOM 4568 C C . PHE A 1 584 ? 6.341 22.101 8.425 1.00 92.56 584 PHE A C 1
ATOM 4570 O O . PHE A 1 584 ? 7.443 22.568 8.723 1.00 92.56 584 PHE A O 1
ATOM 4577 N N . ALA A 1 585 ? 5.715 22.455 7.296 1.00 89.75 585 ALA A N 1
ATOM 4578 C CA . ALA A 1 585 ? 6.264 23.418 6.343 1.00 89.75 585 ALA A CA 1
ATOM 4579 C C . ALA A 1 585 ? 6.404 24.836 6.915 1.00 89.75 585 ALA A C 1
ATOM 4581 O O . ALA A 1 585 ? 7.390 25.518 6.621 1.00 89.75 585 ALA A O 1
ATOM 4582 N N . ALA A 1 586 ? 5.475 25.275 7.761 1.00 92.38 586 ALA A N 1
ATOM 4583 C CA . ALA A 1 586 ? 5.576 26.557 8.445 1.00 92.38 586 ALA A CA 1
ATOM 4584 C C . ALA A 1 586 ? 6.621 26.518 9.580 1.00 92.38 586 ALA A C 1
ATOM 4586 O O . ALA A 1 586 ? 7.623 27.238 9.540 1.00 92.38 586 ALA A O 1
ATOM 4587 N N . GLU A 1 587 ? 6.424 25.641 10.561 1.00 93.94 587 GLU A N 1
ATOM 4588 C CA . GLU A 1 587 ? 6.981 25.774 11.909 1.00 93.94 587 GLU A CA 1
ATOM 4589 C C . GLU A 1 587 ? 8.281 25.003 12.146 1.00 93.94 587 GLU A C 1
ATOM 4591 O O . GLU A 1 587 ? 9.170 25.541 12.806 1.00 93.94 587 GLU A O 1
ATOM 4596 N N . TYR A 1 588 ? 8.444 23.789 11.603 1.00 91.06 588 TYR A N 1
ATOM 4597 C CA . TYR A 1 588 ? 9.632 22.965 11.873 1.00 91.06 588 TYR A CA 1
ATOM 4598 C C . TYR A 1 588 ? 10.913 23.662 11.381 1.00 91.06 588 TYR A C 1
ATOM 4600 O O . TYR A 1 588 ? 10.907 24.266 10.312 1.00 91.06 588 TYR A O 1
ATOM 4608 N N . GLN A 1 589 ? 12.014 23.609 12.139 1.00 90.38 589 GLN A N 1
ATOM 4609 C CA . GLN A 1 589 ? 13.284 24.285 11.790 1.00 90.38 589 GLN A CA 1
ATOM 4610 C C . GLN A 1 589 ? 14.498 23.336 11.726 1.00 90.38 589 GLN A C 1
ATOM 4612 O O . GLN A 1 589 ? 15.624 23.799 11.555 1.00 90.38 589 GLN A O 1
ATOM 4617 N N . GLY A 1 590 ? 14.299 22.023 11.887 1.00 86.56 590 GLY A N 1
ATOM 4618 C CA . GLY A 1 590 ? 15.378 21.029 11.828 1.00 86.56 590 GLY A CA 1
ATOM 4619 C C . GLY A 1 590 ? 15.827 20.682 10.401 1.00 86.56 590 GLY A C 1
ATOM 4620 O O . GLY A 1 590 ? 15.205 21.080 9.410 1.00 86.56 590 GLY A O 1
ATOM 4621 N N . GLU A 1 591 ? 16.913 19.909 10.286 1.00 81.56 591 GLU A N 1
ATOM 4622 C CA . GLU A 1 591 ? 17.367 19.388 8.989 1.00 81.56 591 GLU A CA 1
ATOM 4623 C C . GLU A 1 591 ? 16.307 18.463 8.354 1.00 81.56 591 GLU A C 1
ATOM 4625 O O . GLU A 1 591 ? 15.530 17.799 9.036 1.00 81.56 591 GLU A O 1
ATOM 4630 N N . GLY A 1 592 ? 16.265 18.416 7.019 1.00 77.44 592 GLY A N 1
ATOM 4631 C CA . GLY A 1 592 ? 15.296 17.608 6.264 1.00 77.44 592 GLY A CA 1
ATOM 4632 C C . GLY A 1 592 ? 13.961 18.299 5.958 1.00 77.44 592 GLY A C 1
ATOM 4633 O O . GLY A 1 592 ? 13.201 17.769 5.146 1.00 77.44 592 GLY A O 1
ATOM 4634 N N . LYS A 1 593 ? 13.700 19.498 6.513 1.00 85.25 593 LYS A N 1
ATOM 4635 C CA . LYS A 1 593 ? 12.483 20.289 6.242 1.00 85.25 593 LYS A CA 1
ATOM 4636 C C . LYS A 1 593 ? 12.168 20.391 4.745 1.00 85.25 593 LYS A C 1
ATOM 4638 O O . LYS A 1 593 ? 11.106 19.956 4.314 1.00 85.25 593 LYS A O 1
ATOM 4643 N N . GLU A 1 594 ? 13.100 20.932 3.959 1.00 81.81 594 GLU A N 1
ATOM 4644 C CA . GLU A 1 594 ? 12.915 21.204 2.523 1.00 81.81 594 GLU A CA 1
ATOM 4645 C C . GLU A 1 594 ? 12.630 19.932 1.701 1.00 81.81 594 GLU A C 1
ATOM 4647 O O . GLU A 1 594 ? 11.840 19.966 0.757 1.00 81.81 594 GLU A O 1
ATOM 4652 N N . THR A 1 595 ? 13.222 18.796 2.084 1.00 77.88 595 THR A N 1
ATOM 4653 C CA . THR A 1 595 ? 13.025 17.490 1.431 1.00 77.88 595 THR A CA 1
ATOM 4654 C C . THR A 1 595 ? 11.619 16.933 1.666 1.00 77.88 595 THR A C 1
ATOM 4656 O O . THR A 1 595 ? 11.022 16.332 0.776 1.00 77.88 595 THR A O 1
ATOM 4659 N N . ILE A 1 596 ? 11.068 17.127 2.867 1.00 79.69 596 ILE A N 1
ATOM 4660 C CA . ILE A 1 596 ? 9.724 16.648 3.213 1.00 79.69 596 ILE A CA 1
ATOM 4661 C C . ILE A 1 596 ? 8.648 17.546 2.584 1.00 79.69 596 ILE A C 1
ATOM 4663 O O . ILE A 1 596 ? 7.683 17.030 2.015 1.00 79.69 596 ILE A O 1
ATOM 4667 N N . THR A 1 597 ? 8.803 18.870 2.682 1.00 78.75 597 THR A N 1
ATOM 4668 C CA . THR A 1 597 ? 7.737 19.855 2.406 1.00 78.75 597 THR A CA 1
ATOM 4669 C C . THR A 1 597 ? 7.524 20.156 0.928 1.00 78.75 597 THR A C 1
ATOM 4671 O O . THR A 1 597 ? 6.430 20.546 0.532 1.00 78.75 597 THR A O 1
ATOM 4674 N N . SER A 1 598 ? 8.545 19.962 0.094 1.00 68.38 598 SER A N 1
ATOM 4675 C CA . SER A 1 598 ? 8.494 20.249 -1.346 1.00 68.38 598 SER A CA 1
ATOM 4676 C C . SER A 1 598 ? 7.727 19.207 -2.174 1.00 68.38 598 SER A C 1
ATOM 4678 O O . SER A 1 598 ? 7.612 19.351 -3.392 1.00 68.38 598 SER A O 1
ATOM 4680 N N . SER A 1 599 ? 7.205 18.146 -1.548 1.00 70.19 599 SER A N 1
ATOM 4681 C CA . SER A 1 599 ? 6.751 16.948 -2.252 1.00 70.19 599 SER A CA 1
ATOM 4682 C C . SER A 1 599 ? 5.390 16.438 -1.768 1.00 70.19 599 SER A C 1
ATOM 4684 O O . SER A 1 599 ? 5.282 15.803 -0.720 1.00 70.19 599 SER A O 1
ATOM 4686 N N . ASN A 1 600 ? 4.360 16.571 -2.613 1.00 81.50 600 ASN A N 1
ATOM 4687 C CA . ASN A 1 600 ? 3.054 15.914 -2.423 1.00 81.50 600 ASN A CA 1
ATOM 4688 C C . ASN A 1 600 ? 3.171 14.376 -2.301 1.00 81.50 600 ASN A C 1
ATOM 4690 O O . ASN A 1 600 ? 2.283 13.724 -1.751 1.00 81.50 600 ASN A O 1
ATOM 4694 N N . ARG A 1 601 ? 4.277 13.781 -2.780 1.00 83.81 601 ARG A N 1
ATOM 4695 C CA . ARG A 1 601 ? 4.574 12.348 -2.614 1.00 83.81 601 ARG A CA 1
ATOM 4696 C C . ARG A 1 601 ? 4.892 12.002 -1.150 1.00 83.81 601 ARG A C 1
ATOM 4698 O O . ARG A 1 601 ? 4.624 10.877 -0.759 1.00 83.81 601 ARG A O 1
ATOM 4705 N N . SER A 1 602 ? 5.355 12.942 -0.314 1.00 86.44 602 SER A N 1
ATOM 4706 C CA . SER A 1 602 ? 5.508 12.721 1.137 1.00 86.44 602 SER A CA 1
ATOM 4707 C C . SER A 1 602 ? 4.158 12.428 1.805 1.00 86.44 602 SER A C 1
ATOM 4709 O O . SER A 1 602 ? 4.036 11.428 2.507 1.00 86.44 602 SER A O 1
ATOM 4711 N N . LYS A 1 603 ? 3.131 13.249 1.520 1.00 89.94 603 LYS A N 1
ATOM 4712 C CA . LYS A 1 603 ? 1.746 13.040 1.979 1.00 89.94 603 LYS A CA 1
ATOM 4713 C C . LYS A 1 603 ? 1.213 11.688 1.511 1.00 89.94 603 LYS A C 1
ATOM 4715 O O . LYS A 1 603 ? 0.748 10.898 2.326 1.00 89.94 603 LYS A O 1
ATOM 4720 N N . LYS A 1 604 ? 1.308 11.407 0.203 1.00 90.19 604 LYS A N 1
ATOM 4721 C CA . LYS A 1 604 ? 0.834 10.135 -0.364 1.00 90.19 604 LYS A CA 1
ATOM 4722 C C . LYS A 1 604 ? 1.509 8.941 0.322 1.00 90.19 604 LYS A C 1
ATOM 4724 O O . LYS A 1 604 ? 0.821 8.040 0.779 1.00 90.19 604 LYS A O 1
ATOM 4729 N N . ASN A 1 605 ? 2.834 8.983 0.473 1.00 90.19 605 ASN A N 1
ATOM 4730 C CA . ASN A 1 605 ? 3.588 7.937 1.159 1.00 90.19 605 ASN A CA 1
ATOM 4731 C C . ASN A 1 605 ? 3.150 7.765 2.626 1.00 90.19 605 ASN A C 1
ATOM 4733 O O . ASN A 1 605 ? 3.192 6.644 3.111 1.00 90.19 605 ASN A O 1
ATOM 4737 N N . ALA A 1 606 ? 2.731 8.825 3.329 1.00 92.62 606 ALA A N 1
ATOM 4738 C CA . ALA A 1 606 ? 2.232 8.718 4.703 1.00 92.62 606 ALA A CA 1
ATOM 4739 C C . ALA A 1 606 ? 0.878 7.994 4.774 1.00 92.62 606 ALA A C 1
ATOM 4741 O O . ALA A 1 606 ? 0.710 7.088 5.588 1.00 92.62 606 ALA A O 1
ATOM 4742 N N . LEU A 1 607 ? -0.052 8.350 3.882 1.00 92.25 607 LEU A N 1
ATOM 4743 C CA . LEU A 1 607 ? -1.364 7.706 3.755 1.00 92.25 607 LEU A CA 1
ATOM 4744 C C . LEU A 1 607 ? -1.235 6.229 3.358 1.00 92.25 607 LEU A C 1
ATOM 4746 O O . LEU A 1 607 ? -1.814 5.355 4.002 1.00 92.25 607 LEU A O 1
ATOM 4750 N N . ASP A 1 608 ? -0.441 5.951 2.322 1.00 91.38 608 ASP A N 1
ATOM 4751 C CA . ASP A 1 608 ? -0.199 4.595 1.832 1.00 91.38 608 ASP A CA 1
ATOM 4752 C C . ASP A 1 608 ? 0.546 3.761 2.901 1.00 91.38 608 ASP A C 1
ATOM 4754 O O . ASP A 1 608 ? 0.225 2.593 3.096 1.00 91.38 608 ASP A O 1
ATOM 4758 N N . ALA A 1 609 ? 1.474 4.345 3.672 1.00 92.38 609 ALA A N 1
ATOM 4759 C CA . ALA A 1 609 ? 2.157 3.645 4.767 1.00 92.38 609 ALA A CA 1
ATOM 4760 C C . ALA A 1 609 ? 1.240 3.347 5.963 1.00 92.38 609 ALA A C 1
ATOM 4762 O O . ALA A 1 609 ? 1.340 2.266 6.542 1.00 92.38 609 ALA A O 1
ATOM 4763 N N . ALA A 1 610 ? 0.332 4.257 6.323 1.00 92.50 610 ALA A N 1
ATOM 4764 C CA . ALA A 1 610 ? -0.672 4.008 7.358 1.00 92.50 610 ALA A CA 1
ATOM 4765 C C . ALA A 1 610 ? -1.585 2.830 6.969 1.00 92.50 610 ALA A C 1
ATOM 4767 O O . ALA A 1 610 ? -1.759 1.894 7.751 1.00 92.50 610 ALA A O 1
ATOM 4768 N N . ARG A 1 611 ? -2.072 2.821 5.719 1.00 92.44 611 ARG A N 1
ATOM 4769 C CA . ARG A 1 611 ? -2.847 1.713 5.132 1.00 92.44 611 ARG A CA 1
ATOM 4770 C C . ARG A 1 611 ? -2.048 0.407 5.092 1.00 92.44 611 ARG A C 1
ATOM 4772 O O . ARG A 1 611 ? -2.559 -0.626 5.506 1.00 92.44 611 ARG A O 1
ATOM 4779 N N . ALA A 1 612 ? -0.783 0.441 4.669 1.00 90.69 612 ALA A N 1
ATOM 4780 C CA . ALA A 1 612 ? 0.088 -0.738 4.640 1.00 90.69 612 ALA A CA 1
ATOM 4781 C C . ALA A 1 612 ? 0.380 -1.305 6.036 1.00 90.69 612 ALA A C 1
ATOM 4783 O O . ALA A 1 612 ? 0.484 -2.521 6.195 1.00 90.69 612 ALA A O 1
ATOM 4784 N N . LYS A 1 613 ? 0.510 -0.443 7.054 1.00 93.31 613 LYS A N 1
ATOM 4785 C CA . LYS A 1 613 ? 0.677 -0.868 8.449 1.00 93.31 613 LYS A CA 1
ATOM 4786 C C . LYS A 1 613 ? -0.602 -1.503 8.993 1.00 93.31 613 LYS A C 1
ATOM 4788 O O . LYS A 1 613 ? -0.494 -2.535 9.646 1.00 93.31 613 LYS A O 1
ATOM 4793 N N . LEU A 1 614 ? -1.776 -0.947 8.681 1.00 91.44 614 LEU A N 1
ATOM 4794 C CA . LEU A 1 614 ? -3.052 -1.566 9.045 1.00 91.44 614 LEU A CA 1
ATOM 4795 C C . LEU A 1 614 ? -3.222 -2.921 8.359 1.00 91.44 614 LEU A C 1
ATOM 4797 O O . LEU A 1 614 ? -3.504 -3.897 9.037 1.00 91.44 614 LEU A O 1
ATOM 4801 N N . ALA A 1 615 ? -2.974 -3.006 7.049 1.00 87.94 615 ALA A N 1
ATOM 4802 C CA . ALA A 1 615 ? -3.022 -4.265 6.306 1.00 87.94 615 ALA A CA 1
ATOM 4803 C C . ALA A 1 615 ? -2.135 -5.339 6.942 1.00 87.94 615 ALA A C 1
ATOM 4805 O O . ALA A 1 615 ? -2.535 -6.490 7.071 1.00 87.94 615 ALA A O 1
ATOM 4806 N N . LEU A 1 616 ? -0.921 -4.954 7.344 1.00 87.62 616 LEU A N 1
ATOM 4807 C CA . LEU A 1 616 ? 0.018 -5.857 7.988 1.00 87.62 616 LEU A CA 1
ATOM 4808 C C . LEU A 1 616 ? -0.508 -6.356 9.339 1.00 87.62 616 LEU A C 1
ATOM 4810 O O . LEU A 1 616 ? -0.371 -7.537 9.640 1.00 87.62 616 LEU A O 1
ATOM 4814 N N . ASP A 1 617 ? -1.115 -5.485 10.141 1.00 87.88 617 ASP A N 1
ATOM 4815 C CA . ASP A 1 617 ? -1.662 -5.861 11.445 1.00 87.88 617 ASP A CA 1
ATOM 4816 C C . ASP A 1 617 ? -2.962 -6.667 11.320 1.00 87.88 617 ASP A C 1
ATOM 4818 O O . ASP A 1 617 ? -3.105 -7.661 12.020 1.00 87.88 617 ASP A O 1
ATOM 4822 N N . GLN A 1 618 ? -3.842 -6.347 10.364 1.00 85.38 618 GLN A N 1
ATOM 4823 C CA . GLN A 1 618 ? -5.046 -7.130 10.033 1.00 85.38 618 GLN A CA 1
ATOM 4824 C C . GLN A 1 618 ? -4.719 -8.571 9.635 1.00 85.38 618 GLN A C 1
ATOM 4826 O O . GLN A 1 618 ? -5.548 -9.466 9.789 1.00 85.38 618 GLN A O 1
ATOM 4831 N N . ILE A 1 619 ? -3.507 -8.810 9.128 1.00 82.25 619 ILE A N 1
ATOM 4832 C CA . ILE A 1 619 ? -3.011 -10.166 8.932 1.00 82.25 619 ILE A CA 1
ATOM 4833 C C . ILE A 1 619 ? -2.691 -10.792 10.294 1.00 82.25 619 ILE A C 1
ATOM 4835 O O . ILE A 1 619 ? -3.180 -11.879 10.569 1.00 82.25 619 ILE A O 1
ATOM 4839 N N . PHE A 1 620 ? -1.916 -10.150 11.168 1.00 77.88 620 PHE A N 1
ATOM 4840 C CA . PHE A 1 620 ? -1.428 -10.795 12.397 1.00 77.88 620 PHE A CA 1
ATOM 4841 C C . PHE A 1 620 ? -2.380 -10.812 13.598 1.00 77.88 620 PHE A C 1
ATOM 4843 O O . PHE A 1 620 ? -2.206 -11.684 14.445 1.00 77.88 620 PHE A O 1
ATOM 4850 N N . TYR A 1 621 ? -3.356 -9.906 13.681 1.00 80.75 621 TYR A N 1
ATOM 4851 C CA . TYR A 1 621 ? -4.223 -9.749 14.852 1.00 80.75 621 TYR A CA 1
ATOM 4852 C C . TYR A 1 621 ? -5.702 -9.661 14.445 1.00 80.75 621 TYR A C 1
ATOM 4854 O O . TYR A 1 621 ? -6.098 -8.768 13.690 1.00 80.75 621 TYR A O 1
ATOM 4862 N N . ALA A 1 622 ? -6.533 -10.562 14.979 1.00 72.44 622 ALA A N 1
ATOM 4863 C CA . ALA A 1 622 ? -7.960 -10.652 14.646 1.00 72.44 622 ALA A CA 1
ATOM 4864 C C . ALA A 1 622 ? -8.772 -9.417 15.086 1.00 72.44 622 ALA A C 1
ATOM 4866 O O . ALA A 1 622 ? -9.735 -9.046 14.417 1.00 72.44 622 ALA A O 1
ATOM 4867 N N . ASP A 1 623 ? -8.344 -8.755 16.165 1.00 75.88 623 ASP A N 1
ATOM 4868 C CA . ASP A 1 623 ? -8.989 -7.559 16.727 1.00 75.88 623 ASP A CA 1
ATOM 4869 C C . ASP A 1 623 ? -8.570 -6.246 16.025 1.00 75.88 623 ASP A C 1
ATOM 4871 O O . ASP A 1 623 ? -8.884 -5.152 16.501 1.00 75.88 623 ASP A O 1
ATOM 4875 N N . THR A 1 624 ? -7.826 -6.311 14.912 1.00 79.56 624 THR A N 1
ATOM 4876 C CA . THR A 1 624 ? -7.365 -5.098 14.215 1.00 79.56 624 THR A CA 1
ATOM 4877 C C . THR A 1 624 ? -8.548 -4.320 13.617 1.00 79.56 624 THR A C 1
ATOM 4879 O O . THR A 1 624 ? -9.408 -4.926 12.972 1.00 79.56 624 THR A O 1
ATOM 4882 N N . PRO A 1 625 ? -8.591 -2.977 13.740 1.00 81.50 625 PRO A N 1
ATOM 4883 C CA . PRO A 1 625 ? -9.598 -2.153 13.076 1.00 81.50 625 PRO A CA 1
ATOM 4884 C C . PRO A 1 625 ? -9.679 -2.402 11.562 1.00 81.50 625 PRO A C 1
ATOM 4886 O O . PRO A 1 625 ? -8.670 -2.655 10.903 1.00 81.50 625 PRO A O 1
ATOM 4889 N N . THR A 1 626 ? -10.870 -2.269 10.974 1.00 84.38 626 THR A N 1
ATOM 4890 C CA . THR A 1 626 ? -11.042 -2.354 9.511 1.00 84.38 626 THR A CA 1
ATOM 4891 C C . THR A 1 626 ? -10.576 -1.089 8.783 1.00 84.38 626 THR A C 1
ATOM 4893 O O . THR A 1 626 ? -10.292 -1.147 7.591 1.00 84.38 626 THR A O 1
ATOM 4896 N N . HIS A 1 627 ? -10.428 0.033 9.498 1.00 84.94 627 HIS A N 1
ATOM 4897 C CA . HIS A 1 627 ? -9.984 1.326 8.972 1.00 84.94 627 HIS A CA 1
ATOM 4898 C C . HIS A 1 627 ? -8.722 1.840 9.684 1.00 84.94 627 HIS A C 1
ATOM 4900 O O . HIS A 1 627 ? -8.431 1.463 10.820 1.00 84.94 627 HIS A O 1
ATOM 4906 N N . ALA A 1 628 ? -7.970 2.732 9.037 1.00 86.75 628 ALA A N 1
ATOM 4907 C CA . ALA A 1 628 ? -6.761 3.306 9.628 1.00 86.75 628 ALA A CA 1
ATOM 4908 C C . ALA A 1 628 ? -7.100 4.357 10.706 1.00 86.75 628 ALA A C 1
ATOM 4910 O O . ALA A 1 628 ? -7.758 5.356 10.415 1.00 86.75 628 ALA A O 1
ATOM 4911 N N . THR A 1 629 ? -6.630 4.134 11.938 1.00 90.62 629 THR A N 1
ATOM 4912 C CA . THR A 1 629 ? -6.823 5.026 13.101 1.00 90.62 629 THR A CA 1
ATOM 4913 C C . THR A 1 629 ? -5.720 6.092 13.217 1.00 90.62 629 THR A C 1
ATOM 4915 O O . THR A 1 629 ? -4.754 6.089 12.447 1.00 90.62 629 THR A O 1
ATOM 4918 N N . GLU A 1 630 ? -5.828 6.984 14.212 1.00 93.44 630 GLU A N 1
ATOM 4919 C CA . GLU A 1 630 ? -4.788 7.963 14.579 1.00 93.44 630 GLU A CA 1
ATOM 4920 C C . GLU A 1 630 ? -3.398 7.319 14.737 1.00 93.44 630 GLU A C 1
ATOM 4922 O O . GLU A 1 630 ? -2.418 7.834 14.200 1.00 93.44 630 GLU A O 1
ATOM 4927 N N . GLU A 1 631 ? -3.303 6.163 15.401 1.00 93.25 631 GLU A N 1
ATOM 4928 C CA . GLU A 1 631 ? -2.031 5.457 15.607 1.00 93.25 631 GLU A CA 1
ATOM 4929 C C . GLU A 1 631 ? -1.389 5.053 14.270 1.00 93.25 631 GLU A C 1
ATOM 4931 O O . GLU A 1 631 ? -0.205 5.309 14.030 1.00 93.25 631 GLU A O 1
ATOM 4936 N N . TYR A 1 632 ? -2.182 4.489 13.353 1.00 93.44 632 TYR A N 1
ATOM 4937 C CA . TYR A 1 632 ? -1.715 4.125 12.014 1.00 93.44 632 TYR A CA 1
ATOM 4938 C C . TYR A 1 632 ? -1.296 5.352 11.204 1.00 93.44 632 TYR A C 1
ATOM 4940 O O . TYR A 1 632 ? -0.292 5.295 10.493 1.00 93.44 632 TYR A O 1
ATOM 4948 N N . ALA A 1 633 ? -2.013 6.470 11.337 1.00 93.38 633 ALA A N 1
ATOM 4949 C CA . ALA A 1 633 ? -1.665 7.730 10.691 1.00 93.38 633 ALA A CA 1
ATOM 4950 C C . ALA A 1 633 ? -0.338 8.307 11.213 1.00 93.38 633 ALA A C 1
ATOM 4952 O O . ALA A 1 633 ? 0.535 8.641 10.409 1.00 93.38 633 ALA A O 1
ATOM 4953 N N . ILE A 1 634 ? -0.131 8.335 12.535 1.00 93.94 634 ILE A N 1
ATOM 4954 C CA . ILE A 1 634 ? 1.138 8.732 13.168 1.00 93.94 634 ILE A CA 1
ATOM 4955 C C . ILE A 1 634 ? 2.285 7.845 12.668 1.00 93.94 634 ILE A C 1
ATOM 4957 O O . ILE A 1 634 ? 3.329 8.354 12.249 1.00 93.94 634 ILE A O 1
ATOM 4961 N N . LEU A 1 635 ? 2.098 6.521 12.650 1.00 93.38 635 LEU A N 1
ATOM 4962 C CA . LEU A 1 635 ? 3.096 5.574 12.143 1.00 93.38 635 LEU A CA 1
ATOM 4963 C C . LEU A 1 635 ? 3.383 5.773 10.646 1.00 93.38 635 LEU A C 1
ATOM 4965 O O . LEU A 1 635 ? 4.546 5.727 10.240 1.00 93.38 635 LEU A O 1
ATOM 4969 N N . GLY A 1 636 ? 2.359 6.047 9.834 1.00 93.06 636 GLY A N 1
ATOM 4970 C CA . GLY A 1 636 ? 2.491 6.347 8.408 1.00 93.06 636 GLY A CA 1
ATOM 4971 C C . GLY A 1 636 ? 3.267 7.639 8.141 1.00 93.06 636 GLY A C 1
ATOM 4972 O O . GLY A 1 636 ? 4.192 7.653 7.326 1.00 93.06 636 GLY A O 1
ATOM 4973 N N . VAL A 1 637 ? 2.976 8.712 8.883 1.00 93.44 637 VAL A N 1
ATOM 4974 C CA . VAL A 1 637 ? 3.740 9.969 8.834 1.00 93.44 637 VAL A CA 1
ATOM 4975 C C . VAL A 1 637 ? 5.192 9.742 9.255 1.00 93.44 637 VAL A C 1
ATOM 4977 O O . VAL A 1 637 ? 6.105 10.132 8.524 1.00 93.44 637 VAL A O 1
ATOM 4980 N N . LYS A 1 638 ? 5.430 9.075 10.393 1.00 93.81 638 LYS A N 1
ATOM 4981 C CA . LYS A 1 638 ? 6.784 8.745 10.870 1.00 93.81 638 LYS A CA 1
ATOM 4982 C C . LYS A 1 638 ? 7.562 7.942 9.835 1.00 93.81 638 LYS A C 1
ATOM 4984 O O . LYS A 1 638 ? 8.728 8.242 9.587 1.00 93.81 638 LYS A O 1
ATOM 4989 N N . TYR A 1 639 ? 6.923 6.970 9.187 1.00 93.00 639 TYR A N 1
ATOM 4990 C CA . TYR A 1 639 ? 7.506 6.214 8.083 1.00 93.00 639 TYR A CA 1
ATOM 4991 C C . TYR A 1 639 ? 7.872 7.124 6.899 1.00 93.00 639 TYR A C 1
ATOM 4993 O O . TYR A 1 639 ? 9.010 7.095 6.425 1.00 93.00 639 TYR A O 1
ATOM 5001 N N . ALA A 1 640 ? 6.956 7.986 6.449 1.00 91.00 640 ALA A N 1
ATOM 5002 C CA . ALA A 1 640 ? 7.194 8.907 5.336 1.00 91.00 640 ALA A CA 1
ATOM 5003 C C . ALA A 1 640 ? 8.295 9.946 5.626 1.00 91.00 640 ALA A C 1
ATOM 5005 O O . ALA A 1 640 ? 9.046 10.310 4.721 1.00 91.00 640 ALA A O 1
ATOM 5006 N N . PHE A 1 641 ? 8.432 10.401 6.875 1.00 90.31 641 PHE A N 1
ATOM 5007 C CA . PHE A 1 641 ? 9.517 11.288 7.303 1.00 90.31 641 PHE A CA 1
ATOM 5008 C C . PHE A 1 641 ? 10.850 10.523 7.383 1.00 90.31 641 PHE A C 1
ATOM 5010 O O . PHE A 1 641 ? 11.842 10.933 6.774 1.00 90.31 641 PHE A O 1
ATOM 5017 N N . CYS A 1 642 ? 10.884 9.372 8.062 1.00 87.62 642 CYS A N 1
ATOM 5018 C CA . CYS A 1 642 ? 12.091 8.554 8.233 1.00 87.62 642 CYS A CA 1
ATOM 5019 C C . CYS A 1 642 ? 12.662 8.001 6.919 1.00 87.62 642 CYS A C 1
ATOM 5021 O O . CYS A 1 642 ? 13.879 7.826 6.823 1.00 87.62 642 CYS A O 1
ATOM 5023 N N . THR A 1 643 ? 11.815 7.761 5.913 1.00 87.75 643 THR A N 1
ATOM 5024 C CA . THR A 1 643 ? 12.222 7.316 4.565 1.00 87.75 643 THR A CA 1
ATOM 5025 C C . THR A 1 643 ? 12.655 8.454 3.633 1.00 87.75 643 THR A C 1
ATOM 5027 O O . THR A 1 643 ? 13.076 8.180 2.510 1.00 87.75 643 THR A O 1
ATOM 5030 N N . ARG A 1 644 ? 12.578 9.720 4.074 1.00 84.81 644 ARG A N 1
ATOM 5031 C CA . ARG A 1 644 ? 12.977 10.912 3.295 1.00 84.81 644 ARG A CA 1
ATOM 5032 C C . ARG A 1 644 ? 14.099 11.721 3.934 1.00 84.81 644 ARG A C 1
ATOM 5034 O O . ARG A 1 644 ? 14.893 12.334 3.223 1.00 84.81 644 ARG A O 1
ATOM 5041 N N . VAL A 1 645 ? 14.190 11.731 5.262 1.00 83.75 645 VAL A N 1
ATOM 5042 C CA . VAL A 1 645 ? 15.254 12.448 5.972 1.00 83.75 645 VAL A CA 1
ATOM 5043 C C . VAL A 1 645 ? 16.561 11.674 5.887 1.00 83.75 645 VAL A C 1
ATOM 5045 O O . VAL A 1 645 ? 16.622 10.471 6.144 1.00 83.75 645 VAL A O 1
ATOM 5048 N N . GLN A 1 646 ? 17.606 12.400 5.505 1.00 77.00 646 GLN A N 1
ATOM 5049 C CA . GLN A 1 646 ? 18.947 11.886 5.276 1.00 77.00 646 GLN A CA 1
ATOM 5050 C C . GLN A 1 646 ? 19.943 12.784 6.006 1.00 77.00 646 GLN A C 1
ATOM 5052 O O . GLN A 1 646 ? 20.239 13.898 5.573 1.00 77.00 646 GLN A O 1
ATOM 5057 N N . GLY A 1 647 ? 20.453 12.315 7.142 1.00 73.31 647 GLY A N 1
ATOM 5058 C CA . GLY A 1 647 ? 21.565 12.977 7.816 1.00 73.31 647 GLY A CA 1
ATOM 5059 C C . GLY A 1 647 ? 22.885 12.733 7.082 1.00 73.31 647 GLY A C 1
ATOM 5060 O O . GLY A 1 647 ? 23.206 11.597 6.738 1.00 73.31 647 GLY A O 1
ATOM 5061 N N . LYS A 1 648 ? 23.709 13.782 6.930 1.00 75.12 648 LYS A N 1
ATOM 5062 C CA . LYS A 1 648 ? 25.058 13.698 6.320 1.00 75.12 648 LYS A CA 1
ATOM 5063 C C . LYS A 1 648 ? 25.972 12.647 6.965 1.00 75.12 648 LYS A C 1
ATOM 5065 O O . LYS A 1 648 ? 26.924 12.206 6.335 1.00 75.12 648 LYS A O 1
ATOM 5070 N N . ASN A 1 649 ? 25.717 12.285 8.224 1.00 78.75 649 ASN A N 1
ATOM 5071 C CA . ASN A 1 649 ? 26.420 11.232 8.948 1.00 78.75 649 ASN A CA 1
ATOM 5072 C C . ASN A 1 649 ? 25.406 10.309 9.653 1.00 78.75 649 ASN A C 1
ATOM 5074 O O . ASN A 1 649 ? 24.377 10.797 10.128 1.00 78.75 649 ASN A O 1
ATOM 5078 N N . PRO A 1 650 ? 25.703 9.007 9.848 1.00 72.94 650 PRO A N 1
ATOM 5079 C CA . PRO A 1 650 ? 24.759 8.060 10.454 1.00 72.94 650 PRO A CA 1
ATOM 5080 C C . PRO A 1 650 ? 24.254 8.436 11.856 1.00 72.94 650 PRO A C 1
ATOM 5082 O O . PRO A 1 650 ? 23.155 8.035 12.228 1.00 72.94 650 PRO A O 1
ATOM 5085 N N . GLY A 1 651 ? 25.049 9.182 12.634 1.00 77.00 651 GLY A N 1
ATOM 5086 C CA . GLY A 1 651 ? 24.662 9.661 13.966 1.00 77.00 651 GLY A CA 1
ATOM 5087 C C . GLY A 1 651 ? 23.713 10.862 13.940 1.00 77.00 651 GLY A C 1
ATOM 5088 O O . GLY A 1 651 ? 22.804 10.927 14.762 1.00 77.00 651 GLY A O 1
ATOM 5089 N N . THR A 1 652 ? 23.872 11.784 12.981 1.00 80.12 652 THR A N 1
ATOM 5090 C CA . THR A 1 652 ? 22.930 12.905 12.822 1.00 80.12 652 THR A CA 1
ATOM 5091 C C . THR A 1 652 ? 21.624 12.437 12.187 1.00 80.12 652 THR A C 1
ATOM 5093 O O . THR A 1 652 ? 20.566 12.898 12.588 1.00 80.12 652 THR A O 1
ATOM 5096 N N . ASP A 1 653 ? 21.682 11.451 11.283 1.00 78.25 653 ASP A N 1
ATOM 5097 C CA . ASP A 1 653 ? 20.503 10.806 10.686 1.00 78.25 653 ASP A CA 1
ATOM 5098 C C . ASP A 1 653 ? 19.554 10.213 11.740 1.00 78.25 653 ASP A C 1
ATOM 5100 O O . ASP A 1 653 ? 18.347 10.415 11.665 1.00 78.25 653 ASP A O 1
ATOM 5104 N N . VAL A 1 654 ? 20.099 9.519 12.747 1.00 81.19 654 VAL A N 1
ATOM 5105 C CA . VAL A 1 654 ? 19.305 8.959 13.857 1.00 81.19 654 VAL A CA 1
ATOM 5106 C C . VAL A 1 654 ? 18.695 10.076 14.703 1.00 81.19 654 VAL A C 1
ATOM 5108 O O . VAL A 1 654 ? 17.484 10.090 14.885 1.00 81.19 654 VAL A O 1
ATOM 5111 N N . LYS A 1 655 ? 19.504 11.055 15.128 1.00 85.12 655 LYS A N 1
ATOM 5112 C CA . LYS A 1 655 ? 19.038 12.174 15.960 1.00 85.12 655 LYS A CA 1
ATOM 5113 C C . LYS A 1 655 ? 17.919 12.979 15.292 1.00 85.12 655 LYS A C 1
ATOM 5115 O O . LYS A 1 655 ? 16.929 13.286 15.940 1.00 85.12 655 LYS A O 1
ATOM 5120 N N . HIS A 1 656 ? 18.037 13.287 13.998 1.00 86.81 656 HIS A N 1
ATOM 5121 C CA . HIS A 1 656 ? 16.986 14.017 13.281 1.00 86.81 656 HIS A CA 1
ATOM 5122 C C . HIS A 1 656 ? 15.710 13.178 13.123 1.00 86.81 656 HIS A C 1
ATOM 5124 O O . HIS A 1 656 ? 14.616 13.723 13.203 1.00 86.81 656 HIS A O 1
ATOM 5130 N N . LYS A 1 657 ? 15.816 11.853 12.951 1.00 87.75 657 LYS A N 1
ATOM 5131 C CA . LYS A 1 657 ? 14.648 10.953 12.893 1.00 87.75 657 LYS A CA 1
ATOM 5132 C C . LYS A 1 657 ? 13.946 10.818 14.245 1.00 87.75 657 LYS A C 1
ATOM 5134 O O . LYS A 1 657 ? 12.720 10.796 14.277 1.00 87.75 657 LYS A O 1
ATOM 5139 N N . GLU A 1 658 ? 14.699 10.802 15.341 1.00 89.38 658 GLU A N 1
ATOM 5140 C CA . GLU A 1 658 ? 14.160 10.877 16.706 1.00 89.38 658 GLU A CA 1
ATOM 5141 C C . GLU A 1 658 ? 13.449 12.222 16.941 1.00 89.38 658 GLU A C 1
ATOM 5143 O O . GLU A 1 658 ? 12.277 12.229 17.302 1.00 89.38 658 GLU A O 1
ATOM 5148 N N . GLU A 1 659 ? 14.094 13.354 16.630 1.00 90.75 659 GLU A N 1
ATOM 5149 C CA . GLU A 1 659 ? 13.495 14.698 16.735 1.00 90.75 659 GLU A CA 1
ATOM 5150 C C . GLU A 1 659 ? 12.217 14.853 15.898 1.00 90.75 659 GLU A C 1
ATOM 5152 O O . GLU A 1 659 ? 11.257 15.478 16.342 1.00 90.75 659 GLU A O 1
ATOM 5157 N N . LEU A 1 660 ? 12.189 14.277 14.695 1.00 90.81 660 LEU A N 1
ATOM 5158 C CA . LEU A 1 660 ? 11.008 14.259 13.833 1.00 90.81 660 LEU A CA 1
ATOM 5159 C C . LEU A 1 660 ? 9.898 13.368 14.380 1.00 90.81 660 LEU A C 1
ATOM 5161 O O . LEU A 1 660 ? 8.740 13.764 14.319 1.00 90.81 660 LEU A O 1
ATOM 5165 N N . SER A 1 661 ? 10.233 12.190 14.916 1.00 91.38 661 SER A N 1
ATOM 5166 C CA . SER A 1 661 ? 9.254 11.309 15.557 1.00 91.38 661 SER A CA 1
ATOM 5167 C C . SER A 1 661 ? 8.576 12.025 16.721 1.00 91.38 661 SER A C 1
ATOM 5169 O O . SER A 1 661 ? 7.351 12.091 16.745 1.00 91.38 661 SER A O 1
ATOM 5171 N N . THR A 1 662 ? 9.366 12.619 17.622 1.00 93.62 662 THR A N 1
ATOM 5172 C CA . THR A 1 662 ? 8.857 13.400 18.756 1.00 93.62 662 THR A CA 1
ATOM 5173 C C . THR A 1 662 ? 8.009 14.579 18.286 1.00 93.62 662 THR A C 1
ATOM 5175 O O . THR A 1 662 ? 6.915 14.777 18.798 1.00 93.62 662 THR A O 1
ATOM 5178 N N . TRP A 1 663 ? 8.449 15.323 17.263 1.00 94.56 663 TRP A N 1
ATOM 5179 C CA . TRP A 1 663 ? 7.657 16.434 16.729 1.00 94.56 663 TRP A CA 1
ATOM 5180 C C . TRP A 1 663 ? 6.309 15.966 16.160 1.00 94.56 663 TRP A C 1
ATOM 5182 O O . TRP A 1 663 ? 5.305 16.638 16.366 1.00 94.56 663 TRP A O 1
ATOM 5192 N N . VAL A 1 664 ? 6.248 14.819 15.471 1.00 94.44 664 VAL A N 1
ATOM 5193 C CA . VAL A 1 664 ? 4.972 14.257 14.989 1.00 94.44 664 VAL A CA 1
ATOM 5194 C C . VAL A 1 664 ? 4.061 13.900 16.165 1.00 94.44 664 VAL A C 1
ATOM 5196 O O . VAL A 1 664 ? 2.896 14.293 16.149 1.00 94.44 664 VAL A O 1
ATOM 5199 N N . ASP A 1 665 ? 4.590 13.231 17.194 1.00 93.06 665 ASP A N 1
ATOM 5200 C CA . ASP A 1 665 ? 3.831 12.855 18.398 1.00 93.06 665 ASP A CA 1
ATOM 5201 C C . ASP A 1 665 ? 3.272 14.081 19.143 1.00 93.06 665 ASP A C 1
ATOM 5203 O O . ASP A 1 665 ? 2.106 14.100 19.526 1.00 93.06 665 ASP A O 1
ATOM 5207 N N . GLU A 1 666 ? 4.073 15.140 19.286 1.00 95.12 666 GLU A N 1
ATOM 5208 C CA . GLU A 1 666 ? 3.684 16.393 19.949 1.00 95.12 666 GLU A CA 1
ATOM 5209 C C . GLU A 1 666 ? 2.658 17.229 19.162 1.00 95.12 666 GLU A C 1
ATOM 5211 O O . GLU A 1 666 ? 2.026 18.115 19.736 1.00 95.12 666 GLU A O 1
ATOM 5216 N N . ASN A 1 667 ? 2.519 17.018 17.847 1.00 96.25 667 ASN A N 1
ATOM 5217 C CA . ASN A 1 667 ? 1.757 17.922 16.975 1.00 96.25 667 ASN A CA 1
ATOM 5218 C C . ASN A 1 667 ? 0.554 17.282 16.277 1.00 96.25 667 ASN A C 1
ATOM 5220 O O . ASN A 1 667 ? -0.350 18.025 15.893 1.00 96.25 667 ASN A O 1
ATOM 5224 N N . TYR A 1 668 ? 0.526 15.960 16.077 1.00 95.12 668 TYR A N 1
ATOM 5225 C CA . TYR A 1 668 ? -0.521 15.325 15.273 1.00 95.12 668 TYR A CA 1
ATOM 5226 C C . TYR A 1 668 ? -1.878 15.280 15.978 1.00 95.12 668 TYR A C 1
ATOM 5228 O O . TYR A 1 668 ? -2.857 15.733 15.394 1.00 95.12 668 TYR A O 1
ATOM 5236 N N . SER A 1 669 ? -1.941 14.827 17.233 1.00 93.75 669 SER A N 1
ATOM 5237 C CA . SER A 1 669 ? -3.214 14.713 17.973 1.00 93.75 669 SER A CA 1
ATOM 5238 C C . SER A 1 669 ? -3.913 16.075 18.126 1.00 93.75 669 SER A C 1
ATOM 5240 O O . SER A 1 669 ? -5.106 16.240 17.873 1.00 93.75 669 SER A O 1
ATOM 5242 N N . ASP A 1 670 ? -3.109 17.108 18.380 1.00 94.81 670 ASP A N 1
ATOM 5243 C CA . ASP A 1 670 ? -3.498 18.517 18.462 1.00 94.81 670 ASP A CA 1
ATOM 5244 C C . ASP A 1 670 ? -4.070 19.089 17.148 1.00 94.81 670 ASP A C 1
ATOM 5246 O O . ASP A 1 670 ? -4.759 20.112 17.149 1.00 94.81 670 ASP A O 1
ATOM 5250 N N . LEU A 1 671 ? -3.727 18.487 16.006 1.00 94.88 671 LEU A N 1
ATOM 5251 C CA . LEU A 1 671 ? -4.236 18.838 14.679 1.00 94.88 671 LEU A CA 1
ATOM 5252 C C . LEU A 1 671 ? -5.422 17.963 14.287 1.00 94.88 671 LEU A C 1
ATOM 5254 O O . LEU A 1 671 ? -6.370 18.483 13.705 1.00 94.88 671 LEU A O 1
ATOM 5258 N N . LEU A 1 672 ? -5.408 16.683 14.662 1.00 94.75 672 LEU A N 1
ATOM 5259 C CA . LEU A 1 672 ? -6.539 15.781 14.495 1.00 94.75 672 LEU A CA 1
ATOM 5260 C C . LEU A 1 672 ? -7.773 16.348 15.200 1.00 94.75 672 LEU A C 1
ATOM 5262 O O . LEU A 1 672 ? -8.783 16.564 14.543 1.00 94.75 672 LEU A O 1
ATOM 5266 N N . HIS A 1 673 ? -7.658 16.744 16.471 1.00 93.94 673 HIS A N 1
ATOM 5267 C CA . HIS A 1 673 ? -8.747 17.396 17.213 1.00 93.94 673 HIS A CA 1
ATOM 5268 C C . HIS A 1 673 ? -9.266 18.680 16.536 1.00 93.94 673 HIS A C 1
ATOM 5270 O O . HIS A 1 673 ? -10.464 18.969 16.557 1.00 93.94 673 HIS A O 1
ATOM 5276 N N . LYS A 1 674 ? -8.392 19.452 15.875 1.00 94.44 674 LYS A N 1
ATOM 5277 C CA . LYS A 1 674 ? -8.796 20.652 15.117 1.00 94.44 674 LYS A CA 1
ATOM 5278 C C . LYS A 1 674 ? -9.559 20.289 13.845 1.00 94.44 674 LYS A C 1
ATOM 5280 O O . LYS A 1 674 ? -10.582 20.915 13.574 1.00 94.44 674 LYS A O 1
ATOM 5285 N N . GLU A 1 675 ? -9.119 19.278 13.103 1.00 95.25 675 GLU A N 1
ATOM 5286 C CA . GLU A 1 675 ? -9.831 18.796 11.915 1.00 95.25 675 GLU A CA 1
ATOM 5287 C C . GLU A 1 675 ? -11.149 18.092 12.275 1.00 95.25 675 GLU A C 1
ATOM 5289 O O . GLU A 1 675 ? -12.147 18.298 11.587 1.00 95.25 675 GLU A O 1
ATOM 5294 N N . GLU A 1 676 ? -11.210 17.363 13.396 1.00 93.44 676 GLU A N 1
ATOM 5295 C CA . GLU A 1 676 ? -12.450 16.825 13.974 1.00 93.44 676 GLU A CA 1
ATOM 5296 C C . GLU A 1 676 ? -13.459 17.955 14.230 1.00 93.44 676 GLU A C 1
ATOM 5298 O O . GLU A 1 676 ? -14.583 17.928 13.722 1.00 93.44 676 GLU A O 1
ATOM 5303 N N . ASN A 1 677 ? -13.033 19.012 14.930 1.00 93.31 677 ASN A N 1
ATOM 5304 C CA . ASN A 1 677 ? -13.844 20.208 15.163 1.00 93.31 677 ASN A CA 1
ATOM 5305 C C . ASN A 1 677 ? -14.310 20.884 13.862 1.00 93.31 677 ASN A C 1
ATOM 5307 O O . ASN A 1 677 ? -15.488 21.227 13.733 1.00 93.31 677 ASN A O 1
ATOM 5311 N N . VAL A 1 678 ? -13.413 21.082 12.889 1.00 93.56 678 VAL A N 1
ATOM 5312 C CA . VAL A 1 678 ? -13.729 21.715 11.595 1.00 93.56 678 VAL A CA 1
ATOM 5313 C C . VAL A 1 678 ? -14.721 20.876 10.789 1.00 93.56 678 VAL A C 1
ATOM 5315 O O . VAL A 1 678 ? -15.653 21.432 10.192 1.00 93.56 678 VAL A O 1
ATOM 5318 N N . TRP A 1 679 ? -14.565 19.551 10.787 1.00 94.88 679 TRP A N 1
ATOM 5319 C CA . TRP A 1 679 ? -15.451 18.629 10.084 1.00 94.88 679 TRP A CA 1
ATOM 5320 C C . TRP A 1 679 ? -16.857 18.647 10.685 1.00 94.88 679 TRP A C 1
ATOM 5322 O O . TRP A 1 679 ? -17.828 18.887 9.959 1.00 94.88 679 TRP A O 1
ATOM 5332 N N . TRP A 1 680 ? -16.970 18.503 12.009 1.00 94.44 680 TRP A N 1
ATOM 5333 C CA . TRP A 1 680 ? -18.254 18.532 12.714 1.00 94.44 680 TRP A CA 1
ATOM 5334 C C . TRP A 1 680 ? -18.947 19.891 12.587 1.00 94.44 680 TRP A C 1
ATOM 5336 O O . TRP A 1 680 ? -20.123 19.951 12.225 1.00 94.44 680 TRP A O 1
ATOM 5346 N N . CYS A 1 681 ? -18.214 20.999 12.723 1.00 91.31 681 CYS A N 1
ATOM 5347 C CA . CYS A 1 681 ? -18.741 22.335 12.430 1.00 91.31 681 CYS A CA 1
ATOM 5348 C C . CYS A 1 681 ? -19.234 22.492 10.989 1.00 91.31 681 CYS A C 1
ATOM 5350 O O . CYS A 1 681 ? -20.225 23.187 10.754 1.00 91.31 681 CYS A O 1
ATOM 5352 N N . SER A 1 682 ? -18.583 21.849 10.019 1.00 91.75 682 SER A N 1
ATOM 5353 C CA . SER A 1 682 ? -19.018 21.879 8.621 1.00 91.75 682 SER A CA 1
ATOM 5354 C C . SER A 1 682 ? -20.301 21.070 8.405 1.00 91.75 682 SER A C 1
ATOM 5356 O O . SER A 1 682 ? -21.206 21.562 7.726 1.00 91.75 682 SER A O 1
ATOM 5358 N N . ALA A 1 683 ? -20.424 19.898 9.040 1.00 92.81 683 ALA A N 1
ATOM 5359 C CA . ALA A 1 683 ? -21.647 19.094 9.049 1.00 92.81 683 ALA A CA 1
ATOM 5360 C C . ALA A 1 683 ? -22.823 19.877 9.661 1.00 92.81 683 ALA A C 1
ATOM 5362 O O . ALA A 1 683 ? -23.822 20.130 8.986 1.00 92.81 683 ALA A O 1
ATOM 5363 N N . TYR A 1 684 ? -22.674 20.372 10.894 1.00 91.25 684 TYR A N 1
ATOM 5364 C CA . TYR A 1 684 ? -23.722 21.126 11.589 1.00 91.25 684 TYR A CA 1
ATOM 5365 C C . TYR A 1 684 ? -24.123 22.409 10.845 1.00 91.25 684 TYR A C 1
ATOM 5367 O O . TYR A 1 684 ? -25.310 22.709 10.708 1.00 91.25 684 TYR A O 1
ATOM 5375 N N . LYS A 1 685 ? -23.154 23.158 10.297 1.00 89.00 685 LYS A N 1
ATOM 5376 C CA . LYS A 1 685 ? -23.429 24.355 9.486 1.00 89.00 685 LYS A CA 1
ATOM 5377 C C . LYS A 1 685 ? -24.215 24.016 8.221 1.00 89.00 685 LYS A C 1
ATOM 5379 O O . LYS A 1 685 ? -25.101 24.778 7.839 1.00 89.00 685 LYS A O 1
ATOM 5384 N N . ARG A 1 686 ? -23.910 22.892 7.567 1.00 90.94 686 ARG A N 1
ATOM 5385 C CA . ARG A 1 686 ? -24.661 22.426 6.399 1.00 90.94 686 ARG A CA 1
ATOM 5386 C C . ARG A 1 686 ? -26.098 22.069 6.772 1.00 90.94 686 ARG A C 1
ATOM 5388 O O . ARG A 1 686 ? -27.006 22.540 6.094 1.00 90.94 686 ARG A O 1
ATOM 5395 N N . VAL A 1 687 ? -26.305 21.312 7.848 1.00 89.94 687 VAL A N 1
ATOM 5396 C CA . VAL A 1 687 ? -27.646 20.963 8.354 1.00 89.94 687 VAL A CA 1
ATOM 5397 C C . VAL A 1 687 ? -28.443 22.229 8.677 1.00 89.94 687 VAL A C 1
ATOM 5399 O O . VAL A 1 687 ? -29.584 22.361 8.246 1.00 89.94 687 VAL A O 1
ATOM 5402 N N . ALA A 1 688 ? -27.825 23.222 9.327 1.00 83.88 688 ALA A N 1
ATOM 5403 C CA . ALA A 1 688 ? -28.461 24.510 9.602 1.00 83.88 688 ALA A CA 1
ATOM 5404 C C . ALA A 1 688 ? -28.865 25.273 8.322 1.00 83.88 688 ALA A C 1
ATOM 5406 O O . ALA A 1 688 ? -29.938 25.873 8.284 1.00 83.88 688 ALA A O 1
ATOM 5407 N N . ILE A 1 689 ? -28.049 25.227 7.259 1.00 84.81 689 ILE A N 1
ATOM 5408 C CA . ILE A 1 689 ? -28.400 25.796 5.946 1.00 84.81 689 ILE A CA 1
ATOM 5409 C C . ILE A 1 689 ? -29.560 25.016 5.315 1.00 84.81 689 ILE A C 1
ATOM 5411 O O . ILE A 1 689 ? -30.537 25.631 4.885 1.00 84.81 689 ILE A O 1
ATOM 5415 N N . MET A 1 690 ? -29.496 23.681 5.299 1.00 87.94 690 MET A N 1
ATOM 5416 C CA . MET A 1 690 ? -30.561 22.822 4.768 1.00 87.94 690 MET A CA 1
ATOM 5417 C C . MET A 1 690 ? -31.886 23.047 5.508 1.00 87.94 690 MET A C 1
ATOM 5419 O O . MET A 1 690 ? -32.927 23.096 4.864 1.00 87.94 690 MET A O 1
ATOM 5423 N N . ASN A 1 691 ? -31.862 23.308 6.819 1.00 90.12 691 ASN A N 1
ATOM 5424 C CA . ASN A 1 691 ? -33.061 23.574 7.621 1.00 90.12 691 ASN A CA 1
ATOM 5425 C C . ASN A 1 691 ? -33.794 24.872 7.237 1.00 90.12 691 ASN A C 1
ATOM 5427 O O . ASN A 1 691 ? -34.982 25.017 7.508 1.00 90.12 691 ASN A O 1
ATOM 5431 N N . THR A 1 692 ? -33.126 25.807 6.549 1.00 88.00 692 THR A N 1
ATOM 5432 C CA . THR A 1 692 ? -33.803 26.984 5.963 1.00 88.00 692 THR A CA 1
ATOM 5433 C C . THR A 1 692 ? -34.617 26.652 4.706 1.00 88.00 692 THR A C 1
ATOM 5435 O O . THR A 1 692 ? -35.427 27.468 4.269 1.00 88.00 692 THR A O 1
ATOM 5438 N N . GLN A 1 693 ? -34.398 25.471 4.120 1.00 92.88 693 GLN A N 1
ATOM 5439 C CA . GLN A 1 693 ? -35.004 25.006 2.867 1.00 92.88 693 GLN A CA 1
ATOM 5440 C C . GLN A 1 693 ? -35.936 23.804 3.084 1.00 92.88 693 GLN A C 1
ATOM 5442 O O . GLN A 1 693 ? -36.932 23.667 2.379 1.00 92.88 693 GLN A O 1
ATOM 5447 N N . ILE A 1 694 ? -35.614 22.949 4.058 1.00 93.69 694 ILE A N 1
ATOM 5448 C CA . ILE A 1 694 ? -36.277 21.679 4.359 1.00 93.69 694 ILE A CA 1
ATOM 5449 C C . ILE A 1 694 ? -36.576 21.663 5.869 1.00 93.69 694 ILE A C 1
ATOM 5451 O O . ILE A 1 694 ? -35.693 21.326 6.660 1.00 93.69 694 ILE A O 1
ATOM 5455 N N . PRO A 1 695 ? -37.788 22.062 6.297 1.00 92.12 695 PRO A N 1
ATOM 5456 C CA . PRO A 1 695 ? -38.180 21.996 7.704 1.00 92.12 695 PRO A CA 1
ATOM 5457 C C . PRO A 1 695 ? -38.139 20.553 8.225 1.00 92.12 695 PRO A C 1
ATOM 5459 O O . PRO A 1 695 ? -38.618 19.651 7.540 1.00 92.12 695 PRO A O 1
ATOM 5462 N N . GLY A 1 696 ? -37.602 20.343 9.430 1.00 90.25 696 GLY A N 1
ATOM 5463 C CA . GLY A 1 696 ? -37.478 19.018 10.053 1.00 90.25 696 GLY A CA 1
ATOM 5464 C C . GLY A 1 696 ? -36.109 18.354 9.870 1.00 90.25 696 GLY A C 1
ATOM 5465 O O . GLY A 1 696 ? -35.800 17.407 10.581 1.00 90.25 696 GLY A O 1
ATOM 5466 N N . ILE A 1 697 ? -35.254 18.846 8.963 1.00 92.75 697 ILE A N 1
ATOM 5467 C CA . ILE A 1 697 ? -33.950 18.212 8.681 1.00 92.75 697 ILE A CA 1
ATOM 5468 C C . ILE A 1 697 ? -32.960 18.326 9.851 1.00 92.75 697 ILE A C 1
ATOM 5470 O O . ILE A 1 697 ? -32.061 17.499 9.984 1.00 92.75 697 ILE A O 1
ATOM 5474 N N . LYS A 1 698 ? -33.106 19.354 10.703 1.00 92.00 698 LYS A N 1
ATOM 5475 C CA . LYS A 1 698 ? -32.303 19.507 11.925 1.00 92.00 698 LYS A CA 1
ATOM 5476 C C . LYS A 1 698 ? -32.704 18.452 12.952 1.00 92.00 698 LYS A C 1
ATOM 5478 O O . LYS A 1 698 ? -31.835 17.844 13.566 1.00 92.00 698 LYS A O 1
ATOM 5483 N N . GLU A 1 699 ? -34.003 18.254 13.121 1.00 93.12 699 GLU A N 1
ATOM 5484 C CA . GLU A 1 699 ? -34.595 17.267 14.013 1.00 93.12 699 GLU A CA 1
ATOM 5485 C C . GLU A 1 699 ? -34.208 15.852 13.557 1.00 93.12 699 GLU A C 1
ATOM 5487 O O . GLU A 1 699 ? -33.630 15.117 14.350 1.00 93.12 699 GLU A O 1
ATOM 5492 N N . SER A 1 700 ? -34.354 15.527 12.265 1.00 93.25 700 SER A N 1
ATOM 5493 C CA . SER A 1 700 ? -33.900 14.247 11.695 1.00 93.25 700 SER A CA 1
ATOM 5494 C C . SER A 1 700 ? -32.405 13.993 11.916 1.00 93.25 700 SER A C 1
ATOM 5496 O O . SER A 1 700 ? -32.023 12.891 12.284 1.00 93.25 700 SER A O 1
ATOM 5498 N N . PHE A 1 701 ? -31.548 15.010 11.765 1.00 94.62 701 PHE A N 1
ATOM 5499 C CA . PHE A 1 701 ? -30.110 14.883 12.039 1.00 94.62 701 PHE A CA 1
ATOM 5500 C C . PHE A 1 701 ? -29.794 14.659 13.531 1.00 94.62 701 PHE A C 1
ATOM 5502 O O . PHE A 1 701 ? -28.819 13.988 13.865 1.00 94.62 701 PHE A O 1
ATOM 5509 N N . ILE A 1 702 ? -30.594 15.218 14.443 1.00 91.94 702 ILE A N 1
ATOM 5510 C CA . ILE A 1 702 ? -30.452 14.995 15.890 1.00 91.94 702 ILE A CA 1
ATOM 5511 C C . ILE A 1 702 ? -30.922 13.585 16.265 1.00 91.94 702 ILE A C 1
ATOM 5513 O O . ILE A 1 702 ? -30.205 12.881 16.972 1.00 91.94 702 ILE A O 1
ATOM 5517 N N . GLU A 1 703 ? -32.082 13.159 15.761 1.00 93.38 703 GLU A N 1
ATOM 5518 C CA . GLU A 1 703 ? -32.606 11.799 15.934 1.00 93.38 703 GLU A CA 1
ATOM 5519 C C . GLU A 1 703 ? -31.615 10.756 15.401 1.00 93.38 703 GLU A C 1
ATOM 5521 O O . GLU A 1 703 ? -31.324 9.777 16.083 1.00 93.38 703 GLU A O 1
ATOM 5526 N N . GLU A 1 704 ? -31.022 11.008 14.231 1.00 95.50 704 GLU A N 1
ATOM 5527 C CA . GLU A 1 704 ? -29.981 10.182 13.621 1.00 95.50 704 GLU A CA 1
ATOM 5528 C C . GLU A 1 704 ? -28.727 10.052 14.508 1.00 95.50 704 GLU A C 1
ATOM 5530 O O . GLU A 1 704 ? -28.219 8.948 14.705 1.00 95.50 704 GLU A O 1
ATOM 5535 N N . LEU A 1 705 ? -28.244 11.153 15.097 1.00 93.88 705 LEU A N 1
ATOM 5536 C CA . LEU A 1 705 ? -27.116 11.110 16.035 1.00 93.88 705 LEU A CA 1
ATOM 5537 C C . LEU A 1 705 ? -27.439 10.303 17.299 1.00 93.88 705 LEU A C 1
ATOM 5539 O O . LEU A 1 705 ? -26.630 9.475 17.714 1.00 93.88 705 LEU A O 1
ATOM 5543 N N . ILE A 1 706 ? -28.615 10.517 17.896 1.00 92.06 706 ILE A N 1
ATOM 5544 C CA . ILE A 1 706 ? -29.060 9.787 19.095 1.00 92.06 706 ILE A CA 1
ATOM 5545 C C . ILE A 1 706 ? -29.173 8.286 18.793 1.00 92.06 706 ILE A C 1
ATOM 5547 O O . ILE A 1 706 ? -28.724 7.455 19.584 1.00 92.06 706 ILE A O 1
ATOM 5551 N N . LEU A 1 707 ? -29.718 7.939 17.624 1.00 93.31 707 LEU A N 1
ATOM 5552 C CA . LEU A 1 707 ? -29.865 6.566 17.150 1.00 93.31 707 LEU A CA 1
ATOM 5553 C C . LEU A 1 707 ? -28.507 5.849 17.039 1.00 93.31 707 LEU A C 1
ATOM 5555 O O . LEU A 1 707 ? -28.373 4.715 17.500 1.00 93.31 707 LEU A O 1
ATOM 5559 N N . TYR A 1 708 ? -27.489 6.513 16.482 1.00 94.75 708 TYR A N 1
ATOM 5560 C CA . TYR A 1 708 ? -26.148 5.934 16.315 1.00 94.75 708 TYR A CA 1
ATOM 5561 C C . TYR A 1 708 ? -25.330 5.891 17.612 1.00 94.75 708 TYR A C 1
ATOM 5563 O O . TYR A 1 708 ? -24.468 5.023 17.754 1.00 94.75 708 TYR A O 1
ATOM 5571 N N . GLU A 1 709 ? -25.585 6.795 18.563 1.00 90.62 709 GLU A N 1
ATOM 5572 C CA . GLU A 1 709 ? -24.962 6.746 19.892 1.00 90.62 709 GLU A CA 1
ATOM 5573 C C . GLU A 1 709 ? -25.570 5.673 20.803 1.00 90.62 709 GLU A C 1
ATOM 5575 O O . GLU A 1 709 ? -24.853 5.134 21.647 1.00 90.62 709 GLU A O 1
ATOM 5580 N N . GLY A 1 710 ? -26.852 5.338 20.620 1.00 91.56 710 GLY A N 1
ATOM 5581 C CA . GLY A 1 710 ? -27.500 4.214 21.296 1.00 91.56 710 GLY A CA 1
ATOM 5582 C C . GLY A 1 710 ? -27.077 2.858 20.727 1.00 91.56 710 GLY A C 1
ATOM 5583 O O . GLY A 1 710 ? -26.680 1.968 21.477 1.00 91.56 710 GLY A O 1
ATOM 5584 N N . GLU A 1 711 ? -27.133 2.698 19.402 1.00 94.38 711 GLU A N 1
ATOM 5585 C CA . GLU A 1 711 ? -26.784 1.447 18.726 1.00 94.38 711 GLU A CA 1
ATOM 5586 C C . GLU A 1 711 ? -26.242 1.719 17.314 1.00 94.38 711 GLU A C 1
ATOM 5588 O O . GLU A 1 711 ? -26.976 2.049 16.379 1.00 94.38 711 GLU A O 1
ATOM 5593 N N . ILE A 1 712 ? -24.930 1.528 17.145 1.00 93.50 712 ILE A N 1
ATOM 5594 C CA . ILE A 1 712 ? -24.206 1.862 15.909 1.00 93.50 712 ILE A CA 1
ATOM 5595 C C . ILE A 1 712 ? -24.638 1.027 14.690 1.00 93.50 712 ILE A C 1
ATOM 5597 O O . ILE A 1 712 ? -24.437 1.453 13.555 1.00 93.50 712 ILE A O 1
ATOM 5601 N N . LEU A 1 713 ? -25.270 -0.135 14.901 1.00 93.81 713 LEU A N 1
ATOM 5602 C CA . LEU A 1 713 ? -25.814 -0.967 13.821 1.00 93.81 713 LEU A CA 1
ATOM 5603 C C . LEU A 1 713 ? -26.884 -0.228 13.005 1.00 93.81 713 LEU A C 1
ATOM 5605 O O . LEU A 1 713 ? -26.966 -0.428 11.797 1.00 93.81 713 LEU A O 1
ATOM 5609 N N . ASN A 1 714 ? -27.616 0.712 13.608 1.00 95.06 714 ASN A N 1
ATOM 5610 C CA . ASN A 1 714 ? -28.595 1.530 12.889 1.00 95.06 714 ASN A CA 1
ATOM 5611 C C . ASN A 1 714 ? -27.962 2.406 11.788 1.00 95.06 714 ASN A C 1
ATOM 5613 O O . ASN A 1 714 ? -28.623 2.728 10.799 1.00 95.06 714 ASN A O 1
ATOM 5617 N N . ALA A 1 715 ? -26.674 2.755 11.910 1.00 95.19 715 ALA A N 1
ATOM 5618 C CA . ALA A 1 715 ? -25.949 3.483 10.866 1.00 95.19 715 ALA A CA 1
ATOM 5619 C C . ALA A 1 715 ? -25.748 2.641 9.597 1.00 95.19 715 ALA A C 1
ATOM 5621 O O . ALA A 1 715 ? -25.627 3.192 8.503 1.00 95.19 715 ALA A O 1
ATOM 5622 N N . LEU A 1 716 ? -25.747 1.310 9.723 1.00 96.31 716 LEU A N 1
ATOM 5623 C CA . LEU A 1 716 ? -25.625 0.396 8.594 1.00 96.31 716 LEU A CA 1
ATOM 5624 C C . LEU A 1 716 ? -26.925 0.295 7.785 1.00 96.31 716 LEU A C 1
ATOM 5626 O O . LEU A 1 716 ? -26.883 0.253 6.554 1.00 96.31 716 LEU A O 1
ATOM 5630 N N . ASP A 1 717 ? -28.077 0.289 8.451 1.00 96.75 717 ASP A N 1
ATOM 5631 C CA . ASP A 1 717 ? -29.373 0.276 7.766 1.00 96.75 717 ASP A CA 1
ATOM 5632 C C . ASP A 1 717 ? -29.642 1.622 7.083 1.00 96.75 717 ASP A C 1
ATOM 5634 O O . ASP A 1 717 ? -29.996 1.663 5.903 1.00 96.75 717 ASP A O 1
ATOM 5638 N N . ALA A 1 718 ? -29.325 2.728 7.764 1.00 97.38 718 ALA A N 1
ATOM 5639 C CA . ALA A 1 718 ? -29.328 4.064 7.176 1.00 97.38 718 ALA A CA 1
ATOM 5640 C C . ALA A 1 718 ? -28.397 4.177 5.954 1.00 97.38 718 ALA A C 1
ATOM 5642 O O . ALA A 1 718 ? -28.786 4.721 4.917 1.00 97.38 718 ALA A O 1
ATOM 5643 N N . PHE A 1 719 ? -27.188 3.609 6.035 1.00 97.44 719 PHE A N 1
ATOM 5644 C CA . PHE A 1 719 ? -26.263 3.499 4.905 1.00 97.44 719 PHE A CA 1
ATOM 5645 C C . PHE A 1 719 ? -26.874 2.741 3.722 1.00 97.44 719 PHE A C 1
ATOM 5647 O O . PHE A 1 719 ? -26.800 3.217 2.589 1.00 97.44 719 PHE A O 1
ATOM 5654 N N . LYS A 1 720 ? -27.515 1.593 3.968 1.00 97.31 720 LYS A N 1
ATOM 5655 C CA . LYS A 1 720 ? -28.157 0.781 2.923 1.00 97.31 720 LYS A CA 1
ATOM 5656 C C . LYS A 1 720 ? -29.327 1.515 2.262 1.00 97.31 720 LYS A C 1
ATOM 5658 O O . LYS A 1 720 ? -29.406 1.510 1.031 1.00 97.31 720 LYS A O 1
ATOM 5663 N N . GLU A 1 721 ? -30.176 2.194 3.039 1.00 97.88 721 GLU A N 1
ATOM 5664 C CA . GLU A 1 721 ? -31.261 3.039 2.517 1.00 97.88 721 GLU A CA 1
ATOM 5665 C C . GLU A 1 721 ? -30.712 4.193 1.651 1.00 97.88 721 GLU A C 1
ATOM 5667 O O . GLU A 1 721 ? -31.122 4.359 0.497 1.00 97.88 721 GLU A O 1
ATOM 5672 N N . VAL A 1 722 ? -29.731 4.959 2.145 1.00 97.56 722 VAL A N 1
ATOM 5673 C CA . VAL A 1 722 ? -29.124 6.074 1.390 1.00 97.56 722 VAL A CA 1
ATOM 5674 C C . VAL A 1 722 ? -28.405 5.581 0.128 1.00 97.56 722 VAL A C 1
ATOM 5676 O O . VAL A 1 722 ? -28.593 6.168 -0.940 1.00 97.56 722 VAL A O 1
ATOM 5679 N N . ARG A 1 723 ? -27.666 4.463 0.190 1.00 97.12 723 ARG A N 1
ATOM 5680 C CA . ARG A 1 723 ? -26.998 3.872 -0.984 1.00 97.12 723 ARG A CA 1
ATOM 5681 C C . ARG A 1 723 ? -27.998 3.480 -2.068 1.00 97.12 723 ARG A C 1
ATOM 5683 O O . ARG A 1 723 ? -27.784 3.785 -3.241 1.00 97.12 723 ARG A O 1
ATOM 5690 N N . TYR A 1 724 ? -29.099 2.831 -1.682 1.00 97.25 724 TYR A N 1
ATOM 5691 C CA . TYR A 1 724 ? -30.181 2.482 -2.605 1.00 97.25 724 TYR A CA 1
ATOM 5692 C C . TYR A 1 724 ? -30.792 3.738 -3.246 1.00 97.25 724 TYR A C 1
ATOM 5694 O O . TYR A 1 724 ? -31.036 3.760 -4.451 1.00 97.25 724 TYR A O 1
ATOM 5702 N N . SER A 1 725 ? -30.950 4.811 -2.475 1.00 97.38 725 SER A N 1
ATOM 5703 C CA . SER A 1 725 ? -31.499 6.090 -2.941 1.00 97.38 725 SER A CA 1
ATOM 5704 C C . SER A 1 725 ? -30.598 6.797 -3.950 1.00 97.38 725 SER A C 1
ATOM 5706 O O . SER A 1 725 ? -31.084 7.309 -4.958 1.00 97.38 725 SER A O 1
ATOM 5708 N N . MET A 1 726 ? -29.280 6.783 -3.734 1.00 95.56 726 MET A N 1
ATOM 5709 C CA . MET A 1 726 ? -28.316 7.339 -4.689 1.00 95.56 726 MET A CA 1
ATOM 5710 C C . MET A 1 726 ? -28.241 6.524 -5.987 1.00 95.56 726 MET A C 1
ATOM 5712 O O . MET A 1 726 ? -28.078 7.102 -7.060 1.00 95.56 726 MET A O 1
ATOM 5716 N N . ALA A 1 727 ? -28.416 5.201 -5.910 1.00 96.06 727 ALA A N 1
ATOM 5717 C CA . ALA A 1 727 ? -28.511 4.337 -7.087 1.00 96.06 727 ALA A CA 1
ATOM 5718 C C . ALA A 1 727 ? -29.840 4.499 -7.860 1.00 96.06 727 ALA A C 1
ATOM 5720 O O . ALA A 1 727 ? -29.884 4.225 -9.059 1.00 96.06 727 ALA A O 1
ATOM 5721 N N . ASN A 1 728 ? -30.909 4.967 -7.202 1.00 97.12 728 ASN A N 1
ATOM 5722 C CA . ASN A 1 728 ? -32.258 5.088 -7.765 1.00 97.12 728 ASN A CA 1
ATOM 5723 C C . ASN A 1 728 ? -32.801 6.534 -7.678 1.00 97.12 728 ASN A C 1
ATOM 5725 O O . ASN A 1 728 ? -33.811 6.779 -7.013 1.00 97.12 728 ASN A O 1
ATOM 5729 N N . PRO A 1 729 ? -32.197 7.513 -8.384 1.00 96.94 729 PRO A N 1
ATOM 5730 C CA . PRO A 1 729 ? -32.557 8.936 -8.280 1.00 96.94 729 PRO A CA 1
ATOM 5731 C C . PRO A 1 729 ? -33.989 9.275 -8.741 1.00 96.94 729 PRO A C 1
ATOM 5733 O O . PRO A 1 729 ? -34.472 10.379 -8.499 1.00 96.94 729 PRO A O 1
ATOM 5736 N N . THR A 1 730 ? -34.673 8.354 -9.426 1.00 97.12 730 THR A N 1
ATOM 5737 C CA . THR A 1 730 ? -36.074 8.500 -9.859 1.00 97.12 730 THR A CA 1
ATOM 5738 C C . THR A 1 730 ? -37.092 7.900 -8.887 1.00 97.12 730 THR A C 1
ATOM 5740 O O . THR A 1 730 ? -38.289 8.120 -9.066 1.00 97.12 730 THR A O 1
ATOM 5743 N N . ASP A 1 731 ? -36.650 7.122 -7.897 1.00 97.31 731 ASP A N 1
ATOM 5744 C CA . ASP A 1 731 ? -37.515 6.506 -6.891 1.00 97.31 731 ASP A CA 1
ATOM 5745 C C . ASP A 1 731 ? -37.798 7.519 -5.771 1.00 97.31 731 ASP A C 1
ATOM 5747 O O . ASP A 1 731 ? -36.946 7.810 -4.930 1.00 97.31 731 ASP A O 1
ATOM 5751 N N . VAL A 1 732 ? -39.000 8.102 -5.801 1.00 95.31 732 VAL A N 1
ATOM 5752 C CA . VAL A 1 732 ? -39.430 9.171 -4.884 1.00 95.31 732 VAL A CA 1
ATOM 5753 C C . VAL A 1 732 ? -39.560 8.681 -3.440 1.00 95.31 732 VAL A C 1
ATOM 5755 O O . VAL A 1 732 ? -39.376 9.478 -2.520 1.00 95.31 732 VAL A O 1
ATOM 5758 N N . GLU A 1 733 ? -39.864 7.398 -3.224 1.00 92.25 733 GLU A N 1
ATOM 5759 C CA . GLU A 1 733 ? -39.910 6.819 -1.879 1.00 92.25 733 GLU A CA 1
ATOM 5760 C C . GLU A 1 733 ? -38.484 6.623 -1.357 1.00 92.25 733 GLU A C 1
ATOM 5762 O O . GLU A 1 733 ? -38.185 7.061 -0.247 1.00 92.25 733 GLU A O 1
ATOM 5767 N N . ALA A 1 734 ? -37.569 6.119 -2.195 1.00 93.88 734 ALA A N 1
ATOM 5768 C CA . ALA A 1 734 ? -36.150 6.035 -1.851 1.00 93.88 734 ALA A CA 1
ATOM 5769 C C . ALA A 1 734 ? -35.549 7.407 -1.503 1.00 93.88 734 ALA A C 1
ATOM 5771 O O . ALA A 1 734 ? -34.916 7.551 -0.461 1.00 93.88 734 ALA A O 1
ATOM 5772 N N . GLN A 1 735 ? -35.806 8.457 -2.299 1.00 96.81 735 GLN A N 1
ATOM 5773 C CA . GLN A 1 735 ? -35.242 9.795 -2.041 1.00 96.81 735 GLN A CA 1
ATOM 5774 C C . GLN A 1 735 ? -35.563 10.355 -0.637 1.00 96.81 735 GLN A C 1
ATOM 5776 O O . GLN A 1 735 ? -34.858 11.255 -0.175 1.00 96.81 735 GLN A O 1
ATOM 5781 N N . GLN A 1 736 ? -36.566 9.827 0.077 1.00 96.44 736 GLN A N 1
ATOM 5782 C CA . GLN A 1 736 ? -36.830 10.196 1.472 1.00 96.44 736 GLN A CA 1
ATOM 5783 C C . GLN A 1 736 ? -35.672 9.833 2.414 1.00 96.44 736 GLN A C 1
ATOM 5785 O O . GLN A 1 736 ? -35.422 10.576 3.361 1.00 96.44 736 GLN A O 1
ATOM 5790 N N . ALA A 1 737 ? -34.908 8.767 2.145 1.00 97.00 737 ALA A N 1
ATOM 5791 C CA . ALA A 1 737 ? -33.768 8.373 2.977 1.00 97.00 737 ALA A CA 1
ATOM 5792 C C . ALA A 1 737 ? -32.673 9.455 3.030 1.00 97.00 737 ALA A C 1
ATOM 5794 O O . ALA A 1 737 ? -32.057 9.657 4.073 1.00 97.00 737 ALA A O 1
ATOM 5795 N N . LEU A 1 738 ? -32.488 10.223 1.946 1.00 96.50 738 LEU A N 1
ATOM 5796 C CA . LEU A 1 738 ? -31.541 11.348 1.890 1.00 96.50 738 LEU A CA 1
ATOM 5797 C C . LEU A 1 738 ? -31.911 12.504 2.838 1.00 96.50 738 LEU A C 1
ATOM 5799 O O . LEU A 1 738 ? -31.056 13.332 3.165 1.00 96.50 738 LEU A O 1
ATOM 5803 N N . LEU A 1 739 ? -33.186 12.574 3.240 1.00 96.19 739 LEU A N 1
ATOM 5804 C CA . LEU A 1 739 ? -33.738 13.551 4.182 1.00 96.19 739 LEU A CA 1
ATOM 5805 C C . LEU A 1 739 ? -33.902 12.969 5.593 1.00 96.19 739 LEU A C 1
ATOM 5807 O O . LEU A 1 739 ? -33.794 13.703 6.566 1.00 96.19 739 LEU A O 1
ATOM 5811 N N . LYS A 1 740 ? -34.149 11.661 5.697 1.00 96.44 740 LYS A N 1
ATOM 5812 C CA . LYS A 1 740 ? -34.240 10.899 6.950 1.00 96.44 740 LYS A CA 1
ATOM 5813 C C . LYS A 1 740 ? -32.871 10.726 7.619 1.00 96.44 740 LYS A C 1
ATOM 5815 O O . LYS A 1 740 ? -32.794 10.790 8.838 1.00 96.44 740 LYS A O 1
ATOM 5820 N N . TYR A 1 741 ? -31.811 10.559 6.820 1.00 97.81 741 TYR A N 1
ATOM 5821 C CA . TYR A 1 741 ? -30.434 10.322 7.275 1.00 97.81 741 TYR A CA 1
ATOM 5822 C C . TYR A 1 741 ? -29.434 11.366 6.729 1.00 97.81 741 TYR A C 1
ATOM 5824 O O . TYR A 1 741 ? -28.553 11.047 5.918 1.00 97.81 741 TYR A O 1
ATOM 5832 N N . PRO A 1 742 ? -29.587 12.653 7.097 1.00 96.62 742 PRO A N 1
ATOM 5833 C CA . PRO A 1 742 ? -28.726 13.738 6.627 1.00 96.62 742 PRO A CA 1
ATOM 5834 C C . PRO A 1 742 ? -27.232 13.587 6.970 1.00 96.62 742 PRO A C 1
ATOM 5836 O O . PRO A 1 742 ? -26.410 14.108 6.213 1.00 96.62 742 PRO A O 1
ATOM 5839 N N . LEU A 1 743 ? -26.842 12.896 8.049 1.00 96.44 743 LEU A N 1
ATOM 5840 C CA . LEU A 1 743 ? -25.437 12.606 8.364 1.00 96.44 743 LEU A CA 1
ATOM 5841 C C . LEU A 1 743 ? -24.867 11.549 7.421 1.00 96.44 743 LEU A C 1
ATOM 5843 O O . LEU A 1 743 ? -23.804 11.778 6.849 1.00 96.44 743 LEU A O 1
ATOM 5847 N N . ILE A 1 744 ? -25.555 10.424 7.214 1.00 97.56 744 ILE A N 1
ATOM 5848 C CA . ILE A 1 744 ? -25.107 9.413 6.245 1.00 97.56 744 ILE A CA 1
ATOM 5849 C C . ILE A 1 744 ? -25.039 10.021 4.838 1.00 97.56 744 ILE A C 1
ATOM 5851 O O . ILE A 1 744 ? -24.022 9.883 4.164 1.00 97.56 744 ILE A O 1
ATOM 5855 N N . ASN A 1 745 ? -26.048 10.789 4.419 1.00 97.19 745 ASN A N 1
ATOM 5856 C CA . ASN A 1 745 ? -26.021 11.535 3.156 1.00 97.19 745 ASN A CA 1
ATOM 5857 C C . ASN A 1 745 ? -24.809 12.499 3.077 1.00 97.19 745 ASN A C 1
ATOM 5859 O O . ASN A 1 745 ? -24.112 12.566 2.065 1.00 97.19 745 ASN A O 1
ATOM 5863 N N . TYR A 1 746 ? -24.474 13.188 4.175 1.00 96.00 746 TYR A N 1
ATOM 5864 C CA . TYR A 1 746 ? -23.255 14.000 4.260 1.00 96.00 746 TYR A CA 1
ATOM 5865 C C . TYR A 1 746 ? -21.967 13.168 4.133 1.00 96.00 746 TYR A C 1
ATOM 5867 O O . TYR A 1 746 ? -21.028 13.618 3.473 1.00 96.00 746 TYR A O 1
ATOM 5875 N N . MET A 1 747 ? -21.921 11.962 4.707 1.00 96.06 747 MET A N 1
ATOM 5876 C CA . MET A 1 747 ? -20.788 11.038 4.575 1.00 96.06 747 MET A CA 1
ATOM 5877 C C . MET A 1 747 ? -20.583 10.604 3.120 1.00 96.06 747 MET A C 1
ATOM 5879 O O . MET A 1 747 ? -19.458 10.705 2.637 1.00 96.06 747 MET A O 1
ATOM 5883 N N . PHE A 1 748 ? -21.641 10.250 2.381 1.00 95.50 748 PHE A N 1
ATOM 5884 C CA . PHE A 1 748 ? -21.554 9.929 0.943 1.00 95.50 748 PHE A CA 1
ATOM 5885 C C . PHE A 1 748 ? -20.935 11.055 0.094 1.00 95.50 748 PHE A C 1
ATOM 5887 O O . PHE A 1 748 ? -20.295 10.786 -0.920 1.00 95.50 748 PHE A O 1
ATOM 5894 N N . GLU A 1 749 ? -21.083 12.318 0.502 1.00 93.94 749 GLU A N 1
ATOM 5895 C CA . GLU A 1 749 ? -20.487 13.465 -0.195 1.00 93.94 749 GLU A CA 1
ATOM 5896 C C . GLU A 1 749 ? -19.081 13.870 0.282 1.00 93.94 749 GLU A C 1
ATOM 5898 O O . GLU A 1 749 ? -18.443 14.717 -0.359 1.00 93.94 749 GLU A O 1
ATOM 5903 N N . LYS A 1 750 ? -18.621 13.379 1.440 1.00 94.19 750 LYS A N 1
ATOM 5904 C CA . LYS A 1 750 ? -17.386 13.857 2.098 1.00 94.19 750 LYS A CA 1
ATOM 5905 C C . LYS A 1 750 ? -16.357 12.779 2.374 1.00 94.19 750 LYS A C 1
ATOM 5907 O O . LYS A 1 750 ? -15.170 13.091 2.368 1.00 94.19 750 LYS A O 1
ATOM 5912 N N . GLN A 1 751 ? -16.783 11.546 2.599 1.00 93.12 751 GLN A N 1
ATOM 5913 C CA . GLN A 1 751 ? -15.907 10.402 2.762 1.00 93.12 751 GLN A CA 1
ATOM 5914 C C . GLN A 1 751 ? -15.684 9.759 1.389 1.00 93.12 751 GLN A C 1
ATOM 5916 O O . GLN A 1 751 ? -16.600 9.213 0.778 1.00 93.12 751 GLN A O 1
ATOM 5921 N N . VAL A 1 752 ? -14.450 9.831 0.888 1.00 86.81 752 VAL A N 1
ATOM 5922 C CA . VAL A 1 752 ? -14.070 9.166 -0.366 1.00 86.81 752 VAL A CA 1
ATOM 5923 C C . VAL A 1 752 ? -14.220 7.652 -0.192 1.00 86.81 752 VAL A C 1
ATOM 5925 O O . VAL A 1 752 ? -13.818 7.111 0.840 1.00 86.81 752 VAL A O 1
ATOM 5928 N N . GLY A 1 753 ? -14.810 6.987 -1.189 1.00 87.50 753 GLY A N 1
ATOM 5929 C CA . GLY A 1 753 ? -15.032 5.537 -1.192 1.00 87.50 753 GLY A CA 1
ATOM 5930 C C . GLY A 1 753 ? -16.179 5.050 -0.299 1.00 87.50 753 GLY A C 1
ATOM 5931 O O . GLY A 1 753 ? -16.319 3.849 -0.111 1.00 87.50 753 GLY A O 1
ATOM 5932 N N . PHE A 1 754 ? -16.981 5.944 0.299 1.00 93.31 754 PHE A N 1
ATOM 5933 C CA . PHE A 1 754 ? -18.014 5.540 1.262 1.00 93.31 754 PHE A CA 1
ATOM 5934 C C . PHE A 1 754 ? -19.108 4.665 0.640 1.00 93.31 754 PHE A C 1
ATOM 5936 O O . PHE A 1 754 ? -19.591 3.754 1.298 1.00 93.31 754 PHE A O 1
ATOM 5943 N N . ALA A 1 755 ? -19.477 4.890 -0.625 1.00 93.00 755 ALA A N 1
ATOM 5944 C CA . ALA A 1 755 ? -20.523 4.113 -1.294 1.00 93.00 755 ALA A CA 1
ATOM 5945 C C . ALA A 1 755 ? -20.126 2.645 -1.530 1.00 93.00 755 ALA A C 1
ATOM 5947 O O . ALA A 1 755 ? -20.986 1.759 -1.576 1.00 93.00 755 ALA A O 1
ATOM 5948 N N . GLU A 1 756 ? -18.825 2.417 -1.676 1.00 92.25 756 GLU A N 1
ATOM 5949 C CA . GLU A 1 756 ? -18.183 1.144 -1.964 1.00 92.25 756 GLU A CA 1
ATOM 5950 C C . GLU A 1 756 ? -17.872 0.316 -0.704 1.00 92.25 756 GLU A C 1
ATOM 5952 O O . GLU A 1 756 ? -17.613 -0.878 -0.836 1.00 92.25 756 GLU A O 1
ATOM 5957 N N . MET A 1 757 ? -17.935 0.915 0.495 1.00 92.19 757 MET A N 1
ATOM 5958 C CA . MET A 1 757 ? -17.596 0.253 1.764 1.00 92.19 757 MET A CA 1
ATOM 5959 C C . MET A 1 757 ? -18.491 -0.951 2.092 1.00 92.19 757 MET A C 1
ATOM 5961 O O . MET A 1 757 ? -19.709 -0.942 1.869 1.00 92.19 757 MET A O 1
ATOM 5965 N N . GLU A 1 758 ? -17.881 -1.971 2.698 1.00 91.88 758 GLU A N 1
ATOM 5966 C CA . GLU A 1 758 ? -18.584 -3.114 3.279 1.00 91.88 758 GLU A CA 1
ATOM 5967 C C . GLU A 1 758 ? -19.226 -2.778 4.636 1.00 91.88 758 GLU A C 1
ATOM 5969 O O . GLU A 1 758 ? -18.794 -1.881 5.364 1.00 91.88 758 GLU A O 1
ATOM 5974 N N . ASP A 1 759 ? -20.225 -3.572 5.033 1.00 93.25 759 ASP A N 1
ATOM 5975 C CA . ASP A 1 759 ? -20.989 -3.410 6.276 1.00 93.25 759 ASP A CA 1
ATOM 5976 C C . ASP A 1 759 ? -20.103 -3.195 7.527 1.00 93.25 759 ASP A C 1
ATOM 5978 O O . ASP A 1 759 ? -20.392 -2.338 8.367 1.00 93.25 759 ASP A O 1
ATOM 5982 N N . LYS A 1 760 ? -18.989 -3.934 7.641 1.00 88.56 760 LYS A N 1
ATOM 5983 C CA . LYS A 1 760 ? -18.034 -3.816 8.761 1.00 88.56 760 LYS A CA 1
ATOM 5984 C C . LYS A 1 760 ? -17.226 -2.518 8.735 1.00 88.56 760 LYS A C 1
ATOM 5986 O O . LYS A 1 760 ? -16.841 -2.014 9.789 1.00 88.56 760 LYS A O 1
ATOM 5991 N N . GLU A 1 761 ? -16.926 -1.993 7.554 1.00 88.56 761 GLU A N 1
ATOM 5992 C CA . GLU A 1 761 ? -16.175 -0.749 7.388 1.00 88.56 761 GLU A CA 1
ATOM 5993 C C . GLU A 1 761 ? -17.054 0.450 7.727 1.00 88.56 761 GLU A C 1
ATOM 5995 O O . GLU A 1 761 ? -16.622 1.319 8.481 1.00 88.56 761 GLU A O 1
ATOM 6000 N N . VAL A 1 762 ? -18.314 0.441 7.275 1.00 93.19 762 VAL A N 1
ATOM 6001 C CA . VAL A 1 762 ? -19.321 1.455 7.622 1.00 93.19 762 VAL A CA 1
ATOM 6002 C C . VAL A 1 762 ? -19.487 1.553 9.138 1.00 93.19 762 VAL A C 1
ATOM 6004 O O . VAL A 1 762 ? -19.344 2.642 9.691 1.00 93.19 762 VAL A O 1
ATOM 6007 N N . ILE A 1 763 ? -19.707 0.426 9.831 1.00 92.62 763 ILE A N 1
ATOM 6008 C CA . ILE A 1 763 ? -19.815 0.395 11.301 1.00 92.62 763 ILE A CA 1
ATOM 6009 C C . ILE A 1 763 ? -18.556 0.983 11.953 1.00 92.62 763 ILE A C 1
ATOM 6011 O O . ILE A 1 763 ? -18.654 1.784 12.883 1.00 92.62 763 ILE A O 1
ATOM 6015 N N . SER A 1 764 ? -17.369 0.606 11.474 1.00 87.38 764 SER A N 1
ATOM 6016 C CA . SER A 1 764 ? -16.100 1.017 12.080 1.00 87.38 764 SER A CA 1
ATOM 6017 C C . SER A 1 764 ? -15.806 2.510 11.868 1.00 87.38 764 SER A C 1
ATOM 6019 O O . SER A 1 764 ? -15.472 3.208 12.827 1.00 87.38 764 SER A O 1
ATOM 6021 N N . VAL A 1 765 ? -16.024 3.031 10.654 1.00 91.75 765 VAL A N 1
ATOM 6022 C CA . VAL A 1 765 ? -15.914 4.468 10.348 1.00 91.75 765 VAL A CA 1
ATOM 6023 C C . VAL A 1 765 ? -16.937 5.260 11.156 1.00 91.75 765 VAL A C 1
ATOM 6025 O O . VAL A 1 765 ? -16.565 6.220 11.823 1.00 91.75 765 VAL A O 1
ATOM 6028 N N . MET A 1 766 ? -18.208 4.848 11.170 1.00 94.81 766 MET A N 1
ATOM 6029 C CA . MET A 1 766 ? -19.244 5.539 11.944 1.00 94.81 766 MET A CA 1
ATOM 6030 C C . MET A 1 766 ? -18.955 5.504 13.452 1.00 94.81 766 MET A C 1
ATOM 6032 O O . MET A 1 766 ? -19.163 6.514 14.121 1.00 94.81 766 MET A O 1
ATOM 6036 N N . SER A 1 767 ? -18.384 4.414 13.980 1.00 92.81 767 SER A N 1
ATOM 6037 C CA . SER A 1 767 ? -17.915 4.345 15.375 1.00 92.81 767 SER A CA 1
ATOM 6038 C C . SER A 1 767 ? -16.837 5.392 15.671 1.00 92.81 767 SER A C 1
ATOM 6040 O O . SER A 1 767 ? -16.922 6.089 16.683 1.00 92.81 767 SER A O 1
ATOM 6042 N N . TYR A 1 768 ? -15.844 5.540 14.784 1.00 93.19 768 TYR A N 1
ATOM 6043 C CA . TYR A 1 768 ? -14.827 6.591 14.908 1.00 93.19 768 TYR A CA 1
ATOM 6044 C C . TYR A 1 768 ? -15.469 7.984 14.877 1.00 93.19 768 TYR A C 1
ATOM 6046 O O . TYR A 1 768 ? -15.224 8.787 15.776 1.00 93.19 768 TYR A O 1
ATOM 6054 N N . MET A 1 769 ? -16.360 8.249 13.914 1.00 93.75 769 MET A N 1
ATOM 6055 C CA . MET A 1 769 ? -17.044 9.540 13.792 1.00 93.75 769 MET A CA 1
ATOM 6056 C C . MET A 1 769 ? -17.862 9.877 15.050 1.00 93.75 769 MET A C 1
ATOM 6058 O O . MET A 1 769 ? -17.746 10.986 15.569 1.00 93.75 769 MET A O 1
ATOM 6062 N N . MET A 1 770 ? -18.645 8.934 15.591 1.00 93.81 770 MET A N 1
ATOM 6063 C CA . MET A 1 770 ? -19.429 9.145 16.821 1.00 93.81 770 MET A CA 1
ATOM 6064 C C . MET A 1 770 ? -18.554 9.377 18.058 1.00 93.81 770 MET A C 1
ATOM 6066 O O . MET A 1 770 ? -18.941 10.129 18.950 1.00 93.81 770 MET A O 1
ATOM 6070 N N . ASN A 1 771 ? -17.364 8.778 18.127 1.00 90.62 771 ASN A N 1
ATOM 6071 C CA . ASN A 1 771 ? -16.426 9.043 19.218 1.00 90.62 771 ASN A CA 1
ATOM 6072 C C . ASN A 1 771 ? -15.726 10.401 19.057 1.00 90.62 771 ASN A C 1
ATOM 6074 O O . ASN A 1 771 ? -15.688 11.168 20.016 1.00 90.62 771 ASN A O 1
ATOM 6078 N N . SER A 1 772 ? -15.294 10.750 17.842 1.00 91.56 772 SER A N 1
ATOM 6079 C CA . SER A 1 772 ? -14.794 12.089 17.493 1.00 91.56 772 SER A CA 1
ATOM 6080 C C . SER A 1 772 ? -15.824 13.189 17.794 1.00 91.56 772 SER A C 1
ATOM 6082 O O . SER A 1 772 ? -15.477 14.257 18.285 1.00 91.56 772 SER A O 1
ATOM 6084 N N . ARG A 1 773 ? -17.124 12.942 17.586 1.00 92.56 773 ARG A N 1
ATOM 6085 C CA . ARG A 1 773 ? -18.185 13.906 17.929 1.00 92.56 773 ARG A CA 1
ATOM 6086 C C . ARG A 1 773 ? -18.084 14.381 19.384 1.00 92.56 773 ARG A C 1
ATOM 6088 O O . ARG A 1 773 ? -18.265 15.567 19.656 1.00 92.56 773 ARG A O 1
ATOM 6095 N N . LYS A 1 774 ? -17.771 13.457 20.301 1.00 89.62 774 LYS A N 1
ATOM 6096 C CA . LYS A 1 774 ? -17.714 13.674 21.757 1.00 89.62 774 LYS A CA 1
ATOM 6097 C C . LYS A 1 774 ? -16.474 14.456 22.200 1.00 89.62 774 LYS A C 1
ATOM 6099 O O . LYS A 1 774 ? -16.534 15.106 23.240 1.00 89.62 774 LYS A O 1
ATOM 6104 N N . SER A 1 775 ? -15.377 14.414 21.437 1.00 85.88 775 SER A N 1
ATOM 6105 C CA . SER A 1 775 ? -14.191 15.252 21.674 1.00 85.88 775 SER A CA 1
ATOM 6106 C C . SER A 1 775 ? -14.361 16.678 21.140 1.00 85.88 775 SER A C 1
ATOM 6108 O O . SER A 1 775 ? -13.623 17.564 21.572 1.00 85.88 775 SER A O 1
ATOM 6110 N N . THR A 1 776 ? -15.307 16.937 20.227 1.00 86.62 776 THR A N 1
ATOM 6111 C CA . THR A 1 776 ? -15.451 18.270 19.620 1.00 86.62 776 THR A CA 1
ATOM 6112 C C . THR A 1 776 ? -16.043 19.327 20.559 1.00 86.62 776 THR A C 1
ATOM 6114 O O . THR A 1 776 ? -17.076 19.138 21.200 1.00 86.62 776 THR A O 1
ATOM 6117 N N . ASP A 1 777 ? -15.430 20.512 20.544 1.00 87.44 777 ASP A N 1
ATOM 6118 C CA . ASP A 1 777 ? -16.017 21.758 21.046 1.00 87.44 777 ASP A CA 1
ATOM 6119 C C . ASP A 1 777 ? -17.130 22.267 20.120 1.00 87.44 777 ASP A C 1
ATOM 6121 O O . ASP A 1 777 ? -17.917 23.147 20.491 1.00 87.44 777 ASP A O 1
ATOM 6125 N N . CYS A 1 778 ? -17.198 21.741 18.891 1.00 82.69 778 CYS A N 1
ATOM 6126 C CA . CYS A 1 778 ? -18.234 22.123 17.959 1.00 82.69 778 CYS A CA 1
ATOM 6127 C C . CYS A 1 778 ? -19.596 21.576 18.386 1.00 82.69 778 CYS A C 1
ATOM 6129 O O . CYS A 1 778 ? -19.886 20.385 18.332 1.00 82.69 778 CYS A O 1
ATOM 6131 N N . LYS A 1 779 ? -20.467 22.496 18.778 1.00 68.56 779 LYS A N 1
ATOM 6132 C CA . LYS A 1 779 ? -21.793 22.203 19.296 1.00 68.56 779 LYS A CA 1
ATOM 6133 C C . LYS A 1 779 ? -22.840 22.749 18.320 1.00 68.56 779 LYS A C 1
ATOM 6135 O O . LYS A 1 779 ? -22.877 23.959 18.092 1.00 68.56 779 LYS A O 1
ATOM 6140 N N . ILE A 1 780 ? -23.740 21.898 17.793 1.00 62.00 780 ILE A N 1
ATOM 6141 C CA . ILE A 1 780 ? -25.122 22.369 17.525 1.00 62.00 780 ILE A CA 1
ATOM 6142 C C . ILE A 1 780 ? -25.545 23.005 18.836 1.00 62.00 780 ILE A C 1
ATOM 6144 O O . ILE A 1 780 ? -25.407 22.305 19.830 1.00 62.00 780 ILE A O 1
ATOM 6148 N N . GLY A 1 781 ? -25.970 24.276 18.845 1.00 55.56 781 GLY A N 1
ATOM 6149 C CA . GLY A 1 781 ? -26.188 25.075 20.062 1.00 55.56 781 GLY A CA 1
ATOM 6150 C C . GLY A 1 781 ? -26.676 24.225 21.233 1.00 55.56 781 GLY A C 1
ATOM 6151 O O . GLY A 1 781 ? -27.851 23.881 21.289 1.00 55.56 781 GLY A O 1
ATOM 6152 N N . VAL A 1 782 ? -25.742 23.796 22.093 1.00 46.41 782 VAL A N 1
ATOM 6153 C CA . VAL A 1 782 ? -25.912 22.516 22.821 1.00 46.41 782 VAL A CA 1
ATOM 6154 C C . VAL A 1 782 ? -26.965 22.603 23.914 1.00 46.41 782 VAL A C 1
ATOM 6156 O O . VAL A 1 782 ? -27.556 21.598 24.280 1.00 46.41 782 VAL A O 1
ATOM 6159 N N . GLU A 1 783 ? -27.290 23.831 24.306 1.00 56.88 783 GLU A N 1
ATOM 6160 C CA . GLU A 1 783 ? -28.459 24.205 25.097 1.00 56.88 783 GLU A CA 1
ATOM 6161 C C . GLU A 1 783 ? -29.779 23.631 24.537 1.00 56.88 783 GLU A C 1
ATOM 6163 O O . GLU A 1 783 ? -30.704 23.412 25.308 1.00 56.88 783 GLU A O 1
ATOM 6168 N N . GLU A 1 784 ? -29.885 23.350 23.231 1.00 54.97 784 GLU A N 1
ATOM 6169 C CA . GLU A 1 784 ? -31.048 22.681 22.624 1.00 54.97 784 GLU A CA 1
ATOM 6170 C C . GLU A 1 784 ? -30.923 21.150 22.549 1.00 54.97 784 GLU A C 1
ATOM 6172 O O . GLU A 1 784 ? -31.951 20.482 22.494 1.00 54.97 784 GLU A O 1
ATOM 6177 N N . LEU A 1 785 ? -29.706 20.588 22.538 1.00 47.69 785 LEU A N 1
ATOM 6178 C CA . LEU A 1 785 ? -29.482 19.135 22.491 1.00 47.69 785 LEU A CA 1
ATOM 6179 C C . LEU A 1 785 ? -29.583 18.530 23.898 1.00 47.69 785 LEU A C 1
ATOM 6181 O O . LEU A 1 785 ? -30.338 17.584 24.113 1.00 47.69 785 LEU A O 1
ATOM 6185 N N . ASP A 1 786 ? -28.900 19.137 24.871 1.00 48.50 786 ASP A N 1
ATOM 6186 C CA . ASP A 1 786 ? -28.951 18.739 26.279 1.00 48.50 786 ASP A CA 1
ATOM 6187 C C . ASP A 1 786 ? -30.387 18.898 26.819 1.00 48.50 786 ASP A C 1
ATOM 6189 O O . ASP A 1 786 ? -30.917 17.986 27.444 1.00 48.50 786 ASP A O 1
ATOM 6193 N N . ALA A 1 787 ? -31.092 19.981 26.459 1.00 54.50 787 ALA A N 1
ATOM 6194 C CA . ALA A 1 787 ? -32.501 20.187 26.824 1.00 54.50 787 ALA A CA 1
ATOM 6195 C C . ALA A 1 787 ? -33.508 19.281 26.078 1.00 54.50 787 ALA A C 1
ATOM 6197 O O . ALA A 1 787 ? -34.713 19.365 26.346 1.00 54.50 787 ALA A O 1
ATOM 6198 N N . HIS A 1 788 ? -33.048 18.453 25.133 1.00 48.53 788 HIS A N 1
ATOM 6199 C CA . HIS A 1 788 ? -33.836 17.382 24.513 1.00 48.53 788 HIS A CA 1
ATOM 6200 C C . HIS A 1 788 ? -33.500 16.003 25.101 1.00 48.53 788 HIS A C 1
ATOM 6202 O O . HIS A 1 788 ? -34.367 15.141 25.120 1.00 48.53 788 HIS A O 1
ATOM 6208 N N . LEU A 1 789 ? -32.277 15.812 25.610 1.00 44.97 789 LEU A N 1
ATOM 6209 C CA . LEU A 1 789 ? -31.834 14.589 26.292 1.00 44.97 789 LEU A CA 1
ATOM 6210 C C . LEU A 1 789 ? -32.195 14.563 27.791 1.00 44.97 789 LEU A C 1
ATOM 6212 O O . LEU A 1 789 ? -32.353 13.488 28.361 1.00 44.97 789 LEU A O 1
ATOM 6216 N N . GLU A 1 790 ? -32.369 15.722 28.434 1.00 43.16 790 GLU A N 1
ATOM 6217 C CA . GLU A 1 790 ? -32.926 15.846 29.795 1.00 43.16 790 GLU A CA 1
ATOM 6218 C C . GLU A 1 790 ? -34.467 15.708 29.851 1.00 43.16 790 GLU A C 1
ATOM 6220 O O . GLU A 1 790 ? -35.058 15.868 30.925 1.00 43.16 790 GLU A O 1
ATOM 6225 N N . LYS A 1 791 ? -35.139 15.464 28.716 1.00 42.69 791 LYS A N 1
ATOM 6226 C CA . LYS A 1 791 ? -36.595 15.595 28.554 1.00 42.69 791 LYS A CA 1
ATOM 6227 C C . LYS A 1 791 ? -37.308 14.295 28.195 1.00 42.69 791 LYS A C 1
ATOM 6229 O O . LYS A 1 791 ? -38.451 14.154 28.688 1.00 42.69 791 LYS A O 1
#